Protein AF-A0A9W4RPM9-F1 (afdb_monomer_lite)

Foldseek 3Di:
DDDDDDDPPPFFWDWDDQDPFKIKTKDGLVLQCLLLVVVLLLLVLLQQLLVLLLVLCCQFPVVLSVQKDFFHSVLLSPQIWIFMFGPDWQPDPPDDDDDDDDPDDDPQGRVQHQNAEEEEQEDQADPVHHADPQFPDDVSDLDRGGPQVVVVQNNLDNGRSYTYDDCVRGFDPVDPVSVQSVLLCLLSVLLSHLEYEYEQRQFEAEVVLLVLLVVLVVVQVPLPDAQPDPVSLVSLLVNLVRVLPRLLLQALSSVLSLVSLVQVDPSCVDPRRFYWYWGHYPRRHIHIHTPSSVLSSNSNCCFVVVDDDPSVLSCCLVSVPQDPQQDCPPFDSNADQQGWAHQLLLLLLSSVSHNDPQLQSSLSSSCSSSSNSMGGHDPDGDDNLQSVVSSLSSRQSQPNPVQVPAFDPAFGQDPNDGAPGHAGPCSNHNPDGTDGTHHDPFFRYDDRHDTGGDDDDDPDDPDDQDPVNLVVVCVVVVPDDSDDDPDPDPVQQPQACLDDPPQCCLVVPVLVVCLVVALLSVLLSSLLSQLVVQLLVCVVPLLSADDRTPSSVVSNVRSVVSVVVVCVVPVLDLLSLLSSLLSQLSNCLSNLNVVSSVVSLQVNLVSLVVVAPPPDDDPDPPPRDDPVSNVCCVPRRLLLSLQVQLVVLLVLHHHDDNDDDDPPLPDAQPDLVSLVSLLSNLLSVLSVLLVVQLLCQLVVNDDPVSVVVLVVSLVSLVVSVVSVVVNVVVCVVVVNDDDLLSVLQSLLSSLQSNLSSVPSNHQFLCSSQVCPVSLVSSLVSLCVNLDDDPDDDDARAEHCGRGNLSSLLSSLQSDQDPVSNVSSLVSLVSDRQYHSSDGSSVSNQVSVVQCCQLQVQPDPVQAHDPVVVVVPDRTRDSQSHQDQRSGSNHNVVPVPSPVDQPPVHGQWGWDKTWGANPDSPHDIDIDIDTHGD

Structure (mmCIF, N/CA/C/O backbone):
data_AF-A0A9W4RPM9-F1
#
_entry.id   AF-A0A9W4RPM9-F1
#
loop_
_atom_site.group_PDB
_atom_site.id
_atom_site.type_symbol
_atom_site.label_atom_id
_atom_site.label_alt_id
_atom_site.label_comp_id
_atom_site.label_asym_id
_atom_site.label_entity_id
_atom_site.label_seq_id
_atom_site.pdbx_PDB_ins_code
_atom_site.Cartn_x
_atom_site.Cartn_y
_atom_site.Cartn_z
_atom_site.occupancy
_atom_site.B_iso_or_equiv
_atom_site.auth_seq_id
_atom_site.auth_comp_id
_atom_site.auth_asym_id
_atom_site.auth_atom_id
_atom_site.pdbx_PDB_model_num
ATOM 1 N N . MET A 1 1 ? 21.854 13.443 -60.189 1.00 35.84 1 MET A N 1
ATOM 2 C CA . MET A 1 1 ? 21.020 14.644 -60.387 1.00 35.84 1 MET A CA 1
ATOM 3 C C . MET A 1 1 ? 19.923 14.313 -61.383 1.00 35.84 1 MET A C 1
ATOM 5 O O . MET A 1 1 ? 20.198 14.227 -62.570 1.00 35.84 1 MET A O 1
ATOM 9 N N . ALA A 1 2 ? 18.723 14.054 -60.876 1.00 27.02 2 ALA A N 1
ATOM 10 C CA . ALA A 1 2 ? 17.463 14.130 -61.605 1.00 27.02 2 ALA A CA 1
ATOM 11 C C . ALA A 1 2 ? 16.407 14.422 -60.529 1.00 27.02 2 ALA A C 1
ATOM 13 O O . ALA A 1 2 ? 16.195 13.595 -59.644 1.00 27.02 2 ALA A O 1
ATOM 14 N N . GLU A 1 3 ? 15.876 15.643 -60.518 1.00 30.19 3 GLU A N 1
ATOM 15 C CA . GLU A 1 3 ? 14.809 16.065 -59.605 1.00 30.19 3 GLU A CA 1
ATOM 16 C C . GLU A 1 3 ? 13.495 15.358 -59.978 1.00 30.19 3 GLU A C 1
ATOM 18 O O . GLU A 1 3 ? 13.152 15.327 -61.164 1.00 30.19 3 GLU A O 1
ATOM 23 N N . PRO A 1 4 ? 12.732 14.806 -59.018 1.00 33.84 4 PRO A N 1
ATOM 24 C CA . PRO A 1 4 ? 11.381 14.349 -59.288 1.00 33.84 4 PRO A CA 1
ATOM 25 C C . PRO A 1 4 ? 10.387 15.514 -59.175 1.00 33.84 4 PRO A C 1
ATOM 27 O O . PRO A 1 4 ? 10.413 16.309 -58.237 1.00 33.84 4 PRO A O 1
ATOM 30 N N . SER A 1 5 ? 9.506 15.593 -60.168 1.00 27.36 5 SER A N 1
ATOM 31 C CA . SER A 1 5 ? 8.426 16.570 -60.322 1.00 27.36 5 SER A CA 1
ATOM 32 C C . SER A 1 5 ? 7.397 16.479 -59.178 1.00 27.36 5 SER A C 1
ATOM 34 O O . SER A 1 5 ? 7.118 15.371 -58.713 1.00 27.36 5 SER A O 1
ATOM 36 N N . PRO A 1 6 ? 6.776 17.593 -58.745 1.00 30.97 6 PRO A N 1
ATOM 37 C CA . PRO A 1 6 ? 5.818 17.582 -57.643 1.00 30.97 6 PRO A CA 1
ATOM 38 C C . PRO A 1 6 ? 4.467 16.989 -58.080 1.00 30.97 6 PRO A C 1
ATOM 40 O O . PRO A 1 6 ? 3.870 17.420 -59.066 1.00 30.97 6 PRO A O 1
ATOM 43 N N . SER A 1 7 ? 3.972 15.998 -57.332 1.00 30.81 7 SER A N 1
ATOM 44 C CA . SER A 1 7 ? 2.612 15.461 -57.469 1.00 30.81 7 SER A CA 1
ATOM 45 C C . SER A 1 7 ? 1.562 16.420 -56.877 1.00 30.81 7 SER A C 1
ATOM 47 O O . SER A 1 7 ? 1.870 17.107 -55.904 1.00 30.81 7 SER A O 1
ATOM 49 N N . PRO A 1 8 ? 0.305 16.439 -57.367 1.00 32.88 8 PRO A N 1
ATOM 50 C CA . PRO A 1 8 ? -0.675 17.475 -57.026 1.00 32.88 8 PRO A CA 1
ATOM 51 C C . PRO A 1 8 ? -1.392 17.299 -55.671 1.00 32.88 8 PRO A C 1
ATOM 53 O O . PRO A 1 8 ? -2.285 18.079 -55.365 1.00 32.88 8 PRO A O 1
ATOM 56 N N . ASN A 1 9 ? -0.982 16.338 -54.836 1.00 36.41 9 ASN A N 1
ATOM 57 C CA . ASN A 1 9 ? -1.399 16.226 -53.434 1.00 36.41 9 ASN A CA 1
ATOM 58 C C . ASN A 1 9 ? -0.145 16.370 -52.560 1.00 36.41 9 ASN A C 1
ATOM 60 O O . ASN A 1 9 ? 0.704 15.481 -52.539 1.00 36.41 9 ASN A O 1
ATOM 64 N N . GLY A 1 10 ? 0.007 17.527 -51.919 1.00 38.22 10 GLY A N 1
ATOM 65 C CA . GLY A 1 10 ? 1.260 18.014 -51.334 1.00 38.22 10 GLY A CA 1
ATOM 66 C C . GLY A 1 10 ? 1.708 17.378 -50.017 1.00 38.22 10 GLY A C 1
ATOM 67 O O . GLY A 1 10 ? 2.056 18.120 -49.111 1.00 38.22 10 GLY A O 1
ATOM 68 N N . ASP A 1 11 ? 1.741 16.050 -49.900 1.00 46.69 11 ASP A N 1
ATOM 69 C CA . ASP A 1 11 ? 2.322 15.393 -48.719 1.00 46.69 11 ASP A CA 1
ATOM 70 C C . ASP A 1 11 ? 2.903 14.015 -49.095 1.00 46.69 11 ASP A C 1
ATOM 72 O O . ASP A 1 11 ? 2.369 12.960 -48.760 1.00 46.69 11 ASP A O 1
ATOM 76 N N . ALA A 1 12 ? 3.970 14.002 -49.901 1.00 50.03 12 ALA A N 1
ATOM 77 C CA . ALA A 1 12 ? 4.667 12.765 -50.253 1.00 50.03 12 ALA A CA 1
ATOM 78 C C . ALA A 1 12 ? 5.641 12.367 -49.129 1.00 50.03 12 ALA A C 1
ATOM 80 O O . ALA A 1 12 ? 6.451 13.181 -48.684 1.00 50.03 12 ALA A O 1
ATOM 81 N N . THR A 1 13 ? 5.603 11.105 -48.692 1.00 60.84 13 THR A N 1
ATOM 82 C CA . THR A 1 13 ? 6.578 10.547 -47.740 1.00 60.84 13 THR A CA 1
ATOM 83 C C . THR A 1 13 ? 7.999 10.684 -48.290 1.00 60.84 13 THR A C 1
ATOM 85 O O . THR A 1 13 ? 8.338 10.063 -49.300 1.00 60.84 13 THR A O 1
ATOM 88 N N . GLY A 1 14 ? 8.850 11.469 -47.628 1.00 74.62 14 GLY A N 1
ATOM 89 C CA . GLY A 1 14 ? 10.266 11.569 -47.983 1.00 74.62 14 GLY A CA 1
ATOM 90 C C . GLY A 1 14 ? 11.009 10.292 -47.588 1.00 74.62 14 GLY A C 1
ATOM 91 O O . GLY A 1 14 ? 11.078 9.979 -46.400 1.00 74.62 14 GLY A O 1
ATOM 92 N N . VAL A 1 15 ? 11.558 9.558 -48.561 1.00 81.62 15 VAL A N 1
ATOM 93 C CA . VAL A 1 15 ? 12.330 8.326 -48.328 1.00 81.62 15 VAL A CA 1
ATOM 94 C C . VAL A 1 15 ? 13.798 8.570 -48.659 1.00 81.62 15 VAL A C 1
ATOM 96 O O . VAL A 1 15 ? 14.156 8.826 -49.807 1.00 81.62 15 VAL A O 1
ATOM 99 N N . GLU A 1 16 ? 14.655 8.445 -47.653 1.00 84.69 16 GLU A N 1
ATOM 100 C CA . GLU A 1 16 ? 16.106 8.569 -47.766 1.00 84.69 16 GLU A CA 1
ATOM 101 C C . GLU A 1 16 ? 16.751 7.199 -47.522 1.00 84.69 16 GLU A C 1
ATOM 103 O O . GLU A 1 16 ? 16.478 6.537 -46.520 1.00 84.69 16 GLU A O 1
ATOM 108 N N . ARG A 1 17 ? 17.606 6.738 -48.440 1.00 82.62 17 ARG A N 1
ATOM 109 C CA . ARG A 1 17 ? 18.398 5.519 -48.229 1.00 82.62 17 ARG A CA 1
ATOM 110 C C . ARG A 1 17 ? 19.641 5.880 -47.423 1.00 82.62 17 ARG A C 1
ATOM 112 O O . ARG A 1 17 ? 20.443 6.672 -47.906 1.00 82.62 17 ARG A O 1
ATOM 119 N N . VAL A 1 18 ? 19.807 5.274 -46.248 1.00 83.25 18 VAL A N 1
ATOM 120 C CA . VAL A 1 18 ? 20.898 5.624 -45.321 1.00 83.25 18 VAL A CA 1
ATOM 121 C C . VAL A 1 18 ? 21.981 4.544 -45.267 1.00 83.25 18 VAL A C 1
ATOM 123 O O . VAL A 1 18 ? 23.159 4.864 -45.201 1.00 83.25 18 VAL A O 1
ATOM 126 N N . GLU A 1 19 ? 21.605 3.268 -45.399 1.00 81.25 19 GLU A N 1
ATOM 127 C CA . GLU A 1 19 ? 22.539 2.150 -45.614 1.00 81.25 19 GLU A CA 1
ATOM 128 C C . GLU A 1 19 ? 21.994 1.191 -46.682 1.00 81.25 19 GLU A C 1
ATOM 130 O O . GLU A 1 19 ? 20.904 1.395 -47.227 1.00 81.25 19 GLU A O 1
ATOM 135 N N . ASN A 1 20 ? 22.748 0.133 -47.011 1.00 70.62 20 ASN A N 1
ATOM 136 C CA . ASN A 1 20 ? 22.390 -0.801 -48.080 1.00 70.62 20 ASN A CA 1
ATOM 137 C C . ASN A 1 20 ? 20.938 -1.302 -47.977 1.00 70.62 20 ASN A C 1
ATOM 139 O O . ASN A 1 20 ? 20.240 -1.280 -48.998 1.00 70.62 20 ASN A O 1
ATOM 143 N N . ASP A 1 21 ? 20.476 -1.610 -46.761 1.00 79.31 21 ASP A N 1
ATOM 144 C CA . ASP A 1 21 ? 19.140 -2.150 -46.483 1.00 79.31 21 ASP A CA 1
ATOM 145 C C . ASP A 1 21 ? 18.280 -1.294 -45.535 1.00 79.31 21 ASP A C 1
ATOM 147 O O . ASP A 1 21 ? 17.146 -1.682 -45.246 1.00 79.31 21 ASP A O 1
ATOM 151 N N . LEU A 1 22 ? 18.773 -0.126 -45.094 1.00 85.44 22 LEU A N 1
ATOM 152 C CA . LEU A 1 22 ? 18.086 0.774 -44.155 1.00 85.44 22 LEU A CA 1
ATOM 153 C C . LEU A 1 22 ? 17.631 2.076 -44.820 1.00 85.44 22 LEU A C 1
ATOM 155 O O . LEU A 1 22 ? 18.381 2.738 -45.544 1.00 85.44 22 LEU A O 1
ATOM 159 N N . PHE A 1 23 ? 16.392 2.456 -44.524 1.00 87.44 23 PHE A N 1
ATOM 160 C CA . PHE A 1 23 ? 15.702 3.604 -45.101 1.00 87.44 23 PHE A CA 1
ATOM 161 C C . PHE A 1 23 ? 15.150 4.481 -43.987 1.00 87.44 23 PHE A C 1
ATOM 163 O O . PHE A 1 23 ? 14.465 3.990 -43.092 1.00 87.44 23 PHE A O 1
ATOM 170 N N . LYS A 1 24 ? 15.416 5.781 -44.058 1.00 89.69 24 LYS A N 1
ATOM 171 C CA . LYS A 1 24 ? 14.823 6.795 -43.193 1.00 89.69 24 LYS A CA 1
ATOM 172 C C . LYS A 1 24 ? 13.602 7.368 -43.897 1.00 89.69 24 LYS A C 1
ATOM 174 O O . LYS A 1 24 ? 13.704 7.929 -44.985 1.00 89.69 24 LYS A O 1
ATOM 179 N N . ILE A 1 25 ? 12.439 7.182 -43.287 1.00 89.44 25 ILE A N 1
ATOM 180 C CA . ILE A 1 25 ? 11.143 7.563 -43.852 1.00 89.44 25 ILE A CA 1
ATOM 181 C C . ILE A 1 25 ? 10.591 8.727 -43.042 1.00 89.44 25 ILE A C 1
ATOM 183 O O . ILE A 1 25 ? 10.454 8.613 -41.826 1.00 89.44 25 ILE A O 1
ATOM 187 N N . SER A 1 26 ? 10.264 9.828 -43.714 1.00 90.75 26 SER A N 1
ATOM 188 C CA . SER A 1 26 ? 9.547 10.969 -43.139 1.00 90.75 26 SER A CA 1
ATOM 189 C C . SER A 1 26 ? 8.045 10.768 -43.312 1.00 90.75 26 SER A C 1
ATOM 191 O O . SER A 1 26 ? 7.571 10.553 -44.429 1.00 90.75 26 SER A O 1
ATOM 193 N N . LEU A 1 27 ? 7.306 10.807 -42.204 1.00 90.25 27 LEU A N 1
ATOM 194 C CA . LEU A 1 27 ? 5.876 10.506 -42.192 1.00 90.25 27 LEU A CA 1
ATOM 195 C C . LEU A 1 27 ? 5.040 11.742 -42.536 1.00 90.25 27 LEU A C 1
ATOM 197 O O . LEU A 1 27 ? 5.326 12.844 -42.066 1.00 90.25 27 LEU A O 1
ATOM 201 N N . THR A 1 28 ? 3.967 11.519 -43.299 1.00 89.94 28 THR A N 1
ATOM 202 C CA . THR A 1 28 ? 2.947 12.528 -43.622 1.00 89.94 28 THR A CA 1
ATOM 203 C C . THR A 1 28 ? 2.141 12.927 -42.391 1.00 89.94 28 THR A C 1
ATOM 205 O O . THR A 1 28 ? 2.117 12.209 -41.379 1.00 89.94 28 THR A O 1
ATOM 208 N N . GLU A 1 29 ? 1.431 14.051 -42.472 1.00 90.38 29 GLU A N 1
ATOM 209 C CA . GLU A 1 29 ? 0.542 14.499 -41.396 1.00 90.38 29 GLU A CA 1
ATOM 210 C C . GLU A 1 29 ? -0.557 13.471 -41.100 1.00 90.38 29 GLU A C 1
ATOM 212 O O . GLU A 1 29 ? -0.801 13.143 -39.937 1.00 90.38 29 GLU A O 1
ATOM 217 N N . GLN A 1 30 ? -1.140 12.865 -42.139 1.00 89.12 30 GLN A N 1
ATOM 218 C CA . GLN A 1 30 ? -2.162 11.827 -41.980 1.00 89.12 30 GLN A CA 1
ATOM 219 C C . GLN A 1 30 ? -1.616 10.568 -41.294 1.00 89.12 30 GLN A C 1
ATOM 221 O O . GLN A 1 30 ? -2.295 9.974 -40.451 1.00 89.12 30 GLN A O 1
ATOM 226 N N . ASN A 1 31 ? -0.391 10.140 -41.627 1.00 90.12 31 ASN A N 1
ATOM 227 C CA . ASN A 1 31 ? 0.206 8.984 -40.964 1.00 90.12 31 ASN A CA 1
ATOM 228 C C . ASN A 1 31 ? 0.475 9.297 -39.482 1.00 90.12 31 ASN A C 1
ATOM 230 O O . ASN A 1 31 ? 0.184 8.451 -38.631 1.00 90.12 31 ASN A O 1
ATOM 234 N N . LYS A 1 32 ? 0.984 10.496 -39.167 1.00 92.62 32 LYS A N 1
ATOM 235 C CA . LYS A 1 32 ? 1.195 10.950 -37.783 1.00 92.62 32 LYS A CA 1
ATOM 236 C C . LYS A 1 32 ? -0.114 11.008 -36.994 1.00 92.62 32 LYS A C 1
ATOM 238 O O . LYS A 1 32 ? -0.165 10.471 -35.892 1.00 92.62 32 LYS A O 1
ATOM 243 N N . ALA A 1 33 ? -1.177 11.575 -37.566 1.00 91.00 33 ALA A N 1
ATOM 244 C CA . ALA A 1 33 ? -2.494 11.642 -36.931 1.00 91.00 33 ALA A CA 1
ATOM 245 C C . ALA A 1 33 ? -3.033 10.248 -36.565 1.00 91.00 33 ALA A C 1
ATOM 247 O O . ALA A 1 33 ? -3.545 10.053 -35.466 1.00 91.00 33 ALA A O 1
ATOM 248 N N . ASN A 1 34 ? -2.848 9.263 -37.450 1.00 90.94 34 ASN A N 1
ATOM 249 C CA . ASN A 1 34 ? -3.258 7.881 -37.195 1.00 90.94 34 ASN A CA 1
ATOM 250 C C . ASN A 1 34 ? -2.394 7.195 -36.122 1.00 90.94 34 ASN A C 1
ATOM 252 O O . ASN A 1 34 ? -2.932 6.501 -35.262 1.00 90.94 34 ASN A O 1
ATOM 256 N N . LEU A 1 35 ? -1.068 7.376 -36.159 1.00 92.19 35 LEU A N 1
ATOM 257 C CA . LEU A 1 35 ? -0.150 6.777 -35.178 1.00 92.19 35 LEU A CA 1
ATOM 258 C C . LEU A 1 35 ? -0.342 7.353 -33.776 1.00 92.19 35 LEU A C 1
ATOM 260 O O . LEU A 1 35 ? -0.272 6.621 -32.791 1.00 92.19 35 LEU A O 1
ATOM 264 N N . PHE A 1 36 ? -0.579 8.661 -33.688 1.00 94.38 36 PHE A N 1
ATOM 265 C CA . PHE A 1 36 ? -0.635 9.381 -32.422 1.00 94.38 36 PHE A CA 1
ATOM 266 C C . PHE A 1 36 ? -2.052 9.591 -31.893 1.00 94.38 36 PHE A C 1
ATOM 268 O O . PHE A 1 36 ? -2.197 10.243 -30.866 1.00 94.38 36 PHE A O 1
ATOM 275 N N . ALA A 1 37 ? -3.081 9.025 -32.530 1.00 91.25 37 ALA A N 1
ATOM 276 C CA . ALA A 1 37 ? -4.489 9.293 -32.226 1.00 91.25 37 ALA A CA 1
ATOM 277 C C . ALA A 1 37 ? -4.826 9.271 -30.717 1.00 91.25 37 ALA A C 1
ATOM 279 O O . ALA A 1 37 ? -5.357 10.253 -30.209 1.00 91.25 37 ALA A O 1
ATOM 280 N N . ASP A 1 38 ? -4.452 8.209 -29.986 1.00 86.62 38 ASP A N 1
ATOM 281 C CA . ASP A 1 38 ? -4.702 8.102 -28.531 1.00 86.62 38 ASP A CA 1
ATOM 282 C C . ASP A 1 38 ? -3.971 9.186 -27.722 1.00 86.62 38 ASP A C 1
ATOM 284 O O . ASP A 1 38 ? -4.533 9.777 -26.804 1.00 86.62 38 ASP A O 1
ATOM 288 N N . ALA A 1 39 ? -2.718 9.484 -28.067 1.00 87.88 39 ALA A N 1
ATOM 289 C CA . ALA A 1 39 ? -1.942 10.500 -27.362 1.00 87.88 39 ALA A CA 1
ATOM 290 C C . ALA A 1 39 ? -2.407 11.926 -27.690 1.00 87.88 39 ALA A C 1
ATOM 292 O O . ALA A 1 39 ? -2.380 12.785 -26.813 1.00 87.88 39 ALA A O 1
ATOM 293 N N . LEU A 1 40 ? -2.866 12.175 -28.919 1.00 90.12 40 LEU A N 1
ATOM 294 C CA . LEU A 1 40 ? -3.441 13.456 -29.330 1.00 90.12 40 LEU A CA 1
ATOM 295 C C . LEU A 1 40 ? -4.788 13.714 -28.647 1.00 90.12 40 LEU A C 1
ATOM 297 O O . LEU A 1 40 ? -5.043 14.847 -28.248 1.00 90.12 40 LEU A O 1
ATOM 301 N N . ASP A 1 41 ? -5.619 12.681 -28.480 1.00 87.44 41 ASP A N 1
ATOM 302 C CA . ASP A 1 41 ? -6.877 12.774 -27.729 1.00 87.44 41 ASP A CA 1
ATOM 303 C C . ASP A 1 41 ? -6.609 13.130 -26.261 1.00 87.44 41 ASP A C 1
ATOM 305 O O . ASP A 1 41 ? -7.137 14.116 -25.745 1.00 87.44 41 ASP A O 1
ATOM 309 N N . ARG A 1 42 ? -5.678 12.418 -25.610 1.00 83.19 42 ARG A N 1
ATOM 310 C CA . ARG A 1 42 ? -5.248 12.739 -24.237 1.00 83.19 42 ARG A CA 1
ATOM 311 C C . ARG A 1 42 ? -4.694 14.156 -24.113 1.00 83.19 42 ARG A C 1
ATOM 313 O O . ARG A 1 42 ? -5.070 14.865 -23.186 1.00 83.19 42 ARG A O 1
ATOM 320 N N . LEU A 1 43 ? -3.839 14.586 -25.043 1.00 86.81 43 LEU A N 1
ATOM 321 C CA . LEU A 1 43 ? -3.293 15.944 -25.052 1.00 86.81 43 LEU A CA 1
ATOM 322 C C . LEU A 1 43 ? -4.413 16.988 -25.158 1.00 86.81 43 LEU A C 1
ATOM 324 O O . LEU A 1 43 ? -4.425 17.950 -24.391 1.00 86.81 43 LEU A O 1
ATOM 328 N N . ALA A 1 44 ? -5.385 16.775 -26.051 1.00 85.88 44 ALA A N 1
ATOM 329 C CA . ALA A 1 44 ? -6.531 17.667 -26.217 1.00 85.88 44 ALA A CA 1
ATOM 330 C C . ALA A 1 44 ? -7.369 17.792 -24.933 1.00 85.88 44 ALA A C 1
ATOM 332 O O . ALA A 1 44 ? -7.882 18.869 -24.634 1.00 85.88 44 ALA A O 1
ATOM 333 N N . CYS A 1 45 ? -7.450 16.732 -24.126 1.00 83.50 45 CYS A N 1
ATOM 334 C CA . CYS A 1 45 ? -8.156 16.757 -22.845 1.00 83.50 45 CYS A CA 1
ATOM 335 C C . CYS A 1 45 ? -7.490 17.644 -21.782 1.00 83.50 45 CYS A C 1
ATOM 337 O O . CYS A 1 45 ? -8.162 18.061 -20.845 1.00 83.50 45 CYS A O 1
ATOM 339 N N . THR A 1 46 ? -6.199 17.956 -21.930 1.00 84.06 46 THR A N 1
ATOM 340 C CA . THR A 1 46 ? -5.439 18.827 -21.006 1.00 84.06 46 THR A CA 1
ATOM 341 C C . THR A 1 46 ? -5.398 20.289 -21.452 1.00 84.06 46 THR A C 1
ATOM 343 O O . THR A 1 46 ? -4.712 21.116 -20.851 1.00 84.06 46 THR A O 1
ATOM 346 N N . HIS A 1 47 ? -6.126 20.627 -22.520 1.00 85.31 47 HIS A N 1
ATOM 347 C CA . HIS A 1 47 ? -6.107 21.959 -23.115 1.00 85.31 47 HIS A CA 1
ATOM 348 C C . HIS A 1 47 ? -6.574 23.039 -22.132 1.00 85.31 47 HIS A C 1
ATOM 350 O O . HIS A 1 47 ? -5.873 24.029 -21.953 1.00 85.31 47 HIS A O 1
ATOM 356 N N . GLU A 1 48 ? -7.701 22.810 -21.450 1.00 83.50 48 GLU A N 1
ATOM 357 C CA . GLU A 1 48 ? -8.266 23.740 -20.460 1.00 83.50 48 GLU A CA 1
ATOM 358 C C . GLU A 1 48 ? -7.301 23.971 -19.284 1.00 83.50 48 GLU A C 1
ATOM 360 O O . GLU A 1 48 ? -7.095 25.103 -18.851 1.00 83.50 48 GLU A O 1
ATOM 365 N N . GLU A 1 49 ? -6.653 22.907 -18.799 1.00 86.50 49 GLU A N 1
ATOM 366 C CA . GLU A 1 49 ? -5.628 22.989 -17.754 1.00 86.50 49 GLU A CA 1
ATOM 367 C C . GLU A 1 49 ? -4.446 23.863 -18.195 1.00 86.50 49 GLU A C 1
ATOM 369 O O . GLU A 1 49 ? -4.074 24.806 -17.495 1.00 86.50 49 GLU A O 1
ATOM 374 N N . ALA A 1 50 ? -3.901 23.597 -19.385 1.00 89.88 50 ALA A N 1
ATOM 375 C CA . ALA A 1 50 ? -2.802 24.370 -19.951 1.00 89.88 50 ALA A CA 1
ATOM 376 C C . ALA A 1 50 ? -3.165 25.852 -20.139 1.00 89.88 50 ALA A C 1
ATOM 378 O O . ALA A 1 50 ? -2.342 26.721 -19.841 1.00 89.88 50 ALA A O 1
ATOM 379 N N . GLU A 1 51 ? -4.388 26.153 -20.590 1.00 89.44 51 GLU A N 1
ATOM 380 C CA . GLU A 1 51 ? -4.879 27.529 -20.735 1.00 89.44 51 GLU A CA 1
ATOM 381 C C . GLU A 1 51 ? -4.969 28.250 -19.391 1.00 89.44 51 GLU A C 1
ATOM 383 O O . GLU A 1 51 ? -4.474 29.373 -19.274 1.00 89.44 51 GLU A O 1
ATOM 388 N N . ILE A 1 52 ? -5.553 27.618 -18.368 1.00 88.06 52 ILE A N 1
ATOM 389 C CA . ILE A 1 52 ? -5.676 28.207 -17.026 1.00 88.06 52 ILE A CA 1
ATOM 390 C C . ILE A 1 52 ? -4.288 28.496 -16.449 1.00 88.06 52 ILE A C 1
ATOM 392 O O . ILE A 1 52 ? -4.028 29.614 -15.995 1.00 88.06 52 ILE A O 1
ATOM 396 N N . THR A 1 53 ? -3.379 27.520 -16.496 1.00 90.50 53 THR A N 1
ATOM 397 C CA . THR A 1 53 ? -2.015 27.675 -15.979 1.00 90.50 53 THR A CA 1
ATOM 398 C C . THR A 1 53 ? -1.261 28.782 -16.715 1.00 90.50 53 THR A C 1
ATOM 400 O O . THR A 1 53 ? -0.641 29.636 -16.076 1.00 90.50 53 THR A O 1
ATOM 403 N N . LEU A 1 54 ? -1.337 28.823 -18.049 1.00 92.62 54 LEU A N 1
ATOM 404 C CA . LEU A 1 54 ? -0.655 29.847 -18.839 1.00 92.62 54 LEU A CA 1
ATOM 405 C C . LEU A 1 54 ? -1.261 31.238 -18.616 1.00 92.62 54 LEU A C 1
ATOM 407 O O . LEU A 1 54 ? -0.514 32.204 -18.474 1.00 92.62 54 LEU A O 1
ATOM 411 N N . HIS A 1 55 ? -2.589 31.347 -18.519 1.00 91.56 55 HIS A N 1
ATOM 412 C CA . HIS A 1 55 ? -3.277 32.601 -18.208 1.00 91.56 55 HIS A CA 1
ATOM 413 C C . HIS A 1 55 ? -2.826 33.172 -16.856 1.00 91.56 55 HIS A C 1
ATOM 415 O O . HIS A 1 55 ? -2.500 34.359 -16.761 1.00 91.56 55 HIS A O 1
ATOM 421 N N . ASN A 1 56 ? -2.729 32.325 -15.828 1.00 90.12 56 ASN A N 1
ATOM 422 C CA . ASN A 1 56 ? -2.260 32.728 -14.501 1.00 90.12 56 ASN A CA 1
ATOM 423 C C . ASN A 1 56 ? -0.788 33.175 -14.537 1.00 90.12 56 ASN A C 1
ATOM 425 O O . ASN A 1 56 ? -0.451 34.244 -14.022 1.00 90.12 56 ASN A O 1
ATOM 429 N N . LEU A 1 57 ? 0.089 32.425 -15.217 1.00 91.81 57 LEU A N 1
ATOM 430 C CA . LEU A 1 57 ? 1.488 32.831 -15.413 1.00 91.81 57 LEU A CA 1
ATOM 431 C C . LEU A 1 57 ? 1.606 34.160 -16.168 1.00 91.81 57 LEU A C 1
ATOM 433 O O . LEU A 1 57 ? 2.440 34.990 -15.808 1.00 91.81 57 LEU A O 1
ATOM 437 N N . GLN A 1 58 ? 0.779 34.386 -17.191 1.00 92.94 58 GLN A N 1
ATOM 438 C CA . GLN A 1 58 ? 0.759 35.626 -17.969 1.00 92.94 58 GLN A CA 1
ATOM 439 C C . GLN A 1 58 ? 0.385 36.828 -17.091 1.00 92.94 58 GLN A C 1
ATOM 441 O O . GLN A 1 58 ? 0.998 37.890 -17.211 1.00 92.94 58 GLN A O 1
ATOM 446 N N . ALA A 1 59 ? -0.602 36.653 -16.207 1.00 89.94 59 ALA A N 1
ATOM 447 C CA . ALA A 1 59 ? -1.054 37.689 -15.285 1.00 89.94 59 ALA A CA 1
ATOM 448 C C . ALA A 1 59 ? 0.017 38.031 -14.237 1.00 89.94 59 ALA A C 1
ATOM 450 O O . ALA A 1 59 ? 0.274 39.205 -13.971 1.00 89.94 59 ALA A O 1
ATOM 451 N N . TRP A 1 60 ? 0.670 37.018 -13.663 1.00 90.06 60 TRP A N 1
ATOM 452 C CA . TRP A 1 60 ? 1.579 37.200 -12.530 1.00 90.06 60 TRP A CA 1
ATOM 453 C C . TRP A 1 60 ? 3.028 37.491 -12.927 1.00 90.06 60 TRP A C 1
ATOM 455 O O . TRP A 1 60 ? 3.693 38.310 -12.288 1.00 90.06 60 TRP A O 1
ATOM 465 N N . ALA A 1 61 ? 3.523 36.799 -13.954 1.00 89.25 61 ALA A N 1
ATOM 466 C CA . ALA A 1 61 ? 4.924 36.759 -14.362 1.00 89.25 61 ALA A CA 1
ATOM 467 C C . ALA A 1 61 ? 5.049 36.653 -15.902 1.00 89.25 61 ALA A C 1
ATOM 469 O O . ALA A 1 61 ? 5.538 35.650 -16.429 1.00 89.25 61 ALA A O 1
ATOM 470 N N . PRO A 1 62 ? 4.687 37.704 -16.663 1.00 89.94 62 PRO A N 1
ATOM 471 C CA . PRO A 1 62 ? 4.619 37.656 -18.129 1.00 89.94 62 PRO A CA 1
ATOM 472 C C . PRO A 1 62 ? 5.958 37.333 -18.811 1.00 89.94 62 PRO A C 1
ATOM 474 O O . PRO A 1 62 ? 5.981 36.816 -19.923 1.00 89.94 62 PRO A O 1
ATOM 477 N N . ASN A 1 63 ? 7.090 37.620 -18.162 1.00 86.44 63 ASN A N 1
ATOM 478 C CA . ASN A 1 63 ? 8.407 37.240 -18.681 1.00 86.44 63 ASN A CA 1
ATOM 479 C C . ASN A 1 63 ? 8.664 35.732 -18.579 1.00 86.44 63 ASN A C 1
ATOM 481 O O . ASN A 1 63 ? 9.312 35.179 -19.459 1.00 86.44 63 ASN A O 1
ATOM 485 N N . VAL A 1 64 ? 8.138 35.079 -17.540 1.00 87.62 64 VAL A N 1
ATOM 486 C CA . VAL A 1 64 ? 8.211 33.624 -17.361 1.00 87.62 64 VAL A CA 1
ATOM 487 C C . VAL A 1 64 ? 7.237 32.929 -18.308 1.00 87.62 64 VAL A C 1
ATOM 489 O O . VAL A 1 64 ? 7.610 31.947 -18.940 1.00 87.62 64 VAL A O 1
ATOM 492 N N . ALA A 1 65 ? 6.030 33.480 -18.481 1.00 90.62 65 ALA A N 1
ATOM 493 C CA . ALA A 1 65 ? 5.022 32.948 -19.400 1.00 90.62 65 ALA A CA 1
ATOM 494 C C . ALA A 1 65 ? 5.537 32.818 -20.847 1.00 90.62 65 ALA A C 1
ATOM 496 O O . ALA A 1 65 ? 5.218 31.844 -21.515 1.00 90.62 65 ALA A O 1
ATOM 497 N N . LYS A 1 66 ? 6.405 33.733 -21.309 1.00 90.06 66 LYS A N 1
ATOM 498 C CA . LYS A 1 66 ? 7.043 33.668 -22.643 1.00 90.06 66 LYS A CA 1
ATOM 499 C C . LYS A 1 66 ? 7.909 32.427 -22.867 1.00 90.06 66 LYS A C 1
ATOM 501 O O . LYS A 1 66 ? 8.167 32.078 -24.015 1.00 90.06 66 LYS A O 1
ATOM 506 N N . SER A 1 67 ? 8.379 31.792 -21.797 1.00 89.44 67 SER A N 1
ATOM 507 C CA . SER A 1 67 ? 9.147 30.548 -21.872 1.00 89.44 67 SER A CA 1
ATOM 508 C C . SER A 1 67 ? 8.251 29.322 -22.033 1.00 89.44 67 SER A C 1
ATOM 510 O O . SER A 1 67 ? 8.769 28.216 -22.149 1.00 89.44 67 SER A O 1
ATOM 512 N N . PHE A 1 68 ? 6.927 29.488 -22.036 1.00 91.19 68 PHE A N 1
ATOM 513 C CA . PHE A 1 68 ? 5.970 28.410 -22.222 1.00 91.19 68 PHE A CA 1
ATOM 514 C C . PHE A 1 68 ? 5.076 28.691 -23.428 1.00 91.19 68 PHE A C 1
ATOM 516 O O . PHE A 1 68 ? 4.646 29.820 -23.654 1.00 91.19 68 PHE A O 1
ATOM 523 N N . SER A 1 69 ? 4.764 27.656 -24.201 1.00 89.62 69 SER A N 1
ATOM 524 C CA . SER A 1 69 ? 3.694 27.721 -25.196 1.00 89.62 69 SER A CA 1
ATOM 525 C C . SER A 1 69 ? 2.756 26.547 -25.023 1.00 89.62 69 SER A C 1
ATOM 527 O O . SER A 1 69 ? 3.140 25.495 -24.519 1.00 89.62 69 SER A O 1
ATOM 529 N N . GLN A 1 70 ? 1.528 26.712 -25.488 1.00 89.31 70 GLN A N 1
ATOM 530 C CA . GLN A 1 70 ? 0.586 25.612 -25.531 1.00 89.31 70 GLN A CA 1
ATOM 531 C C . GLN A 1 70 ? 0.996 24.588 -26.594 1.00 89.31 70 GLN A C 1
ATOM 533 O O . GLN A 1 70 ? 1.498 24.946 -27.663 1.00 89.31 70 GLN A O 1
ATOM 538 N N . ARG A 1 71 ? 0.769 23.314 -26.286 1.00 89.06 71 ARG A N 1
ATOM 539 C CA . ARG A 1 71 ? 0.893 22.180 -27.197 1.00 89.06 71 ARG A CA 1
ATOM 540 C C . ARG A 1 71 ? -0.501 21.788 -27.651 1.00 89.06 71 ARG A C 1
ATOM 542 O O . ARG A 1 71 ? -1.360 21.449 -26.842 1.00 89.06 71 ARG A O 1
ATOM 549 N N . THR A 1 72 ? -0.722 21.825 -28.953 1.00 86.38 72 THR A N 1
ATOM 550 C CA . THR A 1 72 ? -1.978 21.403 -29.576 1.00 86.38 72 THR A CA 1
ATOM 551 C C . THR A 1 72 ? -1.733 20.210 -30.483 1.00 86.38 72 THR A C 1
ATOM 553 O O . THR A 1 72 ? -0.619 20.004 -30.976 1.00 86.38 72 THR A O 1
ATOM 556 N N . SER A 1 73 ? -2.789 19.463 -30.796 1.00 88.94 73 SER A N 1
ATOM 557 C CA . SER A 1 73 ? -2.688 18.350 -31.741 1.00 88.94 73 SER A CA 1
ATOM 558 C C . SER A 1 73 ? -2.117 18.784 -33.095 1.00 88.94 73 SER A C 1
ATOM 560 O O . SER A 1 73 ? -1.336 18.046 -33.688 1.00 88.94 73 SER A O 1
ATOM 562 N N . SER A 1 74 ? -2.413 20.011 -33.546 1.00 86.81 74 SER A N 1
ATOM 563 C CA . SER A 1 74 ? -1.830 20.575 -34.769 1.00 86.81 74 SER A CA 1
ATOM 564 C C . SER A 1 74 ? -0.317 20.780 -34.664 1.00 86.81 74 SER A C 1
ATOM 566 O O . SER A 1 74 ? 0.402 20.367 -35.568 1.00 86.81 74 SER A O 1
ATOM 568 N N . THR A 1 75 ? 0.191 21.334 -33.557 1.00 87.00 75 THR A N 1
ATOM 569 C CA . THR A 1 75 ? 1.645 21.525 -33.368 1.00 87.00 75 THR A CA 1
ATOM 570 C C . THR A 1 75 ? 2.413 20.200 -33.329 1.00 87.00 75 THR A C 1
ATOM 572 O O . THR A 1 75 ? 3.496 20.093 -33.907 1.00 87.00 75 THR A O 1
ATOM 575 N N . ILE A 1 76 ? 1.833 19.159 -32.720 1.00 89.12 76 ILE A N 1
ATOM 576 C CA . ILE A 1 76 ? 2.428 17.815 -32.696 1.00 89.12 76 ILE A CA 1
ATOM 577 C C . ILE A 1 76 ? 2.427 17.203 -34.101 1.00 89.12 76 ILE A C 1
ATOM 579 O O . ILE A 1 76 ? 3.450 16.687 -34.549 1.00 89.12 76 ILE A O 1
ATOM 583 N N . ILE A 1 77 ? 1.308 17.297 -34.829 1.00 90.56 77 ILE A N 1
ATOM 584 C CA . ILE A 1 77 ? 1.202 16.773 -36.198 1.00 90.56 77 ILE A CA 1
ATOM 585 C C . ILE A 1 77 ? 2.145 17.509 -37.150 1.00 90.56 77 ILE A C 1
ATOM 587 O O . ILE A 1 77 ? 2.704 16.862 -38.024 1.00 90.56 77 ILE A O 1
ATOM 591 N N . GLN A 1 78 ? 2.389 18.807 -36.983 1.00 89.62 78 GLN A N 1
ATOM 592 C CA . GLN A 1 78 ? 3.323 19.566 -37.828 1.00 89.62 78 GLN A CA 1
ATOM 593 C C . GLN A 1 78 ? 4.795 19.252 -37.530 1.00 89.62 78 GLN A C 1
ATOM 595 O O . GLN A 1 78 ? 5.659 19.457 -38.384 1.00 89.62 78 GLN A O 1
ATOM 600 N N . THR A 1 79 ? 5.101 18.713 -36.347 1.00 90.56 79 THR A N 1
ATOM 601 C CA . THR A 1 79 ? 6.476 18.360 -35.980 1.00 90.56 79 THR A CA 1
ATOM 602 C C . THR A 1 79 ? 7.003 17.246 -36.903 1.00 90.56 79 THR A C 1
ATOM 604 O O . THR A 1 79 ? 6.311 16.242 -37.134 1.00 90.56 79 THR A O 1
ATOM 607 N N . PRO A 1 80 ? 8.211 17.388 -37.489 1.00 92.56 80 PRO A N 1
ATOM 608 C CA . PRO A 1 80 ? 8.805 16.335 -38.305 1.00 92.56 80 PRO A CA 1
ATOM 609 C C . PRO A 1 80 ? 8.969 15.040 -37.508 1.00 92.56 80 PRO A C 1
ATOM 611 O O . PRO A 1 80 ? 9.541 15.036 -36.421 1.00 92.56 80 PRO A O 1
ATOM 614 N N . PHE A 1 81 ? 8.501 13.924 -38.066 1.00 94.06 81 PHE A N 1
ATOM 615 C CA . PHE A 1 81 ? 8.671 12.605 -37.468 1.00 94.06 81 PHE A CA 1
ATOM 616 C C . PHE A 1 81 ? 9.208 11.644 -38.517 1.00 94.06 81 PHE A C 1
ATOM 618 O O . PHE A 1 81 ? 8.641 11.509 -39.607 1.00 94.06 81 PHE A O 1
ATOM 625 N N . ARG A 1 82 ? 10.330 11.004 -38.193 1.00 93.62 82 ARG A N 1
ATOM 626 C CA . ARG A 1 82 ? 11.049 10.107 -39.094 1.00 93.62 82 ARG A CA 1
ATOM 627 C C . ARG A 1 82 ? 11.309 8.787 -38.390 1.00 93.62 82 ARG A C 1
ATOM 629 O O . ARG A 1 82 ? 11.519 8.782 -37.184 1.00 93.62 82 ARG A O 1
ATOM 636 N N . VAL A 1 83 ? 11.311 7.689 -39.132 1.00 93.88 83 VAL A N 1
ATOM 637 C CA . VAL A 1 83 ? 11.629 6.353 -38.605 1.00 93.88 83 VAL A CA 1
ATOM 638 C C . VAL A 1 83 ? 12.580 5.624 -39.539 1.00 93.88 83 VAL A C 1
ATOM 640 O O . VAL A 1 83 ? 12.572 5.853 -40.750 1.00 93.88 83 VAL A O 1
ATOM 643 N N . ILE A 1 84 ? 13.376 4.718 -38.982 1.00 92.38 84 ILE A N 1
ATOM 644 C CA . ILE A 1 84 ? 14.244 3.812 -39.732 1.00 92.38 84 ILE A CA 1
ATOM 645 C C . ILE A 1 84 ? 13.485 2.521 -40.040 1.00 92.38 84 ILE A C 1
ATOM 647 O O . ILE A 1 84 ? 12.881 1.918 -39.157 1.00 92.38 84 ILE A O 1
ATOM 651 N N . CYS A 1 85 ? 13.513 2.082 -41.293 1.00 88.50 85 CYS A N 1
ATOM 652 C CA . CYS A 1 85 ? 12.933 0.824 -41.752 1.00 88.50 85 CYS A CA 1
ATOM 653 C C . CYS A 1 85 ? 13.998 -0.024 -42.445 1.00 88.50 85 CYS A C 1
ATOM 655 O O . CYS A 1 85 ? 14.828 0.505 -43.180 1.00 88.50 85 CYS A O 1
ATOM 657 N N . SER A 1 86 ? 13.943 -1.343 -42.247 1.00 82.31 86 SER A N 1
ATOM 658 C CA . SER A 1 86 ? 14.800 -2.303 -42.952 1.00 82.31 86 SER A CA 1
ATOM 659 C C . SER A 1 86 ? 14.001 -3.134 -43.950 1.00 82.31 86 SER A C 1
ATOM 661 O O . SER A 1 86 ? 12.853 -3.498 -43.668 1.00 82.31 86 SER A O 1
ATOM 663 N N . LYS A 1 87 ? 14.633 -3.447 -45.088 1.00 69.38 87 LYS A N 1
ATOM 664 C CA . LYS A 1 87 ? 14.113 -4.334 -46.143 1.00 69.38 87 LYS A CA 1
ATOM 665 C C . LYS A 1 87 ? 14.018 -5.804 -45.734 1.00 69.38 87 LYS A C 1
ATOM 667 O O . LYS A 1 87 ? 13.215 -6.525 -46.320 1.00 69.38 87 LYS A O 1
ATOM 672 N N . HIS A 1 88 ? 14.834 -6.246 -44.778 1.00 63.22 88 HIS A N 1
ATOM 673 C CA . HIS A 1 88 ? 14.897 -7.658 -44.403 1.00 63.22 88 HIS A CA 1
ATOM 674 C C . HIS A 1 88 ? 13.646 -8.076 -43.616 1.00 63.22 88 HIS A C 1
ATOM 676 O O . HIS A 1 88 ? 13.289 -7.387 -42.650 1.00 63.22 88 HIS A O 1
ATOM 682 N N . PRO A 1 89 ? 12.958 -9.168 -44.010 1.00 56.47 89 PRO A N 1
ATOM 683 C CA . PRO A 1 89 ? 11.958 -9.797 -43.161 1.00 56.47 89 PRO A CA 1
ATOM 684 C C . PRO A 1 89 ? 12.626 -10.306 -41.885 1.00 56.47 89 PRO A C 1
ATOM 686 O O . PRO A 1 89 ? 13.766 -10.761 -41.898 1.00 56.47 89 PRO A O 1
ATOM 689 N N . VAL A 1 90 ? 11.910 -10.191 -40.774 1.00 55.56 90 VAL A N 1
ATOM 690 C CA . VAL A 1 90 ? 12.359 -10.719 -39.488 1.00 55.56 90 VAL A CA 1
ATOM 691 C C . VAL A 1 90 ? 12.171 -12.231 -39.554 1.00 55.56 90 VAL A C 1
ATOM 693 O O . VAL A 1 90 ? 11.080 -12.685 -39.901 1.00 55.56 90 VAL A O 1
ATOM 696 N N . GLU A 1 91 ? 13.220 -13.011 -39.283 1.00 48.25 91 GLU A N 1
ATOM 697 C CA . GLU A 1 91 ? 13.095 -14.466 -39.173 1.00 48.25 91 GLU A CA 1
ATOM 698 C C . GLU A 1 91 ? 12.094 -14.784 -38.056 1.00 48.25 91 GLU A C 1
ATOM 700 O O . GLU A 1 91 ? 12.326 -14.519 -36.878 1.00 48.25 91 GLU A O 1
ATOM 705 N N . ASN A 1 92 ? 10.922 -15.278 -38.447 1.00 40.50 92 ASN A N 1
ATOM 706 C CA . ASN A 1 92 ? 9.833 -15.572 -37.532 1.00 40.50 92 ASN A CA 1
ATOM 707 C C . ASN A 1 92 ? 10.164 -16.890 -36.797 1.00 40.50 92 ASN A C 1
ATOM 709 O O . ASN A 1 92 ? 10.380 -17.897 -37.473 1.00 40.50 92 ASN A O 1
ATOM 713 N N . PRO A 1 93 ? 10.163 -16.958 -35.451 1.00 40.19 93 PRO A N 1
ATOM 714 C CA . PRO A 1 93 ? 10.386 -18.218 -34.727 1.00 40.19 93 PRO A CA 1
ATOM 715 C C . PRO A 1 93 ? 9.253 -19.242 -34.933 1.00 40.19 93 PRO A C 1
ATOM 717 O O . PRO A 1 93 ? 9.396 -20.413 -34.592 1.00 40.19 93 PRO A O 1
ATOM 720 N N . ILE A 1 94 ? 8.128 -18.820 -35.520 1.00 38.62 94 ILE A N 1
ATOM 721 C CA . ILE A 1 94 ? 6.999 -19.672 -35.893 1.00 38.62 94 ILE A CA 1
ATOM 722 C C . ILE A 1 94 ? 7.033 -19.818 -37.418 1.00 38.62 94 ILE A C 1
ATOM 724 O O . ILE A 1 94 ? 6.652 -18.893 -38.136 1.00 38.62 94 ILE A O 1
ATOM 728 N N . GLY A 1 95 ? 7.534 -20.962 -37.898 1.00 33.50 95 GLY A N 1
ATOM 729 C CA . GLY A 1 95 ? 7.827 -21.276 -39.304 1.00 33.50 95 GLY A CA 1
ATOM 730 C C . GLY A 1 95 ? 6.636 -21.185 -40.263 1.00 33.50 95 GLY A C 1
ATOM 731 O O . GLY A 1 95 ? 6.130 -22.193 -40.747 1.00 33.50 95 GLY A O 1
ATOM 732 N N . THR A 1 96 ? 6.212 -19.967 -40.576 1.00 36.31 96 THR A N 1
ATOM 733 C CA . THR A 1 96 ? 5.244 -19.660 -41.628 1.00 36.31 96 THR A CA 1
ATOM 734 C C . THR A 1 96 ? 5.986 -19.010 -42.788 1.00 36.31 96 THR A C 1
ATOM 736 O O . THR A 1 96 ? 6.763 -18.074 -42.604 1.00 36.31 96 THR A O 1
ATOM 739 N N . ALA A 1 97 ? 5.813 -19.596 -43.973 1.00 34.38 97 ALA A N 1
ATOM 740 C CA . ALA A 1 97 ? 6.565 -19.282 -45.179 1.00 34.38 97 ALA A CA 1
ATOM 741 C C . ALA A 1 97 ? 6.480 -17.792 -45.551 1.00 34.38 97 ALA A C 1
ATOM 743 O O . ALA A 1 97 ? 5.399 -17.205 -45.586 1.00 34.38 97 ALA A O 1
ATOM 744 N N . THR A 1 98 ? 7.631 -17.199 -45.856 1.00 39.69 98 THR A N 1
ATOM 745 C CA . THR A 1 98 ? 7.771 -15.843 -46.386 1.00 39.69 98 THR A CA 1
ATOM 746 C C . THR A 1 98 ? 7.286 -15.783 -47.836 1.00 39.69 98 THR A C 1
ATOM 748 O O . THR A 1 98 ? 7.769 -16.523 -48.693 1.00 39.69 98 THR A O 1
ATOM 751 N N . GLU A 1 99 ? 6.343 -14.885 -48.137 1.00 37.06 99 GLU A N 1
ATOM 752 C CA . GLU A 1 99 ? 6.032 -14.528 -49.525 1.00 37.06 99 GLU A CA 1
ATOM 753 C C . GLU A 1 99 ? 7.246 -13.836 -50.182 1.00 37.06 99 GLU A C 1
ATOM 755 O O . GLU A 1 99 ? 7.897 -13.000 -49.544 1.00 37.06 99 GLU A O 1
ATOM 760 N N . PRO A 1 100 ? 7.576 -14.151 -51.448 1.00 37.16 100 PRO A N 1
ATOM 761 C CA . PRO A 1 100 ? 8.712 -13.549 -52.133 1.00 37.16 100 PRO A CA 1
ATOM 762 C C . PRO A 1 100 ? 8.423 -12.092 -52.521 1.00 37.16 100 PRO A C 1
ATOM 764 O O . PRO A 1 100 ? 7.446 -11.789 -53.204 1.00 37.16 100 PRO A O 1
ATOM 767 N N . THR A 1 101 ? 9.313 -11.179 -52.132 1.00 41.09 101 THR A N 1
ATOM 768 C CA . THR A 1 101 ? 9.267 -9.767 -52.531 1.00 41.09 101 THR A CA 1
ATOM 769 C C . THR A 1 101 ? 9.568 -9.625 -54.035 1.00 41.09 101 THR A C 1
ATOM 771 O O . THR A 1 101 ? 10.604 -10.121 -54.487 1.00 41.09 101 THR A O 1
ATOM 774 N N . PRO A 1 102 ? 8.734 -8.926 -54.834 1.00 36.19 102 PRO A N 1
ATOM 775 C CA . PRO A 1 102 ? 9.005 -8.699 -56.254 1.00 36.19 102 PRO A CA 1
ATOM 776 C C . PRO A 1 102 ? 10.290 -7.886 -56.460 1.00 36.19 102 PRO A C 1
ATOM 778 O O . PRO A 1 102 ? 10.487 -6.834 -55.847 1.00 36.19 102 PRO A O 1
ATOM 781 N N . GLN A 1 103 ? 11.167 -8.356 -57.348 1.00 34.66 103 GLN A N 1
ATOM 782 C CA . GLN A 1 103 ? 12.374 -7.633 -57.750 1.00 34.66 103 GLN A CA 1
ATOM 783 C C . GLN A 1 103 ? 11.998 -6.394 -58.581 1.00 34.66 103 GLN A C 1
ATOM 785 O O . GLN A 1 103 ? 11.406 -6.523 -59.648 1.00 34.66 103 GLN A O 1
ATOM 790 N N . GLY A 1 104 ? 12.377 -5.197 -58.116 1.00 41.47 104 GLY A N 1
ATOM 791 C CA . GLY A 1 104 ? 12.401 -3.976 -58.939 1.00 41.47 104 GLY A CA 1
ATOM 792 C C . GLY A 1 104 ? 11.594 -2.773 -58.435 1.00 41.47 104 GLY A C 1
ATOM 793 O O . GLY A 1 104 ? 11.820 -1.666 -58.914 1.00 41.47 104 GLY A O 1
ATOM 794 N N . THR A 1 105 ? 10.712 -2.930 -57.448 1.00 44.12 105 THR A N 1
ATOM 795 C CA . THR A 1 105 ? 9.947 -1.817 -56.848 1.00 44.12 105 THR A CA 1
ATOM 796 C C . THR A 1 105 ? 10.614 -1.309 -55.568 1.00 44.12 105 THR A C 1
ATOM 798 O O . THR A 1 105 ? 10.995 -2.103 -54.708 1.00 44.12 105 THR A O 1
ATOM 801 N N . HIS A 1 106 ? 10.755 0.015 -55.410 1.00 52.16 106 HIS A N 1
ATOM 802 C CA . HIS A 1 106 ? 11.106 0.609 -54.114 1.00 52.16 106 HIS A CA 1
ATOM 803 C C . HIS A 1 106 ? 10.101 0.094 -53.060 1.00 52.16 106 HIS A C 1
ATOM 805 O O . HIS A 1 106 ? 8.905 0.294 -53.245 1.00 52.16 106 HIS A O 1
ATOM 811 N N . PRO A 1 107 ? 10.535 -0.563 -51.965 1.00 57.97 107 PRO A N 1
ATOM 812 C CA . PRO A 1 107 ? 9.620 -1.207 -51.008 1.00 57.97 107 PRO A CA 1
ATOM 813 C C . PRO A 1 107 ? 8.770 -0.219 -50.192 1.00 57.97 107 PRO A C 1
ATOM 815 O O . PRO A 1 107 ? 7.879 -0.627 -49.450 1.00 57.97 107 PRO A O 1
ATOM 818 N N . PHE A 1 108 ? 9.057 1.072 -50.345 1.00 67.94 108 PHE A N 1
ATOM 819 C CA . PHE A 1 108 ? 8.440 2.200 -49.668 1.00 67.94 108 PHE A CA 1
ATOM 820 C C . PHE A 1 108 ? 7.934 3.169 -50.750 1.00 67.94 108 PHE A C 1
ATOM 822 O O . PHE A 1 108 ? 8.598 4.157 -51.057 1.00 67.94 108 PHE A O 1
ATOM 829 N N . ASP A 1 109 ? 6.836 2.816 -51.425 1.00 60.53 109 ASP A N 1
ATOM 830 C CA . ASP A 1 109 ? 6.167 3.691 -52.397 1.00 60.53 109 ASP A CA 1
ATOM 831 C C . ASP A 1 109 ? 5.325 4.781 -51.697 1.00 60.53 109 ASP A C 1
ATOM 833 O O . ASP A 1 109 ? 5.217 4.812 -50.472 1.00 60.53 109 ASP A O 1
ATOM 837 N N . ALA A 1 110 ? 4.695 5.676 -52.464 1.00 53.22 110 ALA A N 1
ATOM 838 C CA . ALA A 1 110 ? 3.869 6.760 -51.919 1.00 53.22 110 ALA A CA 1
ATOM 839 C C . ALA A 1 110 ? 2.619 6.283 -51.136 1.00 53.22 110 ALA A C 1
ATOM 841 O O . ALA A 1 110 ? 1.979 7.088 -50.465 1.00 53.22 110 ALA A O 1
ATOM 842 N N . SER A 1 111 ? 2.260 4.993 -51.204 1.00 58.34 111 SER A N 1
ATOM 843 C CA . SER A 1 111 ? 1.159 4.385 -50.438 1.00 58.34 111 SER A CA 1
ATOM 844 C C . SER A 1 111 ? 1.625 3.747 -49.118 1.00 58.34 111 SER A C 1
ATOM 846 O O . SER A 1 111 ? 0.824 3.219 -48.335 1.00 58.34 111 SER A O 1
ATOM 848 N N . PHE A 1 112 ? 2.931 3.778 -48.842 1.00 70.12 112 PHE A N 1
ATOM 849 C CA . PHE A 1 112 ? 3.533 3.112 -47.701 1.00 70.12 112 PHE A CA 1
ATOM 850 C C . PHE A 1 112 ? 3.186 3.799 -46.371 1.00 70.12 112 PHE A C 1
ATOM 852 O O . PHE A 1 112 ? 3.723 4.845 -46.023 1.00 70.12 112 PHE A O 1
ATOM 859 N N . THR A 1 113 ? 2.299 3.171 -45.595 1.00 80.19 113 THR A N 1
ATOM 860 C CA . THR A 1 113 ? 1.872 3.664 -44.275 1.00 80.19 113 THR A CA 1
ATOM 861 C C . THR A 1 113 ? 2.543 2.883 -43.144 1.00 80.19 113 THR A C 1
ATOM 863 O O . THR A 1 113 ? 2.408 1.656 -43.066 1.00 80.19 113 THR A O 1
ATOM 866 N N . ILE A 1 114 ? 3.207 3.589 -42.227 1.00 87.25 114 ILE A N 1
ATOM 867 C CA . ILE A 1 114 ? 3.730 3.025 -40.974 1.00 87.25 114 ILE A CA 1
ATOM 868 C C . ILE A 1 114 ? 2.582 2.915 -39.973 1.00 87.25 114 ILE A C 1
ATOM 870 O O . ILE A 1 114 ? 1.949 3.912 -39.642 1.00 87.25 114 ILE A O 1
ATOM 874 N N . ARG A 1 115 ? 2.308 1.713 -39.461 1.00 88.19 115 ARG A N 1
ATOM 875 C CA . ARG A 1 115 ? 1.236 1.497 -38.466 1.00 88.19 115 ARG A CA 1
ATOM 876 C C . ARG A 1 115 ? 1.733 1.382 -37.032 1.00 88.19 115 ARG A C 1
ATOM 878 O O . ARG A 1 115 ? 0.945 1.504 -36.106 1.00 88.19 115 ARG A O 1
ATOM 885 N N . GLN A 1 116 ? 3.020 1.113 -36.864 1.00 91.94 116 GLN A N 1
ATOM 886 C CA . GLN A 1 116 ? 3.649 0.903 -35.570 1.00 91.94 116 GLN A CA 1
ATOM 887 C C . GLN A 1 116 ? 5.156 1.097 -35.682 1.00 91.94 116 GLN A C 1
ATOM 889 O O . GLN A 1 116 ? 5.732 0.976 -36.770 1.00 91.94 116 GLN A O 1
ATOM 894 N N . TYR A 1 117 ? 5.786 1.392 -34.554 1.00 95.31 117 TYR A N 1
ATOM 895 C CA . TYR A 1 117 ? 7.227 1.542 -34.458 1.00 95.31 117 TYR A CA 1
ATOM 896 C C . TYR A 1 117 ? 7.731 1.165 -33.063 1.00 95.31 117 TYR A C 1
ATOM 898 O O . TYR A 1 117 ? 6.980 1.193 -32.080 1.00 95.31 117 TYR A O 1
ATOM 906 N N . LEU A 1 118 ? 9.018 0.838 -33.000 1.00 96.06 118 LEU A N 1
ATOM 907 C CA . LEU A 1 118 ? 9.792 0.690 -31.773 1.00 96.06 118 LEU A CA 1
ATOM 908 C C . LEU A 1 118 ? 10.378 2.044 -31.388 1.00 96.06 118 LEU A C 1
ATOM 910 O O . LEU A 1 118 ? 10.894 2.742 -32.259 1.00 96.06 118 LEU A O 1
ATOM 914 N N . ALA A 1 119 ? 10.341 2.397 -30.108 1.00 97.19 119 ALA A N 1
ATOM 915 C CA . ALA A 1 119 ? 11.114 3.521 -29.587 1.00 97.19 119 ALA A CA 1
ATOM 916 C C . ALA A 1 119 ? 12.311 2.974 -28.808 1.00 97.19 119 ALA A C 1
ATOM 918 O O . ALA A 1 119 ? 12.144 2.068 -27.986 1.00 97.19 119 ALA A O 1
ATOM 919 N N . ILE A 1 120 ? 13.507 3.490 -29.087 1.00 97.38 120 ILE A N 1
ATOM 920 C CA . ILE A 1 120 ? 14.740 3.033 -28.442 1.00 97.38 120 ILE A CA 1
ATOM 921 C C . ILE A 1 120 ? 15.175 4.059 -27.403 1.00 97.38 120 ILE A C 1
ATOM 923 O O . ILE A 1 120 ? 15.406 5.216 -27.743 1.00 97.38 120 ILE A O 1
ATOM 927 N N . SER A 1 121 ? 15.328 3.612 -26.161 1.00 96.44 121 SER A N 1
ATOM 928 C CA . SER A 1 121 ? 15.823 4.414 -25.046 1.00 96.44 121 SER A CA 1
ATOM 929 C C . SER A 1 121 ? 17.249 3.992 -24.702 1.00 96.44 121 SER A C 1
ATOM 931 O O . SER A 1 121 ? 17.508 2.823 -24.409 1.00 96.44 121 SER A O 1
ATOM 933 N N . TYR A 1 122 ? 18.189 4.932 -24.758 1.00 94.25 122 TYR A N 1
ATOM 934 C CA . TYR A 1 122 ? 19.618 4.664 -24.58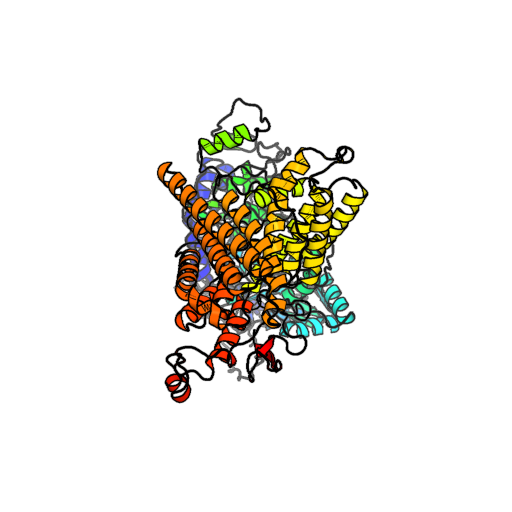8 1.00 94.25 122 TYR A CA 1
ATOM 935 C C . TYR A 1 122 ? 20.365 5.912 -24.095 1.00 94.25 122 TYR A C 1
ATOM 937 O O . TYR A 1 122 ? 19.810 7.009 -24.020 1.00 94.25 122 TYR A O 1
ATOM 945 N N . SER A 1 123 ? 21.639 5.752 -23.734 1.00 90.38 123 SER A N 1
ATOM 946 C CA . SER A 1 123 ? 22.484 6.864 -23.286 1.00 90.38 123 SER A CA 1
ATOM 947 C C . SER A 1 123 ? 23.371 7.371 -24.418 1.00 90.38 123 SER A C 1
ATOM 949 O O . SER A 1 123 ? 24.110 6.608 -25.025 1.00 90.38 123 SER A O 1
ATOM 951 N N . TRP A 1 124 ? 23.363 8.681 -24.669 1.00 88.75 124 TRP A N 1
ATOM 952 C CA . TRP A 1 124 ? 24.263 9.269 -25.661 1.00 88.75 124 TRP A CA 1
ATOM 953 C C . TRP A 1 124 ? 25.720 9.250 -25.174 1.00 88.75 124 TRP A C 1
ATOM 955 O O . TRP A 1 124 ? 26.035 9.695 -24.061 1.00 88.75 124 TRP A O 1
ATOM 965 N N . HIS A 1 125 ? 26.618 8.792 -26.046 1.00 86.75 125 HIS A N 1
ATOM 966 C CA . HIS A 1 125 ? 28.063 8.890 -25.858 1.00 86.75 125 HIS A CA 1
ATOM 967 C C . HIS A 1 125 ? 28.504 10.363 -25.799 1.00 86.75 125 HIS A C 1
ATOM 969 O O . HIS A 1 125 ? 28.071 11.190 -26.603 1.00 86.75 125 HIS A O 1
ATOM 975 N N . ASN A 1 126 ? 29.358 10.714 -24.834 1.00 83.56 126 ASN A N 1
ATOM 976 C CA . ASN A 1 126 ? 29.902 12.069 -24.683 1.00 83.56 126 ASN A CA 1
ATOM 977 C C . ASN A 1 126 ? 31.307 12.046 -24.064 1.00 83.56 126 ASN A C 1
ATOM 979 O O . ASN A 1 126 ? 31.841 10.984 -23.765 1.00 83.56 126 ASN A O 1
ATOM 983 N N . SER A 1 127 ? 31.931 13.209 -23.867 1.00 80.12 127 SER A N 1
ATOM 984 C CA . SER A 1 127 ? 33.305 13.293 -23.345 1.00 80.12 127 SER A CA 1
ATOM 985 C C . SER A 1 127 ? 33.491 12.659 -21.961 1.00 80.12 127 SER A C 1
ATOM 987 O O . SER A 1 127 ? 34.577 12.175 -21.660 1.00 80.12 127 SER A O 1
ATOM 989 N N . GLN A 1 128 ? 32.444 12.637 -21.132 1.00 75.94 128 GLN A N 1
ATOM 990 C CA . GLN A 1 128 ? 32.457 12.014 -19.803 1.00 75.94 128 GLN A CA 1
ATOM 991 C C . GLN A 1 128 ? 32.150 10.509 -19.845 1.00 75.94 128 GLN A C 1
ATOM 993 O O . GLN A 1 128 ? 32.344 9.817 -18.851 1.00 75.94 128 GLN A O 1
ATOM 998 N N . TRP A 1 129 ? 31.659 10.000 -20.975 1.00 79.25 129 TRP A N 1
ATOM 999 C CA . TRP A 1 129 ? 31.331 8.592 -21.177 1.00 79.25 129 TRP A CA 1
ATOM 1000 C C . TRP A 1 129 ? 31.553 8.233 -22.653 1.00 79.25 129 TRP A C 1
ATOM 1002 O O . TRP A 1 129 ? 30.616 8.266 -23.466 1.00 79.25 129 TRP A O 1
ATOM 1012 N N . PRO A 1 130 ? 32.820 7.996 -23.031 1.00 79.88 130 PRO A N 1
ATOM 1013 C CA . PRO A 1 130 ? 33.160 7.603 -24.385 1.00 79.88 130 PRO A CA 1
ATOM 1014 C C . PRO A 1 130 ? 32.646 6.190 -24.662 1.00 79.88 130 PRO A C 1
ATOM 1016 O O . PRO A 1 130 ? 32.519 5.369 -23.754 1.00 79.88 130 PRO A O 1
ATOM 1019 N N . ALA A 1 131 ? 32.385 5.894 -25.932 1.00 78.75 131 ALA A N 1
ATOM 1020 C CA . ALA A 1 131 ? 32.001 4.549 -26.320 1.00 78.75 131 ALA A CA 1
ATOM 1021 C C . ALA A 1 131 ? 33.133 3.553 -26.025 1.00 78.75 131 ALA A C 1
ATOM 1023 O O . ALA A 1 131 ? 34.307 3.816 -26.301 1.00 78.75 131 ALA A O 1
ATOM 1024 N N . THR A 1 132 ? 32.777 2.397 -25.476 1.00 76.62 132 THR A N 1
ATOM 1025 C CA . THR A 1 132 ? 33.708 1.283 -25.279 1.00 76.62 132 THR A CA 1
ATOM 1026 C C . THR A 1 132 ? 33.927 0.552 -26.609 1.00 76.62 132 THR A C 1
ATOM 1028 O O . THR A 1 132 ? 33.092 0.669 -27.506 1.00 76.62 132 THR A O 1
ATOM 1031 N N . PRO A 1 133 ? 34.978 -0.274 -26.775 1.00 72.06 133 PRO A N 1
ATOM 1032 C CA . PRO A 1 133 ? 35.179 -1.044 -28.009 1.00 72.06 133 PRO A CA 1
ATOM 1033 C C . PRO A 1 133 ? 33.979 -1.914 -28.430 1.00 72.06 133 PRO A C 1
ATOM 1035 O O . PRO A 1 133 ? 33.844 -2.236 -29.607 1.00 72.06 133 PRO A O 1
ATOM 1038 N N . HIS A 1 134 ? 33.108 -2.285 -27.484 1.00 73.62 134 HIS A N 1
ATOM 1039 C CA . HIS A 1 134 ? 31.928 -3.126 -27.710 1.00 73.62 134 HIS A CA 1
ATOM 1040 C C . HIS A 1 134 ? 30.607 -2.337 -27.826 1.00 73.62 134 HIS A C 1
ATOM 1042 O O . HIS A 1 134 ? 29.595 -2.913 -28.233 1.00 73.62 134 HIS A O 1
ATOM 1048 N N . SER A 1 135 ? 30.612 -1.037 -27.504 1.00 77.62 135 SER A N 1
ATOM 1049 C CA . SER A 1 135 ? 29.481 -0.107 -27.676 1.00 77.62 135 SER A CA 1
ATOM 1050 C C . SER A 1 135 ? 29.750 0.984 -28.725 1.00 77.62 135 SER A C 1
ATOM 1052 O O . SER A 1 135 ? 28.865 1.767 -29.056 1.00 77.62 135 SER A O 1
ATOM 1054 N N . ALA A 1 136 ? 30.962 1.034 -29.286 1.00 83.56 136 ALA A N 1
ATOM 1055 C CA . ALA A 1 136 ? 31.337 1.995 -30.311 1.00 83.56 136 ALA A CA 1
ATOM 1056 C C . ALA A 1 136 ? 30.581 1.751 -31.628 1.00 83.56 136 ALA A C 1
ATOM 1058 O O . ALA A 1 136 ? 30.557 0.614 -32.115 1.00 83.56 136 ALA A O 1
ATOM 1059 N N . PRO A 1 137 ? 30.024 2.813 -32.243 1.00 85.56 137 PRO A N 1
ATOM 1060 C CA . PRO A 1 137 ? 29.469 2.750 -33.588 1.00 85.56 137 PRO A CA 1
ATOM 1061 C C . PRO A 1 137 ? 30.462 2.146 -34.580 1.00 85.56 137 PRO A C 1
ATOM 1063 O O . PRO A 1 137 ? 31.648 2.488 -34.577 1.00 85.56 137 PRO A O 1
ATOM 1066 N N . ALA A 1 138 ? 29.980 1.272 -35.464 1.00 83.94 138 ALA A N 1
ATOM 1067 C CA . ALA A 1 138 ? 30.813 0.784 -36.556 1.00 83.94 138 ALA A CA 1
ATOM 1068 C C . ALA A 1 138 ? 31.164 1.945 -37.518 1.00 83.94 138 ALA A C 1
ATOM 1070 O O . ALA A 1 138 ? 30.327 2.819 -37.751 1.00 83.94 138 ALA A O 1
ATOM 1071 N N . PRO A 1 139 ? 32.374 1.984 -38.106 1.00 79.88 139 PRO A N 1
ATOM 1072 C CA . PRO A 1 139 ? 32.738 3.037 -39.051 1.00 79.88 139 PRO A CA 1
ATOM 1073 C C . PRO A 1 139 ? 31.749 3.116 -40.223 1.00 79.88 139 PRO A C 1
ATOM 1075 O O . PRO A 1 139 ? 31.530 2.124 -40.915 1.00 79.88 139 PRO A O 1
ATOM 1078 N N . GLY A 1 140 ? 31.153 4.292 -40.441 1.00 78.38 140 GLY A N 1
ATOM 1079 C CA . GLY A 1 140 ? 30.156 4.514 -41.496 1.00 78.38 140 GLY A CA 1
ATOM 1080 C C . GLY A 1 140 ? 28.751 3.974 -41.199 1.00 78.38 140 GLY A C 1
ATOM 1081 O O . GLY A 1 140 ? 27.890 4.079 -42.066 1.00 78.38 140 GLY A O 1
ATOM 1082 N N . SER A 1 141 ? 28.515 3.424 -40.002 1.00 85.44 141 SER A N 1
ATOM 1083 C CA . SER A 1 141 ? 27.186 3.011 -39.539 1.00 85.44 141 SER A CA 1
ATOM 1084 C C . SER A 1 141 ? 26.343 4.214 -39.127 1.00 85.44 141 SER A C 1
ATOM 1086 O O . SER A 1 141 ? 26.843 5.151 -38.502 1.00 85.44 141 SER A O 1
ATOM 1088 N N . ILE A 1 142 ? 25.045 4.154 -39.408 1.00 88.88 142 ILE A N 1
ATOM 1089 C CA . ILE A 1 142 ? 24.061 5.159 -38.982 1.00 88.88 142 ILE A CA 1
ATOM 1090 C C . ILE A 1 142 ? 23.720 5.023 -37.500 1.00 88.88 142 ILE A C 1
ATOM 1092 O O . ILE A 1 142 ? 23.254 5.975 -36.876 1.00 88.88 142 ILE A O 1
ATOM 1096 N N . TRP A 1 143 ? 23.916 3.826 -36.946 1.00 91.38 143 TRP A N 1
ATOM 1097 C CA . TRP A 1 143 ? 23.583 3.516 -35.565 1.00 91.38 143 TRP A CA 1
ATOM 1098 C C . TRP A 1 143 ? 24.574 4.183 -34.607 1.00 91.38 143 TRP A C 1
ATOM 1100 O O . TRP A 1 143 ? 25.778 3.967 -34.750 1.00 91.38 143 TRP A O 1
ATOM 1110 N N . PRO A 1 144 ? 24.095 4.925 -33.591 1.00 90.50 144 PRO A N 1
ATOM 1111 C CA . PRO A 1 144 ? 24.945 5.568 -32.587 1.00 90.50 144 PRO A CA 1
ATOM 1112 C C . PRO A 1 144 ? 25.446 4.604 -31.498 1.00 90.50 144 PRO A C 1
ATOM 1114 O O . PRO A 1 144 ? 26.041 5.044 -30.513 1.00 90.50 144 PRO A O 1
ATOM 1117 N N . VAL A 1 145 ? 25.220 3.304 -31.693 1.00 92.31 145 VAL A N 1
ATOM 1118 C CA . VAL A 1 145 ? 25.475 2.209 -30.754 1.00 92.31 145 VAL A CA 1
ATOM 1119 C C . VAL A 1 145 ? 26.314 1.119 -31.416 1.00 92.31 145 VAL A C 1
ATOM 1121 O O . VAL A 1 145 ? 26.442 1.067 -32.645 1.00 92.31 145 VAL A O 1
ATOM 1124 N N . GLY A 1 146 ? 26.866 0.217 -30.608 1.00 90.44 146 GLY A N 1
ATOM 1125 C CA . GLY A 1 146 ? 27.666 -0.904 -31.100 1.00 90.44 146 GLY A CA 1
ATOM 1126 C C . GLY A 1 146 ? 26.890 -1.833 -32.041 1.00 90.44 146 GLY A C 1
ATOM 1127 O O . GLY A 1 146 ? 25.687 -2.039 -31.880 1.00 90.44 146 GLY A O 1
ATOM 1128 N N . LYS A 1 147 ? 27.592 -2.465 -32.996 1.00 89.94 147 LYS A N 1
ATOM 1129 C CA . LYS A 1 147 ? 26.991 -3.352 -34.015 1.00 89.94 147 LYS A CA 1
ATOM 1130 C C . LYS A 1 147 ? 26.049 -4.414 -33.421 1.00 89.94 147 LYS A C 1
ATOM 1132 O O . LYS A 1 147 ? 24.952 -4.600 -33.932 1.00 89.94 147 LYS A O 1
ATOM 1137 N N . ARG A 1 148 ? 26.442 -5.058 -32.315 1.00 90.50 148 ARG A N 1
ATOM 1138 C CA . ARG A 1 148 ? 25.626 -6.078 -31.627 1.00 90.50 148 ARG A CA 1
ATOM 1139 C C . ARG A 1 148 ? 24.287 -5.536 -31.106 1.00 90.50 148 ARG A C 1
ATOM 1141 O O . ARG A 1 148 ? 23.281 -6.236 -31.137 1.00 90.50 148 ARG A O 1
ATOM 1148 N N . PHE A 1 149 ? 24.265 -4.283 -30.646 1.00 93.19 149 PHE A N 1
ATOM 1149 C CA . PHE A 1 149 ? 23.047 -3.624 -30.181 1.00 93.19 149 PHE A CA 1
ATOM 1150 C C . PHE A 1 149 ? 22.193 -3.181 -31.367 1.00 93.19 149 PHE A C 1
ATOM 1152 O O . PHE A 1 149 ? 20.985 -3.376 -31.336 1.00 93.19 149 PHE A O 1
ATOM 1159 N N . ALA A 1 150 ? 22.806 -2.678 -32.443 1.00 91.69 150 ALA A N 1
ATOM 1160 C CA . ALA A 1 150 ? 22.095 -2.363 -33.683 1.00 91.69 150 ALA A CA 1
ATOM 1161 C C . ALA A 1 150 ? 21.377 -3.594 -34.271 1.00 91.69 150 ALA A C 1
ATOM 1163 O O . ALA A 1 150 ? 20.203 -3.514 -34.628 1.00 91.69 150 ALA A O 1
ATOM 1164 N N . GLU A 1 151 ? 22.046 -4.749 -34.312 1.00 90.81 151 GLU A N 1
ATOM 1165 C CA . GLU A 1 151 ? 21.448 -6.016 -34.752 1.00 90.81 151 GLU A CA 1
ATOM 1166 C C . GLU A 1 151 ? 20.283 -6.445 -33.843 1.00 90.81 151 GLU A C 1
ATOM 1168 O O . GLU A 1 151 ? 19.223 -6.815 -34.347 1.00 90.81 151 GLU A O 1
ATOM 1173 N N . ALA A 1 152 ? 20.434 -6.310 -32.519 1.00 92.81 152 ALA A N 1
ATOM 1174 C CA . ALA A 1 152 ? 19.375 -6.606 -31.552 1.00 92.81 152 ALA A CA 1
ATOM 1175 C C . ALA A 1 152 ? 18.164 -5.656 -31.659 1.00 92.81 152 ALA A C 1
ATOM 1177 O O . ALA A 1 152 ? 17.022 -6.076 -31.502 1.00 92.81 152 ALA A O 1
ATOM 1178 N N . ILE A 1 153 ? 18.381 -4.375 -31.968 1.00 93.12 153 ILE A N 1
ATOM 1179 C CA . ILE A 1 153 ? 17.294 -3.417 -32.222 1.00 93.12 153 ILE A CA 1
ATOM 1180 C C . ILE A 1 153 ? 16.496 -3.833 -33.463 1.00 93.12 153 ILE A C 1
ATOM 1182 O O . ILE A 1 153 ? 15.264 -3.790 -33.464 1.00 93.12 153 ILE A O 1
ATOM 1186 N N . VAL A 1 154 ? 17.190 -4.231 -34.533 1.00 90.50 154 VAL A N 1
ATOM 1187 C CA . VAL A 1 154 ? 16.546 -4.646 -35.786 1.00 90.50 154 VAL A CA 1
ATOM 1188 C C . VAL A 1 154 ? 15.767 -5.952 -35.606 1.00 90.50 154 VAL A C 1
ATOM 1190 O O . VAL A 1 154 ? 14.693 -6.080 -36.201 1.00 90.50 154 VAL A O 1
ATOM 1193 N N . SER A 1 155 ? 16.250 -6.882 -34.775 1.00 89.88 155 SER A N 1
ATOM 1194 C CA . SER A 1 155 ? 15.577 -8.164 -34.520 1.00 89.88 155 SER A CA 1
ATOM 1195 C C . SER A 1 155 ? 14.306 -8.051 -33.668 1.00 89.88 155 SER A C 1
ATOM 1197 O O . SER A 1 155 ? 13.441 -8.914 -33.773 1.00 89.88 155 SER A O 1
ATOM 1199 N N . GLU A 1 156 ? 14.128 -6.978 -32.887 1.00 90.62 156 GLU A N 1
ATOM 1200 C CA . GLU A 1 156 ? 12.897 -6.743 -32.107 1.00 90.62 156 GLU A CA 1
ATOM 1201 C C . GLU A 1 156 ? 11.678 -6.351 -32.959 1.00 90.62 156 GLU A C 1
ATOM 1203 O O . GLU A 1 156 ? 10.537 -6.318 -32.466 1.00 90.62 156 GLU A O 1
ATOM 1208 N N . ARG A 1 157 ? 11.893 -6.032 -34.241 1.00 89.06 157 ARG A N 1
ATOM 1209 C CA . ARG A 1 157 ? 10.807 -5.725 -35.177 1.00 89.06 157 ARG A CA 1
ATOM 1210 C C . ARG A 1 157 ? 9.933 -6.964 -35.359 1.00 89.06 157 ARG A C 1
ATOM 1212 O O . ARG A 1 157 ? 10.422 -8.076 -35.446 1.00 89.06 157 ARG A O 1
ATOM 1219 N N . GLY A 1 158 ? 8.623 -6.777 -35.465 1.00 80.56 158 GLY A N 1
ATOM 1220 C CA . GLY A 1 158 ? 7.690 -7.852 -35.817 1.00 80.56 158 GLY A CA 1
ATOM 1221 C C . GLY A 1 158 ? 7.360 -7.906 -37.310 1.00 80.56 158 GLY A C 1
ATOM 1222 O O . GLY A 1 158 ? 6.736 -8.855 -37.770 1.00 80.56 158 GLY A O 1
ATOM 1223 N N . HIS A 1 159 ? 7.707 -6.863 -38.075 1.00 83.06 159 HIS A N 1
ATOM 1224 C CA . HIS A 1 159 ? 7.299 -6.730 -39.475 1.00 83.06 159 HIS A CA 1
ATOM 1225 C C . HIS A 1 159 ? 8.208 -5.775 -40.265 1.00 83.06 159 HIS A C 1
ATOM 1227 O O . HIS A 1 159 ? 8.705 -4.786 -39.728 1.00 83.06 159 HIS A O 1
ATOM 1233 N N . VAL A 1 160 ? 8.332 -5.981 -41.582 1.00 76.31 160 VAL A N 1
ATOM 1234 C CA . VAL A 1 160 ? 9.121 -5.112 -42.490 1.00 76.31 160 VAL A CA 1
ATOM 1235 C C . VAL A 1 160 ? 8.620 -3.665 -42.563 1.00 76.31 160 VAL A C 1
ATOM 1237 O O . VAL A 1 160 ? 9.370 -2.768 -42.938 1.00 76.31 160 VAL A O 1
ATOM 1240 N N . ARG A 1 161 ? 7.359 -3.428 -42.177 1.00 79.31 161 ARG A N 1
ATOM 1241 C CA . ARG A 1 161 ? 6.725 -2.096 -42.103 1.00 79.31 161 ARG A CA 1
ATOM 1242 C C . ARG A 1 161 ? 6.674 -1.496 -40.699 1.00 79.31 161 ARG A C 1
ATOM 1244 O O . ARG A 1 161 ? 5.981 -0.506 -40.482 1.00 79.31 161 ARG A O 1
ATOM 1251 N N . GLU A 1 162 ? 7.354 -2.112 -39.741 1.00 88.31 162 GLU A N 1
ATOM 1252 C CA . GLU A 1 162 ? 7.535 -1.527 -38.419 1.00 88.31 162 GLU A CA 1
ATOM 1253 C C . GLU A 1 162 ? 8.759 -0.609 -38.427 1.00 88.31 162 GLU A C 1
ATOM 1255 O O . GLU A 1 162 ? 9.852 -1.037 -38.812 1.00 88.31 162 GLU A O 1
ATOM 1260 N N . GLY A 1 163 ? 8.565 0.651 -38.038 1.00 92.38 163 GLY A N 1
ATOM 1261 C CA . GLY A 1 163 ? 9.648 1.625 -37.935 1.00 92.38 163 GLY A CA 1
ATOM 1262 C C . GLY A 1 163 ? 10.469 1.454 -36.656 1.00 92.38 163 GLY A C 1
ATOM 1263 O O . GLY A 1 163 ? 10.003 0.886 -35.673 1.00 92.38 163 GLY A O 1
ATOM 1264 N N . ILE A 1 164 ? 11.681 1.992 -36.651 1.00 95.44 164 ILE A N 1
ATOM 1265 C CA . ILE A 1 164 ? 12.513 2.173 -35.461 1.00 95.44 164 ILE A CA 1
ATOM 1266 C C . ILE A 1 164 ? 12.727 3.670 -35.280 1.00 95.44 164 ILE A C 1
ATOM 1268 O O . ILE A 1 164 ? 13.170 4.355 -36.203 1.00 95.44 164 ILE A O 1
ATOM 1272 N N . TRP A 1 165 ? 12.408 4.174 -34.098 1.00 96.75 165 TRP A N 1
ATOM 1273 C CA . TRP A 1 165 ? 12.609 5.562 -33.727 1.00 96.75 165 TRP A CA 1
ATOM 1274 C C . TRP A 1 165 ? 13.735 5.668 -32.695 1.00 96.75 165 TRP A C 1
ATOM 1276 O O . TRP A 1 165 ? 13.678 5.048 -31.633 1.00 96.75 165 TRP A O 1
ATOM 1286 N N . MET A 1 166 ? 14.755 6.456 -33.033 1.00 95.25 166 MET A N 1
ATOM 1287 C CA . MET A 1 166 ? 15.875 6.825 -32.161 1.00 95.25 166 MET A CA 1
ATOM 1288 C C . MET A 1 166 ? 16.089 8.326 -32.276 1.00 95.25 166 MET A C 1
ATOM 1290 O O . MET A 1 166 ? 16.236 8.832 -33.392 1.00 95.25 166 MET A O 1
ATOM 1294 N N . ASP A 1 167 ? 16.130 9.027 -31.151 1.00 93.25 167 ASP A N 1
ATOM 1295 C CA . ASP A 1 167 ? 16.194 10.487 -31.090 1.00 93.25 167 ASP A CA 1
ATOM 1296 C C . ASP A 1 167 ? 17.375 11.075 -31.891 1.00 93.25 167 ASP A C 1
ATOM 1298 O O . ASP A 1 167 ? 17.166 11.936 -32.750 1.00 93.25 167 ASP A O 1
ATOM 1302 N N . GLN A 1 168 ? 18.594 10.557 -31.720 1.00 92.25 168 GLN A N 1
ATOM 1303 C CA . GLN A 1 168 ? 19.803 11.066 -32.383 1.00 92.25 168 GLN A CA 1
ATOM 1304 C C . GLN A 1 168 ? 19.773 10.923 -33.911 1.00 92.25 168 GLN A C 1
ATOM 1306 O O . GLN A 1 168 ? 20.383 11.731 -34.608 1.00 92.25 168 GLN A O 1
ATOM 1311 N N . ILE A 1 169 ? 19.057 9.923 -34.437 1.00 91.88 169 ILE A N 1
ATOM 1312 C CA . ILE A 1 169 ? 18.984 9.644 -35.881 1.00 91.88 169 ILE A CA 1
ATOM 1313 C C . ILE A 1 169 ? 17.740 10.284 -36.511 1.00 91.88 169 ILE A C 1
ATOM 1315 O O . ILE A 1 169 ? 17.776 10.778 -37.644 1.00 91.88 169 ILE A O 1
ATOM 1319 N N . CYS A 1 170 ? 16.608 10.226 -35.813 1.00 94.38 170 CYS A N 1
ATOM 1320 C CA . CYS A 1 170 ? 15.300 10.579 -36.360 1.00 94.38 170 CYS A CA 1
ATOM 1321 C C . CYS A 1 170 ? 15.022 12.083 -36.278 1.00 94.38 170 CYS A C 1
ATOM 1323 O O . CYS A 1 170 ? 14.334 12.617 -37.157 1.00 94.38 170 CYS A O 1
ATOM 1325 N N . ILE A 1 171 ? 15.606 12.764 -35.289 1.00 93.75 171 ILE A N 1
ATOM 1326 C CA . ILE A 1 171 ? 15.564 14.221 -35.139 1.00 93.75 171 ILE A CA 1
ATOM 1327 C C . ILE A 1 171 ? 16.789 14.821 -35.830 1.00 93.75 171 ILE A C 1
ATOM 1329 O O . ILE A 1 171 ? 17.908 14.327 -35.686 1.00 93.75 171 ILE A O 1
ATOM 1333 N N . ASN A 1 172 ? 16.594 15.903 -36.578 1.00 92.00 172 ASN A N 1
ATOM 1334 C CA . ASN A 1 172 ? 17.689 16.656 -37.169 1.00 92.00 172 ASN A CA 1
ATOM 1335 C C . ASN A 1 172 ? 18.487 17.375 -36.070 1.00 92.00 172 ASN A C 1
ATOM 1337 O O . ASN A 1 172 ? 18.076 18.414 -35.550 1.00 92.00 172 ASN A O 1
ATOM 1341 N N . GLN A 1 173 ? 19.661 16.829 -35.752 1.00 90.75 173 GLN A N 1
ATOM 1342 C CA . GLN A 1 173 ? 20.520 17.333 -34.685 1.00 90.75 173 GLN A CA 1
ATOM 1343 C C . GLN A 1 173 ? 21.211 18.667 -35.006 1.00 90.75 173 GLN A C 1
ATOM 1345 O O . GLN A 1 173 ? 21.839 19.258 -34.128 1.00 90.75 173 GLN A O 1
ATOM 1350 N N . GLU A 1 174 ? 21.073 19.186 -36.218 1.00 92.25 174 GLU A N 1
ATOM 1351 C CA . GLU A 1 174 ? 21.615 20.491 -36.606 1.00 92.25 174 GLU A CA 1
ATOM 1352 C C . GLU A 1 174 ? 20.548 21.595 -36.533 1.00 92.25 174 GLU A C 1
ATOM 1354 O O . GLU A 1 174 ? 20.873 22.779 -36.459 1.00 92.25 174 GLU A O 1
ATOM 1359 N N . ASN A 1 175 ? 19.262 21.225 -36.479 1.00 91.25 175 ASN A N 1
ATOM 1360 C CA . ASN A 1 175 ? 18.148 22.165 -36.432 1.00 91.25 175 ASN A CA 1
ATOM 1361 C C . ASN A 1 175 ? 17.614 22.339 -35.000 1.00 91.25 175 ASN A C 1
ATOM 1363 O O . ASN A 1 175 ? 16.844 21.521 -34.496 1.00 91.25 175 ASN A O 1
ATOM 1367 N N . ASN A 1 176 ? 17.978 23.448 -34.351 1.00 86.56 176 ASN A N 1
ATOM 1368 C CA . ASN A 1 176 ? 17.542 23.751 -32.982 1.00 86.56 176 ASN A CA 1
ATOM 1369 C C . ASN A 1 176 ? 16.019 23.900 -32.838 1.00 86.56 176 ASN A C 1
ATOM 1371 O O . ASN A 1 176 ? 15.473 23.501 -31.810 1.00 86.56 176 ASN A O 1
ATOM 1375 N N . SER A 1 177 ? 15.326 24.433 -33.849 1.00 86.56 177 SER A N 1
ATOM 1376 C CA . SER A 1 177 ? 13.864 24.552 -33.829 1.00 86.56 177 SER A CA 1
ATOM 1377 C C . SER A 1 177 ? 13.200 23.177 -33.881 1.00 86.56 177 SER A C 1
ATOM 1379 O O . SER A 1 177 ? 12.276 22.912 -33.117 1.00 86.56 177 SER A O 1
ATOM 1381 N N . GLU A 1 178 ? 13.712 22.273 -34.722 1.00 89.88 178 GLU A N 1
ATOM 1382 C CA . GLU A 1 178 ? 13.220 20.893 -34.780 1.00 89.88 178 GLU A CA 1
ATOM 1383 C C . GLU A 1 178 ? 13.474 20.155 -33.461 1.00 89.88 178 GLU A C 1
ATOM 1385 O O . GLU A 1 178 ? 12.566 19.505 -32.950 1.00 89.88 178 GLU A O 1
ATOM 1390 N N . LYS A 1 179 ? 14.663 20.307 -32.860 1.00 89.19 179 LYS A N 1
ATOM 1391 C CA . LYS A 1 179 ? 14.960 19.725 -31.540 1.00 89.19 179 LYS A CA 1
ATOM 1392 C C . LYS A 1 179 ? 13.972 20.177 -30.475 1.00 89.19 179 LYS A C 1
ATOM 1394 O O . LYS A 1 179 ? 13.496 19.348 -29.710 1.00 89.19 179 LYS A O 1
ATOM 1399 N N . GLN A 1 180 ? 13.677 21.475 -30.404 1.00 85.25 180 GLN A N 1
ATOM 1400 C CA . GLN A 1 180 ? 12.747 22.009 -29.407 1.00 85.25 180 GLN A CA 1
ATOM 1401 C C . GLN A 1 180 ? 11.338 21.434 -29.581 1.00 85.25 180 GLN A C 1
ATOM 1403 O O . GLN A 1 180 ? 10.731 21.002 -28.602 1.00 85.25 180 GLN A O 1
ATOM 1408 N N . LEU A 1 181 ? 10.847 21.362 -30.821 1.00 87.56 181 LEU A N 1
ATOM 1409 C CA . LEU A 1 181 ? 9.557 20.742 -31.123 1.00 87.56 181 LEU A CA 1
ATOM 1410 C C . LEU A 1 181 ? 9.555 19.243 -30.794 1.00 87.56 181 LEU A C 1
ATOM 1412 O O . LEU A 1 181 ? 8.606 18.748 -30.190 1.00 87.56 181 LEU A O 1
ATOM 1416 N N . ALA A 1 182 ? 10.633 18.527 -31.118 1.00 88.81 182 ALA A N 1
ATOM 1417 C CA . ALA A 1 182 ? 10.760 17.104 -30.827 1.00 88.81 182 ALA A CA 1
ATOM 1418 C C . ALA A 1 182 ? 10.818 16.816 -29.317 1.00 88.81 182 ALA A C 1
ATOM 1420 O O . ALA A 1 182 ? 10.138 15.903 -28.858 1.00 88.81 182 ALA A O 1
ATOM 1421 N N . ILE A 1 183 ? 11.541 17.630 -28.536 1.00 87.94 183 ILE A N 1
ATOM 1422 C CA . ILE A 1 183 ? 11.575 17.575 -27.061 1.00 87.94 183 ILE A CA 1
ATOM 1423 C C . ILE A 1 183 ? 10.158 17.703 -26.486 1.00 87.94 183 ILE A C 1
ATOM 1425 O O . ILE A 1 183 ? 9.774 16.940 -25.596 1.00 87.94 183 ILE A O 1
ATOM 1429 N N . ALA A 1 184 ? 9.360 18.620 -27.035 1.00 86.19 184 ALA A N 1
ATOM 1430 C CA . ALA A 1 184 ? 7.960 18.794 -26.665 1.00 86.19 184 ALA A CA 1
ATOM 1431 C C . ALA A 1 184 ? 7.042 17.661 -27.164 1.00 86.19 184 ALA A C 1
ATOM 1433 O O . ALA A 1 184 ? 5.880 17.626 -26.790 1.00 86.19 184 ALA A O 1
ATOM 1434 N N . CYS A 1 185 ? 7.511 16.743 -28.010 1.00 89.69 185 CYS A N 1
ATOM 1435 C CA . CYS A 1 185 ? 6.731 15.599 -28.498 1.00 89.69 185 CYS A CA 1
ATOM 1436 C C . CYS A 1 185 ? 7.152 14.264 -27.867 1.00 89.69 185 CYS A C 1
ATOM 1438 O O . CYS A 1 185 ? 6.555 13.235 -28.184 1.00 89.69 185 CYS A O 1
ATOM 1440 N N . MET A 1 186 ? 8.180 14.243 -27.011 1.00 91.38 186 MET A N 1
ATOM 1441 C CA . MET A 1 186 ? 8.756 12.998 -26.484 1.00 91.38 186 MET A CA 1
ATOM 1442 C C . MET A 1 186 ? 7.723 12.138 -25.746 1.00 91.38 186 MET A C 1
ATOM 1444 O O . MET A 1 186 ? 7.711 10.919 -25.900 1.00 91.38 186 MET A O 1
ATOM 1448 N N . ASP A 1 187 ? 6.824 12.745 -24.976 1.00 90.06 187 ASP A N 1
ATOM 1449 C CA . ASP A 1 187 ? 5.726 12.041 -24.305 1.00 90.06 187 ASP A CA 1
ATOM 1450 C C . ASP A 1 187 ? 4.783 11.336 -25.298 1.00 90.06 187 ASP A C 1
ATOM 1452 O O . ASP A 1 187 ? 4.424 10.177 -25.103 1.00 90.06 187 ASP A O 1
ATOM 1456 N N . VAL A 1 188 ? 4.417 11.997 -26.398 1.00 91.81 188 VAL A N 1
ATOM 1457 C CA . VAL A 1 188 ? 3.574 11.428 -27.460 1.00 91.81 188 VAL A CA 1
ATOM 1458 C C . VAL A 1 188 ? 4.288 10.258 -28.134 1.00 91.81 188 VAL A C 1
ATOM 1460 O O . VAL A 1 188 ? 3.696 9.190 -28.315 1.00 91.81 188 VAL A O 1
ATOM 1463 N N . ILE A 1 189 ? 5.568 10.433 -28.465 1.00 94.12 189 ILE A N 1
ATOM 1464 C CA . ILE A 1 189 ? 6.366 9.442 -29.195 1.00 94.12 189 ILE A CA 1
ATOM 1465 C C . ILE A 1 189 ? 6.553 8.167 -28.365 1.00 94.12 189 ILE A C 1
ATOM 1467 O O . ILE A 1 189 ? 6.310 7.061 -28.853 1.00 94.12 189 ILE A O 1
ATOM 1471 N N . TYR A 1 190 ? 6.956 8.282 -27.103 1.00 93.62 190 TYR A N 1
ATOM 1472 C CA . TYR A 1 190 ? 7.214 7.098 -26.282 1.00 93.62 190 TYR A CA 1
ATOM 1473 C C . TYR A 1 190 ? 5.924 6.419 -25.804 1.00 93.62 190 TYR A C 1
ATOM 1475 O O . TYR A 1 190 ? 5.882 5.193 -25.693 1.00 93.62 190 TYR A O 1
ATOM 1483 N N . ARG A 1 191 ? 4.828 7.168 -25.623 1.00 89.50 191 ARG A N 1
ATOM 1484 C CA . ARG A 1 191 ? 3.527 6.602 -25.224 1.00 89.50 191 ARG A CA 1
ATOM 1485 C C . ARG A 1 191 ? 2.909 5.743 -26.324 1.00 89.50 191 ARG A C 1
ATOM 1487 O O . ARG A 1 191 ? 2.294 4.714 -26.042 1.00 89.50 191 ARG A O 1
ATOM 1494 N N . THR A 1 192 ? 3.067 6.162 -27.577 1.00 91.88 192 THR A N 1
ATOM 1495 C CA . THR A 1 192 ? 2.399 5.547 -28.737 1.00 91.88 192 THR A CA 1
ATOM 1496 C C . THR A 1 192 ? 3.208 4.432 -29.391 1.00 91.88 192 THR A C 1
ATOM 1498 O O . THR A 1 192 ? 2.649 3.659 -30.171 1.00 91.88 192 THR A O 1
ATOM 1501 N N . CYS A 1 193 ? 4.488 4.273 -29.036 1.00 93.75 193 CYS A N 1
ATOM 1502 C CA . CYS A 1 193 ? 5.306 3.183 -29.559 1.00 93.75 193 CYS A CA 1
ATOM 1503 C C . CYS A 1 193 ? 4.678 1.806 -29.260 1.00 93.75 193 CYS A C 1
ATOM 1505 O O . CYS A 1 193 ? 4.044 1.591 -28.214 1.00 93.75 193 CYS A O 1
ATOM 1507 N N . ARG A 1 194 ? 4.865 0.833 -30.162 1.00 92.25 194 ARG A N 1
ATOM 1508 C CA . ARG A 1 194 ? 4.408 -0.547 -29.921 1.00 92.25 194 ARG A CA 1
ATOM 1509 C C . ARG A 1 194 ? 5.159 -1.156 -28.750 1.00 92.25 194 ARG A C 1
ATOM 1511 O O . ARG A 1 194 ? 4.539 -1.849 -27.948 1.00 92.25 194 ARG A O 1
ATOM 1518 N N . LYS A 1 195 ? 6.461 -0.901 -28.681 1.00 93.31 195 LYS A N 1
ATOM 1519 C CA . LYS A 1 195 ? 7.385 -1.462 -27.705 1.00 93.31 195 LYS A CA 1
ATOM 1520 C C . LYS A 1 195 ? 8.520 -0.469 -27.458 1.00 93.31 195 LYS A C 1
ATOM 1522 O O . LYS A 1 195 ? 9.054 0.106 -28.409 1.00 93.31 195 LYS A O 1
ATOM 1527 N N . LEU A 1 196 ? 8.872 -0.313 -26.186 1.00 95.56 196 LEU A N 1
ATOM 1528 C CA . LEU A 1 196 ? 10.061 0.402 -25.741 1.00 95.56 196 LEU A CA 1
ATOM 1529 C C . LEU A 1 196 ? 11.222 -0.591 -25.620 1.00 95.56 196 LEU A C 1
ATOM 1531 O O . LEU A 1 196 ? 11.096 -1.611 -24.941 1.00 95.56 196 LEU A O 1
ATOM 1535 N N . VAL A 1 197 ? 12.337 -0.296 -26.281 1.00 96.88 197 VAL A N 1
ATOM 1536 C CA . VAL A 1 197 ? 13.571 -1.087 -26.212 1.00 96.88 197 VAL A CA 1
ATOM 1537 C C . VAL A 1 197 ? 14.614 -0.260 -25.469 1.00 96.88 197 VAL A C 1
ATOM 1539 O O . VAL A 1 197 ? 15.025 0.794 -25.947 1.00 96.88 197 VAL A O 1
ATOM 1542 N N . VAL A 1 198 ? 15.019 -0.719 -24.292 1.00 96.94 198 VAL A N 1
ATOM 1543 C CA . VAL A 1 198 ? 16.018 -0.069 -23.440 1.00 96.94 198 VAL A CA 1
ATOM 1544 C C . VAL A 1 198 ? 17.377 -0.715 -23.674 1.00 96.94 198 VAL A C 1
ATOM 1546 O O . VAL A 1 198 ? 17.497 -1.935 -23.593 1.00 96.94 198 VAL A O 1
ATOM 1549 N N . LEU A 1 199 ? 18.406 0.084 -23.943 1.00 96.12 199 LEU A N 1
ATOM 1550 C CA . LEU A 1 199 ? 19.770 -0.412 -24.133 1.00 96.12 199 LEU A CA 1
ATOM 1551 C C . LEU A 1 199 ? 20.622 -0.120 -22.896 1.00 96.12 199 LEU A C 1
ATOM 1553 O O . LEU A 1 199 ? 20.791 1.041 -22.515 1.00 96.12 199 LEU A O 1
ATOM 1557 N N . LEU A 1 200 ? 21.195 -1.169 -22.305 1.00 94.06 200 LEU A N 1
ATOM 1558 C CA . LEU A 1 200 ? 22.183 -1.070 -21.228 1.00 94.06 200 LEU A CA 1
ATOM 1559 C C . LEU A 1 200 ? 23.572 -1.408 -21.787 1.00 94.06 200 LEU A C 1
ATOM 1561 O O . LEU A 1 200 ? 24.121 -2.481 -21.543 1.00 94.06 200 LEU A O 1
ATOM 1565 N N . GLU A 1 201 ? 24.106 -0.511 -22.617 1.00 90.50 201 GLU A N 1
ATOM 1566 C CA . GLU A 1 201 ? 25.340 -0.744 -23.384 1.00 90.50 201 GLU A CA 1
ATOM 1567 C C . GLU A 1 201 ? 26.611 -0.846 -22.527 1.00 90.50 201 GLU A C 1
ATOM 1569 O O . GLU A 1 201 ? 27.603 -1.428 -22.969 1.00 90.50 201 GLU A O 1
ATOM 1574 N N . ASP A 1 202 ? 26.582 -0.275 -21.322 1.00 89.88 202 ASP A N 1
ATOM 1575 C CA . ASP A 1 202 ? 27.637 -0.324 -20.303 1.00 89.88 202 ASP A CA 1
ATOM 1576 C C . ASP A 1 202 ? 27.539 -1.532 -19.364 1.00 89.88 202 ASP A C 1
ATOM 1578 O O . ASP A 1 202 ? 28.400 -1.706 -18.501 1.00 89.88 202 ASP A O 1
ATOM 1582 N N . VAL A 1 203 ? 26.524 -2.378 -19.530 1.00 92.50 203 VAL A N 1
ATOM 1583 C CA . VAL A 1 203 ? 26.325 -3.565 -18.701 1.00 92.50 203 VAL A CA 1
ATOM 1584 C C . VAL A 1 203 ? 26.745 -4.804 -19.478 1.00 92.50 203 VAL A C 1
ATOM 1586 O O . VAL A 1 203 ? 26.235 -5.080 -20.564 1.00 92.50 203 VAL A O 1
ATOM 1589 N N . GLU A 1 204 ? 27.660 -5.572 -18.889 1.00 92.94 204 GLU A N 1
ATOM 1590 C CA . GLU A 1 204 ? 28.183 -6.807 -19.467 1.00 92.94 204 GLU A CA 1
ATOM 1591 C C . GLU A 1 204 ? 27.921 -7.988 -18.528 1.00 92.94 204 GLU A C 1
ATOM 1593 O O . GLU A 1 204 ? 28.488 -8.079 -17.430 1.00 92.94 204 GLU A O 1
ATOM 1598 N N . LEU A 1 205 ? 27.048 -8.893 -18.966 1.00 94.69 205 LEU A N 1
ATOM 1599 C CA . LEU A 1 205 ? 26.683 -10.087 -18.213 1.00 94.69 205 LEU A CA 1
ATOM 1600 C C . LEU A 1 205 ? 27.569 -11.283 -18.582 1.00 94.69 205 LEU A C 1
ATOM 1602 O O . LEU A 1 205 ? 28.082 -11.390 -19.701 1.00 94.69 205 LEU A O 1
ATOM 1606 N N . THR A 1 206 ? 27.751 -12.191 -17.626 1.00 95.19 206 THR A N 1
ATOM 1607 C CA . THR A 1 206 ? 28.319 -13.525 -17.861 1.00 95.19 206 THR A CA 1
ATOM 1608 C C . THR A 1 206 ? 27.246 -14.477 -18.402 1.00 95.19 206 THR A C 1
ATOM 1610 O O . THR A 1 206 ? 26.052 -14.197 -18.307 1.00 95.19 206 THR A O 1
ATOM 1613 N N . GLU A 1 207 ? 27.650 -15.618 -18.974 1.00 94.88 207 GLU A N 1
ATOM 1614 C CA . GLU A 1 207 ? 26.678 -16.639 -19.408 1.00 94.88 207 GLU A CA 1
ATOM 1615 C C . GLU A 1 207 ? 25.879 -17.194 -18.210 1.00 94.88 207 GLU A C 1
ATOM 1617 O O . GLU A 1 207 ? 24.673 -17.374 -18.338 1.00 94.88 207 GLU A O 1
ATOM 1622 N N . ASP A 1 208 ? 26.488 -17.321 -17.021 1.00 94.12 208 ASP A N 1
ATOM 1623 C CA . ASP A 1 208 ? 25.785 -17.742 -15.796 1.00 94.12 208 ASP A CA 1
ATOM 1624 C C . ASP A 1 208 ? 24.697 -16.736 -15.365 1.00 94.12 208 ASP A C 1
ATOM 1626 O O . ASP A 1 208 ? 23.590 -17.115 -14.982 1.00 94.12 208 ASP A O 1
ATOM 1630 N N . GLU A 1 209 ? 24.982 -15.432 -15.454 1.00 95.44 209 GLU A N 1
ATOM 1631 C CA . GLU A 1 209 ? 24.002 -14.369 -15.183 1.00 95.44 209 GLU A CA 1
ATOM 1632 C C . GLU A 1 209 ? 22.900 -14.328 -16.254 1.00 95.44 209 GLU A C 1
ATOM 1634 O O . GLU A 1 209 ? 21.737 -14.058 -15.949 1.00 95.44 209 GLU A O 1
ATOM 1639 N N . ALA A 1 210 ? 23.235 -14.629 -17.511 1.00 94.50 210 ALA A N 1
ATOM 1640 C CA . ALA A 1 210 ? 22.255 -14.728 -18.588 1.00 94.50 210 ALA A CA 1
ATOM 1641 C C . ALA A 1 210 ? 21.324 -15.937 -18.417 1.00 94.50 210 ALA A C 1
ATOM 1643 O O . ALA A 1 210 ? 20.113 -15.817 -18.628 1.00 94.50 210 ALA A O 1
ATOM 1644 N N . ASP A 1 211 ? 21.859 -17.084 -17.999 1.00 93.38 211 ASP A N 1
ATOM 1645 C CA . ASP A 1 211 ? 21.071 -18.264 -17.638 1.00 93.38 211 ASP A CA 1
ATOM 1646 C C . ASP A 1 211 ? 20.145 -17.975 -16.457 1.00 93.38 211 ASP A C 1
ATOM 1648 O O . ASP A 1 211 ? 18.989 -18.406 -16.453 1.00 93.38 211 ASP A O 1
ATOM 1652 N N . LEU A 1 212 ? 20.598 -17.159 -15.504 1.00 92.06 212 LEU A N 1
ATOM 1653 C CA . LEU A 1 212 ? 19.771 -16.687 -14.401 1.00 92.06 212 LEU A CA 1
ATOM 1654 C C . LEU A 1 212 ? 18.603 -15.817 -14.887 1.00 92.06 212 LEU A C 1
ATOM 1656 O O . LEU A 1 212 ? 17.469 -16.045 -14.469 1.00 92.06 212 LEU A O 1
ATOM 1660 N N . CYS A 1 213 ? 18.819 -14.883 -15.820 1.00 92.31 213 CYS A N 1
ATOM 1661 C CA . CYS A 1 213 ? 17.716 -14.136 -16.438 1.00 92.31 213 CYS A CA 1
ATOM 1662 C C . CYS A 1 213 ? 16.681 -15.064 -17.092 1.00 92.31 213 CYS A C 1
ATOM 1664 O O . CYS A 1 213 ? 15.483 -14.880 -16.877 1.00 92.31 213 CYS A O 1
ATOM 1666 N N . ARG A 1 214 ? 17.130 -16.079 -17.843 1.00 92.06 214 ARG A N 1
ATOM 1667 C CA . ARG A 1 214 ? 16.244 -17.071 -18.486 1.00 92.06 214 ARG A CA 1
ATOM 1668 C C . ARG A 1 214 ? 15.487 -17.904 -17.448 1.00 92.06 214 ARG A C 1
ATOM 1670 O O . ARG A 1 214 ? 14.291 -18.135 -17.599 1.00 92.06 214 ARG A O 1
ATOM 1677 N N . LYS A 1 215 ? 16.150 -18.307 -16.357 1.00 89.56 215 LYS A N 1
ATOM 1678 C CA . LYS A 1 215 ? 15.523 -19.006 -15.221 1.00 89.56 215 LYS A CA 1
ATOM 1679 C C . LYS A 1 215 ? 14.414 -18.156 -14.589 1.00 89.56 215 LYS A C 1
ATOM 1681 O O . LYS A 1 215 ? 13.338 -18.675 -14.302 1.00 89.56 215 LYS A O 1
ATOM 1686 N N . TYR A 1 216 ? 14.659 -16.858 -14.401 1.00 87.56 216 TYR A N 1
ATOM 1687 C CA . TYR A 1 216 ? 13.713 -15.932 -13.765 1.00 87.56 216 TYR A CA 1
ATOM 1688 C C . TYR A 1 216 ? 12.563 -15.489 -14.670 1.00 87.56 216 TYR A C 1
ATOM 1690 O O . TYR A 1 216 ? 11.568 -14.967 -14.168 1.00 87.56 216 TYR A O 1
ATOM 1698 N N . GLU A 1 217 ? 12.629 -15.746 -15.976 1.00 85.62 217 GLU A N 1
ATOM 1699 C CA . GLU A 1 217 ? 11.518 -15.494 -16.899 1.00 85.62 217 GLU A CA 1
ATOM 1700 C C . GLU A 1 217 ? 10.261 -16.288 -16.504 1.00 85.62 217 GLU A C 1
ATOM 1702 O O . GLU A 1 217 ? 9.163 -15.732 -16.466 1.00 85.62 217 GLU A O 1
ATOM 1707 N N . ALA A 1 218 ? 10.422 -17.541 -16.060 1.00 77.38 218 ALA A N 1
ATOM 1708 C CA . ALA A 1 218 ? 9.328 -18.378 -15.549 1.00 77.38 218 ALA A CA 1
ATOM 1709 C C . ALA A 1 218 ? 8.704 -17.863 -14.232 1.00 77.38 218 ALA A C 1
ATOM 1711 O O . ALA A 1 218 ? 7.612 -18.292 -13.837 1.00 77.38 218 ALA A O 1
ATOM 1712 N N . PHE A 1 219 ? 9.397 -16.952 -13.546 1.00 73.06 219 PHE A N 1
ATOM 1713 C CA . PHE A 1 219 ? 8.972 -16.326 -12.294 1.00 73.06 219 PHE A CA 1
ATOM 1714 C C . PHE A 1 219 ? 8.596 -14.854 -12.471 1.00 73.06 219 PHE A C 1
ATOM 1716 O O . PHE A 1 219 ? 8.359 -14.169 -11.475 1.00 73.06 219 PHE A O 1
ATOM 1723 N N . ALA A 1 220 ? 8.494 -14.362 -13.711 1.00 64.31 220 ALA A N 1
ATOM 1724 C CA . ALA A 1 220 ? 7.970 -13.032 -13.979 1.00 64.31 220 ALA A CA 1
ATOM 1725 C C . ALA A 1 220 ? 6.623 -12.853 -13.249 1.00 64.31 220 ALA A C 1
ATOM 1727 O O . ALA A 1 220 ? 5.740 -13.709 -13.340 1.00 64.31 220 ALA A O 1
ATOM 1728 N N . TYR A 1 221 ? 6.493 -11.760 -12.488 1.00 61.75 221 TYR A N 1
ATOM 1729 C CA . TYR A 1 221 ? 5.335 -11.432 -11.636 1.00 61.75 221 TYR A CA 1
ATOM 1730 C C . TYR A 1 221 ? 5.172 -12.255 -10.340 1.00 61.75 221 TYR A C 1
ATOM 1732 O O . TYR A 1 221 ? 4.185 -12.068 -9.630 1.00 61.75 221 TYR A O 1
ATOM 1740 N N . LYS A 1 222 ? 6.133 -13.116 -9.976 1.00 63.00 222 LYS A N 1
ATOM 1741 C CA . LYS A 1 222 ? 6.137 -13.871 -8.709 1.00 63.00 222 LYS A CA 1
ATOM 1742 C C . LYS A 1 222 ? 7.233 -13.361 -7.773 1.00 63.00 222 LYS A C 1
ATOM 1744 O O . LYS A 1 222 ? 8.324 -13.923 -7.710 1.00 63.00 222 LYS A O 1
ATOM 1749 N N . LEU A 1 223 ? 6.914 -12.321 -7.002 1.00 59.59 223 LEU A N 1
ATOM 1750 C CA . LEU A 1 223 ? 7.820 -11.731 -6.003 1.00 59.59 223 LEU A CA 1
ATOM 1751 C C . LEU A 1 223 ? 8.111 -12.647 -4.799 1.00 59.59 223 LEU A C 1
ATOM 1753 O O . LEU A 1 223 ? 8.939 -12.287 -3.969 1.00 59.59 223 LEU A O 1
ATOM 1757 N N . ASP A 1 224 ? 7.477 -13.820 -4.713 1.00 61.28 224 ASP A N 1
ATOM 1758 C CA . ASP A 1 224 ? 7.687 -14.805 -3.643 1.00 61.28 224 ASP A CA 1
ATOM 1759 C C . ASP A 1 224 ? 8.801 -15.819 -3.949 1.00 61.28 224 ASP A C 1
ATOM 1761 O O . ASP A 1 224 ? 9.205 -16.579 -3.064 1.00 61.28 224 ASP A O 1
ATOM 1765 N N . HIS A 1 225 ? 9.297 -15.868 -5.194 1.00 71.69 225 HIS A N 1
ATOM 1766 C CA . HIS A 1 225 ? 10.382 -16.778 -5.554 1.00 71.69 225 HIS A CA 1
ATOM 1767 C C . HIS A 1 225 ? 11.670 -16.354 -4.845 1.00 71.69 225 HIS A C 1
ATOM 1769 O O . HIS A 1 225 ? 12.091 -15.205 -4.964 1.00 71.69 225 HIS A O 1
ATOM 1775 N N . ARG A 1 226 ? 12.277 -17.280 -4.098 1.00 78.38 226 ARG A N 1
ATOM 1776 C CA . ARG A 1 226 ? 13.535 -17.060 -3.378 1.00 78.38 226 ARG A CA 1
ATOM 1777 C C . ARG A 1 226 ? 14.678 -17.789 -4.079 1.00 78.38 226 ARG A C 1
ATOM 1779 O O . ARG A 1 226 ? 14.437 -18.889 -4.585 1.00 78.38 226 ARG A O 1
ATOM 1786 N N . PRO A 1 227 ? 15.908 -17.242 -4.047 1.00 83.94 227 PRO A N 1
ATOM 1787 C CA . PRO A 1 227 ? 17.076 -17.973 -4.521 1.00 83.94 227 PRO A CA 1
ATOM 1788 C C . PRO A 1 227 ? 17.208 -19.297 -3.763 1.00 83.94 227 PRO A C 1
ATOM 1790 O O . PRO A 1 227 ? 17.004 -19.352 -2.547 1.00 83.94 227 PRO A O 1
ATOM 1793 N N . GLN A 1 228 ? 17.511 -20.365 -4.496 1.00 84.44 228 GLN A N 1
ATOM 1794 C CA . GLN A 1 228 ? 17.523 -21.734 -3.979 1.00 84.44 228 GLN A CA 1
ATOM 1795 C C . GLN A 1 228 ? 18.785 -22.022 -3.162 1.00 84.44 228 GLN A C 1
ATOM 1797 O O . GLN A 1 228 ? 18.746 -22.827 -2.232 1.00 84.44 228 GLN A O 1
ATOM 1802 N N . ASP A 1 229 ? 19.889 -21.348 -3.489 1.00 88.31 229 ASP A N 1
ATOM 1803 C CA . ASP A 1 229 ? 21.171 -21.499 -2.816 1.00 88.31 229 ASP A CA 1
ATOM 1804 C C . ASP A 1 229 ? 21.988 -20.192 -2.784 1.00 88.31 229 ASP A C 1
ATOM 1806 O O . ASP A 1 229 ? 21.615 -19.149 -3.332 1.00 88.31 229 ASP A O 1
ATOM 1810 N N . THR A 1 230 ? 23.123 -20.243 -2.082 1.00 88.94 230 THR A N 1
ATOM 1811 C CA . THR A 1 230 ? 24.042 -19.109 -1.914 1.00 88.94 230 THR A CA 1
ATOM 1812 C C . THR A 1 230 ? 24.731 -18.705 -3.218 1.00 88.94 230 THR A C 1
ATOM 1814 O O . THR A 1 230 ? 25.057 -17.529 -3.393 1.00 88.94 230 THR A O 1
ATOM 1817 N N . THR A 1 231 ? 24.942 -19.640 -4.145 1.00 91.44 231 THR A N 1
ATOM 1818 C CA . THR A 1 231 ? 25.567 -19.359 -5.443 1.00 91.44 231 THR A CA 1
ATOM 1819 C C . THR A 1 231 ? 24.624 -18.525 -6.303 1.00 91.44 231 THR A C 1
ATOM 1821 O O . THR A 1 231 ? 25.020 -17.483 -6.824 1.00 91.44 231 THR A O 1
ATOM 1824 N N . GLU A 1 232 ? 23.352 -18.916 -6.365 1.00 91.62 232 GLU A N 1
ATOM 1825 C CA . GLU A 1 232 ? 22.288 -18.178 -7.037 1.00 91.62 232 GLU A CA 1
ATOM 1826 C C . GLU A 1 232 ? 22.116 -16.778 -6.440 1.00 91.62 232 GLU A C 1
ATOM 1828 O O . GLU A 1 232 ? 22.076 -15.799 -7.183 1.00 91.62 232 GLU A O 1
ATOM 1833 N N . ALA A 1 233 ? 22.090 -16.654 -5.108 1.00 91.50 233 ALA A N 1
ATOM 1834 C CA . ALA A 1 233 ? 22.017 -15.352 -4.441 1.00 91.50 233 ALA A CA 1
ATOM 1835 C C . ALA A 1 233 ? 23.211 -14.446 -4.795 1.00 91.50 233 ALA A C 1
ATOM 1837 O O . ALA A 1 233 ? 23.034 -13.250 -5.025 1.00 91.50 233 ALA A O 1
ATOM 1838 N N . THR A 1 234 ? 24.416 -15.014 -4.891 1.00 94.56 234 THR A N 1
ATOM 1839 C CA . THR A 1 234 ? 25.628 -14.267 -5.262 1.00 94.56 234 THR A CA 1
ATOM 1840 C C . THR A 1 234 ? 25.569 -13.786 -6.713 1.00 94.56 234 THR A C 1
ATOM 1842 O O . THR A 1 234 ? 25.897 -12.632 -6.990 1.00 94.56 234 THR A O 1
ATOM 1845 N N . LEU A 1 235 ? 25.101 -14.634 -7.634 1.00 94.75 235 LEU A N 1
ATOM 1846 C CA . LEU A 1 235 ? 24.913 -14.267 -9.041 1.00 94.75 235 LEU A CA 1
ATOM 1847 C C . LEU A 1 235 ? 23.822 -13.200 -9.214 1.00 94.75 235 LEU A C 1
ATOM 1849 O O . LEU A 1 235 ? 24.026 -12.250 -9.966 1.00 94.75 235 LEU A O 1
ATOM 1853 N N . LEU A 1 236 ? 22.705 -13.298 -8.480 1.00 93.81 236 LEU A N 1
ATOM 1854 C CA . LEU A 1 236 ? 21.656 -12.271 -8.468 1.00 93.81 236 LEU A CA 1
ATOM 1855 C C . LEU A 1 236 ? 22.197 -10.920 -7.989 1.00 93.81 236 LEU A C 1
ATOM 1857 O O . LEU A 1 236 ? 21.919 -9.899 -8.614 1.00 93.81 236 LEU A O 1
ATOM 1861 N N . ILE A 1 237 ? 22.976 -10.911 -6.901 1.00 94.38 237 ILE A N 1
ATOM 1862 C CA . ILE A 1 237 ? 23.617 -9.698 -6.374 1.00 94.38 237 ILE A CA 1
ATOM 1863 C C . ILE A 1 237 ? 24.577 -9.102 -7.410 1.00 94.38 237 ILE A C 1
ATOM 1865 O O . ILE A 1 237 ? 24.516 -7.902 -7.670 1.00 94.38 237 ILE A O 1
ATOM 1869 N N . SER A 1 238 ? 25.413 -9.930 -8.047 1.00 95.69 238 SER A N 1
ATOM 1870 C CA . SER A 1 238 ? 26.356 -9.464 -9.071 1.00 95.69 238 SER A CA 1
ATOM 1871 C C . SER A 1 238 ? 25.642 -8.859 -10.283 1.00 95.69 238 SER A C 1
ATOM 1873 O O . SER A 1 238 ? 25.982 -7.754 -10.712 1.00 95.69 238 SER A O 1
ATOM 1875 N N . LEU A 1 239 ? 24.598 -9.530 -10.777 1.00 95.00 239 LEU A N 1
ATOM 1876 C CA . LEU A 1 239 ? 23.748 -9.037 -11.858 1.00 95.00 239 LEU A CA 1
ATOM 1877 C C . LEU A 1 239 ? 23.086 -7.710 -11.474 1.00 95.00 239 LEU A C 1
ATOM 1879 O O . LEU A 1 239 ? 23.152 -6.746 -12.238 1.00 95.00 239 LEU A O 1
ATOM 1883 N N . HIS A 1 240 ? 22.483 -7.638 -10.286 1.00 94.19 240 HIS A N 1
ATOM 1884 C CA . HIS A 1 240 ? 21.870 -6.416 -9.773 1.00 94.19 240 HIS A CA 1
ATOM 1885 C C . HIS A 1 240 ? 22.875 -5.268 -9.703 1.00 94.19 240 HIS A C 1
ATOM 1887 O O . HIS A 1 240 ? 22.550 -4.171 -10.143 1.00 94.19 240 HIS A O 1
ATOM 1893 N N . ASP A 1 241 ? 24.087 -5.497 -9.196 1.00 94.19 241 ASP A N 1
ATOM 1894 C CA . ASP A 1 241 ? 25.095 -4.443 -9.068 1.00 94.19 241 ASP A CA 1
ATOM 1895 C C . ASP A 1 241 ? 25.513 -3.883 -10.425 1.00 94.19 241 ASP A C 1
ATOM 1897 O O . ASP A 1 241 ? 25.580 -2.663 -10.593 1.00 94.19 241 ASP A O 1
ATOM 1901 N N . LYS A 1 242 ? 25.706 -4.760 -11.416 1.00 94.12 242 LYS A N 1
ATOM 1902 C CA . LYS A 1 242 ? 26.000 -4.356 -12.794 1.00 94.12 242 LYS A CA 1
ATOM 1903 C C . LYS A 1 242 ? 24.849 -3.564 -13.409 1.00 94.12 242 LYS A C 1
ATOM 1905 O O . LYS A 1 242 ? 25.083 -2.514 -13.998 1.00 94.12 242 LYS A O 1
ATOM 1910 N N . VAL A 1 243 ? 23.609 -4.034 -13.253 1.00 93.88 243 VAL A N 1
ATOM 1911 C CA . VAL A 1 243 ? 22.429 -3.343 -13.793 1.00 93.88 243 VAL A CA 1
ATOM 1912 C C . VAL A 1 243 ? 22.209 -2.006 -13.091 1.00 93.88 243 VAL A C 1
ATOM 1914 O O . VAL A 1 243 ? 21.984 -1.016 -13.776 1.00 93.88 243 VAL A O 1
ATOM 1917 N N . ALA A 1 244 ? 22.308 -1.940 -11.762 1.00 90.69 244 ALA A N 1
ATOM 1918 C CA . ALA A 1 244 ? 22.141 -0.715 -10.979 1.00 90.69 244 ALA A CA 1
ATOM 1919 C C . ALA A 1 244 ? 23.169 0.359 -11.359 1.00 90.69 244 ALA A C 1
ATOM 1921 O O . ALA A 1 244 ? 22.844 1.546 -11.371 1.00 90.69 244 ALA A O 1
ATOM 1922 N N . ALA A 1 245 ? 24.393 -0.055 -11.698 1.00 90.62 245 ALA A N 1
ATOM 1923 C CA . ALA A 1 245 ? 25.460 0.840 -12.130 1.00 90.62 245 ALA A CA 1
ATOM 1924 C C . ALA A 1 245 ? 25.243 1.438 -13.532 1.00 90.62 245 ALA A C 1
ATOM 1926 O O . ALA A 1 245 ? 25.932 2.400 -13.880 1.00 90.62 245 ALA A O 1
ATOM 1927 N N . ALA A 1 246 ? 24.296 0.918 -14.325 1.00 91.12 246 ALA A N 1
ATOM 1928 C CA . ALA A 1 246 ? 24.063 1.401 -15.682 1.00 91.12 246 ALA A CA 1
ATOM 1929 C C . ALA A 1 246 ? 23.712 2.894 -15.693 1.00 91.12 246 ALA A C 1
ATOM 1931 O O . ALA A 1 246 ? 22.825 3.368 -14.971 1.00 91.12 246 ALA A O 1
ATOM 1932 N N . ARG A 1 247 ? 24.364 3.653 -16.574 1.00 88.56 247 ARG A N 1
ATOM 1933 C CA . ARG A 1 247 ? 24.163 5.104 -16.696 1.00 88.56 247 ARG A CA 1
ATOM 1934 C C . ARG A 1 247 ? 22.731 5.470 -17.070 1.00 88.56 247 ARG A C 1
ATOM 1936 O O . ARG A 1 247 ? 22.267 6.561 -16.738 1.00 88.56 247 ARG A O 1
ATOM 1943 N N . TRP A 1 248 ? 22.029 4.565 -17.745 1.00 91.50 248 TRP A N 1
ATOM 1944 C CA . TRP A 1 248 ? 20.646 4.754 -18.169 1.00 91.50 248 TRP A CA 1
ATOM 1945 C C . TRP A 1 248 ? 19.733 5.177 -17.000 1.00 91.50 248 TRP A C 1
ATOM 1947 O O . TRP A 1 248 ? 18.972 6.133 -17.140 1.00 91.50 248 TRP A O 1
ATOM 1957 N N . TRP A 1 249 ? 19.896 4.585 -15.807 1.00 87.25 249 TRP A N 1
ATOM 1958 C CA . TRP A 1 249 ? 19.099 4.915 -14.609 1.00 87.25 249 TRP A CA 1
ATOM 1959 C C . TRP A 1 249 ? 19.318 6.342 -14.092 1.00 87.25 249 TRP A C 1
ATOM 1961 O O . TRP A 1 249 ? 18.483 6.900 -13.385 1.00 87.25 249 TRP A O 1
ATOM 1971 N N . GLN A 1 250 ? 20.441 6.959 -14.450 1.00 86.31 250 GLN A N 1
ATOM 1972 C CA . GLN A 1 250 ? 20.838 8.278 -13.964 1.00 86.31 250 GLN A CA 1
ATOM 1973 C C . GLN A 1 250 ? 20.321 9.421 -14.854 1.00 86.31 250 GLN A C 1
ATOM 1975 O O . GLN A 1 250 ? 20.457 10.596 -14.507 1.00 86.31 250 GLN A O 1
ATOM 1980 N N . ARG A 1 251 ? 19.740 9.109 -16.017 1.00 86.50 251 ARG A N 1
ATOM 1981 C CA . ARG A 1 251 ? 19.336 10.083 -17.039 1.00 86.50 251 ARG A CA 1
ATOM 1982 C C . ARG A 1 251 ? 17.851 10.435 -16.898 1.00 86.50 251 ARG A C 1
ATOM 1984 O O . ARG A 1 251 ? 16.998 9.569 -17.061 1.00 86.50 251 ARG A O 1
ATOM 1991 N N . SER A 1 252 ? 17.519 11.721 -16.707 1.00 87.88 252 SER A N 1
ATOM 1992 C CA . SER A 1 252 ? 16.108 12.162 -16.627 1.00 87.88 252 SER A CA 1
ATOM 1993 C C . SER A 1 252 ? 15.289 11.801 -17.864 1.00 87.88 252 SER A C 1
ATOM 1995 O O . SER A 1 252 ? 14.124 11.452 -17.729 1.00 87.88 252 SER A O 1
ATOM 1997 N N . TRP A 1 253 ? 15.876 11.888 -19.064 1.00 90.75 253 TRP A N 1
ATOM 1998 C CA . TRP A 1 253 ? 15.182 11.521 -20.300 1.00 90.75 253 TRP A CA 1
ATOM 1999 C C . TRP A 1 253 ? 14.891 10.021 -20.366 1.00 90.75 253 TRP A C 1
ATOM 2001 O O . TRP A 1 253 ? 13.770 9.646 -20.666 1.00 90.75 253 TRP A O 1
ATOM 2011 N N . CYS A 1 254 ? 15.833 9.166 -19.971 1.00 91.50 254 CYS A N 1
ATOM 2012 C CA . CYS A 1 254 ? 15.604 7.723 -19.893 1.00 91.50 254 CYS A CA 1
ATOM 2013 C C . CYS A 1 254 ? 14.504 7.377 -18.875 1.00 91.50 254 CYS A C 1
ATOM 2015 O O . CYS A 1 254 ? 13.589 6.611 -19.175 1.00 91.50 254 CYS A O 1
ATOM 2017 N N . PHE A 1 255 ? 14.532 8.025 -17.704 1.00 87.25 255 PHE A N 1
ATOM 2018 C CA . PHE A 1 255 ? 13.450 7.942 -16.724 1.00 87.25 255 PHE A CA 1
ATOM 2019 C C . PHE A 1 255 ? 12.106 8.369 -17.328 1.00 87.25 255 PHE A C 1
ATOM 2021 O O . PHE A 1 255 ? 11.128 7.634 -17.237 1.00 87.25 255 PHE A O 1
ATOM 2028 N N . HIS A 1 256 ? 12.058 9.516 -18.007 1.00 89.94 256 HIS A N 1
ATOM 2029 C CA . HIS A 1 256 ? 10.864 9.999 -18.699 1.00 89.94 256 HIS A CA 1
ATOM 2030 C C . HIS A 1 256 ? 10.312 8.974 -19.692 1.00 89.94 256 HIS A C 1
ATOM 2032 O O . HIS A 1 256 ? 9.134 8.637 -19.644 1.00 89.94 256 HIS A O 1
ATOM 2038 N N . GLU A 1 257 ? 11.157 8.482 -20.592 1.00 92.12 257 GLU A N 1
ATOM 2039 C CA . GLU A 1 257 ? 10.792 7.556 -21.667 1.00 92.12 257 GLU A CA 1
ATOM 2040 C C . GLU A 1 257 ? 10.192 6.267 -21.117 1.00 92.12 257 GLU A C 1
ATOM 2042 O O . GLU A 1 257 ? 9.166 5.789 -21.603 1.00 92.12 257 GLU A O 1
ATOM 2047 N N . PHE A 1 258 ? 10.799 5.749 -20.054 1.00 88.94 258 PHE A N 1
ATOM 2048 C CA . PHE A 1 258 ? 10.318 4.576 -19.351 1.00 88.94 258 PHE A CA 1
ATOM 2049 C C . PHE A 1 258 ? 8.961 4.807 -18.699 1.00 88.94 258 PHE A C 1
ATOM 2051 O O . PHE A 1 258 ? 8.054 3.994 -18.853 1.00 88.94 258 PHE A O 1
ATOM 2058 N N . VAL A 1 259 ? 8.794 5.936 -18.015 1.00 84.00 259 VAL A N 1
ATOM 2059 C CA . VAL A 1 259 ? 7.554 6.260 -17.306 1.00 84.00 259 VAL A CA 1
ATOM 2060 C C . VAL A 1 259 ? 6.403 6.506 -18.269 1.00 84.00 259 VAL A C 1
ATOM 2062 O O . VAL A 1 259 ? 5.312 5.974 -18.079 1.00 84.00 259 VAL A O 1
ATOM 2065 N N . VAL A 1 260 ? 6.659 7.253 -19.340 1.00 86.12 260 VAL A N 1
ATOM 2066 C CA . VAL A 1 260 ? 5.704 7.502 -20.426 1.00 86.12 260 VAL A CA 1
ATOM 2067 C C . VAL A 1 260 ? 5.349 6.215 -21.173 1.00 86.12 260 VAL A C 1
ATOM 2069 O O . VAL A 1 260 ? 4.216 6.065 -21.636 1.00 86.12 260 VAL A O 1
ATOM 2072 N N . GLY A 1 261 ? 6.296 5.281 -21.290 1.00 86.50 261 GLY A N 1
ATOM 2073 C CA . GLY A 1 261 ? 6.059 3.957 -21.860 1.00 86.50 261 GLY A CA 1
ATOM 2074 C C . GLY A 1 261 ? 5.055 3.113 -21.062 1.00 86.50 261 GLY A C 1
ATOM 2075 O O . GLY A 1 261 ? 4.478 2.182 -21.630 1.00 86.50 261 GLY A O 1
ATOM 2076 N N . GLU A 1 262 ? 4.820 3.461 -19.789 1.00 81.69 262 GLU A N 1
ATOM 2077 C CA . GLU A 1 262 ? 3.907 2.805 -18.840 1.00 81.69 262 GLU A CA 1
ATOM 2078 C C . GLU A 1 262 ? 4.078 1.271 -18.788 1.00 81.69 262 GLU A C 1
ATOM 2080 O O . GLU A 1 262 ? 3.101 0.537 -18.971 1.00 81.69 262 GLU A O 1
ATOM 2085 N N . PRO A 1 263 ? 5.297 0.744 -18.549 1.00 79.19 263 PRO A N 1
ATOM 2086 C CA . PRO A 1 263 ? 5.598 -0.690 -18.620 1.00 79.19 263 PRO A CA 1
ATOM 2087 C C . PRO A 1 263 ? 4.807 -1.555 -17.629 1.00 79.19 263 PRO A C 1
ATOM 2089 O O . PRO A 1 263 ? 4.726 -2.764 -17.808 1.00 79.19 263 PRO A O 1
ATOM 2092 N N . TRP A 1 264 ? 4.216 -0.936 -16.606 1.00 73.88 264 TRP A N 1
ATOM 2093 C CA . TRP A 1 264 ? 3.329 -1.557 -15.616 1.00 73.88 264 TRP A CA 1
ATOM 2094 C C . TRP A 1 264 ? 1.848 -1.597 -16.031 1.00 73.88 264 TRP A C 1
ATOM 2096 O O . TRP A 1 264 ? 1.014 -2.087 -15.274 1.00 73.88 264 TRP A O 1
ATOM 2106 N N . SER A 1 265 ? 1.474 -1.008 -17.171 1.00 73.38 265 SER A N 1
ATOM 2107 C CA . SER A 1 265 ? 0.085 -1.033 -17.642 1.00 73.38 265 SER A CA 1
ATOM 2108 C C . SER A 1 265 ? -0.292 -2.414 -18.181 1.00 73.38 265 SER A C 1
ATOM 2110 O O . SER A 1 265 ? 0.524 -3.088 -18.810 1.00 73.38 265 SER A O 1
ATOM 2112 N N . ASP A 1 266 ? -1.563 -2.803 -18.040 1.00 68.94 266 ASP A N 1
ATOM 2113 C CA . ASP A 1 266 ? -2.063 -4.103 -18.521 1.00 68.94 266 ASP A CA 1
ATOM 2114 C C . ASP A 1 266 ? -1.767 -4.341 -20.010 1.00 68.94 266 ASP A C 1
ATOM 2116 O O . ASP A 1 266 ? -1.420 -5.449 -20.422 1.00 68.94 266 ASP A O 1
ATOM 2120 N N . LYS A 1 267 ? -1.828 -3.280 -20.830 1.00 72.00 267 LYS A N 1
ATOM 2121 C CA . LYS A 1 267 ? -1.453 -3.325 -22.253 1.00 72.00 267 LYS A CA 1
ATOM 2122 C C . LYS A 1 267 ? 0.001 -3.771 -22.443 1.00 72.00 267 LYS A C 1
ATOM 2124 O O . LYS A 1 267 ? 0.295 -4.522 -23.371 1.00 72.00 267 LYS A O 1
ATOM 2129 N N . ARG A 1 268 ? 0.911 -3.287 -21.596 1.00 79.50 268 ARG A N 1
ATOM 2130 C CA . ARG A 1 268 ? 2.357 -3.540 -21.668 1.00 79.50 268 ARG A CA 1
ATOM 2131 C C . ARG A 1 268 ? 2.767 -4.853 -20.997 1.00 79.50 268 ARG A C 1
ATOM 2133 O O . ARG A 1 268 ? 3.903 -5.265 -21.167 1.00 79.50 268 ARG A O 1
ATOM 2140 N N . HIS A 1 269 ? 1.857 -5.568 -20.340 1.00 70.25 269 HIS A N 1
ATOM 2141 C CA . HIS A 1 269 ? 2.116 -6.928 -19.847 1.00 70.25 269 HIS A CA 1
ATOM 2142 C C . HIS A 1 269 ? 1.993 -8.011 -20.935 1.00 70.25 269 HIS A C 1
ATOM 2144 O O . HIS A 1 269 ? 2.309 -9.173 -20.700 1.00 70.25 269 HIS A O 1
ATOM 2150 N N . GLN A 1 270 ? 1.566 -7.651 -22.150 1.00 77.75 270 GLN A N 1
ATOM 2151 C CA . GLN A 1 270 ? 1.595 -8.555 -23.302 1.00 77.75 270 GLN A CA 1
ATOM 2152 C C . GLN A 1 270 ? 3.002 -8.600 -23.913 1.00 77.75 270 GLN A C 1
ATOM 2154 O O . GLN A 1 270 ? 3.580 -7.552 -24.192 1.00 77.75 270 GLN A O 1
ATOM 2159 N N . THR A 1 271 ? 3.518 -9.788 -24.242 1.00 76.25 271 THR A N 1
ATOM 2160 C CA . THR A 1 271 ? 4.864 -10.011 -24.826 1.00 76.25 271 THR A CA 1
ATOM 2161 C C . THR A 1 271 ? 5.166 -9.129 -26.050 1.00 76.25 271 THR A C 1
ATOM 2163 O O . THR A 1 271 ? 6.298 -8.703 -26.285 1.00 76.25 271 THR A O 1
ATOM 2166 N N . VAL A 1 272 ? 4.139 -8.806 -26.843 1.00 81.50 272 VAL A N 1
ATOM 2167 C CA . VAL A 1 272 ? 4.259 -7.962 -28.045 1.00 81.50 272 VAL A CA 1
ATOM 2168 C C . VAL A 1 272 ? 4.494 -6.484 -27.696 1.00 81.50 272 VAL A C 1
ATOM 2170 O O . VAL A 1 272 ? 5.082 -5.758 -28.498 1.00 81.50 272 VAL A O 1
ATOM 2173 N N . HIS A 1 273 ? 4.075 -6.034 -26.515 1.00 85.19 273 HIS A N 1
ATOM 2174 C CA . HIS A 1 273 ? 4.120 -4.635 -26.082 1.00 85.19 273 HIS A CA 1
ATOM 2175 C C . HIS A 1 273 ? 5.045 -4.374 -24.890 1.00 85.19 273 HIS A C 1
ATOM 2177 O O . HIS A 1 273 ? 5.305 -3.205 -24.598 1.00 85.19 273 HIS A O 1
ATOM 2183 N N . ASN A 1 274 ? 5.525 -5.433 -24.231 1.00 86.94 274 ASN A N 1
ATOM 2184 C CA . ASN A 1 274 ? 6.369 -5.367 -23.044 1.00 86.94 274 ASN A CA 1
ATOM 2185 C C . ASN A 1 274 ? 7.676 -4.630 -23.322 1.00 86.94 274 ASN A C 1
ATOM 2187 O O . ASN A 1 274 ? 8.296 -4.829 -24.370 1.00 86.94 274 ASN A O 1
ATOM 2191 N N . THR A 1 275 ? 8.082 -3.784 -22.378 1.00 92.31 275 THR A N 1
ATOM 2192 C CA . THR A 1 275 ? 9.380 -3.115 -22.428 1.00 92.31 275 THR A CA 1
ATOM 2193 C C . THR A 1 275 ? 10.472 -4.165 -22.302 1.00 92.31 275 THR A C 1
ATOM 2195 O O . THR A 1 275 ? 10.441 -5.009 -21.405 1.00 92.31 275 THR A O 1
ATOM 2198 N N . VAL A 1 276 ? 11.442 -4.110 -23.208 1.00 94.56 276 VAL A N 1
ATOM 2199 C CA . VAL A 1 276 ? 12.562 -5.053 -23.243 1.00 94.56 276 VAL A CA 1
ATOM 2200 C C . VAL A 1 276 ? 13.866 -4.318 -22.987 1.00 94.56 276 VAL A C 1
ATOM 2202 O O . VAL A 1 276 ? 14.070 -3.211 -23.477 1.00 94.56 276 VAL A O 1
ATOM 2205 N N . PHE A 1 277 ? 14.748 -4.953 -22.233 1.00 96.19 277 PHE A N 1
ATOM 2206 C CA . PHE A 1 277 ? 16.103 -4.510 -21.964 1.00 96.19 277 PHE A CA 1
ATOM 2207 C C . PHE A 1 277 ? 17.057 -5.355 -22.800 1.00 96.19 277 PHE A C 1
ATOM 2209 O O . PHE A 1 277 ? 17.010 -6.585 -22.758 1.00 96.19 277 PHE A O 1
ATOM 2216 N N . VAL A 1 278 ? 17.915 -4.693 -23.567 1.00 96.94 278 VAL A N 1
ATOM 2217 C CA . VAL A 1 278 ? 18.995 -5.314 -24.330 1.00 96.94 278 VAL A CA 1
ATOM 2218 C C . VAL A 1 278 ? 20.298 -5.015 -23.604 1.00 96.94 278 VAL A C 1
ATOM 2220 O O . VAL A 1 278 ? 20.701 -3.858 -23.473 1.00 96.94 278 VAL A O 1
ATOM 2223 N N . ILE A 1 279 ? 20.938 -6.073 -23.121 1.00 95.88 279 ILE A N 1
ATOM 2224 C CA . ILE A 1 279 ? 22.114 -6.021 -22.248 1.00 95.88 279 ILE A CA 1
ATOM 2225 C C . ILE A 1 279 ? 23.287 -6.712 -22.954 1.00 95.88 279 ILE A C 1
ATOM 2227 O O . ILE A 1 279 ? 23.069 -7.633 -23.743 1.00 95.88 279 ILE A O 1
ATOM 2231 N N . GLY A 1 280 ? 24.529 -6.283 -22.720 1.00 93.88 280 GLY A N 1
ATOM 2232 C CA . GLY A 1 280 ? 25.709 -6.976 -23.245 1.00 93.88 280 GLY A CA 1
ATOM 2233 C C . GLY A 1 280 ? 25.848 -8.393 -22.675 1.00 93.88 280 GLY A C 1
ATOM 2234 O O . GLY A 1 280 ? 25.639 -8.607 -21.480 1.00 93.88 280 GLY A O 1
ATOM 2235 N N . LEU A 1 281 ? 26.193 -9.359 -23.535 1.00 92.81 281 LEU A N 1
ATOM 2236 C CA . LEU A 1 281 ? 26.574 -10.718 -23.143 1.00 92.81 281 LEU A CA 1
ATOM 2237 C C . LEU A 1 281 ? 27.903 -11.118 -23.808 1.00 92.81 281 LEU A C 1
ATOM 2239 O O . LEU A 1 281 ? 27.964 -11.472 -24.993 1.00 92.81 281 LEU A O 1
ATOM 2243 N N . GLY A 1 282 ? 28.990 -11.072 -23.040 1.00 84.81 282 GLY A N 1
ATOM 2244 C CA . GLY A 1 282 ? 30.347 -11.256 -23.554 1.00 84.81 282 GLY A CA 1
ATOM 2245 C C . GLY A 1 282 ? 30.732 -10.255 -24.659 1.00 84.81 282 GLY A C 1
ATOM 2246 O O . GLY A 1 282 ? 30.145 -9.204 -24.839 1.00 84.81 282 GLY A O 1
ATOM 2247 N N . LYS A 1 283 ? 31.751 -10.555 -25.472 1.00 77.50 283 LYS A N 1
ATOM 2248 C CA . LYS A 1 283 ? 32.300 -9.552 -26.417 1.00 77.50 283 LYS A CA 1
ATOM 2249 C C . LYS A 1 283 ? 31.469 -9.308 -27.684 1.00 77.50 283 LYS A C 1
ATOM 2251 O O . LYS A 1 283 ? 31.748 -8.350 -28.405 1.00 77.50 283 LYS A O 1
ATOM 2256 N N . THR A 1 284 ? 30.518 -10.187 -28.004 1.00 81.81 284 THR A N 1
ATOM 2257 C CA . THR A 1 284 ? 29.862 -10.215 -29.326 1.00 81.81 284 THR A CA 1
ATOM 2258 C C . THR A 1 284 ? 28.349 -10.384 -29.292 1.00 81.81 284 THR A C 1
ATOM 2260 O O . THR A 1 284 ? 27.715 -10.089 -30.300 1.00 81.81 284 THR A O 1
ATOM 2263 N N . LYS A 1 285 ? 27.758 -10.835 -28.179 1.00 91.44 285 LYS A N 1
ATOM 2264 C CA . LYS A 1 285 ? 26.317 -11.095 -28.086 1.00 91.44 285 LYS A CA 1
ATOM 2265 C C . LYS A 1 285 ? 25.622 -10.047 -27.222 1.00 91.44 285 LYS A C 1
ATOM 2267 O O . LYS A 1 285 ? 26.262 -9.259 -26.518 1.00 91.44 285 LYS A O 1
ATOM 2272 N N . THR A 1 286 ? 24.300 -10.068 -27.288 1.00 95.12 286 THR A N 1
ATOM 2273 C CA . THR A 1 286 ? 23.399 -9.349 -26.392 1.00 95.12 286 THR A CA 1
ATOM 2274 C C . THR A 1 286 ? 22.389 -10.324 -25.794 1.00 95.12 286 THR A C 1
ATOM 2276 O O . THR A 1 286 ? 22.132 -11.398 -26.344 1.00 95.12 286 THR A O 1
ATOM 2279 N N . LEU A 1 287 ? 21.826 -9.949 -24.650 1.00 95.56 287 LEU A N 1
ATOM 2280 C CA . LEU A 1 287 ? 20.741 -10.645 -23.980 1.00 95.56 287 LEU A CA 1
ATOM 2281 C C . LEU A 1 287 ? 19.500 -9.752 -23.979 1.00 95.56 287 LEU A C 1
ATOM 2283 O O . LEU A 1 287 ? 19.564 -8.594 -23.569 1.00 95.56 287 LEU A O 1
ATOM 2287 N N . ARG A 1 288 ? 18.372 -10.311 -24.416 1.00 94.25 288 ARG A N 1
ATOM 2288 C CA . ARG A 1 288 ? 17.047 -9.697 -24.315 1.00 94.25 288 ARG A CA 1
ATOM 2289 C C . ARG A 1 288 ? 16.401 -10.124 -22.997 1.00 94.25 288 ARG A C 1
ATOM 2291 O O . ARG A 1 288 ? 16.235 -11.320 -22.773 1.00 94.25 288 ARG A O 1
ATOM 2298 N N . VAL A 1 289 ? 15.993 -9.166 -22.170 1.00 94.06 289 VAL A N 1
ATOM 2299 C CA . VAL A 1 289 ? 15.311 -9.405 -20.886 1.00 94.06 289 VAL A CA 1
ATOM 2300 C C . VAL A 1 289 ? 14.042 -8.563 -20.821 1.00 94.06 289 VAL A C 1
ATOM 2302 O O . VAL A 1 289 ? 14.077 -7.364 -21.081 1.00 94.06 289 VAL A O 1
ATOM 2305 N N . GLU A 1 290 ? 12.903 -9.159 -20.482 1.00 91.69 290 GLU A N 1
ATOM 2306 C CA . GLU A 1 290 ? 11.660 -8.399 -20.312 1.00 91.69 290 GLU A CA 1
ATOM 2307 C C . GLU A 1 290 ? 11.660 -7.607 -19.001 1.00 91.69 290 GLU A C 1
ATOM 2309 O O . GLU A 1 290 ? 12.244 -8.038 -18.002 1.00 91.69 290 GLU A O 1
ATOM 2314 N N . TRP A 1 291 ? 10.975 -6.459 -18.977 1.00 89.75 291 TRP A N 1
ATOM 2315 C CA . TRP A 1 291 ? 10.884 -5.626 -17.777 1.00 89.75 291 TRP A CA 1
ATOM 2316 C C . TRP A 1 291 ? 10.357 -6.403 -16.570 1.00 89.75 291 TRP A C 1
ATOM 2318 O O . TRP A 1 291 ? 10.899 -6.266 -15.484 1.00 89.75 291 TRP A O 1
ATOM 2328 N N . SER A 1 292 ? 9.342 -7.247 -16.744 1.00 85.19 292 SER A N 1
ATOM 2329 C CA . SER A 1 292 ? 8.765 -8.056 -15.663 1.00 85.19 292 SER A CA 1
ATOM 2330 C C . SER A 1 292 ? 9.790 -8.990 -15.012 1.00 85.19 292 SER A C 1
ATOM 2332 O O . SER A 1 292 ? 9.831 -9.109 -13.784 1.00 85.19 292 SER A O 1
ATOM 2334 N N . THR A 1 293 ? 10.653 -9.609 -15.816 1.00 89.44 293 THR A N 1
ATOM 2335 C CA . THR A 1 293 ? 11.760 -10.452 -15.354 1.00 89.44 293 THR A CA 1
ATOM 2336 C C . THR A 1 293 ? 12.825 -9.621 -14.654 1.00 89.44 293 THR A C 1
ATOM 2338 O O . THR A 1 293 ? 13.189 -9.928 -13.518 1.00 89.44 293 THR A O 1
ATOM 2341 N N . LEU A 1 294 ? 13.286 -8.537 -15.287 1.00 90.81 294 LEU A N 1
ATOM 2342 C CA . LEU A 1 294 ? 14.316 -7.671 -14.714 1.00 90.81 294 LEU A CA 1
ATOM 2343 C C . LEU A 1 294 ? 13.845 -7.039 -13.398 1.00 90.81 294 LEU A C 1
ATOM 2345 O O . LEU A 1 294 ? 14.568 -7.063 -12.410 1.00 90.81 294 LEU A O 1
ATOM 2349 N N . HIS A 1 295 ? 12.606 -6.554 -13.356 1.00 86.94 295 HIS A N 1
ATOM 2350 C CA . HIS A 1 295 ? 11.959 -6.034 -12.158 1.00 86.94 295 HIS A CA 1
ATOM 2351 C C . HIS A 1 295 ? 11.907 -7.086 -11.048 1.00 86.94 295 HIS A C 1
ATOM 2353 O O . HIS A 1 295 ? 12.262 -6.783 -9.915 1.00 86.94 295 HIS A O 1
ATOM 2359 N N . SER A 1 296 ? 11.525 -8.329 -11.365 1.00 85.19 296 SER A N 1
ATOM 2360 C CA . SER A 1 296 ? 11.488 -9.418 -10.378 1.00 85.19 296 SER A CA 1
ATOM 2361 C C . SER A 1 296 ? 12.879 -9.706 -9.808 1.00 85.19 296 SER A C 1
ATOM 2363 O O . SER A 1 296 ? 13.010 -9.868 -8.598 1.00 85.19 296 SER A O 1
ATOM 2365 N N . ILE A 1 297 ? 13.927 -9.699 -10.640 1.00 88.94 297 ILE A N 1
ATOM 2366 C CA . ILE A 1 297 ? 15.321 -9.874 -10.199 1.00 88.94 297 ILE A CA 1
ATOM 2367 C C . ILE A 1 297 ? 15.758 -8.711 -9.298 1.00 88.94 297 ILE A C 1
ATOM 2369 O O . ILE A 1 297 ? 16.210 -8.935 -8.174 1.00 88.94 297 ILE A O 1
ATOM 2373 N N . LEU A 1 298 ? 15.579 -7.467 -9.753 1.00 88.12 298 LEU A N 1
ATOM 2374 C CA . LEU A 1 298 ? 15.975 -6.272 -9.002 1.00 88.12 298 LEU A CA 1
ATOM 2375 C C . LEU A 1 298 ? 15.231 -6.171 -7.662 1.00 88.12 298 LEU A C 1
ATOM 2377 O O . LEU A 1 298 ? 15.845 -5.879 -6.632 1.00 88.12 298 LEU A O 1
ATOM 2381 N N . ALA A 1 299 ? 13.930 -6.470 -7.652 1.00 81.31 299 ALA A N 1
ATOM 2382 C CA . ALA A 1 299 ? 13.110 -6.504 -6.446 1.00 81.31 299 ALA A CA 1
ATOM 2383 C C . ALA A 1 299 ? 13.509 -7.656 -5.513 1.00 81.31 299 ALA A C 1
ATOM 2385 O O . ALA A 1 299 ? 13.587 -7.450 -4.306 1.00 81.31 299 ALA A O 1
ATOM 2386 N N . THR A 1 300 ? 13.830 -8.841 -6.042 1.00 83.69 300 THR A N 1
ATOM 2387 C CA . THR A 1 300 ? 14.327 -9.978 -5.244 1.00 83.69 300 THR A CA 1
ATOM 2388 C C . THR A 1 300 ? 15.606 -9.597 -4.500 1.00 83.69 300 THR A C 1
ATOM 2390 O O . THR A 1 300 ? 15.699 -9.783 -3.287 1.00 83.69 300 THR A O 1
ATOM 2393 N N . VAL A 1 301 ? 16.572 -8.985 -5.187 1.00 84.19 301 VAL A N 1
ATOM 2394 C CA . VAL A 1 301 ? 17.838 -8.567 -4.565 1.00 84.19 301 VAL A CA 1
ATOM 2395 C C . VAL A 1 301 ? 17.624 -7.443 -3.547 1.00 84.19 301 VAL A C 1
ATOM 2397 O O . VAL A 1 301 ? 18.111 -7.525 -2.418 1.00 84.19 301 VAL A O 1
ATOM 2400 N N . THR A 1 302 ? 16.843 -6.425 -3.909 1.00 78.75 302 THR A N 1
ATOM 2401 C CA . THR A 1 302 ? 16.641 -5.241 -3.058 1.00 78.75 302 THR A CA 1
ATOM 2402 C C . THR A 1 302 ? 15.783 -5.546 -1.830 1.00 78.75 302 THR A C 1
ATOM 2404 O O . THR A 1 302 ? 16.087 -5.078 -0.732 1.00 78.75 302 THR A O 1
ATOM 2407 N N . LEU A 1 303 ? 14.696 -6.303 -2.008 1.00 75.50 303 LEU A N 1
ATOM 2408 C CA . LEU A 1 303 ? 13.698 -6.551 -0.969 1.00 75.50 303 LEU A CA 1
ATOM 2409 C C . LEU A 1 303 ? 13.998 -7.831 -0.196 1.00 75.50 303 LEU A C 1
ATOM 2411 O O . LEU A 1 303 ? 14.009 -7.786 1.029 1.00 75.50 303 LEU A O 1
ATOM 2415 N N . GLN A 1 304 ? 14.254 -8.959 -0.869 1.00 79.81 304 GLN A N 1
ATOM 2416 C CA . GLN A 1 304 ? 14.433 -10.247 -0.186 1.00 79.81 304 GLN A CA 1
ATOM 2417 C C . GLN A 1 304 ? 15.858 -10.450 0.336 1.00 79.81 304 GLN A C 1
ATOM 2419 O O . GLN A 1 304 ? 16.023 -10.902 1.469 1.00 79.81 304 GLN A O 1
ATOM 2424 N N . LEU A 1 305 ? 16.878 -10.131 -0.472 1.00 80.06 305 LEU A N 1
ATOM 2425 C CA . LEU A 1 305 ? 18.285 -10.242 -0.057 1.00 80.06 305 LEU A CA 1
ATOM 2426 C C . LEU A 1 305 ? 18.765 -9.015 0.729 1.00 80.06 305 LEU A C 1
ATOM 2428 O O . LEU A 1 305 ? 19.797 -9.082 1.393 1.00 80.06 305 LEU A O 1
ATOM 2432 N N . GLY A 1 306 ? 18.018 -7.906 0.683 1.00 77.69 306 GLY A N 1
ATOM 2433 C CA . GLY A 1 306 ? 18.351 -6.670 1.395 1.00 77.69 306 GLY A CA 1
ATOM 2434 C C . GLY A 1 306 ? 19.639 -6.005 0.903 1.00 77.69 306 GLY A C 1
ATOM 2435 O O . GLY A 1 306 ? 20.209 -5.181 1.621 1.00 77.69 306 GLY A O 1
ATOM 2436 N N . HIS A 1 307 ? 20.115 -6.366 -0.291 1.00 82.81 307 HIS A N 1
ATOM 2437 C CA . HIS A 1 307 ? 21.351 -5.840 -0.858 1.00 82.81 307 HIS A CA 1
ATOM 2438 C C . HIS A 1 307 ? 21.090 -4.506 -1.555 1.00 82.81 307 HIS A C 1
ATOM 2440 O O . HIS A 1 307 ? 20.174 -4.386 -2.369 1.00 82.81 307 HIS A O 1
ATOM 2446 N N . ARG A 1 308 ? 21.894 -3.492 -1.228 1.00 81.44 308 ARG A N 1
ATOM 2447 C CA . ARG A 1 308 ? 21.869 -2.167 -1.858 1.00 81.44 308 ARG A CA 1
ATOM 2448 C C . ARG A 1 308 ? 23.294 -1.645 -1.987 1.00 81.44 308 ARG A C 1
ATOM 2450 O O . ARG A 1 308 ? 24.102 -1.830 -1.080 1.00 81.44 308 ARG A O 1
ATOM 2457 N N . ASN A 1 309 ? 23.569 -0.947 -3.080 1.00 83.12 309 ASN A N 1
ATOM 2458 C CA . ASN A 1 309 ? 24.836 -0.272 -3.340 1.00 83.12 309 ASN A CA 1
ATOM 2459 C C . ASN A 1 309 ? 24.612 1.239 -3.567 1.00 83.12 309 ASN A C 1
ATOM 2461 O O . ASN A 1 309 ? 23.479 1.725 -3.534 1.00 83.12 309 ASN A O 1
ATOM 2465 N N . GLU A 1 310 ? 25.688 1.994 -3.805 1.00 81.31 310 GLU A N 1
ATOM 2466 C CA . GLU A 1 310 ? 25.634 3.451 -4.027 1.00 81.31 310 GLU A CA 1
ATOM 2467 C C . GLU A 1 310 ? 24.788 3.859 -5.249 1.00 81.31 310 GLU A C 1
ATOM 2469 O O . GLU A 1 310 ? 24.235 4.960 -5.293 1.00 81.31 310 GLU A O 1
ATOM 2474 N N . HIS A 1 311 ? 24.640 2.967 -6.230 1.00 82.38 311 HIS A N 1
ATOM 2475 C CA . HIS A 1 311 ? 23.855 3.183 -7.445 1.00 82.38 311 HIS A CA 1
ATOM 2476 C C . HIS A 1 311 ? 22.392 2.732 -7.310 1.00 82.38 311 HIS A C 1
ATOM 2478 O O . HIS A 1 311 ? 21.536 3.214 -8.053 1.00 82.38 311 HIS A O 1
ATOM 2484 N N . SER A 1 312 ? 22.056 1.891 -6.323 1.00 78.56 312 SER A N 1
ATOM 2485 C CA . SER A 1 312 ? 20.685 1.418 -6.070 1.00 78.56 312 SER A CA 1
ATOM 2486 C C . SER A 1 312 ? 19.693 2.556 -5.825 1.00 78.56 312 SER A C 1
ATOM 2488 O O . SER A 1 312 ? 18.501 2.395 -6.076 1.00 78.56 312 SER A O 1
ATOM 2490 N N . GLN A 1 313 ? 20.160 3.728 -5.381 1.00 73.69 313 GLN A N 1
ATOM 2491 C CA . GLN A 1 313 ? 19.305 4.906 -5.208 1.00 73.69 313 GLN A CA 1
ATOM 2492 C C . GLN A 1 313 ? 18.623 5.358 -6.509 1.00 73.69 313 GLN A C 1
ATOM 2494 O O . GLN A 1 313 ? 17.489 5.831 -6.459 1.00 73.69 313 GLN A O 1
ATOM 2499 N N . TYR A 1 314 ? 19.269 5.159 -7.664 1.00 78.44 314 TYR A N 1
ATOM 2500 C CA . TYR A 1 314 ? 18.732 5.538 -8.975 1.00 78.44 314 TYR A CA 1
ATOM 2501 C C . TYR A 1 314 ? 17.694 4.542 -9.505 1.00 78.44 314 TYR A C 1
ATOM 2503 O O . TYR A 1 314 ? 16.926 4.876 -10.404 1.00 78.44 314 TYR A O 1
ATOM 2511 N N . LEU A 1 315 ? 17.627 3.339 -8.924 1.00 76.06 315 LEU A N 1
ATOM 2512 C CA . LEU A 1 315 ? 16.583 2.365 -9.233 1.00 76.06 315 LEU A CA 1
ATOM 2513 C C . LEU A 1 315 ? 15.267 2.691 -8.516 1.00 76.06 315 LEU A C 1
ATOM 2515 O O . LEU A 1 315 ? 14.200 2.367 -9.033 1.00 76.06 315 LEU A O 1
ATOM 2519 N N . ASN A 1 316 ? 15.320 3.354 -7.354 1.00 66.94 316 ASN A N 1
ATOM 2520 C CA . ASN A 1 316 ? 14.148 3.600 -6.507 1.00 66.94 316 ASN A CA 1
ATOM 2521 C C . ASN A 1 316 ? 12.982 4.301 -7.231 1.00 66.94 316 ASN A C 1
ATOM 2523 O O . ASN A 1 316 ? 11.861 3.815 -7.093 1.00 66.94 316 ASN A O 1
ATOM 2527 N N . PRO A 1 317 ? 13.178 5.376 -8.028 1.00 62.88 317 PRO A N 1
ATOM 2528 C CA . PRO A 1 317 ? 12.065 6.048 -8.708 1.00 62.88 317 PRO A CA 1
ATOM 2529 C C . PRO A 1 317 ? 11.316 5.150 -9.702 1.00 62.88 317 PRO A C 1
ATOM 2531 O O . PRO A 1 317 ? 10.155 5.404 -10.010 1.00 62.88 317 PRO A O 1
ATOM 2534 N N . ILE A 1 318 ? 11.983 4.112 -10.212 1.00 66.62 318 ILE A N 1
ATOM 2535 C CA . ILE A 1 318 ? 11.448 3.185 -11.212 1.00 66.62 318 ILE A CA 1
ATOM 2536 C C . ILE A 1 318 ? 10.908 1.906 -10.551 1.00 66.62 318 ILE A C 1
ATOM 2538 O O . ILE A 1 318 ? 9.826 1.447 -10.914 1.00 66.62 318 ILE A O 1
ATOM 2542 N N . LEU A 1 319 ? 11.608 1.363 -9.548 1.00 62.44 319 LEU A N 1
ATOM 2543 C CA . LEU A 1 319 ? 11.204 0.160 -8.807 1.00 62.44 319 LEU A CA 1
ATOM 2544 C C . LEU A 1 319 ? 10.076 0.405 -7.803 1.00 62.44 319 LEU A C 1
ATOM 2546 O O . LEU A 1 319 ? 9.288 -0.501 -7.553 1.00 62.44 319 LEU A O 1
ATOM 2550 N N . ALA A 1 320 ? 9.965 1.607 -7.231 1.00 52.34 320 ALA A N 1
ATOM 2551 C CA . ALA A 1 320 ? 8.881 1.919 -6.299 1.00 52.34 320 ALA A CA 1
ATOM 2552 C C . ALA A 1 320 ? 7.497 1.897 -6.972 1.00 52.34 320 ALA A C 1
ATOM 2554 O O . ALA A 1 320 ? 6.480 1.919 -6.276 1.00 52.34 320 ALA A O 1
ATOM 2555 N N . GLY A 1 321 ? 7.456 1.869 -8.314 1.00 51.19 321 GLY A N 1
ATOM 2556 C CA . GLY A 1 321 ? 6.262 2.159 -9.088 1.00 51.19 321 GLY A CA 1
ATOM 2557 C C . GLY A 1 321 ? 5.803 3.590 -8.815 1.00 51.19 321 GLY A C 1
ATOM 2558 O O . GLY A 1 321 ? 5.997 4.161 -7.740 1.00 51.19 321 GLY A O 1
ATOM 2559 N N . PHE A 1 322 ? 5.166 4.237 -9.780 1.00 46.06 322 PHE A N 1
ATOM 2560 C CA . PHE A 1 322 ? 4.481 5.472 -9.432 1.00 46.06 322 PHE A CA 1
ATOM 2561 C C . PHE A 1 322 ? 3.324 5.092 -8.508 1.00 46.06 322 PHE A C 1
ATOM 2563 O O . PHE A 1 322 ? 2.336 4.509 -8.954 1.00 46.06 322 PHE A O 1
ATOM 2570 N N . SER A 1 323 ? 3.447 5.405 -7.214 1.00 48.53 323 SER A N 1
ATOM 2571 C CA . SER A 1 323 ? 2.303 5.381 -6.303 1.00 48.53 323 SER A CA 1
ATOM 2572 C C . SER A 1 323 ? 1.151 6.180 -6.933 1.00 48.53 323 SER A C 1
ATOM 2574 O O . SER A 1 323 ? 1.380 7.088 -7.740 1.00 48.53 323 SER A O 1
ATOM 2576 N N . ASN A 1 324 ? -0.098 5.913 -6.540 1.00 47.72 324 ASN A N 1
ATOM 2577 C CA . ASN A 1 324 ? -1.271 6.639 -7.058 1.00 47.72 324 ASN A CA 1
ATOM 2578 C C . ASN A 1 324 ? -1.173 8.180 -6.955 1.00 47.72 324 ASN A C 1
ATOM 2580 O O . ASN A 1 324 ? -2.013 8.868 -7.527 1.00 47.72 324 ASN A O 1
ATOM 2584 N N . ARG A 1 325 ? -0.190 8.727 -6.225 1.00 56.66 325 ARG A N 1
ATOM 2585 C CA . ARG A 1 325 ? 0.039 10.162 -6.005 1.00 56.66 325 ARG A CA 1
ATOM 2586 C C . ARG A 1 325 ? 0.829 10.845 -7.119 1.00 56.66 325 ARG A C 1
ATOM 2588 O O . ARG A 1 325 ? 0.532 11.990 -7.440 1.00 56.66 325 ARG A O 1
ATOM 2595 N N . THR A 1 326 ? 1.795 10.151 -7.719 1.00 58.78 326 THR A N 1
ATOM 2596 C CA . THR A 1 326 ? 2.629 10.682 -8.809 1.00 58.78 326 THR A CA 1
ATOM 2597 C C . THR A 1 326 ? 2.177 10.193 -10.183 1.00 58.78 326 THR A C 1
ATOM 2599 O O . THR A 1 326 ? 2.553 10.803 -11.178 1.00 58.78 326 THR A O 1
ATOM 2602 N N . SER A 1 327 ? 1.375 9.124 -10.254 1.00 63.44 327 SER A N 1
ATOM 2603 C CA . SER A 1 327 ? 0.881 8.546 -11.510 1.00 63.44 327 SER A CA 1
ATOM 2604 C C . SER A 1 327 ? -0.383 9.246 -12.042 1.00 63.44 327 SER A C 1
ATOM 2606 O O . SER A 1 327 ? -1.359 9.364 -11.289 1.00 63.44 327 SER A O 1
ATOM 2608 N N . PRO A 1 328 ? -0.446 9.587 -13.347 1.00 59.69 328 PRO A N 1
ATOM 2609 C CA . PRO A 1 328 ? -1.677 10.052 -13.985 1.00 59.69 328 PRO A CA 1
ATOM 2610 C C . PRO A 1 328 ? -2.681 8.918 -14.247 1.00 59.69 328 PRO A C 1
ATOM 2612 O O . PRO A 1 328 ? -3.823 9.176 -14.608 1.00 59.69 328 PRO A O 1
ATOM 2615 N N . LEU A 1 329 ? -2.289 7.650 -14.053 1.00 54.69 329 LEU A N 1
ATOM 2616 C CA . LEU A 1 329 ? -3.092 6.465 -14.394 1.00 54.69 329 LEU A CA 1
ATOM 2617 C C . LEU A 1 329 ? -4.469 6.437 -13.700 1.00 54.69 329 LEU A C 1
ATOM 2619 O O . LEU A 1 329 ? -5.425 5.897 -14.248 1.00 54.69 329 LEU A O 1
ATOM 2623 N N . MET A 1 330 ? -4.565 7.027 -12.505 1.00 55.19 330 MET A N 1
ATOM 2624 C CA . MET A 1 330 ? -5.790 7.099 -11.693 1.00 55.19 330 MET A CA 1
ATOM 2625 C C . MET A 1 330 ? -6.466 8.481 -11.748 1.00 55.19 330 MET A C 1
ATOM 2627 O O . MET A 1 330 ? -7.242 8.824 -10.856 1.00 55.19 330 MET A O 1
ATOM 2631 N N . GLU A 1 331 ? -6.105 9.333 -12.708 1.00 68.69 331 GLU A N 1
ATOM 2632 C CA . GLU A 1 331 ? -6.716 10.654 -12.902 1.00 68.69 331 GLU A CA 1
ATOM 2633 C C . GLU A 1 331 ? -7.886 10.583 -13.887 1.00 68.69 331 GLU A C 1
ATOM 2635 O O . GLU A 1 331 ? -7.999 9.663 -14.700 1.00 68.69 331 GLU A O 1
ATOM 2640 N N . SER A 1 332 ? -8.791 11.561 -13.803 1.00 63.88 332 SER A N 1
ATOM 2641 C CA . SER A 1 332 ? -9.856 11.707 -14.797 1.00 63.88 332 SER A CA 1
ATOM 2642 C C . SER A 1 332 ? -9.237 11.914 -16.179 1.00 63.88 332 SER A C 1
ATOM 2644 O O . SER A 1 332 ? -8.375 12.772 -16.337 1.00 63.88 332 SER A O 1
ATOM 2646 N N . ARG A 1 333 ? -9.725 11.193 -17.199 1.00 63.72 333 ARG A N 1
ATOM 2647 C CA . ARG A 1 333 ? -9.298 11.396 -18.599 1.00 63.72 333 ARG A CA 1
ATOM 2648 C C . ARG A 1 333 ? -9.601 12.799 -19.129 1.00 63.72 333 ARG A C 1
ATOM 2650 O O . ARG A 1 333 ? -8.977 13.220 -20.092 1.00 63.72 333 ARG A O 1
ATOM 2657 N N . HIS A 1 334 ? -10.542 13.505 -18.506 1.00 68.12 334 HIS A N 1
ATOM 2658 C CA . HIS A 1 334 ? -10.922 14.871 -18.852 1.00 68.12 334 HIS A CA 1
ATOM 2659 C C . HIS A 1 334 ? -10.842 15.745 -17.591 1.00 68.12 334 HIS A C 1
ATOM 2661 O O . HIS A 1 334 ? -11.861 15.931 -16.911 1.00 68.12 334 HIS A O 1
ATOM 2667 N N . PRO A 1 335 ? -9.641 16.203 -17.198 1.00 69.75 335 PRO A N 1
ATOM 2668 C CA . PRO A 1 335 ? -9.495 17.121 -16.078 1.00 69.75 335 PRO A CA 1
ATOM 2669 C C . PRO A 1 335 ? -10.120 18.479 -16.437 1.00 69.75 335 PRO A C 1
ATOM 2671 O O . PRO A 1 335 ? -9.923 19.002 -17.527 1.00 69.75 335 PRO A O 1
ATOM 2674 N N . ARG A 1 336 ? -10.911 19.035 -15.517 1.00 78.25 336 ARG A N 1
ATOM 2675 C CA . ARG A 1 336 ? -11.488 20.391 -15.586 1.00 78.25 336 ARG A CA 1
ATOM 2676 C C . ARG A 1 336 ? -11.100 21.151 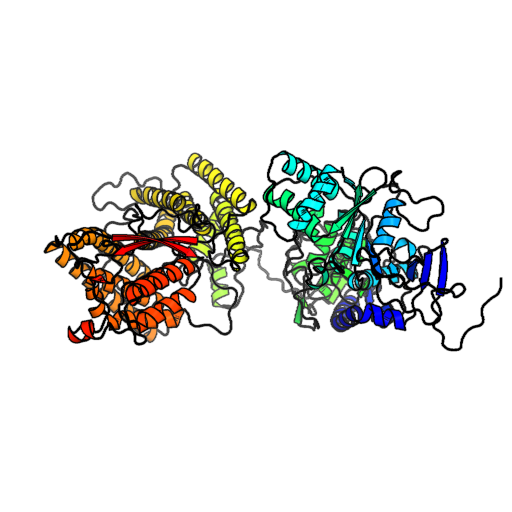-14.327 1.00 78.25 336 ARG A C 1
ATOM 2678 O O . ARG A 1 336 ? -10.650 20.526 -13.364 1.00 78.25 336 ARG A O 1
ATOM 2685 N N . ALA A 1 337 ? -11.321 22.463 -14.278 1.00 77.69 337 ALA A N 1
ATOM 2686 C CA . ALA A 1 337 ? -11.159 23.211 -13.029 1.00 77.69 337 ALA A CA 1
ATOM 2687 C C . ALA A 1 337 ? -11.891 22.509 -11.856 1.00 77.69 337 ALA A C 1
ATOM 2689 O O . ALA A 1 337 ? -13.071 22.171 -11.948 1.00 77.69 337 ALA A O 1
ATOM 2690 N N . GLY A 1 338 ? -11.171 22.258 -10.762 1.00 77.12 338 GLY A N 1
ATOM 2691 C CA . GLY A 1 338 ? -11.616 21.499 -9.591 1.00 77.12 338 GLY A CA 1
ATOM 2692 C C . GLY A 1 338 ? -11.298 19.997 -9.621 1.00 77.12 338 GLY A C 1
ATOM 2693 O O . GLY A 1 338 ? -11.459 19.336 -8.595 1.00 77.12 338 GLY A O 1
ATOM 2694 N N . ALA A 1 339 ? -10.835 19.446 -10.748 1.00 82.12 339 ALA A N 1
ATOM 2695 C CA . ALA A 1 339 ? -10.421 18.048 -10.843 1.00 82.12 339 ALA A CA 1
ATOM 2696 C C . ALA A 1 339 ? -9.162 17.778 -10.011 1.00 82.12 339 ALA A C 1
ATOM 2698 O O . ALA A 1 339 ? -8.285 18.630 -9.881 1.00 82.12 339 ALA A O 1
ATOM 2699 N N . LEU A 1 340 ? -9.078 16.570 -9.458 1.00 82.56 340 LEU A N 1
ATOM 2700 C CA . LEU A 1 340 ? -7.945 16.142 -8.650 1.00 82.56 340 LEU A CA 1
ATOM 2701 C C . LEU A 1 340 ? -6.825 15.605 -9.555 1.00 82.56 340 LEU A C 1
ATOM 2703 O O . LEU A 1 340 ? -7.006 14.574 -10.207 1.00 82.56 340 LEU A O 1
ATOM 2707 N N . ILE A 1 341 ? -5.675 16.278 -9.555 1.00 82.06 341 ILE A N 1
ATOM 2708 C CA . ILE A 1 341 ? -4.498 15.953 -10.376 1.00 82.06 341 ILE A CA 1
ATOM 2709 C C . ILE A 1 341 ? -3.255 15.770 -9.501 1.00 82.06 341 ILE A C 1
ATOM 2711 O O . ILE A 1 341 ? -3.171 16.310 -8.397 1.00 82.06 341 ILE A O 1
ATOM 2715 N N . SER A 1 342 ? -2.293 14.968 -9.945 1.00 80.88 342 SER A N 1
ATOM 2716 C CA . SER A 1 342 ? -1.045 14.731 -9.214 1.00 80.88 342 SER A CA 1
ATOM 2717 C C . SER A 1 342 ? -0.260 16.012 -8.980 1.00 80.88 342 SER A C 1
ATOM 2719 O O . SER A 1 342 ? -0.234 16.884 -9.845 1.00 80.88 342 SER A O 1
ATOM 2721 N N . SER A 1 343 ? 0.473 16.056 -7.870 1.00 85.38 343 SER A N 1
ATOM 2722 C CA . SER A 1 343 ? 1.388 17.153 -7.560 1.00 85.38 343 SER A CA 1
ATOM 2723 C C . SER A 1 343 ? 2.448 17.346 -8.652 1.00 85.38 343 SER A C 1
ATOM 2725 O O . SER A 1 343 ? 3.185 16.417 -9.009 1.00 85.38 343 SER A O 1
ATOM 2727 N N . PHE A 1 344 ? 2.552 18.583 -9.145 1.00 87.94 344 PHE A N 1
ATOM 2728 C CA . PHE A 1 344 ? 3.587 18.987 -10.096 1.00 87.94 344 PHE A CA 1
ATOM 2729 C C . PHE A 1 344 ? 4.941 18.919 -9.405 1.00 87.94 344 PHE A C 1
ATOM 2731 O O . PHE A 1 344 ? 5.914 18.425 -9.977 1.00 87.94 344 PHE A O 1
ATOM 2738 N N . MET A 1 345 ? 4.987 19.352 -8.144 1.00 87.25 345 MET A N 1
ATOM 2739 C CA . MET A 1 345 ? 6.210 19.299 -7.359 1.00 87.25 345 MET A CA 1
ATOM 2740 C C . MET A 1 345 ? 6.657 17.879 -7.038 1.00 87.25 345 MET A C 1
ATOM 2742 O O . MET A 1 345 ? 7.854 17.622 -7.083 1.00 87.25 345 MET A O 1
ATOM 2746 N N . ALA A 1 346 ? 5.754 16.926 -6.798 1.00 82.38 346 ALA A N 1
ATOM 2747 C CA . ALA A 1 346 ? 6.154 15.536 -6.585 1.00 82.38 346 ALA A CA 1
ATOM 2748 C C . ALA A 1 346 ? 6.821 14.944 -7.834 1.00 82.38 346 ALA A C 1
ATOM 2750 O O . ALA A 1 346 ? 7.852 14.277 -7.725 1.00 82.38 346 ALA A O 1
ATOM 2751 N N . ARG A 1 347 ? 6.268 15.221 -9.027 1.00 83.25 347 ARG A N 1
ATOM 2752 C CA . ARG A 1 347 ? 6.871 14.803 -10.304 1.00 83.25 347 ARG A CA 1
ATOM 2753 C C . ARG A 1 347 ? 8.202 15.519 -10.544 1.00 83.25 347 ARG A C 1
ATOM 2755 O O . ARG A 1 347 ? 9.182 14.862 -10.884 1.00 83.25 347 ARG A O 1
ATOM 2762 N N . PHE A 1 348 ? 8.281 16.824 -10.283 1.00 87.62 348 PHE A N 1
ATOM 2763 C CA . PHE A 1 348 ? 9.528 17.586 -10.385 1.00 87.62 348 PHE A CA 1
ATOM 2764 C C . PHE A 1 348 ? 10.622 17.047 -9.452 1.00 87.62 348 PHE A C 1
ATOM 2766 O O . PHE A 1 348 ? 11.766 16.861 -9.871 1.00 87.62 348 PHE A O 1
ATOM 2773 N N . ASN A 1 349 ? 10.266 16.730 -8.208 1.00 83.25 349 ASN A N 1
ATOM 2774 C CA . ASN A 1 349 ? 11.182 16.180 -7.214 1.00 83.25 349 ASN A CA 1
ATOM 2775 C C . ASN A 1 349 ? 11.685 14.793 -7.636 1.00 83.25 349 ASN A C 1
ATOM 2777 O O . ASN A 1 349 ? 12.876 14.522 -7.506 1.00 83.25 349 ASN A O 1
ATOM 2781 N N . ALA A 1 350 ? 10.823 13.946 -8.213 1.00 80.44 350 ALA A N 1
ATOM 2782 C CA . ALA A 1 350 ? 11.232 12.651 -8.763 1.00 80.44 350 ALA A CA 1
ATOM 2783 C C . ALA A 1 350 ? 12.257 12.813 -9.899 1.00 80.44 350 ALA A C 1
ATOM 2785 O O . ALA A 1 350 ? 13.259 12.104 -9.943 1.00 80.44 350 ALA A O 1
ATOM 2786 N N . VAL A 1 351 ? 12.060 13.798 -10.781 1.00 85.38 351 VAL A N 1
ATOM 2787 C CA . VAL A 1 351 ? 13.026 14.122 -11.843 1.00 85.38 351 VAL A CA 1
ATOM 2788 C C . VAL A 1 351 ? 14.347 14.626 -11.256 1.00 85.38 351 VAL A C 1
ATOM 2790 O O . VAL A 1 351 ? 15.416 14.239 -11.730 1.00 85.38 351 VAL A O 1
ATOM 2793 N N . CYS A 1 352 ? 14.302 15.431 -10.193 1.00 83.31 352 CYS A N 1
ATOM 2794 C CA . CYS A 1 352 ? 15.497 15.929 -9.506 1.00 83.31 352 CYS A CA 1
ATOM 2795 C C . CYS A 1 352 ? 16.315 14.840 -8.796 1.00 83.31 352 CYS A C 1
ATOM 2797 O O . CYS A 1 352 ? 17.489 15.071 -8.525 1.00 83.31 352 CYS A O 1
ATOM 2799 N N . GLN A 1 353 ? 15.740 13.665 -8.523 1.00 78.88 353 GLN A N 1
ATOM 2800 C CA . GLN A 1 353 ? 16.482 12.524 -7.965 1.00 78.88 353 GLN A CA 1
ATOM 2801 C C . GLN A 1 353 ? 17.378 11.825 -9.003 1.00 78.88 353 GLN A C 1
ATOM 2803 O O . GLN A 1 353 ? 18.252 11.040 -8.641 1.00 78.88 353 GLN A O 1
ATOM 2808 N N . THR A 1 354 ? 17.195 12.108 -10.296 1.00 81.62 354 THR A N 1
ATOM 2809 C CA . THR A 1 354 ? 18.104 11.624 -11.345 1.00 81.62 354 THR A CA 1
ATOM 2810 C C . THR A 1 354 ? 19.399 12.443 -11.358 1.00 81.62 354 THR A C 1
ATOM 2812 O O . THR A 1 354 ? 19.396 13.628 -11.029 1.00 81.62 354 THR A O 1
ATOM 2815 N N . ALA A 1 355 ? 20.515 11.866 -11.811 1.00 80.00 355 ALA A N 1
ATOM 2816 C CA . ALA A 1 355 ? 21.797 12.577 -11.892 1.00 80.00 355 ALA A CA 1
ATOM 2817 C C . ALA A 1 355 ? 21.903 13.508 -13.124 1.00 80.00 355 ALA A C 1
ATOM 2819 O O . ALA A 1 355 ? 22.985 13.721 -13.673 1.00 80.00 355 ALA A O 1
ATOM 2820 N N . CYS A 1 356 ? 20.783 14.054 -13.608 1.00 80.25 356 CYS A N 1
ATOM 2821 C CA . CYS A 1 356 ? 20.784 14.935 -14.770 1.00 80.25 356 CYS A CA 1
ATOM 2822 C C . CYS A 1 356 ? 21.533 16.231 -14.475 1.00 80.25 356 CYS A C 1
ATOM 2824 O O . CYS A 1 356 ? 21.168 16.975 -13.569 1.00 80.25 356 CYS A O 1
ATOM 2826 N N . THR A 1 357 ? 22.559 16.511 -15.271 1.00 75.75 357 THR A N 1
ATOM 2827 C CA . THR A 1 357 ? 23.443 17.669 -15.103 1.00 75.75 357 THR A CA 1
ATOM 2828 C C . THR A 1 357 ? 22.920 18.938 -15.773 1.00 75.75 357 THR A C 1
ATOM 2830 O O . THR A 1 357 ? 23.485 20.000 -15.544 1.00 75.75 357 THR A O 1
ATOM 2833 N N . MET A 1 358 ? 21.882 18.835 -16.612 1.00 84.94 358 MET A N 1
ATOM 2834 C CA . MET A 1 358 ? 21.293 19.951 -17.360 1.00 84.94 358 MET A CA 1
ATOM 2835 C C . MET A 1 358 ? 19.964 20.357 -16.711 1.00 84.94 358 MET A C 1
ATOM 2837 O O . MET A 1 358 ? 18.965 19.649 -16.886 1.00 84.94 358 MET A O 1
ATOM 2841 N N . PRO A 1 359 ? 19.907 21.458 -15.941 1.00 85.38 359 PRO A N 1
ATOM 2842 C CA . PRO A 1 359 ? 18.687 21.845 -15.240 1.00 85.38 359 PRO A CA 1
ATOM 2843 C C . PRO A 1 359 ? 17.500 22.070 -16.188 1.00 85.38 359 PRO A C 1
ATOM 2845 O O . PRO A 1 359 ? 16.379 21.676 -15.867 1.00 85.38 359 PRO A O 1
ATOM 2848 N N . GLY A 1 360 ? 17.723 22.649 -17.371 1.00 86.56 360 GLY A N 1
ATOM 2849 C CA . GLY A 1 360 ? 16.665 22.910 -18.348 1.00 86.56 360 GLY A CA 1
ATOM 2850 C C . GLY A 1 360 ? 15.965 21.637 -18.828 1.00 86.56 360 GLY A C 1
ATOM 2851 O O . GLY A 1 360 ? 14.749 21.643 -19.024 1.00 86.56 360 GLY A O 1
ATOM 2852 N N . ASP A 1 361 ? 16.702 20.529 -18.933 1.00 88.19 361 ASP A N 1
ATOM 2853 C CA . ASP A 1 361 ? 16.130 19.229 -19.291 1.00 88.19 361 ASP A CA 1
ATOM 2854 C C . ASP A 1 361 ? 15.207 18.701 -18.186 1.00 88.19 361 ASP A C 1
ATOM 2856 O O . ASP A 1 361 ? 14.164 18.128 -18.498 1.00 88.19 361 ASP A O 1
ATOM 2860 N N . ARG A 1 362 ? 15.529 18.942 -16.903 1.00 89.12 362 ARG A N 1
ATOM 2861 C CA . ARG A 1 362 ? 14.652 18.557 -15.782 1.00 89.12 362 ARG A CA 1
ATOM 2862 C C . ARG A 1 362 ? 13.280 19.229 -15.902 1.00 89.12 362 ARG A C 1
ATOM 2864 O O . ARG A 1 362 ? 12.268 18.579 -15.656 1.00 89.12 362 ARG A O 1
ATOM 2871 N N . GLN A 1 363 ? 13.233 20.492 -16.342 1.00 89.62 363 GLN A N 1
ATOM 2872 C CA . GLN A 1 363 ? 11.976 21.218 -16.558 1.00 89.62 363 GLN A CA 1
ATOM 2873 C C . GLN A 1 363 ? 11.159 20.622 -17.712 1.00 89.62 363 GLN A C 1
ATOM 2875 O O . GLN A 1 363 ? 9.969 20.358 -17.545 1.00 89.62 363 GLN A O 1
ATOM 2880 N N . SER A 1 364 ? 11.783 20.382 -18.869 1.00 90.44 364 SER A N 1
ATOM 2881 C CA . SER A 1 364 ? 11.106 19.779 -20.028 1.00 90.44 364 SER A CA 1
ATOM 2882 C C . SER A 1 364 ? 10.594 18.370 -19.723 1.00 90.44 364 SER A C 1
ATOM 2884 O O . SER A 1 364 ? 9.443 18.058 -20.022 1.00 90.44 364 SER A O 1
ATOM 2886 N N . VAL A 1 365 ? 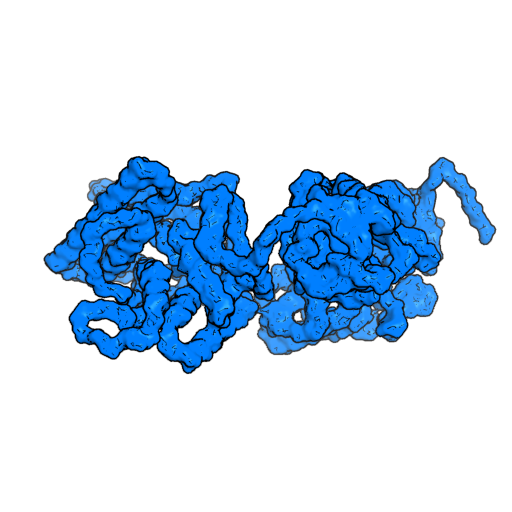11.419 17.543 -19.073 1.00 90.12 365 VAL A N 1
ATOM 2887 C CA . VAL A 1 365 ? 11.037 16.202 -18.618 1.00 90.12 365 VAL A CA 1
ATOM 2888 C C . VAL A 1 365 ? 9.865 16.274 -17.646 1.00 90.12 365 VAL A C 1
ATOM 2890 O O . VAL A 1 365 ? 8.902 15.531 -17.807 1.00 90.12 365 VAL A O 1
ATOM 2893 N N . CYS A 1 366 ? 9.920 17.174 -16.662 1.00 88.56 366 CYS A N 1
ATOM 2894 C CA . CYS A 1 366 ? 8.853 17.333 -15.683 1.00 88.56 366 CYS A CA 1
ATOM 2895 C C . CYS A 1 366 ? 7.519 17.686 -16.352 1.00 88.56 366 CYS A C 1
ATOM 2897 O O . CYS A 1 366 ? 6.519 17.035 -16.075 1.00 88.56 366 CYS A O 1
ATOM 2899 N N . ILE A 1 367 ? 7.499 18.649 -17.277 1.00 88.81 367 ILE A N 1
ATOM 2900 C CA . ILE A 1 367 ? 6.274 19.072 -17.979 1.00 88.81 367 ILE A CA 1
ATOM 2901 C C . ILE A 1 367 ? 5.678 17.933 -18.801 1.00 88.81 367 ILE A C 1
ATOM 2903 O O . ILE A 1 367 ? 4.480 17.668 -18.706 1.00 88.81 367 ILE A O 1
ATOM 2907 N N . ASN A 1 368 ? 6.517 17.224 -19.556 1.00 88.19 368 ASN A N 1
ATOM 2908 C CA . ASN A 1 368 ? 6.073 16.066 -20.321 1.00 88.19 368 ASN A CA 1
ATOM 2909 C C . ASN A 1 368 ? 5.537 14.954 -19.405 1.00 88.19 368 ASN A C 1
ATOM 2911 O O . ASN A 1 368 ? 4.520 14.337 -19.714 1.00 88.19 368 ASN A O 1
ATOM 2915 N N . LEU A 1 369 ? 6.193 14.718 -18.262 1.00 84.00 369 LEU A N 1
ATOM 2916 C CA . LEU A 1 369 ? 5.733 13.747 -17.274 1.00 84.00 369 LEU A CA 1
ATOM 2917 C C . LEU A 1 369 ? 4.430 14.169 -16.619 1.00 84.00 369 LEU A C 1
ATOM 2919 O O . LEU A 1 369 ? 3.593 13.301 -16.421 1.00 84.00 369 LEU A O 1
ATOM 2923 N N . ILE A 1 370 ? 4.249 15.451 -16.279 1.00 80.62 370 ILE A N 1
ATOM 2924 C CA . ILE A 1 370 ? 2.994 16.033 -15.772 1.00 80.62 370 ILE A CA 1
ATOM 2925 C C . ILE A 1 370 ? 1.866 15.797 -16.782 1.00 80.62 370 ILE A C 1
ATOM 2927 O O . ILE A 1 370 ? 0.755 15.449 -16.387 1.00 80.62 370 ILE A O 1
ATOM 2931 N N . GLY A 1 371 ? 2.175 15.890 -18.075 1.00 78.19 371 GLY A N 1
ATOM 2932 C CA . GLY A 1 371 ? 1.208 15.681 -19.147 1.00 78.19 371 GLY A CA 1
ATOM 2933 C C . GLY A 1 371 ? 0.319 16.897 -19.393 1.00 78.19 371 GLY A C 1
ATOM 2934 O O . GLY A 1 371 ? -0.653 16.782 -20.127 1.00 78.19 371 GLY A O 1
ATOM 2935 N N . ILE A 1 372 ? 0.654 18.056 -18.818 1.00 80.69 372 ILE A N 1
ATOM 2936 C CA . ILE A 1 372 ? 0.004 19.323 -19.154 1.00 80.69 372 ILE A CA 1
ATOM 2937 C C . ILE A 1 372 ? 0.369 19.699 -20.594 1.00 80.69 372 ILE A C 1
ATOM 2939 O O . ILE A 1 372 ? 1.524 19.560 -21.009 1.00 80.69 372 ILE A O 1
ATOM 2943 N N . GLY A 1 373 ? -0.601 20.197 -21.362 1.00 86.81 373 GLY A N 1
ATOM 2944 C CA . GLY A 1 373 ? -0.427 20.636 -22.750 1.00 86.81 373 GLY A CA 1
ATOM 2945 C C . GLY A 1 373 ? 0.416 21.906 -22.917 1.00 86.81 373 GLY A C 1
ATOM 2946 O O . GLY A 1 373 ? 0.024 22.808 -23.654 1.00 86.81 373 GLY A O 1
ATOM 2947 N N . LEU A 1 374 ? 1.564 22.001 -22.243 1.00 90.19 374 LEU A N 1
ATOM 2948 C CA . LEU A 1 374 ? 2.541 23.083 -22.345 1.00 90.19 374 LEU A CA 1
ATOM 2949 C C . LEU A 1 374 ? 3.892 22.543 -22.824 1.00 90.19 374 LEU A C 1
ATOM 2951 O O . LEU A 1 374 ? 4.271 21.411 -22.543 1.00 90.19 374 LEU A O 1
ATOM 2955 N N . ALA A 1 375 ? 4.640 23.374 -23.537 1.00 89.00 375 ALA A N 1
ATOM 2956 C CA . ALA A 1 375 ? 6.023 23.145 -23.924 1.00 89.00 375 ALA A CA 1
ATOM 2957 C C . ALA A 1 375 ? 6.900 24.226 -23.295 1.00 89.00 375 ALA A C 1
ATOM 2959 O O . ALA A 1 375 ? 6.517 25.394 -23.274 1.00 89.00 375 ALA A O 1
ATOM 2960 N N . TYR A 1 376 ? 8.078 23.841 -22.801 1.00 90.75 376 TYR A N 1
ATOM 2961 C CA . TYR A 1 376 ? 9.069 24.771 -22.265 1.00 90.75 376 TYR A CA 1
ATOM 2962 C C . TYR A 1 376 ? 10.135 25.107 -23.311 1.00 90.75 376 TYR A C 1
ATOM 2964 O O . TYR A 1 376 ? 10.825 24.223 -23.822 1.00 90.75 376 TYR A O 1
ATOM 2972 N N . PHE A 1 377 ? 10.293 26.399 -23.585 1.00 85.38 377 PHE A N 1
ATOM 2973 C CA . PHE A 1 377 ? 11.273 26.960 -24.505 1.00 85.38 377 PHE A CA 1
ATOM 2974 C C . PHE A 1 377 ? 12.383 27.639 -23.714 1.00 85.38 377 PHE A C 1
ATOM 2976 O O . PHE A 1 377 ? 12.231 28.747 -23.195 1.00 85.38 377 PHE A O 1
ATOM 2983 N N . ARG A 1 378 ? 13.539 26.979 -23.659 1.00 81.44 378 ARG A N 1
ATOM 2984 C CA . ARG A 1 378 ? 14.756 27.563 -23.092 1.00 81.44 378 ARG A CA 1
ATOM 2985 C C . ARG A 1 378 ? 15.424 28.505 -24.096 1.00 81.44 378 ARG A C 1
ATOM 2987 O O . ARG A 1 378 ? 15.770 28.093 -25.200 1.00 81.44 378 ARG A O 1
ATOM 2994 N N . GLN A 1 379 ? 15.632 29.760 -23.697 1.00 77.12 379 GLN A N 1
ATOM 2995 C CA . GLN A 1 379 ? 16.461 30.721 -24.446 1.00 77.12 379 GLN A CA 1
ATOM 2996 C C . GLN A 1 379 ? 17.957 30.537 -24.138 1.00 77.12 379 GLN A C 1
ATOM 2998 O O . GLN A 1 379 ? 18.796 30.597 -25.029 1.00 77.12 379 GLN A O 1
ATOM 3003 N N . HIS A 1 380 ? 18.266 30.273 -22.871 1.00 84.06 380 HIS A N 1
ATOM 3004 C CA . HIS A 1 380 ? 19.584 29.941 -22.326 1.00 84.06 380 HIS A CA 1
ATOM 3005 C C . HIS A 1 380 ? 19.434 28.799 -21.315 1.00 84.06 380 HIS A C 1
ATOM 3007 O O . HIS A 1 380 ? 18.322 28.570 -20.826 1.00 84.06 380 HIS A O 1
ATOM 3013 N N . GLU A 1 381 ? 20.523 28.101 -20.990 1.00 88.94 381 GLU A N 1
ATOM 3014 C CA . GLU A 1 381 ? 20.485 27.048 -19.973 1.00 88.94 381 GLU A CA 1
ATOM 3015 C C . GLU A 1 381 ? 20.319 27.674 -18.575 1.00 88.94 381 GLU A C 1
ATOM 3017 O O . GLU A 1 381 ? 21.176 28.460 -18.164 1.00 88.94 381 GLU A O 1
ATOM 3022 N N . PRO A 1 382 ? 19.218 27.376 -17.863 1.00 89.94 382 PRO A N 1
ATOM 3023 C CA . PRO A 1 382 ? 18.955 27.947 -16.548 1.00 89.94 382 PRO A CA 1
ATOM 3024 C C . PRO A 1 382 ? 19.817 27.296 -15.460 1.00 89.94 382 PRO A C 1
ATOM 3026 O O . PRO A 1 382 ? 20.255 26.150 -15.576 1.00 89.94 382 PRO A O 1
ATOM 3029 N N . THR A 1 383 ? 20.009 28.012 -14.357 1.00 91.31 383 THR A N 1
ATOM 3030 C CA . THR A 1 383 ? 20.581 27.456 -13.121 1.00 91.31 383 THR A CA 1
ATOM 3031 C C . THR A 1 383 ? 19.583 26.537 -12.401 1.00 91.31 383 THR A C 1
ATOM 3033 O O . THR A 1 383 ? 18.381 26.569 -12.666 1.00 91.31 383 THR A O 1
ATOM 3036 N N . GLU A 1 384 ? 20.051 25.727 -11.443 1.00 88.56 384 GLU A N 1
ATOM 3037 C CA . GLU A 1 384 ? 19.153 24.873 -10.646 1.00 88.56 384 GLU A CA 1
ATOM 3038 C C . GLU A 1 384 ? 18.101 25.675 -9.864 1.00 88.56 384 GLU A C 1
ATOM 3040 O O . GLU A 1 384 ? 16.945 25.261 -9.790 1.00 88.56 384 GLU A O 1
ATOM 3045 N N . ASP A 1 385 ? 18.485 26.835 -9.320 1.00 89.44 385 ASP A N 1
ATOM 3046 C CA . ASP A 1 385 ? 17.571 27.728 -8.597 1.00 89.44 385 ASP A CA 1
ATOM 3047 C C . ASP A 1 385 ? 16.507 28.324 -9.528 1.00 89.44 385 ASP A C 1
ATOM 3049 O O . ASP A 1 385 ? 15.341 28.433 -9.147 1.00 89.44 385 ASP A O 1
ATOM 3053 N N . GLU A 1 386 ? 16.882 28.680 -10.759 1.00 89.94 386 GLU A N 1
ATOM 3054 C CA . GLU A 1 386 ? 15.947 29.191 -11.767 1.00 89.94 386 GLU A CA 1
ATOM 3055 C C . GLU A 1 386 ? 14.956 28.118 -12.215 1.00 89.94 386 GLU A C 1
ATOM 3057 O O . GLU A 1 386 ? 13.768 28.403 -12.341 1.00 89.94 386 GLU A O 1
ATOM 3062 N N . VAL A 1 387 ? 15.400 26.875 -12.401 1.00 90.19 387 VAL A N 1
ATOM 3063 C CA . VAL A 1 387 ? 14.501 25.764 -12.748 1.00 90.19 387 VAL A CA 1
ATOM 3064 C C . VAL A 1 387 ? 13.547 25.440 -11.610 1.00 90.19 387 VAL A C 1
ATOM 3066 O O . VAL A 1 387 ? 12.350 25.283 -11.841 1.00 90.19 387 VAL A O 1
ATOM 3069 N N . TYR A 1 388 ? 14.043 25.408 -10.373 1.00 89.31 388 TYR A N 1
ATOM 3070 C CA . TYR A 1 388 ? 13.187 25.226 -9.206 1.00 89.31 388 TYR A CA 1
ATOM 3071 C C . TYR A 1 388 ? 12.148 26.355 -9.100 1.00 89.31 388 TYR A C 1
ATOM 3073 O O . TYR A 1 388 ? 10.966 26.100 -8.877 1.00 89.31 388 TYR A O 1
ATOM 3081 N N . HIS A 1 389 ? 12.561 27.605 -9.329 1.00 89.19 389 HIS A N 1
ATOM 3082 C CA . HIS A 1 389 ? 11.660 28.756 -9.373 1.00 89.19 389 HIS A CA 1
ATOM 3083 C C . HIS A 1 389 ? 10.577 28.609 -10.455 1.00 89.19 389 HIS A C 1
ATOM 3085 O O . HIS A 1 389 ? 9.405 28.870 -10.184 1.00 89.19 389 HIS A O 1
ATOM 3091 N N . LEU A 1 390 ? 10.934 28.142 -11.656 1.00 90.06 390 LEU A N 1
ATOM 3092 C CA . LEU A 1 390 ? 9.971 27.864 -12.728 1.00 90.06 390 LEU A CA 1
ATOM 3093 C C . LEU A 1 390 ? 8.965 26.775 -12.329 1.00 90.06 390 LEU A C 1
ATOM 3095 O O . LEU A 1 390 ? 7.771 26.941 -12.574 1.00 90.06 390 LEU A O 1
ATOM 3099 N N . ALA A 1 391 ? 9.415 25.695 -11.687 1.00 90.25 391 ALA A N 1
ATOM 3100 C CA . ALA A 1 391 ? 8.542 24.624 -11.205 1.00 90.25 391 ALA A CA 1
ATOM 3101 C C . ALA A 1 391 ? 7.568 25.105 -10.110 1.00 90.25 391 ALA A C 1
ATOM 3103 O O . ALA A 1 391 ? 6.377 24.784 -10.151 1.00 90.25 391 ALA A O 1
ATOM 3104 N N . VAL A 1 392 ? 8.035 25.942 -9.177 1.00 89.19 392 VAL A N 1
ATOM 3105 C CA . VAL A 1 392 ? 7.184 26.567 -8.147 1.00 89.19 392 VAL A CA 1
ATOM 3106 C C . VAL A 1 392 ? 6.141 27.490 -8.776 1.00 89.19 392 VAL A C 1
ATOM 3108 O O . VAL A 1 392 ? 4.968 27.429 -8.422 1.00 89.19 392 VAL A O 1
ATOM 3111 N N . LEU A 1 393 ? 6.527 28.324 -9.742 1.00 90.19 393 LEU A N 1
ATOM 3112 C CA . LEU A 1 393 ? 5.572 29.195 -10.429 1.00 90.19 393 LEU A CA 1
ATOM 3113 C C . LEU A 1 393 ? 4.531 28.402 -11.220 1.00 90.19 393 LEU A C 1
ATOM 3115 O O . LEU A 1 393 ? 3.350 28.742 -11.180 1.00 90.19 393 LEU A O 1
ATOM 3119 N N . LEU A 1 394 ? 4.958 27.347 -11.916 1.00 90.56 394 LEU A N 1
ATOM 3120 C CA . LEU A 1 394 ? 4.069 26.494 -12.697 1.00 90.56 394 LEU A CA 1
ATOM 3121 C C . LEU A 1 394 ? 3.060 25.764 -11.796 1.00 90.56 394 LEU A C 1
ATOM 3123 O O . LEU A 1 394 ? 1.869 25.758 -12.096 1.00 90.56 394 LEU A O 1
ATOM 3127 N N . SER A 1 395 ? 3.520 25.212 -10.671 1.00 90.62 395 SER A N 1
ATOM 3128 C CA . SER A 1 395 ? 2.657 24.542 -9.686 1.00 90.62 395 SER A CA 1
ATOM 3129 C C . SER A 1 395 ? 1.659 25.513 -9.038 1.00 90.62 395 SER A C 1
ATOM 3131 O O . SER A 1 395 ? 0.462 25.221 -9.002 1.00 90.62 395 SER A O 1
ATOM 3133 N N . LEU A 1 396 ? 2.091 26.718 -8.637 1.00 90.06 396 LEU A N 1
ATOM 3134 C CA . LEU A 1 396 ? 1.188 27.772 -8.149 1.00 90.06 396 LEU A CA 1
ATOM 3135 C C . LEU A 1 396 ? 0.139 28.161 -9.191 1.00 90.06 396 LEU A C 1
ATOM 3137 O O . LEU A 1 396 ? -1.039 28.302 -8.861 1.00 90.06 396 LEU A O 1
ATOM 3141 N N . ALA A 1 397 ? 0.558 28.330 -10.445 1.00 90.69 397 ALA A N 1
ATOM 3142 C CA . ALA A 1 397 ? -0.326 28.715 -11.538 1.00 90.69 397 ALA A CA 1
ATOM 3143 C C . ALA A 1 397 ? -1.350 27.628 -11.886 1.00 90.69 397 ALA A C 1
ATOM 3145 O O . ALA A 1 397 ? -2.435 27.959 -12.362 1.00 90.69 397 ALA A O 1
ATOM 3146 N N . ALA A 1 398 ? -1.040 26.358 -11.619 1.00 89.19 398 ALA A N 1
ATOM 3147 C CA . ALA A 1 398 ? -1.984 25.248 -11.710 1.00 89.19 398 ALA A CA 1
ATOM 3148 C C . ALA A 1 398 ? -2.904 25.122 -10.476 1.00 89.19 398 ALA A C 1
ATOM 3150 O O . ALA A 1 398 ? -3.912 24.423 -10.540 1.00 89.19 398 ALA A O 1
ATOM 3151 N N . GLY A 1 399 ? -2.608 25.796 -9.359 1.00 88.94 399 GLY A N 1
ATOM 3152 C CA . GLY A 1 399 ? -3.436 25.761 -8.145 1.00 88.94 399 GLY A CA 1
ATOM 3153 C C . GLY A 1 399 ? -2.825 25.006 -6.963 1.00 88.94 399 GLY A C 1
ATOM 3154 O O . GLY A 1 399 ? -3.473 24.867 -5.921 1.00 88.94 399 GLY A O 1
ATOM 3155 N N . GLU A 1 400 ? -1.587 24.529 -7.083 1.00 89.44 400 GLU A N 1
ATOM 3156 C CA . GLU A 1 400 ? -0.907 23.755 -6.050 1.00 89.44 400 GLU A CA 1
ATOM 3157 C C . GLU A 1 400 ? -0.350 24.670 -4.944 1.00 89.44 400 GLU A C 1
ATOM 3159 O O . GLU A 1 400 ? 0.677 25.328 -5.084 1.00 89.44 400 GLU A O 1
ATOM 3164 N N . LYS A 1 401 ? -1.039 24.712 -3.799 1.00 85.56 401 LYS A N 1
ATOM 3165 C CA . LYS A 1 401 ? -0.729 25.645 -2.694 1.00 85.56 401 LYS A CA 1
ATOM 3166 C C . LYS A 1 401 ? 0.406 25.180 -1.778 1.00 85.56 401 LYS A C 1
ATOM 3168 O O . LYS A 1 401 ? 0.956 25.989 -1.031 1.00 85.56 401 LYS A O 1
ATOM 3173 N N . VAL A 1 402 ? 0.748 23.889 -1.802 1.00 79.62 402 VAL A N 1
ATOM 3174 C CA . VAL A 1 402 ? 1.677 23.275 -0.831 1.00 79.62 402 VAL A CA 1
ATOM 3175 C C . VAL A 1 402 ? 3.079 23.889 -0.893 1.00 79.62 402 VAL A C 1
ATOM 3177 O O . VAL A 1 402 ? 3.773 23.964 0.121 1.00 79.62 402 VAL A O 1
ATOM 3180 N N . VAL A 1 403 ? 3.465 24.434 -2.047 1.00 79.19 403 VAL A N 1
ATOM 3181 C CA . VAL A 1 403 ? 4.776 25.059 -2.267 1.00 79.19 403 VAL A CA 1
ATOM 3182 C C . VAL A 1 403 ? 5.021 26.318 -1.431 1.00 79.19 403 VAL A C 1
ATOM 3184 O O . VAL A 1 403 ? 6.170 26.712 -1.259 1.00 79.19 403 VAL A O 1
ATOM 3187 N N . LEU A 1 404 ? 3.971 26.915 -0.852 1.00 77.12 404 LEU A N 1
ATOM 3188 C CA . LEU A 1 404 ? 4.077 28.063 0.061 1.00 77.12 404 LEU A CA 1
ATOM 3189 C C . LEU A 1 404 ? 4.155 27.667 1.546 1.00 77.12 404 LEU A C 1
ATOM 3191 O O . LEU A 1 404 ? 4.310 28.542 2.392 1.00 77.12 404 LEU A O 1
ATOM 3195 N N . SER A 1 405 ? 4.024 26.378 1.884 1.00 65.25 405 SER A N 1
ATOM 3196 C CA . SER A 1 405 ? 3.840 25.921 3.275 1.00 65.25 405 SER A CA 1
ATOM 3197 C C . SER A 1 405 ? 5.099 25.372 3.964 1.00 65.25 405 SER A C 1
ATOM 3199 O O . SER A 1 405 ? 5.150 25.340 5.190 1.00 65.25 405 SER A O 1
ATOM 3201 N N . PHE A 1 406 ? 6.142 25.004 3.206 1.00 63.53 406 PHE A N 1
ATOM 3202 C CA . PHE A 1 406 ? 7.363 24.363 3.725 1.00 63.53 406 PHE A CA 1
ATOM 3203 C C . PHE A 1 406 ? 8.626 25.096 3.286 1.00 63.53 406 PHE A C 1
ATOM 3205 O O . PHE A 1 406 ? 9.415 24.568 2.510 1.00 63.53 406 PHE A O 1
ATOM 3212 N N . VAL A 1 407 ? 8.802 26.330 3.741 1.00 61.59 407 VAL A N 1
ATOM 3213 C CA . VAL A 1 407 ? 9.811 27.254 3.212 1.00 61.59 407 VAL A CA 1
ATOM 3214 C C . VAL A 1 407 ? 11.075 27.206 4.087 1.00 61.59 407 VAL A C 1
ATOM 3216 O O . VAL A 1 407 ? 11.009 27.517 5.274 1.00 61.59 407 VAL A O 1
ATOM 3219 N N . ASN A 1 408 ? 12.220 26.789 3.531 1.00 67.81 408 ASN A N 1
ATOM 3220 C CA . ASN A 1 408 ? 13.522 26.834 4.218 1.00 67.81 408 ASN A CA 1
ATOM 3221 C C . ASN A 1 408 ? 14.003 28.296 4.351 1.00 67.81 408 ASN A C 1
ATOM 3223 O O . ASN A 1 408 ? 13.471 29.185 3.693 1.00 67.81 408 ASN A O 1
ATOM 3227 N N . SER A 1 409 ? 15.025 28.578 5.157 1.00 70.19 409 SER A N 1
ATOM 3228 C CA . SER A 1 409 ? 15.644 29.908 5.271 1.00 70.19 409 SER A CA 1
ATOM 3229 C C . SER A 1 409 ? 16.552 30.279 4.089 1.00 70.19 409 SER A C 1
ATOM 3231 O O . SER A 1 409 ? 17.051 31.400 4.043 1.00 70.19 409 SER A O 1
ATOM 3233 N N . GLU A 1 410 ? 16.755 29.373 3.128 1.00 79.12 410 GLU A N 1
ATOM 3234 C CA . GLU A 1 410 ? 17.629 29.569 1.968 1.00 79.12 410 GLU A CA 1
ATOM 3235 C C . GLU A 1 410 ? 16.878 30.166 0.758 1.00 79.12 410 GLU A C 1
ATOM 3237 O O . GLU A 1 410 ? 16.144 29.442 0.072 1.00 79.12 410 GLU A O 1
ATOM 3242 N N . PRO A 1 411 ? 17.049 31.470 0.458 1.00 82.50 411 PRO A N 1
ATOM 3243 C CA . PRO A 1 411 ? 16.448 32.096 -0.717 1.00 82.50 411 PRO A CA 1
ATOM 3244 C C . PRO A 1 411 ? 17.068 31.573 -2.019 1.00 82.50 411 PRO A C 1
ATOM 3246 O O . PRO A 1 411 ? 18.285 31.407 -2.120 1.00 82.50 411 PRO A O 1
ATOM 3249 N N . LEU A 1 412 ? 16.234 31.385 -3.044 1.00 85.88 412 LEU A N 1
ATOM 3250 C CA . LEU A 1 412 ? 16.686 31.014 -4.391 1.00 85.88 412 LEU A CA 1
ATOM 3251 C C . LEU A 1 412 ? 17.491 32.158 -5.024 1.00 85.88 412 LEU A C 1
ATOM 3253 O O . LEU A 1 412 ? 17.149 33.327 -4.845 1.00 85.88 412 LEU A O 1
ATOM 3257 N N . LYS A 1 413 ? 18.514 31.856 -5.825 1.00 87.12 413 LYS A N 1
ATOM 3258 C CA . LYS A 1 413 ? 19.191 32.840 -6.682 1.00 87.12 413 LYS A CA 1
ATOM 3259 C C . LYS A 1 413 ? 18.613 32.799 -8.091 1.00 87.12 413 LYS A C 1
ATOM 3261 O O . LYS A 1 413 ? 18.933 31.917 -8.877 1.00 87.12 413 LYS A O 1
ATOM 3266 N N . VAL A 1 414 ? 17.807 33.798 -8.435 1.00 84.56 414 VAL A N 1
ATOM 3267 C CA . VAL A 1 414 ? 17.208 33.941 -9.771 1.00 84.56 414 VAL A CA 1
ATOM 3268 C C . VAL A 1 414 ? 17.900 35.094 -10.491 1.00 84.56 414 VAL A C 1
ATOM 3270 O O . VAL A 1 414 ? 17.909 36.224 -9.993 1.00 84.56 414 VAL A O 1
ATOM 3273 N N . SER A 1 415 ? 18.531 34.813 -11.635 1.00 82.12 415 SER A N 1
ATOM 3274 C CA . SER A 1 415 ? 19.308 35.792 -12.412 1.00 82.12 415 SER A CA 1
ATOM 3275 C C . SER A 1 415 ? 20.343 36.556 -11.567 1.00 82.12 415 SER A C 1
ATOM 3277 O O . SER A 1 415 ? 20.498 37.775 -11.675 1.00 82.12 415 SER A O 1
ATOM 3279 N N . GLY A 1 416 ? 21.018 35.841 -10.660 1.00 79.19 416 GLY A N 1
ATOM 3280 C CA . GLY A 1 416 ? 22.051 36.384 -9.769 1.00 79.19 416 GLY A CA 1
ATOM 3281 C C . GLY A 1 416 ? 21.540 37.214 -8.583 1.00 79.19 416 GLY A C 1
ATOM 3282 O O . GLY A 1 416 ? 22.352 37.671 -7.779 1.00 79.19 416 GLY A O 1
ATOM 3283 N N . LYS A 1 417 ? 20.222 37.398 -8.431 1.00 83.38 417 LYS A N 1
ATOM 3284 C CA . LYS A 1 417 ? 19.608 38.107 -7.297 1.00 83.38 417 LYS A CA 1
ATOM 3285 C C . LYS A 1 417 ? 18.928 37.126 -6.347 1.00 83.38 417 LYS A C 1
ATOM 3287 O O . LYS A 1 417 ? 18.349 36.135 -6.782 1.00 83.38 417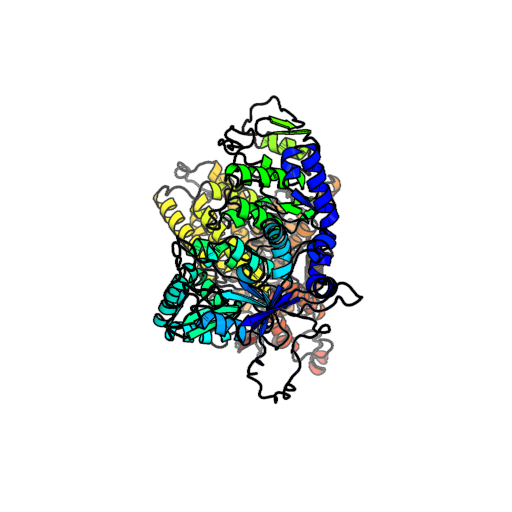 LYS A O 1
ATOM 3292 N N . LEU A 1 418 ? 18.980 37.422 -5.048 1.00 83.88 418 LEU A N 1
ATOM 3293 C CA . LEU A 1 418 ? 18.242 36.655 -4.046 1.00 83.88 418 LEU A CA 1
ATOM 3294 C C . LEU A 1 418 ? 16.741 36.858 -4.237 1.00 83.88 418 LEU A C 1
ATOM 3296 O O . LEU A 1 418 ? 16.264 37.993 -4.320 1.00 83.88 418 LEU A O 1
ATOM 3300 N N . SER A 1 419 ? 16.017 35.750 -4.301 1.00 82.75 419 SER A N 1
ATOM 3301 C CA . SER A 1 419 ? 14.579 35.738 -4.459 1.00 82.75 419 SER A CA 1
ATOM 3302 C C . SER A 1 419 ? 13.851 35.878 -3.125 1.00 82.75 419 SER A C 1
ATOM 3304 O O . SER A 1 419 ? 14.409 35.608 -2.063 1.00 82.75 419 SER A O 1
ATOM 3306 N N . ARG A 1 420 ? 12.580 36.295 -3.179 1.00 77.88 420 ARG A N 1
ATOM 3307 C CA . ARG A 1 420 ? 11.640 36.183 -2.047 1.00 77.88 420 ARG A CA 1
ATOM 3308 C C . ARG A 1 420 ? 11.034 34.786 -1.907 1.00 77.88 420 ARG A C 1
ATOM 3310 O O . ARG A 1 420 ? 10.332 34.540 -0.933 1.00 77.88 420 ARG A O 1
ATOM 3317 N N . MET A 1 421 ? 11.285 33.904 -2.873 1.00 79.62 421 MET A N 1
ATOM 3318 C CA . MET A 1 421 ? 10.995 32.479 -2.767 1.00 79.62 421 MET A CA 1
ATOM 3319 C C . MET A 1 421 ? 12.205 31.731 -2.220 1.00 79.62 421 MET A C 1
ATOM 3321 O O . MET A 1 421 ? 13.343 32.004 -2.613 1.00 79.62 421 MET A O 1
ATOM 3325 N N . ASN A 1 422 ? 11.942 30.733 -1.380 1.00 79.56 422 ASN A N 1
ATOM 3326 C CA . ASN A 1 422 ? 12.980 29.894 -0.797 1.00 79.56 422 ASN A CA 1
ATOM 3327 C C . ASN A 1 422 ? 12.767 28.435 -1.207 1.00 79.56 422 ASN A C 1
ATOM 3329 O O . ASN A 1 422 ? 11.669 28.040 -1.616 1.00 79.56 422 ASN A O 1
ATOM 3333 N N . ARG A 1 423 ? 13.823 27.625 -1.089 1.00 77.56 423 ARG A N 1
ATOM 3334 C CA . ARG A 1 423 ? 13.720 26.178 -1.329 1.00 77.56 423 ARG A CA 1
ATOM 3335 C C . ARG A 1 423 ? 12.760 25.534 -0.337 1.00 77.56 423 ARG A C 1
ATOM 3337 O O . ARG A 1 423 ? 12.636 25.978 0.806 1.00 77.56 423 ARG A O 1
ATOM 3344 N N . SER A 1 424 ? 12.103 24.461 -0.772 1.00 73.38 424 SER A N 1
ATOM 3345 C CA . SER A 1 424 ? 11.312 23.661 0.154 1.00 73.38 424 SER A CA 1
ATOM 3346 C C . SER A 1 424 ? 12.226 22.952 1.153 1.00 73.38 424 SER A C 1
ATOM 3348 O O . SER A 1 424 ? 13.275 22.436 0.769 1.00 73.38 424 SER A O 1
ATOM 3350 N N . ILE A 1 425 ? 11.802 22.861 2.416 1.00 64.62 425 ILE A N 1
ATOM 3351 C CA . ILE A 1 425 ? 12.446 22.001 3.428 1.00 64.62 425 ILE A CA 1
ATOM 3352 C C . ILE A 1 425 ? 12.438 20.527 2.969 1.00 64.62 425 ILE A C 1
ATOM 3354 O O . ILE A 1 425 ? 13.324 19.757 3.326 1.00 64.62 425 ILE A O 1
ATOM 3358 N N . ALA A 1 426 ? 11.470 20.145 2.131 1.00 62.47 426 ALA A N 1
ATOM 3359 C CA . ALA A 1 426 ? 11.262 18.789 1.639 1.00 62.47 426 ALA A CA 1
ATOM 3360 C C . ALA A 1 426 ? 11.455 18.690 0.110 1.00 62.47 426 ALA A C 1
ATOM 3362 O O . ALA A 1 426 ? 10.686 18.034 -0.583 1.00 62.47 426 ALA A O 1
ATOM 3363 N N . ALA A 1 427 ? 12.485 19.338 -0.444 1.00 58.72 427 ALA A N 1
ATOM 3364 C CA . ALA A 1 427 ? 12.707 19.452 -1.895 1.00 58.72 427 ALA A CA 1
ATOM 3365 C C . ALA A 1 427 ? 12.878 18.123 -2.673 1.00 58.72 427 ALA A C 1
ATOM 3367 O O . ALA A 1 427 ? 12.895 18.141 -3.897 1.00 58.72 427 ALA A O 1
ATOM 3368 N N . ALA A 1 428 ? 13.004 16.974 -2.001 1.00 62.97 428 ALA A N 1
ATOM 3369 C CA . ALA A 1 428 ? 13.035 15.647 -2.629 1.00 62.97 428 ALA A CA 1
ATOM 3370 C C . ALA A 1 428 ? 11.750 14.828 -2.378 1.00 62.97 428 ALA A C 1
ATOM 3372 O O . ALA A 1 428 ? 11.722 13.624 -2.634 1.00 62.97 428 ALA A O 1
ATOM 3373 N N . ASP A 1 429 ? 10.693 15.453 -1.852 1.00 69.50 429 ASP A N 1
ATOM 3374 C CA . ASP A 1 429 ? 9.447 14.785 -1.488 1.00 69.50 429 ASP A CA 1
ATOM 3375 C C . ASP A 1 429 ? 8.602 14.439 -2.721 1.00 69.50 429 ASP A C 1
ATOM 3377 O O . ASP A 1 429 ? 8.004 15.307 -3.354 1.00 69.50 429 ASP A O 1
ATOM 3381 N N . THR A 1 430 ? 8.525 13.151 -3.040 1.00 71.00 430 THR A N 1
ATOM 3382 C CA . THR A 1 430 ? 7.691 12.597 -4.118 1.00 71.00 430 THR A CA 1
ATOM 3383 C C . THR A 1 430 ? 6.317 12.111 -3.637 1.00 71.00 430 THR A C 1
ATOM 3385 O O . THR A 1 430 ? 5.551 11.555 -4.416 1.00 71.00 430 THR A O 1
ATOM 3388 N N . THR A 1 431 ? 5.977 12.303 -2.360 1.00 67.69 431 THR A N 1
ATOM 3389 C CA . THR A 1 431 ? 4.732 11.812 -1.738 1.00 67.69 431 THR A CA 1
ATOM 3390 C C . THR A 1 431 ? 3.651 12.873 -1.593 1.00 67.69 431 THR A C 1
ATOM 3392 O O . THR A 1 431 ? 2.600 12.564 -1.022 1.00 67.69 431 THR A O 1
ATOM 3395 N N . LEU A 1 432 ? 3.906 14.095 -2.075 1.00 76.38 432 LEU A N 1
ATOM 3396 C CA . LEU A 1 432 ? 2.933 15.184 -2.040 1.00 76.38 432 LEU A CA 1
ATOM 3397 C C . LEU A 1 432 ? 1.604 14.704 -2.637 1.00 76.38 432 LEU A C 1
ATOM 3399 O O . LEU A 1 432 ? 1.575 14.019 -3.665 1.00 76.38 432 LEU A O 1
ATOM 3403 N N . ASP A 1 433 ? 0.509 15.017 -1.947 1.00 75.00 433 ASP A N 1
ATOM 3404 C CA . ASP A 1 433 ? -0.819 14.574 -2.354 1.00 75.00 433 ASP A CA 1
ATOM 3405 C C . ASP A 1 433 ? -1.270 15.266 -3.645 1.00 75.00 433 ASP A C 1
ATOM 3407 O O . ASP A 1 433 ? -0.771 16.321 -4.043 1.00 75.00 433 ASP A O 1
ATOM 3411 N N . LYS A 1 434 ? -2.255 14.653 -4.304 1.00 83.00 434 LYS A N 1
ATOM 3412 C CA . LYS A 1 434 ? -2.945 15.283 -5.427 1.00 83.00 434 LYS A CA 1
ATOM 3413 C C . LYS A 1 434 ? -3.609 16.588 -4.976 1.00 83.00 434 LYS A C 1
ATOM 3415 O O . LYS A 1 434 ? -4.072 16.692 -3.839 1.00 83.00 434 LYS A O 1
ATOM 3420 N N . PHE A 1 435 ? -3.724 17.554 -5.877 1.00 85.75 435 PHE A N 1
ATOM 3421 C CA . PHE A 1 435 ? -4.364 18.840 -5.609 1.00 85.75 435 PHE A CA 1
ATOM 3422 C C . PHE A 1 435 ? -5.513 19.099 -6.585 1.00 85.75 435 PHE A C 1
ATOM 3424 O O . PHE A 1 435 ? -5.605 18.485 -7.647 1.00 85.75 435 PHE A O 1
ATOM 3431 N N . ALA A 1 436 ? -6.429 19.983 -6.193 1.00 86.44 436 ALA A N 1
ATOM 3432 C CA . ALA A 1 436 ? -7.518 20.408 -7.059 1.00 86.44 436 ALA A CA 1
ATOM 3433 C C . ALA A 1 436 ? -7.006 21.465 -8.044 1.00 86.44 436 ALA A C 1
ATOM 3435 O O . ALA A 1 436 ? -6.580 22.542 -7.617 1.00 86.44 436 ALA A O 1
ATOM 3436 N N . LEU A 1 437 ? -7.076 21.160 -9.339 1.00 85.88 437 LEU A N 1
ATOM 3437 C CA . LEU A 1 437 ? -6.712 22.067 -10.421 1.00 85.88 437 LEU A CA 1
ATOM 3438 C C . LEU A 1 437 ? -7.509 23.373 -10.319 1.00 85.88 437 LEU A C 1
ATOM 3440 O O . LEU A 1 437 ? -8.732 23.352 -10.160 1.00 85.88 437 LEU A O 1
ATOM 3444 N N . GLY A 1 438 ? -6.855 24.521 -10.450 1.00 83.56 438 GLY A N 1
ATOM 3445 C CA . GLY A 1 438 ? -7.554 25.800 -10.468 1.00 83.56 438 GLY A CA 1
ATOM 3446 C C . GLY A 1 438 ? -6.635 27.002 -10.319 1.00 83.56 438 GLY A C 1
ATOM 3447 O O . GLY A 1 438 ? -5.426 26.918 -10.478 1.00 83.56 438 GLY A O 1
ATOM 3448 N N . ASN A 1 439 ? -7.225 28.152 -9.999 1.00 79.50 439 ASN A N 1
ATOM 3449 C CA . ASN A 1 439 ? -6.483 29.393 -9.793 1.00 79.50 439 ASN A CA 1
ATOM 3450 C C . ASN A 1 439 ? -6.338 29.712 -8.294 1.00 79.50 439 ASN A C 1
ATOM 3452 O O . ASN A 1 439 ? -7.304 29.607 -7.527 1.00 79.50 439 ASN A O 1
ATOM 3456 N N . ILE A 1 440 ? -5.152 30.160 -7.879 1.00 82.25 440 ILE A N 1
ATOM 3457 C CA . ILE A 1 440 ? -4.919 30.728 -6.549 1.00 82.25 440 ILE A CA 1
ATOM 3458 C C . ILE A 1 440 ? -5.340 32.201 -6.568 1.00 82.25 440 ILE A C 1
ATOM 3460 O O . ILE A 1 440 ? -4.625 33.076 -7.052 1.00 82.25 440 ILE A O 1
ATOM 3464 N N . LYS A 1 441 ? -6.517 32.487 -6.003 1.00 78.75 441 LYS A N 1
ATOM 3465 C CA . LYS A 1 441 ? -6.987 33.864 -5.805 1.00 78.75 441 LYS A CA 1
ATOM 3466 C C . LYS A 1 441 ? -6.087 34.580 -4.791 1.00 78.75 441 LYS A C 1
ATOM 3468 O O . LYS A 1 441 ? -5.817 34.026 -3.728 1.00 78.75 441 LYS A O 1
ATOM 3473 N N . GLY A 1 442 ? -5.666 35.799 -5.121 1.00 79.75 442 GLY A N 1
ATOM 3474 C CA . GLY A 1 442 ? -4.890 36.670 -4.237 1.00 79.75 442 GLY A CA 1
ATOM 3475 C C . GLY A 1 442 ? -3.403 36.776 -4.561 1.00 79.75 442 GLY A C 1
ATOM 3476 O O . GLY A 1 442 ? -2.721 37.516 -3.877 1.00 79.75 442 GLY A O 1
ATOM 3477 N N . ILE A 1 443 ? -2.877 36.099 -5.588 1.00 86.81 443 ILE A N 1
ATOM 3478 C CA . ILE A 1 443 ? -1.555 36.437 -6.145 1.00 86.81 443 ILE A CA 1
ATOM 3479 C C . ILE A 1 443 ? -1.762 37.499 -7.229 1.00 86.81 443 ILE A C 1
ATOM 3481 O O . ILE A 1 443 ? -2.512 37.275 -8.179 1.00 86.81 443 ILE A O 1
ATOM 3485 N N . HIS A 1 444 ? -1.095 38.645 -7.092 1.00 84.50 444 HIS A N 1
ATOM 3486 C CA . HIS A 1 444 ? -1.231 39.772 -8.025 1.00 84.50 444 HIS A CA 1
ATOM 3487 C C . HIS A 1 444 ? -0.022 39.911 -8.943 1.00 84.50 444 HIS A C 1
ATOM 3489 O O . HIS A 1 444 ? -0.169 40.225 -10.123 1.00 84.50 444 HIS A O 1
ATOM 3495 N N . LYS A 1 445 ? 1.187 39.676 -8.420 1.00 86.38 445 LYS A N 1
ATOM 3496 C CA . LYS A 1 445 ? 2.432 39.835 -9.182 1.00 86.38 445 LYS A CA 1
ATOM 3497 C C . LYS A 1 445 ? 3.568 39.006 -8.599 1.00 86.38 445 LYS A C 1
ATOM 3499 O O . LYS A 1 445 ? 3.762 38.991 -7.385 1.00 86.38 445 LYS A O 1
ATOM 3504 N N . VAL A 1 446 ? 4.376 38.400 -9.468 1.00 86.31 446 VAL A N 1
ATOM 3505 C CA . VAL A 1 446 ? 5.600 37.693 -9.074 1.00 86.31 446 VAL A CA 1
ATOM 3506 C C . VAL A 1 446 ? 6.792 38.152 -9.916 1.00 86.31 446 VAL A C 1
ATOM 3508 O O . VAL A 1 446 ? 6.763 38.125 -11.145 1.00 86.31 446 VAL A O 1
ATOM 3511 N N . SER A 1 447 ? 7.862 38.578 -9.250 1.00 82.50 447 SER A N 1
ATOM 3512 C CA . SER A 1 447 ? 9.196 38.796 -9.816 1.00 82.50 447 SER A CA 1
ATOM 3513 C C . SER A 1 447 ? 10.241 38.070 -8.971 1.00 82.50 447 SER A C 1
ATOM 3515 O O . SER A 1 447 ? 9.930 37.517 -7.917 1.00 82.50 447 SER A O 1
ATOM 3517 N N . ALA A 1 448 ? 11.501 38.081 -9.419 1.00 73.62 448 ALA A N 1
ATOM 3518 C CA . ALA A 1 448 ? 12.598 37.491 -8.656 1.00 73.62 448 ALA A CA 1
ATOM 3519 C C . ALA A 1 448 ? 12.620 38.023 -7.210 1.00 73.62 448 ALA A C 1
ATOM 3521 O O . ALA A 1 448 ? 12.652 37.242 -6.269 1.00 73.62 448 ALA A O 1
ATOM 3522 N N . ASP A 1 449 ? 12.510 39.337 -7.029 1.00 78.50 449 ASP A N 1
ATOM 3523 C CA . ASP A 1 449 ? 12.692 40.072 -5.772 1.00 78.50 449 ASP A CA 1
ATOM 3524 C C . ASP A 1 449 ? 11.396 40.497 -5.055 1.00 78.50 449 ASP A C 1
ATOM 3526 O O . ASP A 1 449 ? 11.459 41.048 -3.949 1.00 78.50 449 ASP A O 1
ATOM 3530 N N . ARG A 1 450 ? 10.223 40.252 -5.652 1.00 83.19 450 ARG A N 1
ATOM 3531 C CA . ARG A 1 450 ? 8.920 40.663 -5.111 1.00 83.19 450 ARG A CA 1
ATOM 3532 C C . ARG A 1 450 ? 7.856 39.609 -5.392 1.00 83.19 450 ARG A C 1
ATOM 3534 O O . ARG A 1 450 ? 7.640 39.213 -6.531 1.00 83.19 450 ARG A O 1
ATOM 3541 N N . LEU A 1 451 ? 7.139 39.227 -4.344 1.00 84.06 451 LEU A N 1
ATOM 3542 C CA . LEU A 1 451 ? 5.940 38.405 -4.414 1.00 84.06 451 LEU A CA 1
ATOM 3543 C C . LEU A 1 451 ? 4.799 39.228 -3.806 1.00 84.06 451 LEU A C 1
ATOM 3545 O O . LEU A 1 451 ? 4.857 39.581 -2.631 1.00 84.06 451 LEU A O 1
ATOM 3549 N N . GLU A 1 452 ? 3.820 39.611 -4.621 1.00 86.12 452 GLU A N 1
ATOM 3550 C CA . GLU A 1 452 ? 2.662 40.403 -4.204 1.00 86.12 452 GLU A CA 1
ATOM 3551 C C . GLU A 1 452 ? 1.454 39.489 -4.071 1.00 86.12 452 GLU A C 1
ATOM 3553 O O . GLU A 1 452 ? 0.947 38.965 -5.068 1.00 86.12 452 GLU A O 1
ATOM 3558 N N . LEU A 1 453 ? 1.027 39.294 -2.827 1.00 85.94 453 LEU A N 1
ATOM 3559 C CA . LEU A 1 453 ? -0.113 38.465 -2.493 1.00 85.94 453 LEU A CA 1
ATOM 3560 C C . LEU A 1 453 ? -1.005 39.132 -1.442 1.00 85.94 453 LEU A C 1
ATOM 3562 O O . LEU A 1 453 ? -0.525 39.888 -0.597 1.00 85.94 453 LEU A O 1
ATOM 3566 N N . ASP A 1 454 ? -2.292 38.806 -1.475 1.00 81.56 454 ASP A N 1
ATOM 3567 C CA . ASP A 1 454 ? -3.233 39.102 -0.406 1.00 81.56 454 ASP A CA 1
ATOM 3568 C C . ASP A 1 454 ? -2.836 38.283 0.822 1.00 81.56 454 ASP A C 1
ATOM 3570 O O . ASP A 1 454 ? -2.945 37.055 0.851 1.00 81.56 454 ASP A O 1
ATOM 3574 N N . MET A 1 455 ? -2.334 38.977 1.840 1.00 68.69 455 MET A N 1
ATOM 3575 C CA . MET A 1 455 ? -1.902 38.369 3.092 1.00 68.69 455 MET A CA 1
ATOM 3576 C C . MET A 1 455 ? -2.852 38.752 4.213 1.00 68.69 455 MET A C 1
ATOM 3578 O O . MET A 1 455 ? -3.107 39.930 4.459 1.00 68.69 455 MET A O 1
ATOM 3582 N N . MET A 1 456 ? -3.317 37.748 4.951 1.00 62.75 456 MET A N 1
ATOM 3583 C CA . MET A 1 456 ? -3.876 37.969 6.277 1.00 62.75 456 MET A CA 1
ATOM 3584 C C . MET A 1 456 ? -2.738 37.869 7.286 1.00 62.75 456 MET A C 1
ATOM 3586 O O . MET A 1 456 ? -2.189 36.791 7.512 1.00 62.75 456 MET A O 1
ATOM 3590 N N . PHE A 1 457 ? -2.367 39.006 7.867 1.00 61.38 457 PHE A N 1
ATOM 3591 C CA . PHE A 1 457 ? -1.411 39.047 8.964 1.00 61.38 457 PHE A CA 1
ATOM 3592 C C . PHE A 1 457 ? -2.161 38.889 10.278 1.00 61.38 457 PHE A C 1
ATOM 3594 O O . PHE A 1 457 ? -3.009 39.709 10.627 1.00 61.38 457 PHE A O 1
ATOM 3601 N N . PHE A 1 458 ? -1.828 37.841 11.019 1.00 64.00 458 PHE A N 1
ATOM 3602 C CA . PHE A 1 458 ? -2.279 37.687 12.392 1.00 64.00 458 PHE A CA 1
ATOM 3603 C C . PHE A 1 458 ? -1.279 38.416 13.292 1.00 64.00 458 PHE A C 1
ATOM 3605 O O . PHE A 1 458 ? -0.083 38.145 13.235 1.00 64.00 458 PHE A O 1
ATOM 3612 N N . THR A 1 459 ? -1.742 39.365 14.106 1.00 54.78 459 THR A N 1
ATOM 3613 C CA . THR A 1 459 ? -0.887 40.217 14.959 1.00 54.78 459 THR A CA 1
ATOM 3614 C C . THR A 1 459 ? -0.350 39.505 16.211 1.00 54.78 459 THR A C 1
ATOM 3616 O O . THR A 1 459 ? 0.018 40.160 17.182 1.00 54.78 459 THR A O 1
ATOM 3619 N N . GLY A 1 460 ? -0.310 38.172 16.212 1.00 54.53 460 GLY A N 1
ATOM 3620 C CA . GLY A 1 460 ? 0.220 37.355 17.301 1.00 54.53 460 GLY A CA 1
ATOM 3621 C C . GLY A 1 460 ? 1.570 36.748 16.928 1.00 54.53 460 GLY A C 1
ATOM 3622 O O . GLY A 1 460 ? 1.784 36.350 15.785 1.00 54.53 460 GLY A O 1
ATOM 3623 N N . SER A 1 461 ? 2.486 36.646 17.890 1.00 47.53 461 SER A N 1
ATOM 3624 C CA . SER A 1 461 ? 3.618 35.723 17.768 1.00 47.53 461 SER A CA 1
ATOM 3625 C C . SER A 1 461 ? 3.090 34.297 17.589 1.00 47.53 461 SER A C 1
ATOM 3627 O O . SER A 1 461 ? 2.088 33.949 18.212 1.00 47.53 461 SER A O 1
ATOM 3629 N N . PHE A 1 462 ? 3.765 33.464 16.787 1.00 47.50 462 PHE A N 1
ATOM 3630 C CA . PHE A 1 462 ? 3.545 32.016 16.830 1.00 47.50 462 PHE A CA 1
ATOM 3631 C C . PHE A 1 462 ? 3.897 31.532 18.239 1.00 47.50 462 PHE A C 1
ATOM 3633 O O . PHE A 1 462 ? 5.061 31.312 18.565 1.00 47.50 462 PHE A O 1
ATOM 3640 N N . THR A 1 463 ? 2.895 31.437 19.101 1.00 53.09 463 THR A N 1
ATOM 3641 C CA . THR A 1 463 ? 2.984 30.754 20.384 1.00 53.09 463 THR A CA 1
ATOM 3642 C C . THR A 1 463 ? 2.597 29.302 20.156 1.00 53.09 463 THR A C 1
ATOM 3644 O O . THR A 1 463 ? 1.772 28.998 19.292 1.00 53.09 463 THR A O 1
ATOM 3647 N N . GLY A 1 464 ? 3.201 28.384 20.911 1.00 45.66 464 GLY A N 1
ATOM 3648 C CA . GLY A 1 464 ? 2.633 27.044 21.016 1.00 45.66 464 GLY A CA 1
ATOM 3649 C C . GLY A 1 464 ? 1.181 27.196 21.461 1.00 45.66 464 GLY A C 1
ATOM 3650 O O . GLY A 1 464 ? 0.922 27.856 22.464 1.00 45.66 464 GLY A O 1
ATOM 3651 N N . CYS A 1 465 ? 0.249 26.683 20.667 1.00 49.62 465 CYS A N 1
ATOM 3652 C CA . CYS A 1 465 ? -1.166 26.746 20.996 1.00 49.62 465 CYS A CA 1
ATOM 3653 C C . CYS A 1 465 ? -1.431 25.691 22.076 1.00 49.62 465 CYS A C 1
ATOM 3655 O O . CYS A 1 465 ? -1.017 24.539 21.904 1.00 49.62 465 CYS A O 1
ATOM 3657 N N . SER A 1 466 ? -2.045 26.071 23.199 1.00 60.12 466 SER A N 1
ATOM 3658 C CA . SER A 1 466 ? -2.373 25.084 24.234 1.00 60.12 466 SER A CA 1
ATOM 3659 C C . SER A 1 466 ? -3.432 24.110 23.707 1.00 60.12 466 SER A C 1
ATOM 3661 O O . SER A 1 466 ? -4.217 24.446 22.814 1.00 60.12 466 SER A O 1
ATOM 3663 N N . GLU A 1 467 ? -3.496 22.890 24.254 1.00 56.53 467 GLU A N 1
ATOM 3664 C CA . GLU A 1 467 ? -4.569 21.953 23.893 1.00 56.53 467 GLU A CA 1
ATOM 3665 C C . GLU A 1 467 ? -5.962 22.571 24.122 1.00 56.53 467 GLU A C 1
ATOM 3667 O O . GLU A 1 467 ? -6.893 22.254 23.380 1.00 56.53 467 GLU A O 1
ATOM 3672 N N . GLU A 1 468 ? -6.128 23.483 25.090 1.00 65.31 468 GLU A N 1
ATOM 3673 C CA . GLU A 1 468 ? -7.405 24.171 25.316 1.00 65.31 468 GLU A CA 1
ATOM 3674 C C . GLU A 1 468 ? -7.768 25.155 24.201 1.00 65.31 468 GLU A C 1
ATOM 3676 O O . GLU A 1 468 ? -8.927 25.193 23.786 1.00 65.31 468 GLU A O 1
ATOM 3681 N N . GLU A 1 469 ? -6.807 25.921 23.685 1.00 58.81 469 GLU A N 1
ATOM 3682 C CA . GLU A 1 469 ? -7.017 26.874 22.585 1.00 58.81 469 GLU A CA 1
ATOM 3683 C C . GLU A 1 469 ? -7.302 26.150 21.257 1.00 58.81 469 GLU A C 1
ATOM 3685 O O . GLU A 1 469 ? -8.208 26.524 20.497 1.00 58.81 469 GLU A O 1
ATOM 3690 N N . ILE A 1 470 ? -6.590 25.046 21.014 1.00 60.62 470 ILE A N 1
ATOM 3691 C CA . ILE A 1 470 ? -6.823 24.143 19.882 1.00 60.62 470 ILE A CA 1
ATOM 3692 C C . ILE A 1 470 ? -8.230 23.528 19.978 1.00 60.62 470 ILE A C 1
ATOM 3694 O O . ILE A 1 470 ? -9.010 23.573 19.021 1.00 60.62 470 ILE A O 1
ATOM 3698 N N . ASN A 1 471 ? -8.603 23.013 21.153 1.00 64.44 471 ASN A N 1
ATOM 3699 C CA . ASN A 1 471 ? -9.928 22.439 21.387 1.00 64.44 471 ASN A CA 1
ATOM 3700 C C . ASN A 1 471 ? -11.049 23.486 21.302 1.00 64.44 471 ASN A C 1
ATOM 3702 O O . ASN A 1 471 ? -12.131 23.175 20.798 1.00 64.44 471 ASN A O 1
ATOM 3706 N N . ALA A 1 472 ? -10.816 24.725 21.742 1.00 67.88 472 ALA A N 1
ATOM 3707 C CA . ALA A 1 472 ? -11.763 25.828 21.581 1.00 67.88 472 ALA A CA 1
ATOM 3708 C C . ALA A 1 472 ? -12.011 26.141 20.098 1.00 67.88 472 ALA A C 1
ATOM 3710 O O . ALA A 1 472 ? -13.158 26.337 19.691 1.00 67.88 472 ALA A O 1
ATOM 3711 N N . THR A 1 473 ? -10.967 26.083 19.271 1.00 52.97 473 THR A N 1
ATOM 3712 C CA . THR A 1 473 ? -11.080 26.259 17.817 1.00 52.97 473 THR A CA 1
ATOM 3713 C C . THR A 1 473 ? -11.927 25.154 17.179 1.00 52.97 473 THR A C 1
ATOM 3715 O O . THR A 1 473 ? -12.794 25.457 16.361 1.00 52.97 473 THR A O 1
ATOM 3718 N N . TYR A 1 474 ? -11.774 23.891 17.597 1.00 67.81 474 TYR A N 1
ATOM 3719 C CA . TYR A 1 474 ? -12.617 22.783 17.111 1.00 67.81 474 TYR A CA 1
ATOM 3720 C C . TYR A 1 474 ? -14.069 22.856 17.587 1.00 67.81 474 TYR A C 1
ATOM 3722 O O . TYR A 1 474 ? -14.958 22.348 16.908 1.00 67.81 474 TYR A O 1
ATOM 3730 N N . ARG A 1 475 ? -14.342 23.506 18.724 1.00 67.62 475 ARG A N 1
ATOM 3731 C CA . ARG A 1 475 ? -15.722 23.780 19.159 1.00 67.62 475 ARG A CA 1
ATOM 3732 C C . ARG A 1 475 ? -16.403 24.825 18.275 1.00 67.62 475 ARG A C 1
ATOM 3734 O O . ARG A 1 475 ? -17.602 24.719 18.042 1.00 67.62 475 ARG A O 1
ATOM 3741 N N . ILE A 1 476 ? -15.651 25.811 17.784 1.00 57.50 476 ILE A N 1
ATOM 3742 C CA . ILE A 1 476 ? -16.161 26.877 16.906 1.00 57.50 476 ILE A CA 1
ATOM 3743 C C . ILE A 1 476 ? -16.242 26.393 15.447 1.00 57.50 476 ILE A C 1
ATOM 3745 O O . ILE A 1 476 ? -17.212 26.684 14.750 1.00 57.50 476 ILE A O 1
ATOM 3749 N N . PHE A 1 477 ? -15.257 25.612 14.997 1.00 48.31 477 PHE A N 1
ATOM 3750 C CA . PHE A 1 477 ? -15.146 25.086 13.635 1.00 48.31 477 PHE A CA 1
ATOM 3751 C C . PHE A 1 477 ? -15.022 23.551 13.642 1.00 48.31 477 PHE A C 1
ATOM 3753 O O . PHE A 1 477 ? -13.945 23.012 13.375 1.00 48.31 477 PHE A O 1
ATOM 3760 N N . PRO A 1 478 ? -16.116 22.813 13.905 1.00 56.69 478 PRO A N 1
ATOM 3761 C CA . PRO A 1 478 ? -16.086 21.354 14.071 1.00 56.69 478 PRO A CA 1
ATOM 3762 C C . PRO A 1 478 ? -15.692 20.570 12.808 1.00 56.69 478 PRO A C 1
ATOM 3764 O O . PRO A 1 478 ? -15.395 19.382 12.899 1.00 56.69 478 PRO A O 1
ATOM 3767 N N . GLY A 1 479 ? -15.670 21.219 11.638 1.00 38.84 479 GLY A N 1
ATOM 3768 C CA . GLY A 1 479 ? -15.207 20.639 10.373 1.00 38.84 479 GLY A CA 1
ATOM 3769 C C . GLY A 1 479 ? -13.739 20.920 10.023 1.00 38.84 479 GLY A C 1
ATOM 3770 O O . GLY A 1 479 ? -13.284 20.474 8.971 1.00 38.84 479 GLY A O 1
ATOM 3771 N N . ALA A 1 480 ? -12.997 21.677 10.841 1.00 42.84 480 ALA A N 1
ATOM 3772 C CA . ALA A 1 480 ? -11.586 21.958 10.581 1.00 42.84 480 ALA A CA 1
ATOM 3773 C C . ALA A 1 480 ? -10.730 20.696 10.789 1.00 42.84 480 ALA A C 1
ATOM 3775 O O . ALA A 1 480 ? -10.869 20.001 11.797 1.00 42.84 480 ALA A O 1
ATOM 3776 N N . ILE A 1 481 ? -9.824 20.405 9.844 1.00 48.78 481 ILE A N 1
ATOM 3777 C CA . ILE A 1 481 ? -8.842 19.320 9.985 1.00 48.78 481 ILE A CA 1
ATOM 3778 C C . ILE A 1 481 ? -8.013 19.620 11.231 1.00 48.78 481 ILE A C 1
ATOM 3780 O O . ILE A 1 481 ? -7.406 20.689 11.327 1.00 48.78 481 ILE A O 1
ATOM 3784 N N . LYS A 1 482 ? -7.998 18.692 12.194 1.00 52.56 482 LYS A N 1
ATOM 3785 C CA . LYS A 1 482 ? -7.178 18.856 13.391 1.00 52.56 482 LYS A CA 1
ATOM 3786 C C . LYS A 1 482 ? -5.720 18.956 12.954 1.00 52.56 482 LYS A C 1
ATOM 3788 O O . LYS A 1 482 ? -5.228 18.040 12.305 1.00 52.56 482 LYS A O 1
ATOM 3793 N N . SER A 1 483 ? -5.073 20.090 13.218 1.00 41.62 483 SER A N 1
ATOM 3794 C CA . SER A 1 483 ? -3.724 20.399 12.747 1.00 41.62 483 SER A CA 1
ATOM 3795 C C . SER A 1 483 ? -2.738 19.349 13.252 1.00 41.62 483 SER A C 1
ATOM 3797 O O . SER A 1 483 ? -2.259 19.422 14.380 1.00 41.62 483 SER A O 1
ATOM 3799 N N . THR A 1 484 ? -2.432 18.361 12.422 1.00 36.38 484 THR A N 1
ATOM 3800 C CA . THR A 1 484 ? -1.256 17.515 12.585 1.00 36.38 484 THR A CA 1
ATOM 3801 C C . THR A 1 484 ? -0.031 18.336 12.208 1.00 36.38 484 THR A C 1
ATOM 3803 O O . THR A 1 484 ? 0.009 18.928 11.128 1.00 36.38 484 THR A O 1
ATOM 3806 N N . LEU A 1 485 ? 0.972 18.361 13.090 1.00 32.00 485 LEU A N 1
ATOM 3807 C CA . LEU A 1 485 ? 2.337 18.739 12.721 1.00 32.00 485 LEU A CA 1
ATOM 3808 C C . LEU A 1 485 ? 2.737 18.012 11.423 1.00 32.00 485 LEU A C 1
ATOM 3810 O O . LEU A 1 485 ? 2.315 16.867 11.226 1.00 32.00 485 LEU A O 1
ATOM 3814 N N . PRO A 1 486 ? 3.546 18.634 10.544 1.00 27.53 486 PRO A N 1
ATOM 3815 C CA . PRO A 1 486 ? 4.036 17.954 9.357 1.00 27.53 486 PRO A CA 1
ATOM 3816 C C . PRO A 1 486 ? 4.743 16.670 9.792 1.00 27.53 486 PRO A C 1
ATOM 3818 O O . PRO A 1 486 ? 5.624 16.736 10.656 1.00 27.53 486 PRO A O 1
ATOM 3821 N N . PRO A 1 487 ? 4.377 15.504 9.244 1.00 28.06 487 PRO A N 1
ATOM 3822 C CA . PRO A 1 487 ? 5.081 14.282 9.563 1.00 28.06 487 PRO A CA 1
ATOM 3823 C C . PRO A 1 487 ? 6.516 14.429 9.054 1.00 28.06 487 PRO A C 1
ATOM 3825 O O . PRO A 1 487 ? 6.760 14.493 7.850 1.00 28.06 487 PRO A O 1
ATOM 3828 N N . LEU A 1 488 ? 7.481 14.473 9.975 1.00 26.70 488 LEU A N 1
ATOM 3829 C CA . LEU A 1 488 ? 8.849 14.080 9.664 1.00 26.70 488 LEU A CA 1
ATOM 3830 C C . LEU A 1 488 ? 8.761 12.657 9.108 1.00 26.70 488 LEU A C 1
ATOM 3832 O O . LEU A 1 488 ? 8.443 11.712 9.831 1.00 26.70 488 LEU A O 1
ATOM 3836 N N . LYS A 1 489 ? 8.956 12.530 7.794 1.00 33.59 489 LYS A N 1
ATOM 3837 C CA . LYS A 1 489 ? 8.848 11.271 7.067 1.00 33.59 489 LYS A CA 1
ATOM 3838 C C . LYS A 1 489 ? 9.772 10.210 7.652 1.00 33.59 489 LYS A C 1
ATOM 3840 O O . LYS A 1 489 ? 10.971 10.188 7.404 1.00 33.59 489 LYS A O 1
ATOM 3845 N N . THR A 1 490 ? 9.158 9.249 8.318 1.00 27.92 490 THR A N 1
ATOM 3846 C CA . THR A 1 490 ? 9.416 7.836 8.048 1.00 27.92 490 THR A CA 1
ATOM 3847 C C . THR A 1 490 ? 8.111 7.300 7.465 1.00 27.92 490 THR A C 1
ATOM 3849 O O . THR A 1 490 ? 7.064 7.399 8.101 1.00 27.92 490 THR A O 1
ATOM 3852 N N . GLU A 1 491 ? 8.130 6.792 6.231 1.00 33.34 491 GLU A N 1
ATOM 3853 C CA . GLU A 1 491 ? 6.960 6.303 5.463 1.00 33.34 491 GLU A CA 1
ATOM 3854 C C . GLU A 1 491 ? 6.237 5.084 6.087 1.00 33.34 491 GLU A C 1
ATOM 3856 O O . GLU A 1 491 ? 5.409 4.428 5.450 1.00 33.34 491 GLU A O 1
ATOM 3861 N N . ALA A 1 492 ? 6.510 4.799 7.359 1.00 32.19 492 ALA A N 1
ATOM 3862 C CA . ALA A 1 492 ? 5.967 3.695 8.124 1.00 32.19 492 ALA A CA 1
ATOM 3863 C C . ALA A 1 492 ? 4.932 4.118 9.181 1.00 32.19 492 ALA A C 1
ATOM 3865 O O . ALA A 1 492 ? 4.388 3.261 9.859 1.00 32.19 492 ALA A O 1
ATOM 3866 N N . MET A 1 493 ? 4.601 5.405 9.325 1.00 35.69 493 MET A N 1
ATOM 3867 C CA . MET A 1 493 ? 3.642 5.854 10.345 1.00 35.69 493 MET A CA 1
ATOM 3868 C C . MET A 1 493 ? 2.324 6.334 9.734 1.00 35.69 493 MET A C 1
ATOM 3870 O O . MET A 1 493 ? 1.869 7.451 9.960 1.00 35.69 493 MET A O 1
ATOM 3874 N N . ARG A 1 494 ? 1.686 5.474 8.936 1.00 36.56 494 ARG A N 1
ATOM 3875 C CA . ARG A 1 494 ? 0.242 5.575 8.711 1.00 36.56 494 ARG A CA 1
ATOM 3876 C C . ARG A 1 494 ? -0.383 4.519 9.601 1.00 36.56 494 ARG A C 1
ATOM 3878 O O . ARG A 1 494 ? -0.424 3.364 9.197 1.00 36.56 494 ARG A O 1
ATOM 3885 N N . MET A 1 495 ? -0.819 4.913 10.799 1.00 37.28 495 MET A N 1
ATOM 3886 C CA . MET A 1 495 ? -1.582 4.016 11.663 1.00 37.28 495 MET A CA 1
ATOM 3887 C C . MET A 1 495 ? -2.771 3.499 10.848 1.00 37.28 495 MET A C 1
ATOM 3889 O O . MET A 1 495 ? -3.576 4.312 10.374 1.00 37.28 495 MET A O 1
ATOM 3893 N N . PRO A 1 496 ? -2.880 2.179 10.633 1.00 44.38 496 PRO A N 1
ATOM 3894 C CA . PRO A 1 496 ? -4.109 1.575 10.160 1.00 44.38 496 PRO A CA 1
ATOM 3895 C C . PRO A 1 496 ? -5.280 2.090 10.989 1.00 44.38 496 PRO A C 1
ATOM 3897 O O . PRO A 1 496 ? -5.109 2.456 12.154 1.00 44.38 496 PRO A O 1
ATOM 3900 N N . ALA A 1 497 ? -6.481 2.120 10.417 1.00 43.94 497 ALA A N 1
ATOM 3901 C CA . ALA A 1 497 ? -7.679 2.386 11.198 1.00 43.94 497 ALA A CA 1
ATOM 3902 C C . ALA A 1 497 ? -7.943 1.204 12.159 1.00 43.94 497 ALA A C 1
ATOM 3904 O O . ALA A 1 497 ? -8.858 0.418 11.952 1.00 43.94 497 ALA A O 1
ATOM 3905 N N . PHE A 1 498 ? -7.123 1.065 13.205 1.00 46.56 498 PHE A N 1
ATOM 3906 C CA . PHE A 1 498 ? -7.313 0.144 14.327 1.00 46.56 498 PHE A CA 1
ATOM 3907 C C . PHE A 1 498 ? -8.426 0.606 15.258 1.00 46.56 498 PHE A C 1
ATOM 3909 O O . PHE A 1 498 ? -8.831 -0.134 16.151 1.00 46.56 498 PHE A O 1
ATOM 3916 N N . HIS A 1 499 ? -8.908 1.834 15.059 1.00 46.41 499 HIS A N 1
ATOM 3917 C CA . HIS A 1 499 ? -10.009 2.406 15.805 1.00 46.41 499 HIS A CA 1
ATOM 3918 C C . HIS A 1 499 ? -11.262 1.560 15.542 1.00 46.41 499 HIS A C 1
ATOM 3920 O O . HIS A 1 499 ? -11.938 1.693 14.520 1.00 46.41 499 HIS A O 1
ATOM 3926 N N . GLY A 1 500 ? -11.556 0.660 16.478 1.00 48.97 500 GLY A N 1
ATOM 3927 C CA . GLY A 1 500 ? -12.920 0.221 16.716 1.00 48.97 500 GLY A CA 1
ATOM 3928 C C . GLY A 1 500 ? -13.764 1.402 17.193 1.00 48.97 500 GLY A C 1
ATOM 3929 O O . GLY A 1 500 ? -13.293 2.533 17.329 1.00 48.97 500 GLY A O 1
ATOM 3930 N N . GLN A 1 501 ? -15.030 1.143 17.486 1.00 50.59 501 GLN A N 1
ATOM 3931 C CA . GLN A 1 501 ? -15.986 2.201 17.793 1.00 50.59 501 GLN A CA 1
ATOM 3932 C C . GLN A 1 501 ? -15.695 2.963 19.107 1.00 50.59 501 GLN A C 1
ATOM 3934 O O . GLN A 1 501 ? -16.327 3.995 19.325 1.00 50.59 501 GLN A O 1
ATOM 3939 N N . PHE A 1 502 ? -14.753 2.495 19.946 1.00 49.66 502 PHE A N 1
ATOM 3940 C CA . PHE A 1 502 ? -14.508 3.086 21.264 1.00 49.66 502 PHE A CA 1
ATOM 3941 C C . PHE A 1 502 ? -13.041 3.297 21.710 1.00 49.66 502 PHE A C 1
ATOM 3943 O O . PHE A 1 502 ? -12.814 3.925 22.735 1.00 49.66 502 PHE A O 1
ATOM 3950 N N . ASP A 1 503 ? -12.022 2.868 20.953 1.00 58.69 503 ASP A N 1
ATOM 3951 C CA . ASP A 1 503 ? -10.621 2.884 21.445 1.00 58.69 503 ASP A CA 1
ATOM 3952 C C . ASP A 1 503 ? -9.763 3.989 20.803 1.00 58.69 503 ASP A C 1
ATOM 3954 O O . ASP A 1 503 ? -8.555 3.834 20.610 1.00 58.69 503 ASP A O 1
ATOM 3958 N N . SER A 1 504 ? -10.389 5.108 20.423 1.00 62.00 504 SER A N 1
ATOM 3959 C CA . SER A 1 504 ? -9.697 6.183 19.707 1.00 62.00 504 SER A CA 1
ATOM 3960 C C . SER A 1 504 ? -8.514 6.723 20.506 1.00 62.00 504 SER A C 1
ATOM 3962 O O . SER A 1 504 ? -7.460 6.904 19.920 1.00 62.00 504 SER A O 1
ATOM 3964 N N . GLU A 1 505 ? -8.641 6.954 21.816 1.00 71.19 505 GLU A N 1
ATOM 3965 C CA . GLU A 1 505 ? -7.642 7.729 22.569 1.00 71.19 505 GLU A CA 1
ATOM 3966 C C . GLU A 1 505 ? -6.338 6.973 22.863 1.00 71.19 505 GLU A C 1
ATOM 3968 O O . GLU A 1 505 ? -5.266 7.564 22.743 1.00 71.19 505 GLU A O 1
ATOM 3973 N N . PHE A 1 506 ? -6.381 5.664 23.142 1.00 80.00 506 PHE A N 1
ATOM 3974 C CA . PHE A 1 506 ? -5.156 4.859 23.267 1.00 80.00 506 PHE A CA 1
ATOM 3975 C C . PHE A 1 506 ? -4.308 4.960 21.988 1.00 80.00 506 PHE A C 1
ATOM 3977 O O . PHE A 1 506 ? -3.116 5.272 22.039 1.00 80.00 506 PHE A O 1
ATOM 3984 N N . TRP A 1 507 ? -4.942 4.768 20.827 1.00 76.94 507 TRP A N 1
ATOM 3985 C CA . TRP A 1 507 ? -4.264 4.784 19.533 1.00 76.94 507 TRP A CA 1
ATOM 3986 C C . TRP A 1 507 ? -3.919 6.193 19.047 1.00 76.94 507 TRP A C 1
ATOM 3988 O O . TRP A 1 507 ? -2.813 6.404 18.561 1.00 76.94 507 TRP A O 1
ATOM 3998 N N . SER A 1 508 ? -4.841 7.151 19.164 1.00 72.31 508 SER A N 1
ATOM 3999 C CA . SER A 1 508 ? -4.719 8.501 18.598 1.00 72.31 508 SER A CA 1
ATOM 4000 C C . SER A 1 508 ? -4.050 9.507 19.529 1.00 72.31 508 SER A C 1
ATOM 4002 O O . SER A 1 508 ? -3.738 10.609 19.084 1.00 72.31 508 SER A O 1
ATOM 4004 N N . LYS A 1 509 ? -3.872 9.182 20.813 1.00 80.81 509 LYS A N 1
ATOM 4005 C CA . LYS A 1 509 ? -3.216 10.055 21.793 1.00 80.81 509 LYS A CA 1
ATOM 4006 C C . LYS A 1 509 ? -1.993 9.366 22.386 1.00 80.81 509 LYS A C 1
ATOM 4008 O O . LYS A 1 509 ? -0.882 9.733 22.014 1.00 80.81 509 LYS A O 1
ATOM 4013 N N . LEU A 1 510 ? -2.179 8.342 23.221 1.00 82.12 510 LEU A N 1
ATOM 4014 C CA . LEU A 1 510 ? -1.086 7.755 24.006 1.00 82.12 510 LEU A CA 1
ATOM 4015 C C . LEU A 1 510 ? 0.016 7.147 23.123 1.00 82.12 510 LEU A C 1
ATOM 4017 O O . LEU A 1 510 ? 1.183 7.519 23.243 1.00 82.12 510 LEU A O 1
ATOM 4021 N N . VAL A 1 511 ? -0.342 6.248 22.198 1.00 83.56 511 VAL A N 1
ATOM 4022 C CA . VAL A 1 511 ? 0.635 5.587 21.313 1.00 83.56 511 VAL A CA 1
ATOM 4023 C C . VAL A 1 511 ? 1.347 6.599 20.413 1.00 83.56 511 VAL A C 1
ATOM 4025 O O . VAL A 1 511 ? 2.563 6.512 20.249 1.00 83.56 511 VAL A O 1
ATOM 4028 N N . LEU A 1 512 ? 0.627 7.582 19.858 1.00 79.88 512 LEU A N 1
ATOM 4029 C CA . LEU A 1 512 ? 1.241 8.613 19.015 1.00 79.88 512 LEU A CA 1
ATOM 4030 C C . LEU A 1 512 ? 2.204 9.496 19.813 1.00 79.88 512 LEU A C 1
ATOM 4032 O O . LEU A 1 512 ? 3.338 9.691 19.374 1.00 79.88 512 LEU A O 1
ATOM 4036 N N . GLN A 1 513 ? 1.803 9.977 20.992 1.00 81.00 513 GLN A N 1
ATOM 4037 C CA . GLN A 1 513 ? 2.663 10.783 21.862 1.00 81.00 513 GLN A CA 1
ATOM 4038 C C . GLN A 1 513 ? 3.935 10.019 22.242 1.00 81.00 513 GLN A C 1
ATOM 4040 O O . GLN A 1 513 ? 5.039 10.534 22.057 1.00 81.00 513 GLN A O 1
ATOM 4045 N N . LEU A 1 514 ? 3.798 8.763 22.673 1.00 82.12 514 LEU A N 1
ATOM 4046 C CA . LEU A 1 514 ? 4.947 7.937 23.028 1.00 82.12 514 LEU A CA 1
ATOM 4047 C C . LEU A 1 514 ? 5.805 7.552 21.815 1.00 82.12 514 LEU A C 1
ATOM 4049 O O . LEU A 1 514 ? 7.014 7.437 21.951 1.00 82.12 514 LEU A O 1
ATOM 4053 N N . SER A 1 515 ? 5.247 7.415 20.608 1.00 82.00 515 SER A N 1
ATOM 4054 C CA . SER A 1 515 ? 6.050 7.150 19.399 1.00 82.00 515 SER A CA 1
ATOM 4055 C C . SER A 1 515 ? 7.013 8.298 19.053 1.00 82.00 515 SER A C 1
ATOM 4057 O O . SER A 1 515 ? 8.071 8.080 18.451 1.00 82.00 515 SER A O 1
ATOM 4059 N N . HIS A 1 516 ? 6.689 9.529 19.462 1.00 76.00 516 HIS A N 1
ATOM 4060 C CA . HIS A 1 516 ? 7.573 10.676 19.283 1.00 76.00 516 HIS A CA 1
ATOM 4061 C C . HIS A 1 516 ? 8.751 10.667 20.259 1.00 76.00 516 HIS A C 1
ATOM 4063 O O . HIS A 1 516 ? 9.856 11.026 19.851 1.00 76.00 516 HIS A O 1
ATOM 4069 N N . SER A 1 517 ? 8.560 10.240 21.506 1.00 81.00 517 SER A N 1
ATOM 4070 C CA . SER A 1 517 ? 9.611 10.253 22.534 1.00 81.00 517 SER A CA 1
ATOM 4071 C C . SER A 1 517 ? 10.378 8.933 22.658 1.00 81.00 517 SER A C 1
ATOM 4073 O O . SER A 1 517 ? 11.577 8.958 22.921 1.00 81.00 517 SER A O 1
ATOM 4075 N N . GLU A 1 518 ? 9.730 7.792 22.427 1.00 86.06 518 GLU A N 1
ATOM 4076 C CA . GLU A 1 518 ? 10.257 6.457 22.722 1.00 86.06 518 GLU A CA 1
ATOM 4077 C C . GLU A 1 518 ? 10.539 5.663 21.427 1.00 86.06 518 GLU A C 1
ATOM 4079 O O . GLU A 1 518 ? 9.609 5.272 20.707 1.00 86.06 518 GLU A O 1
ATOM 4084 N N . PRO A 1 519 ? 11.819 5.373 21.105 1.00 83.62 519 PRO A N 1
ATOM 4085 C CA . PRO A 1 519 ? 12.190 4.670 19.874 1.00 83.62 519 PRO A CA 1
ATOM 4086 C C . PRO A 1 519 ? 11.579 3.270 19.745 1.00 83.62 519 PRO A C 1
ATOM 4088 O O . PRO A 1 519 ? 11.226 2.859 18.641 1.00 83.62 519 PRO A O 1
ATOM 4091 N N . SER A 1 520 ? 11.416 2.545 20.858 1.00 91.44 520 SER A N 1
ATOM 4092 C CA . SER A 1 520 ? 10.802 1.209 20.869 1.00 91.44 520 SER A CA 1
ATOM 4093 C C . SER A 1 520 ? 9.376 1.237 20.320 1.00 91.44 520 SER A C 1
ATOM 4095 O O . SER A 1 520 ? 9.028 0.439 19.452 1.00 91.44 520 SER A O 1
ATOM 4097 N N . ILE A 1 521 ? 8.577 2.205 20.768 1.00 90.12 521 ILE A N 1
ATOM 4098 C CA . ILE A 1 521 ? 7.184 2.388 20.354 1.00 90.12 521 ILE A CA 1
ATOM 4099 C C . ILE A 1 521 ? 7.118 2.867 18.904 1.00 90.12 521 ILE A C 1
ATOM 4101 O O . ILE A 1 521 ? 6.313 2.354 18.128 1.00 90.12 521 ILE A O 1
ATOM 4105 N N . ARG A 1 522 ? 8.008 3.782 18.498 1.00 90.38 522 ARG A N 1
ATOM 4106 C CA . ARG A 1 522 ? 8.099 4.253 17.106 1.00 90.38 522 ARG A CA 1
ATOM 4107 C C . ARG A 1 522 ? 8.337 3.113 16.120 1.00 90.38 522 ARG A C 1
ATOM 4109 O O . ARG A 1 522 ? 7.606 2.975 15.141 1.00 90.38 522 ARG A O 1
ATOM 4116 N N . HIS A 1 523 ? 9.342 2.288 16.398 1.00 85.31 523 HIS A N 1
ATOM 4117 C CA . HIS A 1 523 ? 9.687 1.143 15.564 1.00 85.31 523 HIS A CA 1
ATOM 4118 C C . HIS A 1 523 ? 8.596 0.060 15.592 1.00 85.31 523 HIS A C 1
ATOM 4120 O O . HIS A 1 523 ? 8.319 -0.559 14.565 1.00 85.31 523 HIS A O 1
ATOM 4126 N N . ALA A 1 524 ? 7.913 -0.133 16.726 1.00 89.00 524 ALA A N 1
ATOM 4127 C CA . ALA A 1 524 ? 6.780 -1.052 16.818 1.00 89.00 524 ALA A CA 1
ATOM 4128 C C . ALA A 1 524 ? 5.606 -0.602 15.931 1.00 89.00 524 ALA A C 1
ATOM 4130 O O . ALA A 1 524 ? 5.091 -1.388 15.143 1.00 89.00 524 ALA A O 1
ATOM 4131 N N . VAL A 1 525 ? 5.218 0.675 16.003 1.00 87.50 525 VAL A N 1
ATOM 4132 C CA . VAL A 1 525 ? 4.158 1.264 15.163 1.00 87.50 525 VAL A CA 1
ATOM 4133 C C . VAL A 1 525 ? 4.509 1.185 13.674 1.00 87.50 525 VAL A C 1
ATOM 4135 O O . VAL A 1 525 ? 3.661 0.850 12.843 1.00 87.50 525 VAL A O 1
ATOM 4138 N N . SER A 1 526 ? 5.772 1.454 13.348 1.00 82.81 526 SER A N 1
ATOM 4139 C CA . SER A 1 526 ? 6.342 1.329 12.006 1.00 82.81 526 SER A CA 1
ATOM 4140 C C . SER A 1 526 ? 6.185 -0.098 11.462 1.00 82.81 526 SER A C 1
ATOM 4142 O O . SER A 1 526 ? 5.583 -0.312 10.405 1.00 82.81 526 SER A O 1
ATOM 4144 N N . ALA A 1 527 ? 6.606 -1.095 12.243 1.00 83.94 527 ALA A N 1
ATOM 4145 C CA . ALA A 1 527 ? 6.450 -2.501 11.897 1.00 83.94 527 ALA A CA 1
ATOM 4146 C C . ALA A 1 527 ? 4.974 -2.911 11.757 1.00 83.94 527 ALA A C 1
ATOM 4148 O O . ALA A 1 527 ? 4.624 -3.557 10.772 1.00 83.94 527 ALA A O 1
ATOM 4149 N N . ILE A 1 528 ? 4.089 -2.489 12.669 1.00 83.31 528 ILE A N 1
ATOM 4150 C CA . ILE A 1 528 ? 2.644 -2.758 12.574 1.00 83.31 528 ILE A CA 1
ATOM 4151 C C . ILE A 1 528 ? 2.083 -2.237 11.248 1.00 83.31 528 ILE A C 1
ATOM 4153 O O . ILE A 1 528 ? 1.356 -2.954 10.565 1.00 83.31 528 ILE A O 1
ATOM 4157 N N . SER A 1 529 ? 2.415 -1.002 10.874 1.00 79.31 529 SER A N 1
ATOM 4158 C CA . SER A 1 529 ? 1.876 -0.357 9.672 1.00 79.31 529 SER A CA 1
ATOM 4159 C C . SER A 1 529 ? 2.353 -1.040 8.387 1.00 79.31 529 SER A C 1
ATOM 4161 O O . SER A 1 529 ? 1.580 -1.185 7.438 1.00 79.31 529 SER A O 1
ATOM 4163 N N . LEU A 1 530 ? 3.611 -1.488 8.360 1.00 77.81 530 LEU A N 1
ATOM 4164 C CA . LEU A 1 530 ? 4.172 -2.253 7.246 1.00 77.81 530 LEU A CA 1
ATOM 4165 C C . LEU A 1 530 ? 3.509 -3.633 7.129 1.00 77.81 530 LEU A C 1
ATOM 4167 O O . LEU A 1 530 ? 3.040 -3.985 6.051 1.00 77.81 530 LEU A O 1
ATOM 4171 N N . ILE A 1 531 ? 3.368 -4.367 8.237 1.00 75.94 531 ILE A N 1
ATOM 4172 C CA . ILE A 1 531 ? 2.701 -5.680 8.236 1.00 75.94 531 ILE A CA 1
ATOM 4173 C C . ILE A 1 531 ? 1.222 -5.533 7.875 1.00 75.94 531 ILE A C 1
ATOM 4175 O O . ILE A 1 531 ? 0.674 -6.358 7.154 1.00 75.94 531 ILE A O 1
ATOM 4179 N N . TYR A 1 532 ? 0.557 -4.473 8.334 1.00 75.12 532 TYR A N 1
ATOM 4180 C CA . TYR A 1 532 ? -0.834 -4.218 7.973 1.00 75.12 532 TYR A CA 1
ATOM 4181 C C . TYR A 1 532 ? -0.994 -3.981 6.467 1.00 75.12 532 TYR A C 1
ATOM 4183 O O . TYR A 1 532 ? -1.933 -4.501 5.868 1.00 75.12 532 TYR A O 1
ATOM 4191 N N . ARG A 1 533 ? -0.067 -3.247 5.836 1.00 72.75 533 ARG A N 1
ATOM 4192 C CA . ARG A 1 533 ? -0.034 -3.071 4.374 1.00 72.75 533 ARG A CA 1
ATOM 4193 C C . ARG A 1 533 ? 0.174 -4.405 3.655 1.00 72.75 533 ARG A C 1
ATOM 4195 O O . ARG A 1 533 ? -0.501 -4.673 2.663 1.00 72.75 533 ARG A O 1
ATOM 4202 N N . ASP A 1 534 ? 1.062 -5.250 4.173 1.00 70.00 534 ASP A N 1
ATOM 4203 C CA . ASP A 1 534 ? 1.285 -6.594 3.636 1.00 70.00 534 ASP A CA 1
ATOM 4204 C C . ASP A 1 534 ? -0.008 -7.423 3.704 1.00 70.00 534 ASP A C 1
ATOM 4206 O O . ASP A 1 534 ? -0.422 -8.016 2.703 1.00 70.00 534 ASP A O 1
ATOM 4210 N N . VAL A 1 535 ? -0.698 -7.398 4.851 1.00 63.59 535 VAL A N 1
ATOM 4211 C CA . VAL A 1 535 ? -2.003 -8.049 5.053 1.00 63.59 535 VAL A CA 1
ATOM 4212 C C . VAL A 1 535 ? -3.049 -7.498 4.086 1.00 63.59 535 VAL A C 1
ATOM 4214 O O . VAL A 1 535 ? -3.740 -8.303 3.471 1.00 63.59 535 VAL A O 1
ATOM 4217 N N . GLU A 1 536 ? -3.122 -6.176 3.887 1.00 67.31 536 GLU A N 1
ATOM 4218 C CA . GLU A 1 536 ? -4.022 -5.511 2.926 1.00 67.31 536 GLU A CA 1
ATOM 4219 C C . GLU A 1 536 ? -3.776 -5.947 1.476 1.00 67.31 536 GLU A C 1
ATOM 4221 O O . GLU A 1 536 ? -4.722 -6.201 0.728 1.00 67.31 536 GLU A O 1
ATOM 4226 N N . SER A 1 537 ? -2.514 -6.100 1.081 1.00 63.94 537 SER A N 1
ATOM 4227 C CA . SER A 1 537 ? -2.164 -6.592 -0.256 1.00 63.94 537 SER A CA 1
ATOM 4228 C C . SER A 1 537 ? -2.486 -8.081 -0.441 1.00 63.94 537 SER A C 1
ATOM 4230 O O . SER A 1 537 ? -2.958 -8.498 -1.500 1.00 63.94 537 SER A O 1
ATOM 4232 N N . SER A 1 538 ? -2.323 -8.877 0.619 1.00 55.97 538 SER A N 1
ATOM 4233 C CA . SER A 1 538 ? -2.544 -10.328 0.609 1.00 55.97 538 SER A CA 1
ATOM 4234 C C . SER A 1 538 ? -4.011 -10.727 0.714 1.00 55.97 538 SER A C 1
ATOM 4236 O O . SER A 1 538 ? -4.340 -11.908 0.654 1.00 55.97 538 SER A O 1
ATOM 4238 N N . LEU A 1 539 ? -4.924 -9.763 0.828 1.00 50.53 539 LEU A N 1
ATOM 4239 C CA . LEU A 1 539 ? -6.364 -9.992 0.892 1.00 50.53 539 LEU A CA 1
ATOM 4240 C C . LEU A 1 539 ? -6.972 -10.637 -0.356 1.00 50.53 539 LEU A C 1
ATOM 4242 O O . LEU A 1 539 ? -8.151 -11.005 -0.318 1.00 50.53 539 LEU A O 1
ATOM 4246 N N . GLN A 1 540 ? -6.188 -10.769 -1.427 1.00 46.59 540 GLN A N 1
ATOM 4247 C CA . GLN A 1 540 ? -6.486 -11.620 -2.579 1.00 46.59 540 GLN A CA 1
ATOM 4248 C C . GLN A 1 540 ? -6.453 -13.122 -2.220 1.00 46.59 540 GLN A C 1
ATOM 4250 O O . GLN A 1 540 ? -6.989 -13.931 -2.972 1.00 46.59 540 GLN A O 1
ATOM 4255 N N . HIS A 1 541 ? -5.875 -13.498 -1.070 1.00 41.91 541 HIS A N 1
ATOM 4256 C CA . HIS A 1 541 ? -5.784 -14.868 -0.567 1.00 41.91 541 HIS A CA 1
ATOM 4257 C C . HIS A 1 541 ? -6.749 -15.118 0.623 1.00 41.91 541 HIS A C 1
ATOM 4259 O O . HIS A 1 541 ? -6.862 -14.256 1.503 1.00 41.91 541 HIS A O 1
ATOM 4265 N N . PRO A 1 542 ? -7.416 -16.289 0.713 1.00 37.91 542 PRO A N 1
ATOM 4266 C CA . PRO A 1 542 ? -8.442 -16.562 1.735 1.00 37.91 542 PRO A CA 1
ATOM 4267 C C . PRO A 1 542 ? -7.927 -16.613 3.187 1.00 37.91 542 PRO A C 1
ATOM 4269 O O . PRO A 1 542 ? -8.608 -16.162 4.102 1.00 37.91 542 PRO A O 1
ATOM 4272 N N . ALA A 1 543 ? -6.706 -17.113 3.409 1.00 48.56 543 ALA A N 1
ATOM 4273 C CA . ALA A 1 543 ? -6.163 -17.366 4.754 1.00 48.56 543 ALA A CA 1
ATOM 4274 C C . ALA A 1 543 ? -5.680 -16.112 5.525 1.00 48.56 543 ALA A C 1
ATOM 4276 O O . ALA A 1 543 ? -5.569 -16.145 6.749 1.00 48.56 543 ALA A O 1
ATOM 4277 N N . GLY A 1 544 ? -5.397 -14.997 4.838 1.00 49.53 544 GLY A N 1
ATOM 4278 C CA . GLY A 1 544 ? -5.099 -13.700 5.471 1.00 49.53 544 GLY A CA 1
ATOM 4279 C C . GLY A 1 544 ? -3.819 -13.593 6.322 1.00 49.53 544 GLY A C 1
ATOM 4280 O O . GLY A 1 544 ? -3.671 -12.597 7.029 1.00 49.53 544 GLY A O 1
ATOM 4281 N N . PHE A 1 545 ? -2.899 -14.562 6.277 1.00 54.88 545 PHE A N 1
ATOM 4282 C CA . PHE A 1 545 ? -1.587 -14.456 6.930 1.00 54.88 545 PHE A CA 1
ATOM 4283 C C . PHE A 1 545 ? -0.512 -14.033 5.938 1.00 54.88 545 PHE A C 1
ATOM 4285 O O . PHE A 1 545 ? -0.479 -14.528 4.812 1.00 54.88 545 PHE A O 1
ATOM 4292 N N . VAL A 1 546 ? 0.395 -13.160 6.376 1.00 53.84 546 VAL A N 1
ATOM 4293 C CA . VAL A 1 546 ? 1.519 -12.715 5.550 1.00 53.84 546 VAL A CA 1
ATOM 4294 C C . VAL A 1 546 ? 2.805 -12.832 6.334 1.00 53.84 546 VAL A C 1
ATOM 4296 O O . VAL A 1 546 ? 2.897 -12.441 7.500 1.00 53.84 546 VAL A O 1
ATOM 4299 N N . ASN A 1 547 ? 3.830 -13.359 5.673 1.00 56.25 547 ASN A N 1
ATOM 4300 C CA . ASN A 1 547 ? 5.180 -13.220 6.172 1.00 56.25 547 ASN A CA 1
ATOM 4301 C C . ASN A 1 547 ? 5.538 -11.736 6.133 1.00 56.25 547 ASN A C 1
ATOM 4303 O O . ASN A 1 547 ? 5.718 -11.199 5.047 1.00 56.25 547 ASN A O 1
ATOM 4307 N N . ALA A 1 548 ? 5.669 -11.116 7.312 1.00 59.25 548 ALA A N 1
ATOM 4308 C CA . ALA A 1 548 ? 6.111 -9.730 7.446 1.00 59.25 548 ALA A CA 1
ATOM 4309 C C . ALA A 1 548 ? 7.277 -9.458 6.492 1.00 59.25 548 ALA A C 1
ATOM 4311 O O . ALA A 1 548 ? 8.274 -10.204 6.529 1.00 59.25 548 ALA A O 1
ATOM 4312 N N . ASN A 1 549 ? 7.139 -8.434 5.649 1.00 69.25 549 ASN A N 1
ATOM 4313 C CA . ASN A 1 549 ? 8.180 -8.062 4.709 1.00 69.25 549 ASN A CA 1
ATOM 4314 C C . ASN A 1 549 ? 9.499 -7.744 5.462 1.00 69.25 549 ASN A C 1
ATOM 4316 O O . ASN A 1 549 ? 9.502 -7.502 6.678 1.00 69.25 549 ASN A O 1
ATOM 4320 N N . PRO A 1 550 ? 10.662 -7.795 4.795 1.00 78.19 550 PRO A N 1
ATOM 4321 C CA . PRO A 1 550 ? 11.946 -7.621 5.477 1.00 78.19 550 PRO A CA 1
ATOM 4322 C C . PRO A 1 550 ? 12.097 -6.269 6.190 1.00 78.19 550 PRO A C 1
ATOM 4324 O O . PRO A 1 550 ? 12.758 -6.197 7.228 1.00 78.19 550 PRO A O 1
ATOM 4327 N N . GLU A 1 551 ? 11.429 -5.222 5.703 1.00 74.12 551 GLU A N 1
ATOM 4328 C CA . GLU A 1 551 ? 11.407 -3.894 6.324 1.00 74.12 551 GLU A CA 1
ATOM 4329 C C . GLU A 1 551 ? 10.634 -3.919 7.651 1.00 74.12 551 GLU A C 1
ATOM 4331 O O . GLU A 1 551 ? 11.161 -3.489 8.676 1.00 74.12 551 GLU A O 1
ATOM 4336 N N . ALA A 1 552 ? 9.454 -4.542 7.685 1.00 77.31 552 ALA A N 1
ATOM 4337 C CA . ALA A 1 552 ? 8.680 -4.779 8.900 1.00 77.31 552 ALA A CA 1
ATOM 4338 C C . ALA A 1 552 ? 9.469 -5.580 9.944 1.00 77.31 552 ALA A C 1
ATOM 4340 O O . ALA A 1 552 ? 9.459 -5.242 11.128 1.00 77.31 552 ALA A O 1
ATOM 4341 N N . ARG A 1 553 ? 10.190 -6.629 9.520 1.00 80.31 553 ARG A N 1
ATOM 4342 C CA . ARG A 1 553 ? 11.037 -7.435 10.424 1.00 80.31 553 ARG A CA 1
ATOM 4343 C C . ARG A 1 553 ? 12.194 -6.628 11.001 1.00 80.31 553 ARG A C 1
ATOM 4345 O O . ARG A 1 553 ? 12.561 -6.822 12.164 1.00 80.31 553 ARG A O 1
ATOM 4352 N N . LYS A 1 554 ? 12.785 -5.748 10.194 1.00 83.38 554 LYS A N 1
ATOM 4353 C CA . LYS A 1 554 ? 13.869 -4.860 10.617 1.00 83.38 554 LYS A CA 1
ATOM 4354 C C . LYS A 1 554 ? 13.372 -3.872 11.670 1.00 83.38 554 LYS A C 1
ATOM 4356 O O . LYS A 1 554 ? 13.972 -3.788 12.739 1.00 83.38 554 LYS A O 1
ATOM 4361 N N . GLU A 1 555 ? 12.256 -3.204 11.399 1.00 85.62 555 GLU A N 1
ATOM 4362 C CA . GLU A 1 555 ? 11.614 -2.274 12.332 1.00 85.62 555 GLU A CA 1
ATOM 4363 C C . GLU A 1 555 ? 11.218 -2.982 13.633 1.00 85.62 555 GLU A C 1
ATOM 4365 O O . GLU A 1 555 ? 11.559 -2.524 14.718 1.00 85.62 555 GLU A O 1
ATOM 4370 N N . TRP A 1 556 ? 10.639 -4.179 13.549 1.00 89.25 556 TRP A N 1
ATOM 4371 C CA . TRP A 1 556 ? 10.347 -5.005 14.720 1.00 89.25 556 TRP A CA 1
ATOM 4372 C C . TRP A 1 556 ? 11.592 -5.328 15.556 1.00 89.25 556 TRP A C 1
ATOM 4374 O O . TRP A 1 556 ? 11.599 -5.182 16.779 1.00 89.25 556 TRP A O 1
ATOM 4384 N N . SER A 1 557 ? 12.682 -5.718 14.892 1.00 88.94 557 SER A N 1
ATOM 4385 C CA . SER A 1 557 ? 13.952 -6.017 15.561 1.00 88.94 557 SER A CA 1
ATOM 4386 C C . SER A 1 557 ? 14.535 -4.783 16.250 1.00 88.94 557 SER A C 1
ATOM 4388 O O . SER A 1 557 ? 15.114 -4.899 17.332 1.00 88.94 557 SER A O 1
ATOM 4390 N N . PHE A 1 558 ? 14.386 -3.597 15.653 1.00 87.62 558 PHE A N 1
ATOM 4391 C CA . PHE A 1 558 ? 14.770 -2.345 16.300 1.00 87.62 558 PHE A CA 1
ATOM 4392 C C . PHE A 1 558 ? 13.883 -2.025 17.495 1.00 87.62 558 PHE A C 1
ATOM 4394 O O . PHE A 1 558 ? 14.417 -1.657 18.536 1.00 87.62 558 PHE A O 1
ATOM 4401 N N . ALA A 1 559 ? 12.573 -2.253 17.402 1.00 92.25 559 ALA A N 1
ATOM 4402 C CA . ALA A 1 559 ? 11.653 -2.043 18.515 1.00 92.25 559 ALA A CA 1
ATOM 4403 C C . ALA A 1 559 ? 12.063 -2.850 19.758 1.00 92.25 559 ALA A C 1
ATOM 4405 O O . ALA A 1 559 ? 12.160 -2.292 20.853 1.00 92.25 559 ALA A O 1
ATOM 4406 N N . ILE A 1 560 ? 12.382 -4.138 19.580 1.00 91.19 560 ILE A N 1
ATOM 4407 C CA . ILE A 1 560 ? 12.839 -5.026 20.661 1.00 91.19 560 ILE A CA 1
ATOM 4408 C C . ILE A 1 560 ? 14.174 -4.544 21.246 1.00 91.19 560 ILE A C 1
ATOM 4410 O O . ILE A 1 560 ? 14.307 -4.434 22.465 1.00 91.19 560 ILE A O 1
ATOM 4414 N N . LYS A 1 561 ? 15.158 -4.219 20.395 1.00 91.44 561 LYS A N 1
ATOM 4415 C CA . LYS A 1 561 ? 16.473 -3.725 20.844 1.00 91.44 561 LYS A CA 1
ATOM 4416 C C . LYS A 1 561 ? 16.353 -2.416 21.624 1.00 91.44 561 LYS A C 1
ATOM 4418 O O . LYS A 1 561 ? 16.953 -2.278 22.687 1.00 91.44 561 LYS A O 1
ATOM 4423 N N . SER A 1 562 ? 15.558 -1.476 21.117 1.00 91.44 562 SER A N 1
ATOM 4424 C CA . SER A 1 562 ? 15.297 -0.200 21.779 1.00 91.44 562 SER A CA 1
ATOM 4425 C C . SER A 1 562 ? 14.569 -0.386 23.106 1.00 91.44 562 SER A C 1
ATOM 4427 O O . SER A 1 562 ? 14.904 0.306 24.060 1.00 91.44 562 SER A O 1
ATOM 4429 N N . LEU A 1 563 ? 13.624 -1.331 23.204 1.00 94.12 563 LEU A N 1
ATOM 4430 C CA . LEU A 1 563 ? 12.953 -1.634 24.469 1.00 94.12 563 LEU A CA 1
ATOM 4431 C C . LEU A 1 563 ? 13.935 -2.206 25.498 1.00 94.12 563 LEU A C 1
ATOM 4433 O O . LEU A 1 563 ? 13.929 -1.756 26.640 1.00 94.12 563 LEU A O 1
ATOM 4437 N N . SER A 1 564 ? 14.805 -3.138 25.095 1.00 91.44 564 SER A N 1
ATOM 4438 C CA . SER A 1 564 ? 15.838 -3.701 25.979 1.00 91.44 564 SER A CA 1
ATOM 4439 C C . SER A 1 564 ? 16.727 -2.601 26.562 1.00 91.44 564 SER A C 1
ATOM 4441 O O . SER A 1 564 ? 16.840 -2.473 27.778 1.00 91.44 564 SER A O 1
ATOM 4443 N N . ALA A 1 565 ? 17.264 -1.727 25.704 1.00 89.62 565 ALA A N 1
ATOM 4444 C CA . ALA A 1 565 ? 18.078 -0.591 26.140 1.00 89.62 565 ALA A CA 1
ATOM 4445 C C . ALA A 1 565 ? 17.287 0.397 27.023 1.00 89.62 565 ALA A C 1
ATOM 4447 O O . ALA A 1 565 ? 17.819 0.982 27.969 1.00 89.62 565 ALA A O 1
ATOM 4448 N N . ARG A 1 566 ? 15.993 0.592 26.743 1.00 87.94 566 ARG A N 1
ATOM 4449 C CA . ARG A 1 566 ? 15.124 1.485 27.520 1.00 87.94 566 ARG A CA 1
ATOM 4450 C C . ARG A 1 566 ? 14.851 0.965 28.936 1.00 87.94 566 ARG A C 1
ATOM 4452 O O . ARG A 1 566 ? 14.787 1.776 29.862 1.00 87.94 566 ARG A O 1
ATOM 4459 N N . ILE A 1 567 ? 14.711 -0.351 29.095 1.00 89.31 567 ILE A N 1
ATOM 4460 C CA . ILE A 1 567 ? 14.538 -1.020 30.393 1.00 89.31 567 ILE A CA 1
ATOM 4461 C C . ILE A 1 567 ? 15.838 -0.956 31.204 1.00 89.31 567 ILE A C 1
ATOM 4463 O O . ILE A 1 567 ? 15.795 -0.655 32.393 1.00 89.31 567 ILE A O 1
ATOM 4467 N N . GLU A 1 568 ? 16.994 -1.161 30.566 1.00 88.38 568 GLU A N 1
ATOM 4468 C CA . GLU A 1 568 ? 18.303 -1.039 31.227 1.00 88.38 568 GLU A CA 1
ATOM 4469 C C . GLU A 1 568 ? 18.570 0.387 31.731 1.00 88.38 568 GLU A C 1
ATOM 4471 O O . GLU A 1 568 ? 19.096 0.578 32.826 1.00 88.38 568 GLU A O 1
ATOM 4476 N N . THR A 1 569 ? 18.191 1.398 30.943 1.00 85.62 569 THR A N 1
ATOM 4477 C CA . THR A 1 569 ? 18.439 2.812 31.275 1.00 85.62 569 THR A CA 1
ATOM 4478 C C . THR A 1 569 ? 17.474 3.379 32.311 1.00 85.62 569 THR A C 1
ATOM 4480 O O . THR A 1 569 ? 17.896 4.191 33.131 1.00 85.62 569 THR A O 1
ATOM 4483 N N . HIS A 1 570 ? 16.198 2.977 32.304 1.00 82.06 570 HIS A N 1
ATOM 4484 C CA . HIS A 1 570 ? 15.250 3.386 33.346 1.00 82.06 570 HIS A CA 1
ATOM 4485 C C . HIS A 1 570 ? 14.404 2.192 33.819 1.00 82.06 570 HIS A C 1
ATOM 4487 O O . HIS A 1 570 ? 13.259 2.028 33.382 1.00 82.06 570 HIS A O 1
ATOM 4493 N N . PRO A 1 571 ? 14.931 1.385 34.756 1.00 79.25 571 PRO A N 1
ATOM 4494 C CA . PRO A 1 571 ? 14.287 0.147 35.204 1.00 79.25 571 PRO A CA 1
ATOM 4495 C C . PRO A 1 571 ? 12.957 0.368 35.940 1.00 79.25 571 PRO A C 1
ATOM 4497 O O . PRO A 1 571 ? 12.154 -0.551 36.045 1.00 79.25 571 PRO A O 1
ATOM 4500 N N . ASN A 1 572 ? 12.696 1.590 36.414 1.00 76.06 572 ASN A N 1
ATOM 4501 C CA . ASN A 1 572 ? 11.477 1.933 37.150 1.00 76.06 572 ASN A CA 1
ATOM 4502 C C . ASN A 1 572 ? 10.304 2.359 36.240 1.00 76.06 572 ASN A C 1
ATOM 4504 O O . ASN A 1 572 ? 9.217 2.635 36.739 1.00 76.06 572 ASN A O 1
ATOM 4508 N N . SER A 1 573 ? 10.501 2.450 34.918 1.00 80.12 573 SER A N 1
ATOM 4509 C CA . SER A 1 573 ? 9.459 2.881 33.972 1.00 80.12 573 SER A CA 1
ATOM 4510 C C . SER A 1 573 ? 8.617 1.691 33.500 1.00 80.12 573 SER A C 1
ATOM 4512 O O . SER A 1 573 ? 9.135 0.788 32.847 1.00 80.12 573 SER A O 1
ATOM 4514 N N . THR A 1 574 ? 7.316 1.697 33.801 1.00 85.62 574 THR A N 1
ATOM 4515 C CA . THR A 1 574 ? 6.389 0.585 33.498 1.00 85.62 574 THR A CA 1
ATOM 4516 C C . THR A 1 574 ? 5.472 0.856 32.304 1.00 85.62 574 THR A C 1
ATOM 4518 O O . THR A 1 574 ? 5.166 -0.071 31.554 1.00 85.62 574 THR A O 1
ATOM 4521 N N . LEU A 1 575 ? 5.088 2.116 32.067 1.00 89.50 575 LEU A N 1
ATOM 4522 C CA . LEU A 1 575 ? 4.171 2.505 30.988 1.00 89.50 575 LEU A CA 1
ATOM 4523 C C . LEU A 1 575 ? 4.696 2.114 29.593 1.00 89.50 575 LEU A C 1
ATOM 4525 O O . LEU A 1 575 ? 3.985 1.481 28.814 1.00 89.50 575 LEU A O 1
ATOM 4529 N N . VAL A 1 576 ? 5.956 2.436 29.278 1.00 91.19 576 VAL A N 1
ATOM 4530 C CA . VAL A 1 576 ? 6.555 2.160 27.957 1.00 91.19 576 VAL A CA 1
ATOM 4531 C C . VAL A 1 576 ? 6.658 0.654 27.670 1.00 91.19 576 VAL A C 1
ATOM 4533 O O . VAL A 1 576 ? 6.219 0.234 26.593 1.00 91.19 576 VAL A O 1
ATOM 4536 N N . PRO A 1 577 ? 7.163 -0.192 28.595 1.00 92.75 577 PRO A N 1
ATOM 4537 C CA . PRO A 1 577 ? 7.094 -1.645 28.440 1.00 92.75 577 PRO A CA 1
ATOM 4538 C C . PRO A 1 577 ? 5.675 -2.190 28.254 1.00 92.75 577 PRO A C 1
ATOM 4540 O O . PRO A 1 577 ? 5.483 -3.070 27.416 1.00 92.75 577 PRO A O 1
ATOM 4543 N N . LEU A 1 578 ? 4.678 -1.668 28.978 1.00 92.75 578 LEU A N 1
ATOM 4544 C CA . LEU A 1 578 ? 3.282 -2.101 28.844 1.00 92.75 578 LEU A CA 1
ATOM 4545 C C . LEU A 1 578 ? 2.702 -1.772 27.464 1.00 92.75 578 LEU A C 1
ATOM 4547 O O . LEU A 1 578 ? 2.093 -2.637 26.830 1.00 92.75 578 LEU A O 1
ATOM 4551 N N . VAL A 1 579 ? 2.948 -0.560 26.961 1.00 92.56 579 VAL A N 1
ATOM 4552 C CA . VAL A 1 579 ? 2.565 -0.170 25.595 1.00 92.56 579 VAL A CA 1
ATOM 4553 C C . VAL A 1 579 ? 3.270 -1.059 24.574 1.00 92.56 579 VAL A C 1
ATOM 4555 O O . VAL A 1 579 ? 2.626 -1.555 23.650 1.00 92.56 579 VAL A O 1
ATOM 4558 N N . CYS A 1 580 ? 4.564 -1.340 24.759 1.00 93.81 580 CYS A N 1
ATOM 4559 C CA . CYS A 1 580 ? 5.281 -2.269 23.889 1.00 93.81 580 CYS A CA 1
ATOM 4560 C C . CYS A 1 580 ? 4.682 -3.678 23.938 1.00 93.81 580 CYS A C 1
ATOM 4562 O O . CYS A 1 580 ? 4.516 -4.264 22.880 1.00 93.81 580 CYS A O 1
ATOM 4564 N N . CYS A 1 581 ? 4.283 -4.210 25.100 1.00 93.31 581 CYS A N 1
ATOM 4565 C CA . CYS A 1 581 ? 3.622 -5.520 25.187 1.00 93.31 581 CYS A CA 1
ATOM 4566 C C . CYS A 1 581 ? 2.341 -5.571 24.341 1.00 93.31 581 CYS A C 1
ATOM 4568 O O . CYS A 1 581 ? 2.127 -6.543 23.611 1.00 93.31 581 CYS A O 1
ATOM 4570 N N . LEU A 1 582 ? 1.519 -4.516 24.379 1.00 91.00 582 LEU A N 1
ATOM 4571 C CA . LEU A 1 582 ? 0.320 -4.413 23.542 1.00 91.00 582 LEU A CA 1
ATOM 4572 C C . LEU A 1 582 ? 0.682 -4.354 22.052 1.00 91.00 582 LEU A C 1
ATOM 4574 O O . LEU A 1 582 ? 0.200 -5.182 21.281 1.00 91.00 582 LEU A O 1
ATOM 4578 N N . LEU A 1 583 ? 1.571 -3.444 21.641 1.00 91.56 583 LEU A N 1
ATOM 4579 C CA . LEU A 1 583 ? 2.005 -3.311 20.240 1.00 91.56 583 LEU A CA 1
ATOM 4580 C C . LEU A 1 583 ? 2.695 -4.579 19.723 1.00 91.56 583 LEU A C 1
ATOM 4582 O O . LEU A 1 583 ? 2.567 -4.944 18.556 1.00 91.56 583 LEU A O 1
ATOM 4586 N N . PHE A 1 584 ? 3.405 -5.282 20.596 1.00 92.25 584 PHE A N 1
ATOM 4587 C CA . PHE A 1 584 ? 4.103 -6.504 20.247 1.00 92.25 584 PHE A CA 1
ATOM 4588 C C . PHE A 1 584 ? 3.140 -7.667 20.053 1.00 92.25 584 PHE A C 1
ATOM 4590 O O . PHE A 1 584 ? 3.220 -8.388 19.058 1.00 92.25 584 PHE A O 1
ATOM 4597 N N . THR A 1 585 ? 2.141 -7.762 20.924 1.00 88.00 585 THR A N 1
ATOM 4598 C CA . THR A 1 585 ? 0.996 -8.648 20.713 1.00 88.00 585 THR A CA 1
ATOM 4599 C C . THR A 1 585 ? 0.311 -8.344 19.377 1.00 88.00 585 THR A C 1
ATOM 4601 O O . THR A 1 585 ? -0.052 -9.270 18.654 1.00 88.00 585 THR A O 1
ATOM 4604 N N . CYS A 1 586 ? 0.198 -7.067 18.990 1.00 83.75 586 CYS A N 1
ATOM 4605 C CA . CYS A 1 586 ? -0.391 -6.674 17.707 1.00 83.75 586 CYS A CA 1
ATOM 4606 C C . CYS A 1 586 ? 0.367 -7.226 16.501 1.00 83.75 586 CYS A C 1
ATOM 4608 O O . CYS A 1 586 ? -0.246 -7.720 15.553 1.00 83.75 586 CYS A O 1
ATOM 4610 N N . ILE A 1 587 ? 1.694 -7.152 16.542 1.00 83.75 587 ILE A N 1
ATOM 4611 C CA . ILE A 1 587 ? 2.559 -7.661 15.478 1.00 83.75 587 ILE A CA 1
ATOM 4612 C C . ILE A 1 587 ? 2.465 -9.178 15.380 1.00 83.75 587 ILE A C 1
ATOM 4614 O O . ILE A 1 587 ? 2.285 -9.710 14.284 1.00 83.75 587 ILE A O 1
ATOM 4618 N N . GLU A 1 588 ? 2.529 -9.876 16.510 1.00 82.88 588 GLU A N 1
ATOM 4619 C CA . GLU A 1 588 ? 2.439 -11.336 16.524 1.00 82.88 588 GLU A CA 1
ATOM 4620 C C . GLU A 1 588 ? 1.048 -11.826 16.106 1.00 82.88 588 GLU A C 1
ATOM 4622 O O . GLU A 1 588 ? 0.947 -12.787 15.338 1.00 82.88 588 GLU A O 1
ATOM 4627 N N . PHE A 1 589 ? -0.020 -11.109 16.483 1.00 77.81 589 PHE A N 1
ATOM 4628 C CA . PHE A 1 589 ? -1.342 -11.331 15.908 1.00 77.81 589 PHE A CA 1
ATOM 4629 C C . PHE A 1 589 ? -1.276 -11.168 14.396 1.00 77.81 589 PHE A C 1
ATOM 4631 O O . PHE A 1 589 ? -1.469 -12.162 13.709 1.00 77.81 589 PHE A O 1
ATOM 4638 N N . LEU A 1 590 ? -0.933 -10.002 13.847 1.00 74.81 590 LEU A N 1
ATOM 4639 C CA . LEU A 1 590 ? -0.885 -9.786 12.391 1.00 74.81 590 LEU A CA 1
ATOM 4640 C C . LEU A 1 590 ? -0.110 -10.877 11.625 1.00 74.81 590 LEU A C 1
ATOM 4642 O O . LEU A 1 590 ? -0.536 -11.288 10.548 1.00 74.81 590 LEU A O 1
ATOM 4646 N N . ARG A 1 591 ? 0.966 -11.405 12.214 1.00 73.00 591 ARG A N 1
ATOM 4647 C CA . ARG A 1 591 ? 1.791 -12.489 11.652 1.00 73.00 591 ARG A CA 1
ATOM 4648 C C . ARG A 1 591 ? 1.207 -13.900 11.803 1.00 73.00 591 ARG A C 1
ATOM 4650 O O . ARG A 1 591 ? 1.719 -14.822 11.180 1.00 73.00 591 ARG A O 1
ATOM 4657 N N . GLY A 1 592 ? 0.170 -14.075 12.617 1.00 69.12 592 GLY A N 1
ATOM 4658 C CA . GLY A 1 592 ? -0.466 -15.367 12.897 1.00 69.12 592 GLY A CA 1
ATOM 4659 C C . GLY A 1 592 ? 0.264 -16.218 13.937 1.00 69.12 592 GLY A C 1
ATOM 4660 O O . GLY A 1 592 ? 0.005 -17.409 14.028 1.00 69.12 592 GLY A O 1
ATOM 4661 N N . ASN A 1 593 ? 1.170 -15.634 14.722 1.00 72.88 593 ASN A N 1
ATOM 4662 C CA . ASN A 1 593 ? 1.992 -16.354 15.691 1.00 72.88 593 ASN A CA 1
ATOM 4663 C C . ASN A 1 593 ? 1.433 -16.172 17.104 1.00 72.88 593 ASN A C 1
ATOM 4665 O O . ASN A 1 593 ? 1.823 -15.274 17.856 1.00 72.88 593 ASN A O 1
ATOM 4669 N N . ALA A 1 594 ? 0.474 -17.015 17.465 1.00 71.81 594 ALA A N 1
ATOM 4670 C CA . ALA A 1 594 ? -0.223 -16.852 18.725 1.00 71.81 594 ALA A CA 1
ATOM 4671 C C . ALA A 1 594 ? 0.664 -17.193 19.954 1.00 71.81 594 ALA A C 1
ATOM 4673 O O . ALA A 1 594 ? 0.452 -16.626 21.020 1.00 71.81 594 ALA A O 1
ATOM 4674 N N . GLU A 1 595 ? 1.704 -18.026 19.844 1.00 75.44 595 GLU A N 1
ATOM 4675 C CA . GLU A 1 595 ? 2.525 -18.506 20.964 1.00 75.44 595 GLU A CA 1
ATOM 4676 C C . GLU A 1 595 ? 3.417 -17.355 21.406 1.00 75.44 595 GLU A C 1
ATOM 4678 O O . GLU A 1 595 ? 3.447 -16.988 22.579 1.00 75.44 595 GLU A O 1
ATOM 4683 N N . SER A 1 596 ? 4.052 -16.686 20.438 1.00 80.75 596 SER A N 1
ATOM 4684 C CA . SER A 1 596 ? 4.820 -15.472 20.720 1.00 80.75 596 SER A CA 1
ATOM 4685 C C . SER A 1 596 ? 3.926 -14.330 21.199 1.00 80.75 596 SER A C 1
ATOM 4687 O O . SER A 1 596 ? 4.320 -13.591 22.100 1.00 80.75 596 SER A O 1
ATOM 4689 N N . SER A 1 597 ? 2.696 -14.221 20.682 1.00 83.25 597 SER A N 1
ATOM 4690 C CA . SER A 1 597 ? 1.736 -13.241 21.203 1.00 83.25 597 SER A CA 1
ATOM 4691 C C . SER A 1 597 ? 1.432 -13.483 22.687 1.00 83.25 597 SER A C 1
ATOM 4693 O O . SER A 1 597 ? 1.458 -12.541 23.477 1.00 83.25 597 SER A O 1
ATOM 4695 N N . MET A 1 598 ? 1.263 -14.745 23.104 1.00 83.62 598 MET A N 1
ATOM 4696 C CA . MET A 1 598 ? 1.004 -15.083 24.502 1.00 83.62 598 MET A CA 1
ATOM 4697 C C . MET A 1 598 ? 2.176 -14.719 25.409 1.00 83.62 598 MET A C 1
ATOM 4699 O O . MET A 1 598 ? 1.933 -14.314 26.543 1.00 83.62 598 MET A O 1
ATOM 4703 N N . ILE A 1 599 ? 3.424 -14.804 24.941 1.00 86.81 599 ILE A N 1
ATOM 4704 C CA . ILE A 1 599 ? 4.590 -14.364 25.723 1.00 86.81 599 ILE A CA 1
ATOM 4705 C C . ILE A 1 599 ? 4.448 -12.879 26.086 1.00 86.81 599 ILE A C 1
ATOM 4707 O O . ILE A 1 599 ? 4.519 -12.530 27.263 1.00 86.81 599 ILE A O 1
ATOM 4711 N N . HIS A 1 600 ? 4.170 -12.016 25.104 1.00 89.69 600 HIS A N 1
ATOM 4712 C CA . HIS A 1 600 ? 4.009 -10.574 25.332 1.00 89.69 600 HIS A CA 1
ATOM 4713 C C . HIS A 1 600 ? 2.820 -10.245 26.238 1.00 89.69 600 HIS A C 1
ATOM 4715 O O . HIS A 1 600 ? 2.924 -9.369 27.099 1.00 89.69 600 HIS A O 1
ATOM 4721 N N . ILE A 1 601 ? 1.717 -10.980 26.091 1.00 87.94 601 ILE A N 1
ATOM 4722 C CA . ILE A 1 601 ? 0.545 -10.846 26.956 1.00 87.94 601 ILE A CA 1
ATOM 4723 C C . ILE A 1 601 ? 0.925 -11.171 28.403 1.00 87.94 601 ILE A C 1
ATOM 4725 O O . ILE A 1 601 ? 0.766 -10.322 29.277 1.00 87.94 601 ILE A O 1
ATOM 4729 N N . HIS A 1 602 ? 1.491 -12.352 28.667 1.00 87.25 602 HIS A N 1
ATOM 4730 C CA . HIS A 1 602 ? 1.891 -12.761 30.019 1.00 87.25 602 HIS A CA 1
ATOM 4731 C C . HIS A 1 602 ? 2.919 -11.815 30.643 1.00 87.25 602 HIS A C 1
ATOM 4733 O O . HIS A 1 602 ? 2.823 -11.522 31.838 1.00 87.25 602 HIS A O 1
ATOM 4739 N N . SER A 1 603 ? 3.870 -11.304 29.855 1.00 88.69 603 SER A N 1
ATOM 4740 C CA . SER A 1 603 ? 4.795 -10.266 30.316 1.00 88.69 603 SER A CA 1
ATOM 4741 C C . SER A 1 603 ? 4.045 -9.006 30.754 1.00 88.69 603 SER A C 1
ATOM 4743 O O . SER A 1 603 ? 4.287 -8.519 31.855 1.00 88.69 603 SER A O 1
ATOM 4745 N N . GLY A 1 604 ? 3.080 -8.527 29.963 1.00 90.19 604 GLY A N 1
ATOM 4746 C CA . GLY A 1 604 ? 2.253 -7.372 30.321 1.00 90.19 604 GLY A CA 1
ATOM 4747 C C . GLY A 1 604 ? 1.466 -7.572 31.619 1.00 90.19 604 GLY A C 1
ATOM 4748 O O . GLY A 1 604 ? 1.527 -6.732 32.515 1.00 90.19 604 GLY A O 1
ATOM 4749 N N . PHE A 1 605 ? 0.812 -8.725 31.783 1.00 86.62 605 PHE A N 1
ATOM 4750 C CA . PHE A 1 605 ? 0.114 -9.073 33.029 1.00 86.62 605 PHE A CA 1
ATOM 4751 C C . PHE A 1 605 ? 1.060 -9.162 34.233 1.00 86.62 605 PHE A C 1
ATOM 4753 O O . PHE A 1 605 ? 0.698 -8.749 35.334 1.00 86.62 605 PHE A O 1
ATOM 4760 N N . SER A 1 606 ? 2.275 -9.678 34.032 1.00 87.19 606 SER A N 1
ATOM 4761 C CA . SER A 1 606 ? 3.294 -9.755 35.085 1.00 87.19 606 SER A CA 1
ATOM 4762 C C . SER A 1 606 ? 3.778 -8.370 35.519 1.00 87.19 606 SER A C 1
ATOM 4764 O O . SER A 1 606 ? 4.067 -8.181 36.695 1.00 87.19 606 SER A O 1
ATOM 4766 N N . ILE A 1 607 ? 3.828 -7.397 34.600 1.00 87.88 607 ILE A N 1
ATOM 4767 C CA . ILE A 1 607 ? 4.168 -5.995 34.902 1.00 87.88 607 ILE A CA 1
ATOM 4768 C C . ILE A 1 607 ? 3.008 -5.281 35.613 1.00 87.88 607 ILE A C 1
ATOM 4770 O O . ILE A 1 607 ? 3.253 -4.453 36.486 1.00 87.88 607 ILE A O 1
ATOM 4774 N N . LEU A 1 608 ? 1.752 -5.606 35.284 1.00 86.19 608 LEU A N 1
ATOM 4775 C CA . LEU A 1 608 ? 0.573 -5.042 35.958 1.00 86.19 608 LEU A CA 1
ATOM 4776 C C . LEU A 1 608 ? 0.364 -5.606 37.373 1.00 86.19 608 LEU A C 1
ATOM 4778 O O . LEU A 1 608 ? -0.177 -4.916 38.232 1.00 86.19 608 LEU A O 1
ATOM 4782 N N . ALA A 1 609 ? 0.789 -6.844 37.643 1.00 81.75 609 ALA A N 1
ATOM 4783 C CA . ALA A 1 609 ? 0.498 -7.520 38.908 1.00 81.75 609 ALA A CA 1
ATOM 4784 C C . ALA A 1 609 ? 0.999 -6.789 40.178 1.00 81.75 609 ALA A C 1
ATOM 4786 O O . ALA A 1 609 ? 0.245 -6.760 41.151 1.00 81.75 609 ALA A O 1
ATOM 4787 N N . PRO A 1 610 ? 2.202 -6.177 40.212 1.00 77.06 610 PRO A N 1
ATOM 4788 C CA . PRO A 1 610 ? 2.672 -5.399 41.362 1.00 77.06 610 PRO A CA 1
ATOM 4789 C C . PRO A 1 610 ? 2.004 -4.027 41.521 1.00 77.06 610 PRO A C 1
ATOM 4791 O O . PRO A 1 610 ? 2.075 -3.451 42.600 1.00 77.06 610 PRO A O 1
ATOM 4794 N N . LEU A 1 611 ? 1.374 -3.489 40.469 1.00 72.44 611 LEU A N 1
ATOM 4795 C CA . LEU A 1 611 ? 0.719 -2.170 40.482 1.00 72.44 611 LEU A CA 1
ATOM 4796 C C . LEU A 1 611 ? -0.687 -2.215 41.105 1.00 72.44 611 LEU A C 1
ATOM 4798 O O . LEU A 1 611 ? -1.376 -1.200 41.175 1.00 72.44 611 LEU A O 1
ATOM 4802 N N . ARG A 1 612 ? -1.116 -3.394 41.564 1.00 68.50 612 ARG A N 1
ATOM 4803 C CA . ARG A 1 612 ? -2.436 -3.617 42.145 1.00 68.50 612 ARG A CA 1
ATOM 4804 C C . ARG A 1 612 ? -2.568 -2.913 43.500 1.00 68.50 612 ARG A C 1
ATOM 4806 O O . ARG A 1 612 ? -1.693 -3.073 44.354 1.00 68.50 612 ARG A O 1
ATOM 4813 N N . PRO A 1 613 ? -3.684 -2.216 43.762 1.00 55.75 613 PRO A N 1
ATOM 4814 C CA . PRO A 1 613 ? -4.011 -1.790 45.111 1.00 55.75 613 PRO A CA 1
ATOM 4815 C C . PRO A 1 613 ? -4.351 -3.031 45.947 1.00 55.75 613 PRO A C 1
ATOM 4817 O O . PRO A 1 613 ? -5.448 -3.577 45.853 1.00 55.75 613 PRO A O 1
ATOM 4820 N N . ASN A 1 614 ? -3.405 -3.499 46.763 1.00 43.72 614 ASN A N 1
ATOM 4821 C CA . ASN A 1 614 ? -3.719 -4.455 47.819 1.00 43.72 614 ASN A CA 1
ATOM 4822 C C . ASN A 1 614 ? -4.618 -3.741 48.836 1.00 43.72 614 ASN A C 1
ATOM 4824 O O . ASN A 1 614 ? -4.164 -2.880 49.594 1.00 43.72 614 ASN A O 1
ATOM 4828 N N . GLY A 1 615 ? -5.903 -4.097 48.848 1.00 44.44 615 GLY A N 1
ATOM 4829 C CA . GLY A 1 615 ? -6.702 -3.956 50.056 1.00 44.44 615 GLY A CA 1
ATOM 4830 C C . GLY A 1 615 ? -5.975 -4.719 51.161 1.00 44.44 615 GLY A C 1
ATOM 4831 O O . GLY A 1 615 ? -5.700 -5.899 50.991 1.00 44.44 615 GLY A O 1
ATOM 4832 N N . GLU A 1 616 ? -5.634 -4.014 52.238 1.00 37.72 616 GLU A N 1
ATOM 4833 C CA . GLU A 1 616 ? -4.810 -4.458 53.375 1.00 37.72 616 GLU A CA 1
ATOM 4834 C C . GLU A 1 616 ? -3.288 -4.222 53.237 1.00 37.72 616 GLU A C 1
ATOM 4836 O O . GLU A 1 616 ? -2.486 -5.103 52.957 1.00 37.72 616 GLU A O 1
ATOM 4841 N N . GLY A 1 617 ? -2.892 -2.981 53.552 1.00 43.84 617 GLY A N 1
ATOM 4842 C CA . GLY A 1 617 ? -1.750 -2.716 54.434 1.00 43.84 617 GLY A CA 1
ATOM 4843 C C . GLY A 1 617 ? -0.331 -2.901 53.887 1.00 43.84 617 GLY A C 1
ATOM 4844 O O . GLY A 1 617 ? 0.389 -3.769 54.360 1.00 43.84 617 GLY A O 1
ATOM 4845 N N . SER A 1 618 ? 0.138 -1.981 53.039 1.00 37.38 618 SER A N 1
ATOM 4846 C CA . SER A 1 618 ? 1.563 -1.596 52.986 1.00 37.38 618 SER A CA 1
ATOM 4847 C C . SER A 1 618 ? 1.741 -0.288 52.204 1.00 37.38 618 SER A C 1
ATOM 4849 O O . SER A 1 618 ? 1.807 -0.295 50.978 1.00 37.38 618 SER A O 1
ATOM 4851 N N . GLN A 1 619 ? 1.809 0.846 52.909 1.00 42.38 619 GLN A N 1
ATOM 4852 C CA . GLN A 1 619 ? 1.989 2.188 52.326 1.00 42.38 619 GLN A CA 1
ATOM 4853 C C . GLN A 1 619 ? 3.443 2.532 51.929 1.00 42.38 619 GLN A C 1
ATOM 4855 O O . GLN A 1 619 ? 3.710 3.675 51.579 1.00 42.38 619 GLN A O 1
ATOM 4860 N N . ASP A 1 620 ? 4.378 1.577 51.912 1.00 42.28 620 ASP A N 1
ATOM 4861 C CA . ASP A 1 620 ? 5.816 1.895 51.813 1.00 42.28 620 ASP A CA 1
ATOM 4862 C C . ASP A 1 620 ? 6.496 1.580 50.462 1.00 42.28 620 ASP A C 1
ATOM 4864 O O . ASP A 1 620 ? 7.716 1.683 50.359 1.00 42.28 620 ASP A O 1
ATOM 4868 N N . SER A 1 621 ? 5.767 1.227 49.391 1.00 45.53 621 SER A N 1
ATOM 4869 C CA . SER A 1 621 ? 6.397 0.795 48.115 1.00 45.53 621 SER A CA 1
ATOM 4870 C C . SER A 1 621 ? 6.125 1.665 46.877 1.00 45.53 621 SER A C 1
ATOM 4872 O O . SER A 1 621 ? 6.740 1.439 45.839 1.00 45.53 621 SER A O 1
ATOM 4874 N N . THR A 1 622 ? 5.255 2.675 46.941 1.00 48.09 622 THR A N 1
ATOM 4875 C CA . THR A 1 622 ? 4.854 3.495 45.773 1.00 48.09 622 THR A CA 1
ATOM 4876 C C . THR A 1 622 ? 5.656 4.793 45.597 1.00 48.09 622 THR A C 1
ATOM 4878 O O . THR A 1 622 ? 5.231 5.698 44.885 1.00 48.09 622 THR A O 1
ATOM 4881 N N . SER A 1 623 ? 6.845 4.903 46.197 1.00 45.47 623 SER A N 1
ATOM 4882 C CA . SER A 1 623 ? 7.643 6.142 46.236 1.00 45.47 623 SER A CA 1
ATOM 4883 C C . SER A 1 623 ? 8.426 6.479 44.951 1.00 45.47 623 SER A C 1
ATOM 4885 O O . SER A 1 623 ? 9.172 7.456 44.941 1.00 45.47 623 SER A O 1
ATOM 4887 N N . GLY A 1 624 ? 8.259 5.715 43.861 1.00 50.00 624 GLY A N 1
ATOM 4888 C CA . GLY A 1 624 ? 9.017 5.894 42.611 1.00 50.00 624 GLY A CA 1
ATOM 4889 C C . GLY A 1 624 ? 8.210 6.178 41.337 1.00 50.00 624 GLY A C 1
ATOM 4890 O O . GLY A 1 624 ? 8.825 6.437 40.304 1.00 50.00 624 GLY A O 1
ATOM 4891 N N . PHE A 1 625 ? 6.874 6.127 41.369 1.00 54.81 625 PHE A N 1
ATOM 4892 C CA . PHE A 1 625 ? 6.044 6.263 40.163 1.00 54.81 625 PHE A CA 1
ATOM 4893 C C . PHE A 1 625 ? 5.560 7.701 39.958 1.00 54.81 625 PHE A C 1
ATOM 4895 O O . PHE A 1 625 ? 5.087 8.351 40.891 1.00 54.81 625 PHE A O 1
ATOM 4902 N N . LEU A 1 626 ? 5.638 8.200 38.722 1.00 62.56 626 LEU A N 1
ATOM 4903 C CA . LEU A 1 626 ? 4.988 9.455 38.356 1.00 62.56 626 LEU A CA 1
ATOM 4904 C C . LEU A 1 626 ? 3.470 9.236 38.404 1.00 62.56 626 LEU A C 1
ATOM 4906 O O . LEU A 1 626 ? 2.956 8.332 37.752 1.00 62.56 626 LEU A O 1
ATOM 4910 N N . ALA A 1 627 ? 2.744 10.070 39.153 1.00 66.38 627 ALA A N 1
ATOM 4911 C CA . ALA A 1 627 ? 1.286 9.966 39.291 1.00 66.38 627 ALA A CA 1
ATOM 4912 C C . ALA A 1 627 ? 0.547 9.964 37.935 1.00 66.38 627 ALA A C 1
ATOM 4914 O O . ALA A 1 627 ? -0.510 9.357 37.806 1.00 66.38 627 ALA A O 1
ATOM 4915 N N . GLN A 1 628 ? 1.132 10.606 36.919 1.00 69.75 628 GLN A N 1
ATOM 4916 C CA . GLN A 1 628 ? 0.605 10.629 35.557 1.00 69.75 628 GLN A CA 1
ATOM 4917 C C . GLN A 1 628 ? 0.686 9.261 34.859 1.00 69.75 628 GLN A C 1
ATOM 4919 O O . GLN A 1 628 ? -0.292 8.851 34.246 1.00 69.75 628 GLN A O 1
ATOM 4924 N N . ASP A 1 629 ? 1.798 8.531 35.006 1.00 75.75 629 ASP A N 1
ATOM 4925 C CA . ASP A 1 629 ? 1.969 7.208 34.389 1.00 75.75 629 ASP A CA 1
ATOM 4926 C C . ASP A 1 629 ? 0.963 6.202 34.961 1.00 75.75 629 ASP A C 1
ATOM 4928 O O . ASP A 1 629 ? 0.437 5.369 34.230 1.00 75.75 629 ASP A O 1
ATOM 4932 N N . LEU A 1 630 ? 0.664 6.289 36.263 1.00 78.94 630 LEU A N 1
ATOM 4933 C CA . LEU A 1 630 ? -0.350 5.447 36.903 1.00 78.94 630 LEU A CA 1
ATOM 4934 C C . LEU A 1 630 ? -1.754 5.731 36.354 1.00 78.94 630 LEU A C 1
ATOM 4936 O O . LEU A 1 630 ? -2.483 4.788 36.056 1.00 78.94 630 LEU A O 1
ATOM 4940 N N . ASN A 1 631 ? -2.107 7.006 36.163 1.00 79.94 631 ASN A N 1
ATOM 4941 C CA . ASN A 1 631 ? -3.385 7.377 35.554 1.00 79.94 631 ASN A CA 1
ATOM 4942 C C . ASN A 1 631 ? -3.477 6.875 34.106 1.00 79.94 631 ASN A C 1
ATOM 4944 O O . ASN A 1 631 ? -4.477 6.271 33.734 1.00 79.94 631 ASN A O 1
ATOM 4948 N N . ASP A 1 632 ? -2.421 7.048 33.305 1.00 81.75 632 ASP A N 1
ATOM 4949 C CA . ASP A 1 632 ? -2.409 6.590 31.911 1.00 81.75 632 ASP A CA 1
ATOM 4950 C C . ASP A 1 632 ? -2.478 5.050 31.807 1.00 81.75 632 ASP A C 1
ATOM 4952 O O . ASP A 1 632 ? -3.093 4.506 30.881 1.00 81.75 632 ASP A O 1
ATOM 4956 N N . ILE A 1 633 ? -1.886 4.322 32.763 1.00 85.69 633 ILE A N 1
ATOM 4957 C CA . ILE A 1 633 ? -2.014 2.861 32.855 1.00 85.69 633 ILE A CA 1
ATOM 4958 C C . ILE A 1 633 ? -3.470 2.462 33.131 1.00 85.69 633 ILE A C 1
ATOM 4960 O O . ILE A 1 633 ? -4.011 1.615 32.416 1.00 85.69 633 ILE A O 1
ATOM 4964 N N . GLU A 1 634 ? -4.110 3.074 34.122 1.00 82.00 634 GLU A N 1
ATOM 4965 C CA . GLU A 1 634 ? -5.496 2.773 34.504 1.00 82.00 634 GLU A CA 1
ATOM 4966 C C . GLU A 1 634 ? -6.509 3.172 33.415 1.00 82.00 634 GLU A C 1
ATOM 4968 O O . GLU A 1 634 ? -7.420 2.406 33.093 1.00 82.00 634 GLU A O 1
ATOM 4973 N N . ASP A 1 635 ? -6.326 4.332 32.782 1.00 79.50 635 ASP A N 1
ATOM 4974 C CA . ASP A 1 635 ? -7.272 4.863 31.799 1.00 79.50 635 ASP A CA 1
ATOM 4975 C C . ASP A 1 635 ? -7.137 4.199 30.419 1.00 79.50 635 ASP A C 1
ATOM 4977 O O . ASP A 1 635 ? -8.150 3.949 29.755 1.00 79.50 635 ASP A O 1
ATOM 4981 N N . TYR A 1 636 ? -5.913 3.878 29.973 1.00 82.75 636 TYR A N 1
ATOM 4982 C CA . TYR A 1 636 ? -5.676 3.400 28.602 1.00 82.75 636 TYR A CA 1
ATOM 4983 C C . TYR A 1 636 ? -5.180 1.954 28.510 1.00 82.75 636 TYR A C 1
ATOM 4985 O O . TYR A 1 636 ? -5.584 1.229 27.597 1.00 82.75 636 TYR A O 1
ATOM 4993 N N . ILE A 1 637 ? -4.294 1.515 29.406 1.00 86.88 637 ILE A N 1
ATOM 4994 C CA . ILE A 1 637 ? -3.613 0.214 29.285 1.00 86.88 637 ILE A CA 1
ATOM 4995 C C . ILE A 1 637 ? -4.479 -0.913 29.833 1.00 86.88 637 ILE A C 1
ATOM 4997 O O . ILE A 1 637 ? -4.703 -1.925 29.166 1.00 86.88 637 ILE A O 1
ATOM 5001 N N . VAL A 1 638 ? -4.991 -0.730 31.039 1.00 83.44 638 VAL A N 1
ATOM 5002 C CA . VAL A 1 638 ? -5.805 -1.711 31.747 1.00 83.44 638 VAL A CA 1
ATOM 5003 C C . VAL A 1 638 ? -7.029 -2.148 30.929 1.00 83.44 638 VAL A C 1
ATOM 5005 O O . VAL A 1 638 ? -7.189 -3.356 30.719 1.00 83.44 638 VAL A O 1
ATOM 5008 N N . PRO A 1 639 ? -7.840 -1.236 30.351 1.00 80.12 639 PRO A N 1
ATOM 5009 C CA . PRO A 1 639 ? -8.978 -1.637 29.529 1.00 80.12 639 PRO A CA 1
ATOM 5010 C C . PRO A 1 639 ? -8.576 -2.431 28.281 1.00 80.12 639 PRO A C 1
ATOM 5012 O O . PRO A 1 639 ? -9.349 -3.278 27.827 1.00 80.12 639 PRO A O 1
ATOM 5015 N N . MET A 1 640 ? -7.393 -2.178 27.701 1.00 82.56 640 MET A N 1
ATOM 5016 C CA . MET A 1 640 ? -6.861 -2.979 26.587 1.00 82.56 640 MET A CA 1
ATOM 5017 C C . MET A 1 640 ? -6.550 -4.406 27.050 1.00 82.56 640 MET A C 1
ATOM 5019 O O . MET A 1 640 ? -6.968 -5.360 26.392 1.00 82.56 640 MET A O 1
ATOM 5023 N N . PHE A 1 641 ? -5.883 -4.571 28.197 1.00 84.25 641 PHE A N 1
ATOM 5024 C CA . PHE A 1 641 ? -5.574 -5.894 28.743 1.00 84.25 641 PHE A CA 1
ATOM 5025 C C . PHE A 1 641 ? -6.827 -6.665 29.181 1.00 84.25 641 PHE A C 1
ATOM 5027 O O . PHE A 1 641 ? -6.878 -7.868 28.930 1.00 84.25 641 PHE A O 1
ATOM 5034 N N . SER A 1 642 ? -7.858 -6.022 29.749 1.00 79.25 642 SER A N 1
ATOM 5035 C CA . SER A 1 642 ? -9.121 -6.705 30.109 1.00 79.25 642 SER A CA 1
ATOM 5036 C C . SER A 1 642 ? -9.784 -7.334 28.886 1.00 79.25 642 SER A C 1
ATOM 5038 O O . SER A 1 642 ? -10.215 -8.485 28.911 1.00 79.25 642 SER A O 1
ATOM 5040 N N . ARG A 1 643 ? -9.803 -6.619 27.762 1.00 80.12 643 ARG A N 1
ATOM 5041 C CA . ARG A 1 643 ? -10.375 -7.139 26.512 1.00 80.12 643 ARG A CA 1
ATOM 5042 C C . ARG A 1 643 ? -9.496 -8.183 25.861 1.00 80.12 643 ARG A C 1
ATOM 5044 O O . ARG A 1 643 ? -10.006 -9.170 25.343 1.00 80.12 643 ARG A O 1
ATOM 5051 N N . LEU A 1 644 ? -8.183 -7.987 25.914 1.00 81.50 644 LEU A N 1
ATOM 5052 C CA . LEU A 1 644 ? -7.223 -8.979 25.455 1.00 81.50 644 LEU A CA 1
ATOM 5053 C C . LEU A 1 644 ? -7.353 -10.279 26.258 1.00 81.50 644 LEU A C 1
ATOM 5055 O O . LEU A 1 644 ? -7.287 -11.353 25.669 1.00 81.50 644 LEU A O 1
ATOM 5059 N N . SER A 1 645 ? -7.625 -10.179 27.566 1.00 80.50 645 SER A N 1
ATOM 5060 C CA . SER A 1 645 ? -7.972 -11.303 28.441 1.00 80.50 645 SER A CA 1
ATOM 5061 C C . SER A 1 645 ? -9.184 -12.051 27.906 1.00 80.50 645 SER A C 1
ATOM 5063 O O . SER A 1 645 ? -9.101 -13.255 27.682 1.00 80.50 645 SER A O 1
ATOM 5065 N N . VAL A 1 646 ? -10.276 -11.337 27.612 1.00 78.50 646 VAL A N 1
ATOM 5066 C CA . VAL A 1 646 ? -11.492 -11.927 27.039 1.00 78.50 646 VAL A CA 1
ATOM 5067 C C . VAL A 1 646 ? -11.202 -12.562 25.678 1.00 78.50 646 VAL A C 1
ATOM 5069 O O . VAL A 1 646 ? -11.510 -13.733 25.506 1.00 78.50 646 VAL A O 1
ATOM 5072 N N . LEU A 1 647 ? -10.541 -11.874 24.738 1.00 76.19 647 LEU A N 1
ATOM 5073 C CA . LEU A 1 647 ? -10.175 -12.433 23.424 1.00 76.19 647 LEU A CA 1
ATOM 5074 C C . LEU A 1 647 ? -9.335 -13.706 23.544 1.00 76.19 647 LEU A C 1
ATOM 5076 O O . LEU A 1 647 ? -9.577 -14.664 22.813 1.00 76.19 647 LEU A O 1
ATOM 5080 N N . CYS A 1 648 ? -8.367 -13.728 24.460 1.00 74.44 648 CYS A N 1
ATOM 5081 C CA . CYS A 1 648 ? -7.525 -14.893 24.717 1.00 74.44 648 CYS A CA 1
ATOM 5082 C C . CYS A 1 648 ? -8.302 -16.011 25.405 1.00 74.44 648 CYS A C 1
ATOM 5084 O O . CYS A 1 648 ? -8.093 -17.175 25.084 1.00 74.44 648 CYS A O 1
ATOM 5086 N N . CYS A 1 649 ? -9.222 -15.684 26.311 1.00 70.38 649 CYS A N 1
ATOM 5087 C CA . CYS A 1 649 ? -10.037 -16.672 27.001 1.00 70.38 649 CYS A CA 1
ATOM 5088 C C . CYS A 1 649 ? -11.110 -17.284 26.087 1.00 70.38 649 CYS A C 1
ATOM 5090 O O . CYS A 1 649 ? -11.266 -18.500 26.065 1.00 70.38 649 CYS A O 1
ATOM 5092 N N . LEU A 1 650 ? -11.780 -16.475 25.265 1.00 67.31 650 LEU A N 1
ATOM 5093 C CA . LEU A 1 650 ? -12.598 -16.948 24.141 1.00 67.31 650 LEU A CA 1
ATOM 5094 C C . LEU A 1 650 ? -11.742 -17.768 23.177 1.00 67.31 650 LEU A C 1
ATOM 5096 O O . LEU A 1 650 ? -12.182 -18.795 22.683 1.00 67.31 650 LEU A O 1
ATOM 5100 N N . ALA A 1 651 ? -10.510 -17.294 22.986 1.00 61.69 651 ALA A N 1
ATOM 5101 C CA . ALA A 1 651 ? -9.374 -17.980 22.416 1.00 61.69 651 ALA A CA 1
ATOM 5102 C C . ALA A 1 651 ? -9.263 -19.422 22.900 1.00 61.69 651 ALA A C 1
ATOM 5104 O O . ALA A 1 651 ? -9.099 -20.275 22.076 1.00 61.69 651 ALA A O 1
ATOM 5105 N N . GLY A 1 652 ? -9.283 -19.690 24.208 1.00 63.38 652 GLY A N 1
ATOM 5106 C CA . GLY A 1 652 ? -8.771 -20.942 24.792 1.00 63.38 652 GLY A CA 1
ATOM 5107 C C . GLY A 1 652 ? -7.469 -20.791 25.580 1.00 63.38 652 GLY A C 1
ATOM 5108 O O . GLY A 1 652 ? -6.986 -21.707 26.236 1.00 63.38 652 GLY A O 1
ATOM 5109 N N . ARG A 1 653 ? -6.858 -19.601 25.535 1.00 70.62 653 ARG A N 1
ATOM 5110 C CA . ARG A 1 653 ? -5.609 -19.299 26.235 1.00 70.62 653 ARG A CA 1
ATOM 5111 C C . ARG A 1 653 ? -5.976 -18.750 27.603 1.00 70.62 653 ARG A C 1
ATOM 5113 O O . ARG A 1 653 ? -6.950 -18.010 27.750 1.00 70.62 653 ARG A O 1
ATOM 5120 N N . VAL A 1 654 ? -5.242 -19.148 28.629 1.00 69.88 654 VAL A N 1
ATOM 5121 C CA . VAL A 1 654 ? -5.447 -18.619 29.978 1.00 69.88 654 VAL A CA 1
ATOM 5122 C C . VAL A 1 654 ? -4.558 -17.400 30.148 1.00 69.88 654 VAL A C 1
ATOM 5124 O O . VAL A 1 654 ? -3.370 -17.446 29.849 1.00 69.88 654 VAL A O 1
ATOM 5127 N N . THR A 1 655 ? -5.144 -16.317 30.635 1.00 75.00 655 THR A N 1
ATOM 5128 C CA . THR A 1 655 ? -4.439 -15.122 31.096 1.00 75.00 655 THR A CA 1
ATOM 5129 C C . THR A 1 655 ? -4.565 -15.025 32.619 1.00 75.00 655 THR A C 1
ATOM 5131 O O . THR A 1 655 ? -5.568 -15.478 33.192 1.00 75.00 655 THR A O 1
ATOM 5134 N N . PRO A 1 656 ? -3.585 -14.427 33.317 1.00 74.62 656 PRO A N 1
ATOM 5135 C CA . PRO A 1 656 ? -3.753 -14.056 34.720 1.00 74.62 656 PRO A CA 1
ATOM 5136 C C . PRO A 1 656 ? -4.979 -13.143 34.911 1.00 74.62 656 PRO A C 1
ATOM 5138 O O . PRO A 1 656 ? -5.415 -12.490 33.969 1.00 74.62 656 PRO A O 1
ATOM 5141 N N . ALA A 1 657 ? -5.563 -13.087 36.108 1.00 67.62 657 ALA A N 1
ATOM 5142 C CA . ALA A 1 657 ? -6.594 -12.086 36.407 1.00 67.62 657 ALA A CA 1
ATOM 5143 C C . ALA A 1 657 ? -5.953 -10.691 36.548 1.00 67.62 657 ALA A C 1
ATOM 5145 O O . ALA A 1 657 ? -4.860 -10.581 37.108 1.00 67.62 657 ALA A O 1
ATOM 5146 N N . ILE A 1 658 ? -6.595 -9.630 36.042 1.00 64.12 658 ILE A N 1
ATOM 5147 C CA . ILE A 1 658 ? -6.060 -8.253 36.135 1.00 64.12 658 ILE A CA 1
ATOM 5148 C C . ILE A 1 658 ? -6.319 -7.679 37.529 1.00 64.12 658 ILE A C 1
ATOM 5150 O O . ILE A 1 658 ? -5.358 -7.361 38.233 1.00 64.12 658 ILE A O 1
ATOM 5154 N N . TYR A 1 659 ? -7.586 -7.657 37.957 1.00 60.31 659 TYR A N 1
ATOM 5155 C CA . TYR A 1 659 ? -8.022 -7.190 39.277 1.00 60.31 659 TYR A CA 1
ATOM 5156 C C . TYR A 1 659 ? -8.726 -8.286 40.075 1.00 60.31 659 TYR A C 1
ATOM 5158 O O . TYR A 1 659 ? -9.421 -9.133 39.512 1.00 60.31 659 TYR A O 1
ATOM 5166 N N . ALA A 1 660 ? -8.585 -8.220 41.401 1.00 50.28 660 ALA A N 1
ATOM 5167 C CA . ALA A 1 660 ? -9.587 -8.759 42.311 1.00 50.28 660 ALA A CA 1
ATOM 5168 C C . ALA A 1 660 ? -10.785 -7.797 42.316 1.00 50.28 660 ALA A C 1
ATOM 5170 O O . ALA A 1 660 ? -10.594 -6.587 42.221 1.00 50.28 660 ALA A O 1
ATOM 5171 N N . HIS A 1 661 ? -11.998 -8.344 42.360 1.00 51.12 661 HIS A N 1
ATOM 5172 C CA . HIS A 1 661 ? -13.265 -7.614 42.275 1.00 51.12 661 HIS A CA 1
ATOM 5173 C C . HIS A 1 661 ? -13.235 -6.269 43.020 1.00 51.12 661 HIS A C 1
ATOM 5175 O O . HIS A 1 661 ? -13.015 -6.250 44.228 1.00 51.12 661 HIS A O 1
ATOM 5181 N N . SER A 1 662 ? -13.468 -5.154 42.318 1.00 45.16 662 SER A N 1
ATOM 5182 C CA . SER A 1 662 ? -13.814 -3.908 43.001 1.00 45.16 662 SER A CA 1
ATOM 5183 C C . SER A 1 662 ? -15.319 -3.901 43.274 1.00 45.16 662 SER A C 1
ATOM 5185 O O . SER A 1 662 ? -16.132 -4.209 42.396 1.00 45.16 662 SER A O 1
ATOM 5187 N N . ASP A 1 663 ? -15.696 -3.525 44.493 1.00 46.75 663 ASP A N 1
ATOM 5188 C CA . ASP A 1 663 ? -17.086 -3.349 44.931 1.00 46.75 663 ASP A CA 1
ATOM 5189 C C . ASP A 1 663 ? -17.785 -2.141 44.264 1.00 46.75 663 ASP A C 1
ATOM 5191 O O . ASP A 1 663 ? -18.907 -1.784 44.619 1.00 46.75 663 ASP A O 1
ATOM 5195 N N . GLU A 1 664 ? -17.201 -1.520 43.226 1.00 50.31 664 GLU A N 1
ATOM 5196 C CA . GLU A 1 664 ? -17.849 -0.449 42.441 1.00 50.31 664 GLU A CA 1
ATOM 5197 C C . GLU A 1 664 ? -19.065 -0.927 41.608 1.00 50.31 664 GLU A C 1
ATOM 5199 O O . GLU A 1 664 ? -19.649 -0.156 40.825 1.00 50.31 664 GLU A O 1
ATOM 5204 N N . ALA A 1 665 ? -19.467 -2.190 41.784 1.00 54.81 665 ALA A N 1
ATOM 5205 C CA . ALA A 1 665 ? -20.544 -2.907 41.105 1.00 54.81 665 ALA A CA 1
ATOM 5206 C C . ALA A 1 665 ? -21.928 -2.221 41.165 1.00 54.81 665 ALA A C 1
ATOM 5208 O O . ALA A 1 665 ? -22.818 -2.588 40.395 1.00 54.81 665 ALA A O 1
ATOM 5209 N N . GLU A 1 666 ? -22.119 -1.206 42.012 1.00 60.47 666 GLU A N 1
ATOM 5210 C CA . GLU A 1 666 ? -23.422 -0.558 42.218 1.00 60.47 666 GLU A CA 1
ATOM 5211 C C . GLU A 1 666 ? -23.640 0.768 41.467 1.00 60.47 666 GLU A C 1
ATOM 5213 O O . GLU A 1 666 ? -24.779 1.220 41.350 1.00 60.47 666 GLU A O 1
ATOM 5218 N N . SER A 1 667 ? -22.601 1.396 40.908 1.00 74.50 667 SER A N 1
ATOM 5219 C CA . SER A 1 667 ? -22.750 2.726 40.289 1.00 74.50 667 SER A CA 1
ATOM 5220 C C . SER A 1 667 ? -23.372 2.703 38.871 1.00 74.50 667 SER A C 1
ATOM 5222 O O . SER A 1 667 ? -23.095 1.791 38.085 1.00 74.50 667 SER A O 1
ATOM 5224 N N . PRO A 1 668 ? -24.192 3.713 38.494 1.00 82.38 668 PRO A N 1
ATOM 5225 C CA . PRO A 1 668 ? -24.741 3.835 37.140 1.00 82.38 668 PRO A CA 1
ATOM 5226 C C . PRO A 1 668 ? -23.656 4.024 36.070 1.00 82.38 668 PRO A C 1
ATOM 5228 O O . PRO A 1 668 ? -22.652 4.700 36.305 1.00 82.38 668 PRO A O 1
ATOM 5231 N N . HIS A 1 669 ? -23.892 3.522 34.853 1.00 85.38 669 HIS A N 1
ATOM 5232 C CA . HIS A 1 669 ? -23.008 3.796 33.714 1.00 85.38 669 HIS A CA 1
ATOM 5233 C C . HIS A 1 669 ? -22.974 5.300 33.394 1.00 85.38 669 HIS A C 1
ATOM 5235 O O . HIS A 1 669 ? -24.018 5.958 33.323 1.00 85.38 669 HIS A O 1
ATOM 5241 N N . LYS A 1 670 ? -21.777 5.858 33.198 1.00 85.31 670 LYS A N 1
ATOM 5242 C CA . LYS A 1 670 ? -21.575 7.274 32.842 1.00 85.31 670 LYS A CA 1
ATOM 5243 C C . LYS A 1 670 ? -21.854 7.511 31.354 1.00 85.31 670 LYS A C 1
ATOM 5245 O O . LYS A 1 670 ? -22.536 8.465 30.986 1.00 85.31 670 LYS A O 1
ATOM 5250 N N . ASP A 1 671 ? -21.356 6.599 30.533 1.00 87.00 671 ASP A N 1
ATOM 5251 C CA . ASP A 1 671 ? -21.359 6.593 29.069 1.00 87.00 671 ASP A CA 1
ATOM 5252 C C . ASP A 1 671 ? -21.242 5.146 28.545 1.00 87.00 671 ASP A C 1
ATOM 5254 O O . ASP A 1 671 ? -21.129 4.191 29.324 1.00 87.00 671 ASP A O 1
ATOM 5258 N N . LEU A 1 672 ? -21.288 4.974 27.220 1.00 87.75 672 LEU A N 1
ATOM 5259 C CA . LEU A 1 672 ? -21.183 3.654 26.593 1.00 87.75 672 LEU A CA 1
ATOM 5260 C C . LEU A 1 672 ? -19.812 2.994 26.841 1.00 87.75 672 LEU A C 1
ATOM 5262 O O . LEU A 1 672 ? -19.755 1.772 26.941 1.00 87.75 672 LEU A O 1
ATOM 5266 N N . ASP A 1 673 ? -18.741 3.771 27.025 1.00 83.12 673 ASP A N 1
ATOM 5267 C CA . ASP A 1 673 ? -17.395 3.267 27.345 1.00 83.12 673 ASP A CA 1
ATOM 5268 C C . ASP A 1 673 ? -17.331 2.635 28.736 1.00 83.12 673 ASP A C 1
ATOM 5270 O O . ASP A 1 673 ? -16.755 1.564 28.940 1.00 83.12 673 ASP A O 1
ATOM 5274 N N . SER A 1 674 ? -17.970 3.268 29.717 1.00 84.94 674 SER A N 1
ATOM 5275 C CA . SER A 1 674 ? -18.104 2.734 31.070 1.00 84.94 674 SER A CA 1
ATOM 5276 C C . SER A 1 674 ? -18.992 1.484 31.115 1.00 84.94 674 SER A C 1
ATOM 5278 O O . SER A 1 674 ? -18.713 0.570 31.894 1.00 84.94 674 SER A O 1
ATOM 5280 N N . ALA A 1 675 ? -20.033 1.413 30.274 1.00 89.38 675 ALA A N 1
ATOM 5281 C CA . ALA A 1 675 ? -20.861 0.217 30.125 1.00 89.38 675 ALA A CA 1
ATOM 5282 C C . ALA A 1 675 ? -20.062 -0.928 29.485 1.00 89.38 675 ALA A C 1
ATOM 5284 O O . ALA A 1 675 ? -20.117 -2.061 29.967 1.00 89.38 675 ALA A O 1
ATOM 5285 N N . ARG A 1 676 ? -19.263 -0.613 28.458 1.00 86.81 676 ARG A N 1
ATOM 5286 C CA . ARG A 1 676 ? -18.365 -1.544 27.769 1.00 86.81 676 ARG A CA 1
ATOM 5287 C C . ARG A 1 676 ? -17.323 -2.144 28.709 1.00 86.81 676 ARG A C 1
ATOM 5289 O O . ARG A 1 676 ? -17.222 -3.365 28.778 1.00 86.81 676 ARG A O 1
ATOM 5296 N N . ARG A 1 677 ? -16.583 -1.311 29.451 1.00 82.19 677 ARG A N 1
ATOM 5297 C CA . ARG A 1 677 ? -15.573 -1.775 30.425 1.00 82.19 677 ARG A CA 1
ATOM 5298 C C . ARG A 1 677 ? -16.170 -2.782 31.408 1.00 82.19 677 ARG A C 1
ATOM 5300 O O . ARG A 1 677 ? -15.706 -3.914 31.484 1.00 82.19 677 ARG A O 1
ATOM 5307 N N . ARG A 1 678 ? -17.295 -2.420 32.034 1.00 85.38 678 ARG A N 1
ATOM 5308 C CA . ARG A 1 678 ? -17.985 -3.284 33.003 1.00 85.38 678 ARG A CA 1
ATOM 5309 C C . ARG A 1 678 ? -18.491 -4.591 32.397 1.00 85.38 678 ARG A C 1
ATOM 5311 O O . ARG A 1 678 ? -18.414 -5.616 33.066 1.00 85.38 678 ARG A O 1
ATOM 5318 N N . LEU A 1 679 ? -18.990 -4.580 31.156 1.00 88.69 679 LEU A N 1
ATOM 5319 C CA . LEU A 1 679 ? -19.408 -5.814 30.483 1.00 88.69 679 LEU A CA 1
ATOM 5320 C C . LEU A 1 679 ? -18.235 -6.785 30.355 1.00 88.69 679 LEU A C 1
ATOM 5322 O O . LEU A 1 679 ? -18.391 -7.969 30.646 1.00 88.69 679 LEU A O 1
ATOM 5326 N N . PHE A 1 680 ? -17.069 -6.298 29.928 1.00 84.88 680 PHE A N 1
ATOM 5327 C CA . PHE A 1 680 ? -15.899 -7.148 29.727 1.00 84.88 680 PHE A CA 1
ATOM 5328 C C . PHE A 1 680 ? -15.269 -7.615 31.041 1.00 84.88 680 PHE A C 1
ATOM 5330 O O . PHE A 1 680 ? -14.817 -8.755 31.097 1.00 84.88 680 PHE A O 1
ATOM 5337 N N . ASP A 1 681 ? -15.339 -6.824 32.112 1.00 81.69 681 ASP A N 1
ATOM 5338 C CA . ASP A 1 681 ? -14.919 -7.265 33.450 1.00 81.69 681 ASP A CA 1
ATOM 5339 C C . ASP A 1 681 ? -15.830 -8.384 33.995 1.00 81.69 681 ASP A C 1
ATOM 5341 O O . ASP A 1 681 ? -15.362 -9.391 34.541 1.00 81.69 681 ASP A O 1
ATOM 5345 N N . ILE A 1 682 ? -17.151 -8.250 33.807 1.00 86.38 682 ILE A N 1
ATOM 5346 C CA . ILE A 1 682 ? -18.111 -9.316 34.137 1.00 86.38 682 ILE A CA 1
ATOM 5347 C C . ILE A 1 682 ? -17.857 -10.537 33.244 1.00 86.38 682 ILE A C 1
ATOM 5349 O O . ILE A 1 682 ? -17.847 -11.662 33.745 1.00 86.38 682 ILE A O 1
ATOM 5353 N N . SER A 1 683 ? -17.601 -10.328 31.950 1.00 86.19 683 SER A N 1
ATOM 5354 C CA . SER A 1 683 ? -17.352 -11.405 30.987 1.00 86.19 683 SER A CA 1
ATOM 5355 C C . SER A 1 683 ? -16.088 -12.195 31.314 1.00 86.19 683 SER A C 1
ATOM 5357 O O . SER A 1 683 ? -16.130 -13.419 31.267 1.00 86.19 683 SER A O 1
ATOM 5359 N N . ASP A 1 684 ? -14.989 -11.541 31.706 1.00 81.62 684 ASP A N 1
ATOM 5360 C CA . ASP A 1 684 ? -13.765 -12.224 32.156 1.00 81.62 684 ASP A CA 1
ATOM 5361 C C . ASP A 1 684 ? -14.058 -13.137 33.358 1.00 81.62 684 ASP A C 1
ATOM 5363 O O . ASP A 1 684 ? -13.671 -14.307 33.357 1.00 81.62 684 ASP A O 1
ATOM 5367 N N . THR A 1 685 ? -14.843 -12.651 34.330 1.00 84.75 685 THR A N 1
ATOM 5368 C CA . THR A 1 685 ? -15.273 -13.461 35.485 1.00 84.75 685 THR A CA 1
ATOM 5369 C C . THR A 1 685 ? -16.123 -14.657 35.044 1.00 84.75 685 THR A C 1
ATOM 5371 O O . THR A 1 685 ? -15.878 -15.784 35.477 1.00 84.75 685 THR A O 1
ATOM 5374 N N . CYS A 1 686 ? -17.092 -14.432 34.152 1.00 87.31 686 CYS A N 1
ATOM 5375 C CA . CYS A 1 686 ? -17.959 -15.487 33.630 1.00 87.31 686 CYS A CA 1
ATOM 5376 C C . CYS A 1 686 ? -17.153 -16.559 32.891 1.00 87.31 686 CYS A C 1
ATOM 5378 O O . CYS A 1 686 ? -17.331 -17.740 33.159 1.00 87.31 686 CYS A O 1
ATOM 5380 N N . ILE A 1 687 ? -16.220 -16.174 32.015 1.00 83.12 687 ILE A N 1
ATOM 5381 C CA . ILE A 1 687 ? -15.411 -17.132 31.247 1.00 83.12 687 ILE A CA 1
ATOM 5382 C C . ILE A 1 687 ? -14.501 -17.956 32.168 1.00 83.12 687 ILE A C 1
ATOM 5384 O O . ILE A 1 687 ? -14.339 -19.159 31.954 1.00 83.12 687 ILE A O 1
ATOM 5388 N N . ARG A 1 688 ? -13.930 -17.351 33.219 1.00 83.19 688 ARG A N 1
ATOM 5389 C CA . ARG A 1 688 ? -13.147 -18.089 34.229 1.00 83.19 688 ARG A CA 1
ATOM 5390 C C . ARG A 1 688 ? -14.001 -19.104 34.978 1.00 83.19 688 ARG A C 1
ATOM 5392 O O . ARG A 1 688 ? -13.557 -20.238 35.147 1.00 83.19 688 ARG A O 1
ATOM 5399 N N . PHE A 1 689 ? -15.209 -18.714 35.385 1.00 86.56 689 PHE A N 1
ATOM 5400 C CA . PHE A 1 689 ? -16.167 -19.628 36.000 1.00 86.56 689 PHE A CA 1
ATOM 5401 C C . PHE A 1 689 ? -16.524 -20.768 35.043 1.00 86.56 689 PHE A C 1
ATOM 5403 O O . PHE A 1 689 ? -16.331 -21.924 35.388 1.00 86.56 689 PHE A O 1
ATOM 5410 N N . ILE A 1 690 ? -16.928 -20.457 33.810 1.00 84.75 690 ILE A N 1
ATOM 5411 C CA . ILE A 1 690 ? -17.279 -21.450 32.788 1.00 84.75 690 ILE A CA 1
ATOM 5412 C C . ILE A 1 690 ? -16.163 -22.486 32.602 1.00 84.75 690 ILE A C 1
ATOM 5414 O O . ILE A 1 690 ? -16.437 -23.682 32.609 1.00 84.75 690 ILE A O 1
ATOM 5418 N N . ARG A 1 691 ? -14.901 -22.051 32.507 1.00 78.75 691 ARG A N 1
ATOM 5419 C CA . ARG A 1 691 ? -13.748 -22.960 32.387 1.00 78.75 691 ARG A CA 1
ATOM 5420 C C . ARG A 1 691 ? -13.519 -23.832 33.617 1.00 78.75 691 ARG A C 1
ATOM 5422 O O . ARG A 1 691 ? -13.126 -24.983 33.479 1.00 78.75 691 ARG A O 1
ATOM 5429 N N . ALA A 1 692 ? -13.712 -23.291 34.817 1.00 83.81 692 ALA A N 1
ATOM 5430 C CA . ALA A 1 692 ? -13.551 -24.055 36.052 1.00 83.81 692 ALA A CA 1
ATOM 5431 C C . ALA A 1 692 ? -14.682 -25.081 36.244 1.00 83.81 692 ALA A C 1
ATOM 5433 O O . ALA A 1 692 ? -14.460 -26.165 36.787 1.00 83.81 692 ALA A O 1
ATOM 5434 N N . THR A 1 693 ? -15.886 -24.729 35.801 1.00 85.81 693 THR A N 1
ATOM 5435 C CA . THR A 1 693 ? -17.114 -25.507 35.991 1.00 85.81 693 THR A CA 1
ATOM 5436 C C . THR A 1 693 ? -17.310 -26.547 34.898 1.00 85.81 693 THR A C 1
ATOM 5438 O O . THR A 1 693 ? -17.844 -27.618 35.162 1.00 85.81 693 THR A O 1
ATOM 5441 N N . GLY A 1 694 ? -16.814 -26.280 33.695 1.00 81.19 694 GLY A N 1
ATOM 5442 C CA . GLY A 1 694 ? -16.966 -27.152 32.546 1.00 81.19 694 GLY A CA 1
ATOM 5443 C C . GLY A 1 694 ? -16.507 -28.604 32.793 1.00 81.19 694 GLY A C 1
ATOM 5444 O O . GLY A 1 694 ? -17.334 -29.513 32.767 1.00 81.19 694 GLY A O 1
ATOM 5445 N N . PRO A 1 695 ? -15.238 -28.870 33.158 1.00 81.44 695 PRO A N 1
ATOM 5446 C CA . PRO A 1 695 ? -14.788 -30.232 33.460 1.00 81.44 695 PRO A CA 1
ATOM 5447 C C . PRO A 1 695 ? -15.611 -30.929 34.555 1.00 81.44 695 PRO A C 1
ATOM 5449 O O . PRO A 1 695 ? -15.762 -32.151 34.535 1.00 81.44 695 PRO A O 1
ATOM 5452 N N . LYS A 1 696 ? -16.179 -30.166 35.502 1.00 85.56 696 LYS A N 1
ATOM 5453 C CA . LYS A 1 696 ? -17.099 -30.709 36.510 1.00 85.56 696 LYS A CA 1
ATOM 5454 C C . LYS A 1 696 ? -18.442 -31.093 35.893 1.00 85.56 696 LYS A C 1
ATOM 5456 O O . LYS A 1 696 ? -18.976 -32.133 36.261 1.00 85.56 696 LYS A O 1
ATOM 5461 N N . ALA A 1 697 ? -18.988 -30.293 34.976 1.00 84.19 697 ALA A N 1
ATOM 5462 C CA . ALA A 1 697 ? -20.221 -30.607 34.255 1.00 84.19 697 ALA A CA 1
ATOM 5463 C C . ALA A 1 697 ? -20.068 -31.895 33.437 1.00 84.19 697 ALA A C 1
ATOM 5465 O O . ALA A 1 697 ? -20.890 -32.802 33.574 1.00 84.19 697 ALA A O 1
ATOM 5466 N N . ASP A 1 698 ? -18.967 -32.027 32.691 1.00 78.31 698 ASP A N 1
ATOM 5467 C CA . ASP A 1 698 ? -18.643 -33.234 31.917 1.00 78.31 698 ASP A CA 1
ATOM 5468 C C . ASP A 1 698 ? -18.481 -34.479 32.799 1.00 78.31 698 ASP A C 1
ATOM 5470 O O . ASP A 1 698 ? -18.867 -35.581 32.406 1.00 78.31 698 ASP A O 1
ATOM 5474 N N . ALA A 1 699 ? -17.932 -34.305 34.004 1.00 83.31 699 ALA A N 1
ATOM 5475 C CA . ALA A 1 699 ? -17.789 -35.366 34.997 1.00 83.31 699 ALA A CA 1
ATOM 5476 C C . ALA A 1 699 ? -19.053 -35.595 35.849 1.00 83.31 699 ALA A C 1
ATOM 5478 O O . ALA A 1 699 ? -19.034 -36.462 36.724 1.00 83.31 699 ALA A O 1
ATOM 5479 N N . PHE A 1 700 ? -20.135 -34.839 35.623 1.00 84.19 700 PHE A N 1
ATOM 5480 C CA . PHE A 1 700 ? -21.360 -34.851 36.434 1.00 84.19 700 PHE A CA 1
ATOM 5481 C C . PHE A 1 700 ? -21.119 -34.558 37.932 1.00 84.19 700 PHE A C 1
ATOM 5483 O O . PHE A 1 700 ? -21.765 -35.124 38.811 1.00 84.19 700 PHE A O 1
ATOM 5490 N N . GLN A 1 701 ? -20.180 -33.657 38.228 1.00 89.00 701 GLN A N 1
ATOM 5491 C CA . GLN A 1 701 ? -19.709 -33.272 39.569 1.00 89.00 701 GLN A CA 1
ATOM 5492 C C . GLN A 1 701 ? -20.092 -31.832 39.955 1.00 89.00 701 GLN A C 1
ATOM 5494 O O . GLN A 1 701 ? -19.399 -31.189 40.743 1.00 89.00 701 GLN A O 1
ATOM 5499 N N . ILE A 1 702 ? -21.178 -31.300 39.395 1.00 90.75 702 ILE A N 1
ATOM 5500 C CA . ILE A 1 702 ? -21.649 -29.945 39.706 1.00 90.75 702 ILE A CA 1
ATOM 5501 C C . ILE A 1 702 ? -22.224 -29.893 41.121 1.00 90.75 702 ILE A C 1
ATOM 5503 O O . ILE A 1 702 ? -23.149 -30.634 41.460 1.00 90.75 702 ILE A O 1
ATOM 5507 N N . GLY A 1 703 ? -21.666 -29.008 41.947 1.00 90.25 703 GLY A N 1
ATOM 5508 C CA . GLY A 1 703 ? -22.107 -28.784 43.317 1.00 90.25 703 GLY A CA 1
ATOM 5509 C C . GLY A 1 703 ? -23.109 -27.636 43.450 1.00 90.25 703 GLY A C 1
ATOM 5510 O O . GLY A 1 703 ? -23.312 -26.831 42.544 1.00 90.25 703 GLY A O 1
ATOM 5511 N N . VAL A 1 704 ? -23.699 -27.515 44.642 1.00 90.75 704 VAL A N 1
ATOM 5512 C CA . VAL A 1 704 ? -24.598 -26.396 44.986 1.00 90.75 704 VAL A CA 1
ATOM 5513 C C . VAL A 1 704 ? -23.869 -25.049 44.910 1.00 90.75 704 VAL A C 1
ATOM 5515 O O . VAL A 1 704 ? -24.454 -24.063 44.477 1.00 90.75 704 VAL A O 1
ATOM 5518 N N . GLU A 1 705 ? -22.589 -25.004 45.287 1.00 90.31 705 GLU A N 1
ATOM 5519 C CA . GLU A 1 705 ? -21.765 -23.790 45.211 1.00 90.31 705 GLU A CA 1
ATOM 5520 C C . GLU A 1 705 ? -21.596 -23.292 43.770 1.00 90.31 705 GLU A C 1
ATOM 5522 O O . GLU A 1 705 ? -21.708 -22.092 43.528 1.00 90.31 705 GLU A O 1
ATOM 5527 N N . ASP A 1 706 ? -21.413 -24.206 42.810 1.00 90.75 706 ASP A N 1
ATOM 5528 C CA . ASP A 1 706 ? -21.301 -23.863 41.390 1.00 90.75 706 ASP A CA 1
ATOM 5529 C C . ASP A 1 706 ? -22.624 -23.263 40.870 1.00 90.75 706 ASP A C 1
ATOM 5531 O O . ASP A 1 706 ? -22.617 -22.252 40.172 1.00 90.75 706 ASP A O 1
ATOM 5535 N N . LEU A 1 707 ? -23.774 -23.821 41.272 1.00 91.38 707 LEU A N 1
ATOM 5536 C CA . LEU A 1 707 ? -25.098 -23.292 40.912 1.00 91.38 707 LEU A CA 1
ATOM 5537 C C . LEU A 1 707 ? -25.372 -21.912 41.534 1.00 91.38 707 LEU A C 1
ATOM 5539 O O . LEU A 1 707 ? -25.949 -21.038 40.886 1.00 91.38 707 LEU A O 1
ATOM 5543 N N . ILE A 1 708 ? -24.946 -21.697 42.783 1.00 88.81 708 ILE A N 1
ATOM 5544 C CA . ILE A 1 708 ? -25.045 -20.389 43.447 1.00 88.81 708 ILE A CA 1
ATOM 5545 C C . ILE A 1 708 ? -24.209 -19.354 42.688 1.00 88.81 708 ILE A C 1
ATOM 5547 O O . ILE A 1 708 ? -24.672 -18.234 42.466 1.00 88.81 708 ILE A O 1
ATOM 5551 N N . GLU A 1 709 ? -22.989 -19.710 42.289 1.00 90.88 709 GLU A N 1
ATOM 5552 C CA . GLU A 1 709 ? -22.107 -18.798 41.563 1.00 90.88 709 GLU A CA 1
ATOM 5553 C C . GLU A 1 709 ? -22.630 -18.494 40.152 1.00 90.88 709 GLU A C 1
ATOM 5555 O O . GLU A 1 709 ? -22.660 -17.329 39.751 1.00 90.88 709 GLU A O 1
ATOM 5560 N N . GLN A 1 710 ? -23.164 -19.498 39.448 1.00 93.12 710 GLN A N 1
ATOM 5561 C CA . GLN A 1 710 ? -23.868 -19.312 38.176 1.00 93.12 710 GLN A CA 1
ATOM 5562 C C . GLN A 1 710 ? -25.003 -18.281 38.306 1.00 93.12 710 GLN A C 1
ATOM 5564 O O . GLN A 1 710 ? -25.058 -17.317 37.536 1.00 93.12 710 GLN A O 1
ATOM 5569 N N . ALA A 1 711 ? -25.868 -18.434 39.315 1.00 91.25 711 ALA A N 1
ATOM 5570 C CA . ALA A 1 711 ? -26.991 -17.529 39.552 1.00 91.25 711 ALA A CA 1
ATOM 5571 C C . ALA A 1 711 ? -26.535 -16.096 39.882 1.00 91.25 711 ALA A C 1
ATOM 5573 O O . ALA A 1 711 ? -27.126 -15.125 39.397 1.00 91.25 711 ALA A O 1
ATOM 5574 N N . LYS A 1 712 ? -25.457 -15.935 40.664 1.00 92.00 712 LYS A N 1
ATOM 5575 C CA . LYS A 1 712 ? -24.867 -14.614 40.946 1.00 92.00 712 LYS A CA 1
ATOM 5576 C C . LYS A 1 712 ? -24.355 -13.942 39.675 1.00 92.00 712 LYS A C 1
ATOM 5578 O O . LYS A 1 712 ? -24.597 -12.750 39.481 1.00 92.00 712 LYS A O 1
ATOM 5583 N N . LEU A 1 713 ? -23.653 -14.676 38.811 1.00 91.75 713 LEU A N 1
ATOM 5584 C CA . LEU A 1 713 ? -23.110 -14.134 37.564 1.00 91.75 713 LEU A CA 1
ATOM 5585 C C . LEU A 1 713 ? -24.221 -13.735 36.586 1.00 91.75 713 LEU A C 1
ATOM 5587 O O . LEU A 1 713 ? -24.164 -12.637 36.032 1.00 91.75 713 LEU A O 1
ATOM 5591 N N . GLN A 1 714 ? -25.268 -14.554 36.448 1.00 93.00 714 GLN A N 1
ATOM 5592 C CA . GLN A 1 714 ? -26.455 -14.194 35.663 1.00 93.00 714 GLN A CA 1
ATOM 5593 C C . GLN A 1 714 ? -27.139 -12.938 36.218 1.00 93.00 714 GLN A C 1
ATOM 5595 O O . GLN A 1 714 ? -27.389 -12.000 35.467 1.00 93.00 714 GLN A O 1
ATOM 5600 N N . THR A 1 715 ? -27.313 -12.849 37.541 1.00 92.88 715 THR A N 1
ATOM 5601 C CA . THR A 1 715 ? -27.887 -11.657 38.194 1.00 92.88 715 THR A CA 1
ATOM 5602 C C . THR A 1 715 ? -27.054 -10.399 37.921 1.00 92.88 715 THR A C 1
ATOM 5604 O O . THR A 1 715 ? -27.597 -9.318 37.690 1.00 92.88 715 THR A O 1
ATOM 5607 N N . ARG A 1 716 ? -25.718 -10.511 37.912 1.00 92.00 716 ARG A N 1
ATOM 5608 C CA . ARG A 1 716 ? -24.819 -9.393 37.571 1.00 92.00 716 ARG A CA 1
ATOM 5609 C C . ARG A 1 716 ? -24.964 -8.963 36.112 1.00 92.00 716 ARG A C 1
ATOM 5611 O O . ARG A 1 716 ? -24.929 -7.763 35.843 1.00 92.00 716 ARG A O 1
ATOM 5618 N N . LEU A 1 717 ? -25.121 -9.914 35.193 1.00 94.19 717 LEU A N 1
ATOM 5619 C CA . LEU A 1 717 ? -25.369 -9.643 33.776 1.00 94.19 717 LEU A CA 1
ATOM 5620 C C . LEU A 1 717 ? -26.733 -8.962 33.570 1.00 94.19 717 LEU A C 1
ATOM 5622 O O . LEU A 1 717 ? -26.800 -7.955 32.865 1.00 94.19 717 LEU A O 1
ATOM 5626 N N . ASP A 1 718 ? -27.788 -9.426 34.240 1.00 94.38 718 ASP A N 1
ATOM 5627 C CA . ASP A 1 718 ? -29.116 -8.795 34.198 1.00 94.38 718 ASP A CA 1
ATOM 5628 C C . ASP A 1 718 ? -29.071 -7.357 34.727 1.00 94.38 718 ASP A C 1
ATOM 5630 O O . ASP A 1 718 ? -29.562 -6.423 34.089 1.00 94.38 718 ASP A O 1
ATOM 5634 N N . ALA A 1 719 ? -28.394 -7.150 35.858 1.00 92.94 719 ALA A N 1
ATOM 5635 C CA . ALA A 1 719 ? -28.213 -5.825 36.437 1.00 92.94 719 ALA A CA 1
ATOM 5636 C C . ALA A 1 719 ? -27.343 -4.908 35.557 1.00 92.94 719 ALA A C 1
ATOM 5638 O O . ALA A 1 719 ? -27.471 -3.685 35.621 1.00 92.94 719 ALA A O 1
ATOM 5639 N N . TRP A 1 720 ? -26.426 -5.454 34.756 1.00 94.56 720 TRP A N 1
ATOM 5640 C CA . TRP A 1 720 ? -25.701 -4.680 33.746 1.00 94.56 720 TRP A CA 1
ATOM 5641 C C . TRP A 1 720 ? -26.634 -4.268 32.599 1.00 94.56 720 TRP A C 1
ATOM 5643 O O . TRP A 1 720 ? -26.631 -3.102 32.202 1.00 94.56 720 TRP A O 1
ATOM 5653 N N . HIS A 1 721 ? -27.478 -5.182 32.115 1.00 95.62 721 HIS A N 1
ATOM 5654 C CA . HIS A 1 721 ? -28.394 -4.912 31.007 1.00 95.62 721 HIS A CA 1
ATOM 5655 C C . HIS A 1 721 ? -29.412 -3.821 31.360 1.00 95.62 721 HIS A C 1
ATOM 5657 O O . HIS A 1 721 ? -29.535 -2.844 30.623 1.00 95.62 721 HIS A O 1
ATOM 5663 N N . GLN A 1 722 ? -30.032 -3.907 32.541 1.00 94.69 722 GLN A N 1
ATOM 5664 C CA . GLN A 1 722 ? -30.948 -2.875 33.050 1.00 94.69 722 GLN A CA 1
ATOM 5665 C C . GLN A 1 722 ? -30.284 -1.490 33.106 1.00 94.69 722 GLN A C 1
ATOM 5667 O O . GLN A 1 722 ? -30.847 -0.487 32.671 1.00 94.69 722 GLN A O 1
ATOM 5672 N N . ARG A 1 723 ? -29.031 -1.415 33.571 1.00 93.62 723 ARG A N 1
ATOM 5673 C CA . ARG A 1 723 ? -28.292 -0.144 33.639 1.00 93.62 723 ARG A CA 1
ATOM 5674 C C . ARG A 1 723 ? -27.921 0.402 32.262 1.00 93.62 723 ARG A C 1
ATOM 5676 O O . ARG A 1 723 ? -27.800 1.623 32.106 1.00 93.62 723 ARG A O 1
ATOM 5683 N N . LEU A 1 724 ? -27.696 -0.464 31.272 1.00 95.06 724 LEU A N 1
ATOM 5684 C CA . LEU A 1 724 ? -27.515 -0.041 29.884 1.00 95.06 724 LEU A CA 1
ATOM 5685 C C . LEU A 1 724 ? -28.812 0.577 29.351 1.00 95.06 724 LEU A C 1
ATOM 5687 O O . LEU A 1 724 ? -28.757 1.654 28.759 1.00 95.06 724 LEU A O 1
ATOM 5691 N N . GLU A 1 725 ? -29.967 -0.037 29.608 1.00 94.69 725 GLU A N 1
ATOM 5692 C CA . GLU A 1 725 ? -31.271 0.526 29.235 1.00 94.69 725 GLU A CA 1
ATOM 5693 C C . GLU A 1 725 ? -31.505 1.897 29.887 1.00 94.69 725 GLU A C 1
ATOM 5695 O O . GLU A 1 725 ? -31.842 2.862 29.192 1.00 94.69 725 GLU A O 1
ATOM 5700 N N . ASP A 1 726 ? -31.208 2.033 31.182 1.00 94.25 726 ASP A N 1
ATOM 5701 C CA . ASP A 1 726 ? -31.276 3.311 31.901 1.00 94.25 726 ASP A CA 1
ATOM 5702 C C . ASP A 1 726 ? -30.351 4.374 31.293 1.00 94.25 726 ASP A C 1
ATOM 5704 O O . ASP A 1 726 ? -30.704 5.555 31.195 1.00 94.25 726 ASP A O 1
ATOM 5708 N N . LEU A 1 727 ? -29.135 3.991 30.886 1.00 93.75 727 LEU A N 1
ATOM 5709 C CA . LEU A 1 727 ? -28.210 4.886 30.190 1.00 93.75 727 LEU A CA 1
ATOM 5710 C C . LEU A 1 727 ? -28.784 5.333 28.841 1.00 93.75 727 LEU A C 1
ATOM 5712 O O . LEU A 1 727 ? -28.780 6.531 28.555 1.00 93.75 727 LEU A O 1
ATOM 5716 N N . LEU A 1 728 ? -29.297 4.408 28.031 1.00 93.50 728 LEU A N 1
ATOM 5717 C CA . LEU A 1 728 ? -29.873 4.718 26.721 1.00 93.50 728 LEU A CA 1
ATOM 5718 C C . LEU A 1 728 ? -31.096 5.629 26.849 1.00 93.50 728 LEU A C 1
ATOM 5720 O O . LEU A 1 728 ? -31.227 6.600 26.097 1.00 93.50 728 LEU A O 1
ATOM 5724 N N . GLN A 1 729 ? -31.943 5.387 27.849 1.00 92.56 729 GLN A N 1
ATOM 5725 C CA . GLN A 1 729 ? -33.087 6.240 28.147 1.00 92.56 729 GLN A CA 1
ATOM 5726 C C . GLN A 1 729 ? -32.641 7.643 28.583 1.00 92.56 729 GLN A C 1
ATOM 5728 O O . GLN A 1 729 ? -33.182 8.634 28.086 1.00 92.56 729 GLN A O 1
ATOM 5733 N N . ARG A 1 730 ? -31.609 7.760 29.433 1.00 92.00 730 ARG A N 1
ATOM 5734 C CA . ARG A 1 730 ? -31.011 9.057 29.808 1.00 92.00 730 ARG A CA 1
ATOM 5735 C C . ARG A 1 730 ? -30.381 9.787 28.619 1.00 92.00 730 ARG A C 1
ATOM 5737 O O . ARG A 1 730 ? -30.500 11.007 28.512 1.00 92.00 730 ARG A O 1
ATOM 5744 N N . MET A 1 731 ? -29.710 9.082 27.711 1.00 89.88 731 MET A N 1
ATOM 5745 C CA . MET A 1 731 ? -29.141 9.690 26.501 1.00 89.88 731 MET A CA 1
ATOM 5746 C C . MET A 1 731 ? -30.240 10.212 25.570 1.00 89.88 731 MET A C 1
ATOM 5748 O O . MET A 1 731 ? -30.124 11.316 25.036 1.00 89.88 731 MET A O 1
ATOM 5752 N N . LYS A 1 732 ? -31.342 9.464 25.447 1.00 88.50 732 LYS A N 1
ATOM 5753 C CA . LYS A 1 732 ? -32.514 9.858 24.663 1.00 88.50 732 LYS A CA 1
ATOM 5754 C C . LYS A 1 732 ? -33.204 11.098 25.233 1.00 88.50 732 LYS A C 1
ATOM 5756 O O . LYS A 1 732 ? -33.513 12.010 24.471 1.00 88.50 732 LYS A O 1
ATOM 5761 N N . THR A 1 733 ? -33.413 11.172 26.550 1.00 89.62 733 THR A N 1
ATOM 5762 C CA . THR A 1 733 ? -34.037 12.347 27.191 1.00 89.62 733 THR A CA 1
ATOM 5763 C C . THR A 1 733 ? -33.153 13.591 27.137 1.00 89.62 733 THR A C 1
ATOM 5765 O O . THR A 1 733 ? -33.669 14.699 27.031 1.00 89.62 733 THR A O 1
ATOM 5768 N N . THR A 1 734 ? -31.829 13.424 27.162 1.00 86.56 734 THR A N 1
ATOM 5769 C CA . THR A 1 734 ? -30.860 14.531 27.060 1.00 86.56 734 THR A CA 1
ATOM 5770 C C . THR A 1 734 ? -30.530 14.941 25.622 1.00 86.56 734 THR A C 1
ATOM 5772 O O . THR A 1 734 ? -29.768 15.885 25.423 1.00 86.56 734 THR A O 1
ATOM 5775 N N . GLY A 1 735 ? -31.083 14.256 24.614 1.00 81.19 735 GLY A N 1
ATOM 5776 C CA . GLY A 1 735 ? -30.820 14.535 23.200 1.00 81.19 735 GLY A CA 1
ATOM 5777 C C . GLY A 1 735 ? -29.385 14.231 22.754 1.00 81.19 735 GLY A C 1
ATOM 5778 O O . GLY A 1 735 ? -28.964 14.703 21.697 1.00 81.19 735 GLY A O 1
ATOM 5779 N N . LYS A 1 736 ? -28.611 13.463 23.536 1.00 78.81 736 LYS A N 1
ATOM 5780 C CA . LYS A 1 736 ? -27.251 13.067 23.150 1.00 78.81 736 LYS A CA 1
ATOM 5781 C C . LYS A 1 736 ? -27.314 12.030 22.021 1.00 78.81 736 LYS A C 1
ATOM 5783 O O . LYS A 1 736 ? -28.073 11.066 22.138 1.00 78.81 736 LYS A O 1
ATOM 5788 N N . PRO A 1 737 ? -26.510 12.173 20.951 1.00 80.69 737 PRO A N 1
ATOM 5789 C CA . PRO A 1 737 ? -26.474 11.183 19.883 1.00 80.69 737 PRO A CA 1
ATOM 5790 C C . PRO A 1 737 ? -25.997 9.833 20.434 1.00 80.69 737 PRO A C 1
ATOM 5792 O O . PRO A 1 737 ? -24.935 9.742 21.050 1.00 80.69 737 PRO A O 1
ATOM 5795 N N . VAL A 1 738 ? -26.793 8.784 20.216 1.00 83.75 738 VAL A N 1
ATOM 5796 C CA . VAL A 1 738 ? -26.451 7.407 20.590 1.00 83.75 738 VAL A CA 1
ATOM 5797 C C . VAL A 1 738 ? -25.804 6.727 19.395 1.00 83.75 738 VAL A C 1
ATOM 5799 O O . VAL A 1 738 ? -26.353 6.696 18.294 1.00 83.75 738 VAL A O 1
ATOM 5802 N N . ASN A 1 739 ? -24.632 6.148 19.619 1.00 85.31 739 ASN A N 1
ATOM 5803 C CA . ASN A 1 739 ? -23.970 5.337 18.618 1.00 85.31 739 ASN A CA 1
ATOM 5804 C C . ASN A 1 739 ? -24.606 3.937 18.582 1.00 85.31 739 ASN A C 1
ATOM 5806 O O . ASN A 1 739 ? -24.298 3.083 19.408 1.00 85.31 739 ASN A O 1
ATOM 5810 N N . GLN A 1 740 ? -25.508 3.705 17.628 1.00 88.06 740 GLN A N 1
ATOM 5811 C CA . GLN A 1 740 ? -26.284 2.462 17.585 1.00 88.06 740 GLN A CA 1
ATOM 5812 C C . GLN A 1 740 ? -25.422 1.214 17.342 1.00 88.06 740 GLN A C 1
ATOM 5814 O O . GLN A 1 740 ? -25.701 0.164 17.912 1.00 88.06 740 GLN A O 1
ATOM 5819 N N . ASN A 1 741 ? -24.358 1.313 16.541 1.00 86.69 741 ASN A N 1
ATOM 5820 C CA . ASN A 1 741 ? -23.469 0.175 16.288 1.00 86.69 741 ASN A CA 1
ATOM 5821 C C . ASN A 1 741 ? -22.729 -0.250 17.559 1.00 86.69 741 ASN A C 1
ATOM 5823 O O . ASN A 1 741 ? -22.652 -1.440 17.846 1.00 86.69 741 ASN A O 1
ATOM 5827 N N . ALA A 1 742 ? -22.258 0.722 18.344 1.00 86.50 742 ALA A N 1
ATOM 5828 C CA . ALA A 1 742 ? -21.678 0.483 19.662 1.00 86.50 742 ALA A CA 1
ATOM 5829 C C . ALA A 1 742 ? -22.637 -0.299 20.574 1.00 86.50 742 ALA A C 1
ATOM 5831 O O . ALA A 1 742 ? -22.252 -1.302 21.167 1.00 86.50 742 ALA A O 1
ATOM 5832 N N . VAL A 1 743 ? -23.899 0.131 20.642 1.00 92.00 743 VAL A N 1
ATOM 5833 C CA . VAL A 1 743 ? -24.933 -0.542 21.443 1.00 92.00 743 VAL A CA 1
ATOM 5834 C C . VAL A 1 743 ? -25.169 -1.970 20.956 1.00 92.00 743 VAL A C 1
ATOM 5836 O O . VAL A 1 743 ? -25.177 -2.894 21.763 1.00 92.00 743 VAL A O 1
ATOM 5839 N N . ASN A 1 744 ? -25.297 -2.172 19.644 1.00 92.81 744 ASN A N 1
ATOM 5840 C CA . ASN A 1 744 ? -25.515 -3.499 19.072 1.00 92.81 744 ASN A CA 1
ATOM 5841 C C . ASN A 1 744 ? -24.349 -4.453 19.385 1.00 92.81 744 ASN A C 1
ATOM 5843 O O . ASN A 1 744 ? -24.596 -5.597 19.749 1.00 92.81 744 ASN A O 1
ATOM 5847 N N . ILE A 1 745 ? -23.094 -3.992 19.315 1.00 89.88 745 ILE A N 1
ATOM 5848 C CA . ILE A 1 745 ? -21.916 -4.803 19.679 1.00 89.88 745 ILE A CA 1
ATOM 5849 C C . ILE A 1 745 ? -21.968 -5.216 21.158 1.00 89.88 745 ILE A C 1
ATOM 5851 O O . ILE A 1 745 ? -21.712 -6.378 21.479 1.00 89.88 745 ILE A O 1
ATOM 5855 N N . LEU A 1 746 ? -22.335 -4.298 22.060 1.00 92.56 746 LEU A N 1
ATOM 5856 C CA . LEU A 1 746 ? -22.489 -4.615 23.484 1.00 92.56 746 LEU A CA 1
ATOM 5857 C C . LEU A 1 746 ? -23.579 -5.665 23.718 1.00 92.56 746 LEU A C 1
ATOM 5859 O O . LEU A 1 746 ? -23.366 -6.601 24.483 1.00 92.56 746 LEU A O 1
ATOM 5863 N N . LEU A 1 747 ? -24.717 -5.542 23.031 1.00 95.44 747 LEU A N 1
ATOM 5864 C CA . LEU A 1 747 ? -25.827 -6.489 23.147 1.00 95.44 747 LEU A CA 1
ATOM 5865 C C . LEU A 1 747 ? -25.478 -7.872 22.582 1.00 95.44 747 LEU A C 1
ATOM 5867 O O . LEU A 1 747 ? -25.819 -8.873 23.205 1.00 95.44 747 LEU A O 1
ATOM 5871 N N . VAL A 1 748 ? -24.746 -7.945 21.464 1.00 93.25 748 VAL A N 1
ATOM 5872 C CA . VAL A 1 748 ? -24.236 -9.215 20.911 1.00 93.25 748 VAL A CA 1
ATOM 5873 C C . VAL A 1 748 ? -23.351 -9.938 21.931 1.00 93.25 748 VAL A C 1
ATOM 5875 O O . VAL A 1 748 ? -23.558 -11.123 22.198 1.00 93.25 748 VAL A O 1
ATOM 5878 N N . ASN A 1 749 ? -22.394 -9.226 22.533 1.00 90.81 749 ASN A N 1
ATOM 5879 C CA . ASN A 1 749 ? -21.477 -9.803 23.520 1.00 90.81 749 ASN A CA 1
ATOM 5880 C C . ASN A 1 749 ? -22.195 -10.207 24.812 1.00 90.81 749 ASN A C 1
ATOM 5882 O O . ASN A 1 749 ? -21.959 -11.300 25.322 1.00 90.81 749 ASN A O 1
ATOM 5886 N N . TYR A 1 750 ? -23.110 -9.365 25.302 1.00 94.81 750 TYR A N 1
ATOM 5887 C CA . TYR A 1 750 ? -23.953 -9.665 26.458 1.00 94.81 750 TYR A CA 1
ATOM 5888 C C . TYR A 1 750 ? -24.778 -10.938 26.253 1.00 94.81 750 TYR A C 1
ATOM 5890 O O . TYR A 1 750 ? -24.720 -11.835 27.091 1.00 94.81 750 TYR A O 1
ATOM 5898 N N . LYS A 1 751 ? -25.494 -11.060 25.128 1.00 94.75 751 LYS A N 1
ATOM 5899 C CA . LYS A 1 751 ? -26.310 -12.249 24.843 1.00 94.75 751 LYS A CA 1
ATOM 5900 C C . LYS A 1 751 ? -25.449 -13.510 24.792 1.00 94.75 751 LYS A C 1
ATOM 5902 O O . LYS A 1 751 ? -25.803 -14.504 25.415 1.00 94.75 751 LYS A O 1
ATOM 5907 N N . ALA A 1 752 ? -24.295 -13.460 24.124 1.00 91.81 752 ALA A N 1
ATOM 5908 C CA . ALA A 1 752 ? -23.394 -14.609 24.044 1.00 91.81 752 ALA A CA 1
ATOM 5909 C C . ALA A 1 752 ? -22.929 -15.082 25.431 1.00 91.81 752 ALA A C 1
ATOM 5911 O O . ALA A 1 752 ? -23.059 -16.265 25.750 1.00 91.81 752 ALA A O 1
ATOM 5912 N N . ILE A 1 753 ? -22.425 -14.169 26.273 1.00 91.06 753 ILE A N 1
ATOM 5913 C CA . ILE A 1 753 ? -21.911 -14.546 27.596 1.00 91.06 753 ILE A CA 1
ATOM 5914 C C . ILE A 1 753 ? -23.025 -14.938 28.574 1.00 91.06 753 ILE A C 1
ATOM 5916 O O . ILE A 1 753 ? -22.813 -15.809 29.418 1.00 91.06 753 ILE A O 1
ATOM 5920 N N . TYR A 1 754 ? -24.217 -14.355 28.434 1.00 94.62 754 TYR A N 1
ATOM 5921 C CA . TYR A 1 754 ? -25.390 -14.708 29.228 1.00 94.62 754 TYR A CA 1
ATOM 5922 C C . TYR A 1 754 ? -25.838 -16.146 28.968 1.00 94.62 754 TYR A C 1
ATOM 5924 O O . TYR A 1 754 ? -25.963 -16.930 29.910 1.00 94.62 754 TYR A O 1
ATOM 5932 N N . ILE A 1 755 ? -25.997 -16.513 27.690 1.00 92.12 755 ILE A N 1
ATOM 5933 C CA . ILE A 1 755 ? -26.376 -17.873 27.286 1.00 92.12 755 ILE A CA 1
ATOM 5934 C C . ILE A 1 755 ? -25.319 -18.864 27.769 1.00 92.12 755 ILE A C 1
ATOM 5936 O O . ILE A 1 755 ? -25.648 -19.856 28.416 1.00 92.12 755 ILE A O 1
ATOM 5940 N N . TRP A 1 756 ? -24.041 -18.574 27.516 1.00 89.00 756 TRP A N 1
ATOM 5941 C CA . TRP A 1 756 ? -22.963 -19.499 27.846 1.00 89.00 756 TRP A CA 1
ATOM 5942 C C . TRP A 1 756 ? -22.823 -19.727 29.355 1.00 89.00 756 TRP A C 1
ATOM 5944 O O . TRP A 1 756 ? -22.673 -20.868 29.789 1.00 89.00 756 TRP A O 1
ATOM 5954 N N . THR A 1 757 ? -22.968 -18.674 30.162 1.00 91.19 757 THR A N 1
ATOM 5955 C CA . THR A 1 757 ? -23.021 -18.796 31.628 1.00 91.19 757 THR A CA 1
ATOM 5956 C C . THR A 1 757 ? -24.254 -19.580 32.080 1.00 91.19 757 THR A C 1
ATOM 5958 O O . THR A 1 757 ? -24.173 -20.342 33.036 1.00 91.19 757 THR A O 1
ATOM 5961 N N . GLY A 1 758 ? -25.392 -19.443 31.396 1.00 91.00 758 GLY A N 1
ATOM 5962 C CA . GLY A 1 758 ? -26.627 -20.158 31.730 1.00 91.00 758 GLY A CA 1
ATOM 5963 C C . GLY A 1 758 ? -26.587 -21.664 31.471 1.00 91.00 758 GLY A C 1
ATOM 5964 O O . GLY A 1 758 ? -27.277 -22.415 32.156 1.00 91.00 758 GLY A O 1
ATOM 5965 N N . VAL A 1 759 ? -25.747 -22.122 30.541 1.00 89.50 759 VAL A N 1
ATOM 5966 C CA . VAL A 1 759 ? -25.654 -23.548 30.180 1.00 89.50 759 VAL A CA 1
ATOM 5967 C C . VAL A 1 759 ? -24.377 -24.237 30.669 1.00 89.50 759 VAL A C 1
ATOM 5969 O O . VAL A 1 759 ? -24.263 -25.447 30.534 1.00 89.50 759 VAL A O 1
ATOM 5972 N N . CYS A 1 760 ? -23.410 -23.531 31.265 1.00 86.75 760 CYS A N 1
ATOM 5973 C CA . CYS A 1 760 ? -22.100 -24.118 31.603 1.00 86.75 760 CYS A CA 1
ATOM 5974 C C . CYS A 1 760 ? -22.099 -25.160 32.738 1.00 86.75 760 CYS A C 1
ATOM 5976 O O . CYS A 1 760 ? -21.072 -25.785 32.990 1.00 86.75 760 CYS A O 1
ATOM 5978 N N . THR A 1 761 ? -23.223 -25.346 33.431 1.00 87.62 761 THR A N 1
ATOM 5979 C CA . THR A 1 761 ? -23.403 -26.340 34.502 1.00 87.62 761 THR A CA 1
ATOM 5980 C C . THR A 1 761 ? -24.056 -27.637 34.013 1.00 87.62 761 THR A C 1
ATOM 5982 O O . THR A 1 761 ? -24.370 -28.508 34.821 1.00 87.62 761 THR A O 1
ATOM 5985 N N . THR A 1 762 ? -24.255 -27.797 32.701 1.00 85.44 762 THR A N 1
ATOM 5986 C CA . THR A 1 762 ? -24.758 -29.033 32.086 1.00 85.44 762 THR A CA 1
ATOM 5987 C C . THR A 1 762 ? -23.762 -29.599 31.076 1.00 85.44 762 THR A C 1
ATOM 5989 O O . THR A 1 762 ? -23.023 -28.854 30.439 1.00 85.44 762 THR A O 1
ATOM 5992 N N . SER A 1 763 ? -23.756 -30.922 30.917 1.00 78.69 763 SER A N 1
ATOM 5993 C CA . SER A 1 763 ? -22.990 -31.627 29.880 1.00 78.69 763 SER A CA 1
ATOM 5994 C C . SER A 1 763 ? -23.782 -31.850 28.585 1.00 78.69 763 SER A C 1
ATOM 5996 O O . SER A 1 763 ? -23.219 -32.309 27.596 1.00 78.69 763 SER A O 1
ATOM 5998 N N . GLN A 1 764 ? -25.084 -31.543 28.582 1.00 80.12 764 GLN A N 1
ATOM 5999 C CA . GLN A 1 764 ? -25.954 -31.694 27.411 1.00 80.12 764 GLN A CA 1
ATOM 6000 C C . GLN A 1 764 ? -25.851 -30.475 26.492 1.00 80.12 764 GLN A C 1
ATOM 6002 O O . GLN A 1 764 ? -26.131 -29.348 26.915 1.00 80.12 764 GLN A O 1
ATOM 6007 N N . GLU A 1 765 ? -25.565 -30.695 25.209 1.00 78.38 765 GLU A N 1
ATOM 6008 C CA . GLU A 1 765 ? -25.536 -29.622 24.206 1.00 78.38 765 GLU A CA 1
ATOM 6009 C C . GLU A 1 765 ? -26.946 -29.063 23.938 1.00 78.38 765 GLU A C 1
ATOM 6011 O O . GLU A 1 765 ? -27.100 -27.902 23.544 1.00 78.38 765 GLU A O 1
ATOM 6016 N N . THR A 1 766 ? -27.982 -29.856 24.232 1.00 81.94 766 THR A N 1
ATOM 6017 C CA . THR A 1 766 ? -29.401 -29.487 24.102 1.00 81.94 766 THR A CA 1
ATOM 6018 C C . THR A 1 766 ? -29.842 -28.303 24.962 1.00 81.94 766 THR A C 1
ATOM 6020 O O . THR A 1 766 ? -30.825 -27.644 24.623 1.00 81.94 766 THR A O 1
ATOM 6023 N N . ALA A 1 767 ? -29.133 -27.986 26.051 1.00 85.31 767 ALA A N 1
ATOM 6024 C CA . ALA A 1 767 ? -29.550 -26.934 26.980 1.00 85.31 767 ALA A CA 1
ATOM 6025 C C . ALA A 1 767 ? -29.622 -25.541 26.332 1.00 85.31 767 ALA A C 1
ATOM 6027 O O . ALA A 1 767 ? -30.422 -24.701 26.754 1.00 85.31 767 ALA A O 1
ATOM 6028 N N . THR A 1 768 ? -28.844 -25.318 25.269 1.00 86.88 768 THR A N 1
ATOM 6029 C CA . THR A 1 768 ? -28.830 -24.060 24.508 1.00 86.88 768 THR A CA 1
ATOM 6030 C C . THR A 1 768 ? -30.171 -23.774 23.820 1.00 86.88 768 THR A C 1
ATOM 6032 O O . THR A 1 768 ? -30.510 -22.616 23.583 1.00 86.88 768 THR A O 1
ATOM 6035 N N . ASP A 1 769 ? -30.980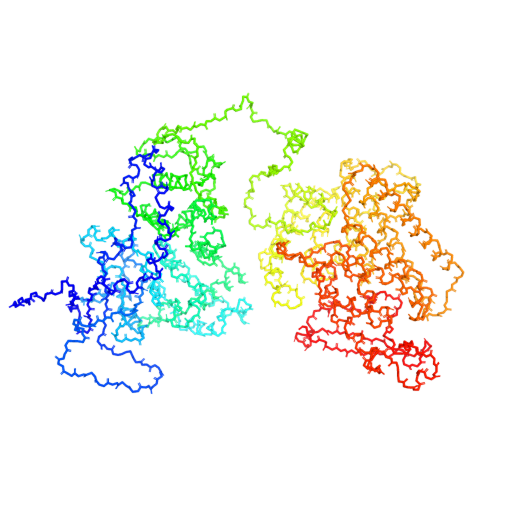 -24.797 23.538 1.00 87.25 769 ASP A N 1
ATOM 6036 C CA . ASP A 1 769 ? -32.269 -24.643 22.853 1.00 87.25 769 ASP A CA 1
ATOM 6037 C C . ASP A 1 769 ? -33.259 -23.762 23.621 1.00 87.25 769 ASP A C 1
ATOM 6039 O O . ASP A 1 769 ? -34.060 -23.048 23.011 1.00 87.25 769 ASP A O 1
ATOM 6043 N N . SER A 1 770 ? -33.164 -23.754 24.955 1.00 89.88 770 SER A N 1
ATOM 6044 C CA . SER A 1 770 ? -33.975 -22.891 25.826 1.00 89.88 770 SER A CA 1
ATOM 6045 C C . SER A 1 770 ? -33.738 -21.399 25.557 1.00 89.88 770 SER A C 1
ATOM 6047 O O . SER A 1 770 ? -34.584 -20.574 25.889 1.00 89.88 770 SER A O 1
ATOM 6049 N N . TYR A 1 771 ? -32.622 -21.058 24.906 1.00 92.00 771 TYR A N 1
ATOM 6050 C CA . TYR A 1 771 ? -32.180 -19.700 24.590 1.00 92.00 771 TYR A CA 1
ATOM 6051 C C . TYR A 1 771 ? -32.333 -19.340 23.106 1.00 92.00 771 TYR A C 1
ATOM 6053 O O . TYR A 1 771 ? -31.665 -18.438 22.597 1.00 92.00 771 TYR A O 1
ATOM 6061 N N . ARG A 1 772 ? -33.217 -20.026 22.369 1.00 90.94 772 ARG A N 1
ATOM 6062 C CA . ARG A 1 772 ? -33.452 -19.736 20.945 1.00 90.94 772 ARG A CA 1
ATOM 6063 C C . ARG A 1 772 ? -33.763 -18.255 20.682 1.00 90.94 772 ARG A C 1
ATOM 6065 O O . ARG A 1 772 ? -33.212 -17.690 19.741 1.00 90.94 772 ARG A O 1
ATOM 6072 N N . ALA A 1 773 ? -34.641 -17.644 21.480 1.00 93.81 773 ALA A N 1
ATOM 6073 C CA . ALA A 1 773 ? -35.030 -16.244 21.300 1.00 93.81 773 ALA A CA 1
ATOM 6074 C C . ALA A 1 773 ? -33.831 -15.296 21.481 1.00 93.81 773 ALA A C 1
ATOM 6076 O O . ALA A 1 773 ? -33.610 -14.413 20.655 1.00 93.81 773 ALA A O 1
ATOM 6077 N N . ASP A 1 774 ? -33.000 -15.540 22.496 1.00 94.00 774 ASP A N 1
ATOM 6078 C CA . ASP A 1 774 ? -31.776 -14.774 22.744 1.00 94.00 774 ASP A CA 1
ATOM 6079 C C . ASP A 1 774 ? -30.753 -14.911 21.612 1.00 94.00 774 ASP A C 1
ATOM 6081 O O . ASP A 1 774 ? -30.111 -13.929 21.235 1.00 94.00 774 ASP A O 1
ATOM 6085 N N . LEU A 1 775 ? -30.622 -16.106 21.027 1.00 93.00 775 LEU A N 1
ATOM 6086 C CA . LEU A 1 775 ? -29.786 -16.330 19.846 1.00 93.00 775 LEU A CA 1
ATOM 6087 C C . LEU A 1 775 ? -30.331 -15.595 18.616 1.00 93.00 775 LEU A C 1
ATOM 6089 O O . LEU A 1 775 ? -29.556 -15.009 17.862 1.00 93.00 775 LEU A O 1
ATOM 6093 N N . GLU A 1 776 ? -31.647 -15.586 18.402 1.00 94.88 776 GLU A N 1
ATOM 6094 C CA . GLU A 1 776 ? -32.268 -14.829 17.308 1.00 94.88 776 GLU A CA 1
ATOM 6095 C C . GLU A 1 776 ? -32.037 -13.314 17.461 1.00 94.88 776 GLU A C 1
ATOM 6097 O O . GLU A 1 776 ? -31.717 -12.649 16.469 1.00 94.88 776 GLU A O 1
ATOM 6102 N N . GLU A 1 777 ? -32.117 -12.781 18.684 1.00 95.75 777 GLU A N 1
ATOM 6103 C CA . GLU A 1 777 ? -31.776 -11.387 18.994 1.00 95.75 777 GLU A CA 1
ATOM 6104 C C . GLU A 1 777 ? -30.287 -11.088 18.790 1.00 95.75 777 GLU A C 1
ATOM 6106 O O . GLU A 1 777 ? -29.947 -10.080 18.171 1.00 95.75 777 GLU A O 1
ATOM 6111 N N . LEU A 1 778 ? -29.391 -11.973 19.242 1.00 95.12 778 LEU A N 1
ATOM 6112 C CA . LEU A 1 778 ? -27.946 -11.855 19.015 1.00 95.12 778 LEU A CA 1
ATOM 6113 C C . LEU A 1 778 ? -27.646 -11.707 17.519 1.00 95.12 778 LEU A C 1
ATOM 6115 O O . LEU A 1 778 ? -26.954 -10.769 17.112 1.00 95.12 778 LEU A O 1
ATOM 6119 N N . ILE A 1 779 ? -28.210 -12.589 16.688 1.00 95.56 779 ILE A N 1
ATOM 6120 C CA . ILE A 1 779 ? -28.051 -12.522 15.230 1.00 95.56 779 ILE A CA 1
ATOM 6121 C C . ILE A 1 779 ? -28.660 -11.233 14.671 1.00 95.56 779 ILE A C 1
ATOM 6123 O O . ILE A 1 779 ? -28.041 -10.589 13.825 1.00 95.56 779 ILE A O 1
ATOM 6127 N N . HIS A 1 780 ? -29.824 -10.807 15.167 1.00 94.81 780 HIS A N 1
ATOM 6128 C CA . HIS A 1 780 ? -30.446 -9.554 14.741 1.00 94.81 780 HIS A CA 1
ATOM 6129 C C . HIS A 1 780 ? -29.556 -8.331 15.010 1.00 94.81 780 HIS A C 1
ATOM 6131 O O . HIS A 1 780 ? -29.384 -7.492 14.121 1.00 94.81 780 HIS A O 1
ATOM 6137 N N . TYR A 1 781 ? -28.959 -8.228 16.201 1.00 94.81 781 TYR A N 1
ATOM 6138 C CA . TYR A 1 781 ? -28.039 -7.138 16.532 1.00 94.81 781 TYR A CA 1
ATOM 6139 C C . TYR A 1 781 ? -26.783 -7.172 15.654 1.00 94.81 781 TYR A C 1
ATOM 6141 O O . TYR A 1 781 ? -26.366 -6.125 15.152 1.00 94.81 781 TYR A O 1
ATOM 6149 N N . ALA A 1 782 ? -26.219 -8.357 15.397 1.00 92.62 782 ALA A N 1
ATOM 6150 C CA . ALA A 1 782 ? -25.063 -8.516 14.514 1.00 92.62 782 ALA A CA 1
ATOM 6151 C C . ALA A 1 782 ? -25.373 -8.110 13.058 1.00 92.62 782 ALA A C 1
ATOM 6153 O O . ALA A 1 782 ? -24.580 -7.402 12.430 1.00 92.62 782 ALA A O 1
ATOM 6154 N N . GLU A 1 783 ? -26.555 -8.459 12.537 1.00 91.88 783 GLU A N 1
ATOM 6155 C CA . GLU A 1 783 ? -27.026 -8.033 11.209 1.00 91.88 783 GLU A CA 1
ATOM 6156 C C . GLU A 1 783 ? -27.081 -6.509 11.078 1.00 91.88 783 GLU A C 1
ATOM 6158 O O . GLU A 1 783 ? -26.761 -5.976 10.015 1.00 91.88 783 GLU A O 1
ATOM 6163 N N . GLN A 1 784 ? -27.461 -5.787 12.141 1.00 89.62 784 GLN A N 1
ATOM 6164 C CA . GLN A 1 784 ? -27.485 -4.321 12.113 1.00 89.62 784 GLN A CA 1
ATOM 6165 C C . GLN A 1 784 ? -26.086 -3.712 11.955 1.00 89.62 784 GLN A C 1
ATOM 6167 O O . GLN A 1 784 ? -25.966 -2.641 11.358 1.00 89.62 784 GLN A O 1
ATOM 6172 N N . VAL A 1 785 ? -25.045 -4.377 12.467 1.00 85.75 785 VAL A N 1
ATOM 6173 C CA . VAL A 1 785 ? -23.654 -3.898 12.400 1.00 85.75 785 VAL A CA 1
ATOM 6174 C C . VAL A 1 785 ? -23.019 -4.213 11.040 1.00 85.75 785 VAL A C 1
ATOM 6176 O O . VAL A 1 785 ? -22.318 -3.364 10.492 1.00 85.75 785 VAL A O 1
ATOM 6179 N N . ILE A 1 786 ? -23.309 -5.385 10.461 1.00 81.75 786 ILE A N 1
ATOM 6180 C CA . ILE A 1 786 ? -22.682 -5.897 9.222 1.00 81.75 786 ILE A CA 1
ATOM 6181 C C . ILE A 1 786 ? -23.344 -5.347 7.928 1.00 81.75 786 ILE A C 1
ATOM 6183 O O . ILE A 1 786 ? -22.890 -5.637 6.822 1.00 81.75 786 ILE A O 1
ATOM 6187 N N . LYS A 1 787 ? -24.390 -4.503 8.013 1.00 67.56 787 LYS A N 1
ATOM 6188 C CA . LYS A 1 787 ? -25.120 -4.000 6.825 1.00 67.56 787 LYS A CA 1
ATOM 6189 C C . LYS A 1 787 ? -24.189 -3.394 5.752 1.00 67.56 787 LYS A C 1
ATOM 6191 O O . LYS A 1 787 ? -23.447 -2.455 6.057 1.00 67.56 787 LYS A O 1
ATOM 6196 N N . PRO A 1 788 ? -24.290 -3.822 4.475 1.00 50.03 788 PRO A N 1
ATOM 6197 C CA . PRO A 1 788 ? -23.472 -3.287 3.391 1.00 50.03 788 PRO A CA 1
ATOM 6198 C C . PRO A 1 788 ? -23.850 -1.826 3.124 1.00 50.03 788 PRO A C 1
ATOM 6200 O O . PRO A 1 788 ? -24.915 -1.527 2.576 1.00 50.03 788 PRO A O 1
ATOM 6203 N N . LYS A 1 789 ? -22.991 -0.885 3.523 1.00 46.09 789 LYS A N 1
ATOM 6204 C CA . LYS A 1 789 ? -23.159 0.525 3.160 1.00 46.09 789 LYS A CA 1
ATOM 6205 C C . LYS A 1 789 ? -22.779 0.710 1.689 1.00 46.09 789 LYS A C 1
ATOM 6207 O O . LYS A 1 789 ? -21.690 0.332 1.277 1.00 46.09 789 LYS A O 1
ATOM 6212 N N . LYS A 1 790 ? -23.678 1.327 0.909 1.00 38.53 790 LYS A N 1
ATOM 6213 C CA . LYS A 1 790 ? -23.478 1.704 -0.508 1.00 38.53 790 LYS A CA 1
ATOM 6214 C C . LYS A 1 790 ? -22.354 2.729 -0.732 1.00 38.53 790 LYS A C 1
ATOM 6216 O O . LYS A 1 790 ? -21.972 2.966 -1.869 1.00 38.53 790 LYS A O 1
ATOM 6221 N N . GLU A 1 791 ? -21.822 3.307 0.339 1.00 44.25 791 GLU A N 1
ATOM 6222 C CA . GLU A 1 791 ? -20.712 4.253 0.343 1.00 44.25 791 GLU A CA 1
ATOM 6223 C C . GLU A 1 791 ? -19.842 3.933 1.563 1.00 44.25 791 GLU A C 1
ATOM 6225 O O . GLU A 1 791 ? -20.304 4.139 2.683 1.00 44.25 791 GLU A O 1
ATOM 6230 N N . MET A 1 792 ? -18.629 3.399 1.390 1.00 36.56 792 MET A N 1
ATOM 6231 C CA . MET A 1 792 ? -17.519 3.567 2.344 1.00 36.56 792 MET A CA 1
ATOM 6232 C C . MET A 1 792 ? -16.237 2.906 1.831 1.00 36.56 792 MET A C 1
ATOM 6234 O O . MET A 1 792 ? -16.285 1.996 1.010 1.00 36.56 792 MET A O 1
ATOM 6238 N N . GLY A 1 793 ? -15.103 3.446 2.286 1.00 41.50 793 GLY A N 1
ATOM 6239 C CA . GLY A 1 793 ? -13.744 3.086 1.884 1.00 41.50 793 GLY A CA 1
ATOM 6240 C C . GLY A 1 793 ? -13.316 1.653 2.216 1.00 41.50 793 GLY A C 1
ATOM 6241 O O . GLY A 1 793 ? -14.136 0.775 2.467 1.00 41.50 793 GLY A O 1
ATOM 6242 N N . SER A 1 794 ? -12.003 1.419 2.161 1.00 43.00 794 SER A N 1
ATOM 6243 C CA . SER A 1 794 ? -11.401 0.090 2.292 1.00 43.00 794 SER A CA 1
ATOM 6244 C C . SER A 1 794 ? -11.902 -0.677 3.533 1.00 43.00 794 SER A C 1
ATOM 6246 O O . SER A 1 794 ? -12.067 -0.079 4.600 1.00 43.00 794 SER A O 1
ATOM 6248 N N . PRO A 1 795 ? -12.167 -1.994 3.413 1.00 49.72 795 PRO A N 1
ATOM 6249 C CA . PRO A 1 795 ? -12.657 -2.815 4.521 1.00 49.72 795 PRO A CA 1
ATOM 6250 C C . PRO A 1 795 ? -11.672 -2.811 5.700 1.00 49.72 795 PRO A C 1
ATOM 6252 O O . PRO A 1 795 ? -10.462 -2.881 5.499 1.00 49.72 795 PRO A O 1
ATOM 6255 N N . GLN A 1 796 ? -12.180 -2.753 6.936 1.00 57.16 796 GLN A N 1
ATOM 6256 C CA . GLN A 1 796 ? -11.356 -2.819 8.150 1.00 57.16 796 GLN A CA 1
ATOM 6257 C C . GLN A 1 796 ? -10.834 -4.254 8.336 1.00 57.16 796 GLN A C 1
ATOM 6259 O O . GLN A 1 796 ? -11.612 -5.197 8.478 1.00 57.16 796 GLN A O 1
ATOM 6264 N N . LEU A 1 797 ? -9.512 -4.434 8.271 1.00 58.47 797 LEU A N 1
ATOM 6265 C CA . LEU A 1 797 ? -8.884 -5.756 8.109 1.00 58.47 797 LEU A CA 1
ATOM 6266 C C . LEU A 1 797 ? -8.522 -6.434 9.426 1.00 58.47 797 LEU A C 1
ATOM 6268 O O . LEU A 1 797 ? -8.431 -7.659 9.478 1.00 58.47 797 LEU A O 1
ATOM 6272 N N . LEU A 1 798 ? -8.312 -5.641 10.477 1.00 63.25 798 LEU A N 1
ATOM 6273 C CA . LEU A 1 798 ? -7.990 -6.107 11.817 1.00 63.25 798 LEU A CA 1
ATOM 6274 C C . LEU A 1 798 ? -8.610 -5.178 12.858 1.00 63.25 798 LEU A C 1
ATOM 6276 O O . LEU A 1 798 ? -8.453 -3.959 12.786 1.00 63.25 798 LEU A O 1
ATOM 6280 N N . SER A 1 799 ? -9.242 -5.784 13.855 1.00 64.94 799 SER A N 1
ATOM 6281 C CA . SER A 1 799 ? -9.664 -5.148 15.092 1.00 64.94 799 SER A CA 1
ATOM 6282 C C . SER A 1 799 ? -8.942 -5.780 16.286 1.00 64.94 799 SER A C 1
ATOM 6284 O O . SER A 1 799 ? -8.766 -6.997 16.349 1.00 64.94 799 SER A O 1
ATOM 6286 N N . PHE A 1 800 ? -8.529 -4.946 17.242 1.00 61.75 800 PHE A N 1
ATOM 6287 C CA . PHE A 1 800 ? -8.045 -5.372 18.567 1.00 61.75 800 PHE A CA 1
ATOM 6288 C C . PHE A 1 800 ? -9.168 -5.469 19.600 1.00 61.75 800 PHE A C 1
ATOM 6290 O O . PHE A 1 800 ? -8.924 -5.638 20.793 1.00 61.75 800 PHE A O 1
ATOM 6297 N N . ASP A 1 801 ? -10.401 -5.318 19.139 1.00 68.25 801 ASP A N 1
ATOM 6298 C CA . ASP A 1 801 ? -11.582 -5.288 19.969 1.00 68.25 801 ASP A CA 1
ATOM 6299 C C . ASP A 1 801 ? -12.345 -6.614 19.896 1.00 68.25 801 ASP A C 1
ATOM 6301 O O . ASP A 1 801 ? -12.320 -7.288 18.866 1.00 68.25 801 ASP A O 1
ATOM 6305 N N . VAL A 1 802 ? -13.047 -6.962 20.976 1.00 70.12 802 VAL A N 1
ATOM 6306 C CA . VAL A 1 802 ? -14.039 -8.042 20.967 1.00 70.12 802 VAL A CA 1
ATOM 6307 C C . VAL A 1 802 ? -15.296 -7.465 20.324 1.00 70.12 802 VAL A C 1
ATOM 6309 O O . VAL A 1 802 ? -15.914 -6.563 20.897 1.00 70.12 802 VAL A O 1
ATOM 6312 N N . GLN A 1 803 ? -15.667 -7.932 19.131 1.00 80.31 803 GLN A N 1
ATOM 6313 C CA . GLN A 1 803 ? -16.844 -7.411 18.434 1.00 80.31 803 GLN A CA 1
ATOM 6314 C C . GLN A 1 803 ? -17.861 -8.514 18.172 1.00 80.31 803 GLN A C 1
ATOM 6316 O O . GLN A 1 803 ? -18.762 -8.704 18.987 1.00 80.31 803 GLN A O 1
ATOM 6321 N N . LEU A 1 804 ? -17.757 -9.212 17.043 1.00 86.38 804 LEU A N 1
ATOM 6322 C CA . LEU A 1 804 ? -18.811 -10.083 16.530 1.00 86.38 804 LEU A CA 1
ATOM 6323 C C . LEU A 1 804 ? -18.331 -11.514 16.276 1.00 86.38 804 LEU A C 1
ATOM 6325 O O . LEU A 1 804 ? -19.154 -12.424 16.356 1.00 86.38 804 LEU A O 1
ATOM 6329 N N . LEU A 1 805 ? -17.043 -11.742 15.984 1.00 85.06 805 LEU A N 1
ATOM 6330 C CA . LEU A 1 805 ? -16.561 -13.056 15.536 1.00 85.06 805 LEU A CA 1
ATOM 6331 C C . LEU A 1 805 ? -16.794 -14.160 16.571 1.00 85.06 805 LEU A C 1
ATOM 6333 O O . LEU A 1 805 ? -17.381 -15.186 16.233 1.00 85.06 805 LEU A O 1
ATOM 6337 N N . GLY A 1 806 ? -16.392 -13.943 17.826 1.00 82.50 806 GLY A N 1
ATOM 6338 C CA . GLY A 1 806 ? -16.596 -14.917 18.907 1.00 82.50 806 GLY A CA 1
ATOM 6339 C C . GLY A 1 806 ? -18.079 -15.260 19.133 1.00 82.50 806 GLY A C 1
ATOM 6340 O O . GLY A 1 806 ? -18.445 -16.433 19.047 1.00 82.50 806 GLY A O 1
ATOM 6341 N N . PRO A 1 807 ? -18.955 -14.263 19.361 1.00 88.81 807 PRO A N 1
ATOM 6342 C CA . PRO A 1 807 ? -20.400 -14.467 19.506 1.00 88.81 807 PRO A CA 1
ATOM 6343 C C . PRO A 1 807 ? -21.084 -15.151 18.312 1.00 88.81 807 PRO A C 1
ATOM 6345 O O . PRO A 1 807 ? -21.910 -16.044 18.508 1.00 88.81 807 PRO A O 1
ATOM 6348 N N . LEU A 1 808 ? -20.747 -14.766 17.076 1.00 90.69 808 LEU A N 1
ATOM 6349 C CA . LEU A 1 808 ? -21.315 -15.373 15.867 1.00 90.69 808 LEU A CA 1
ATOM 6350 C C . LEU A 1 808 ? -20.874 -16.828 15.704 1.00 90.69 808 LEU A C 1
ATOM 6352 O O . LEU A 1 808 ? -21.685 -17.685 15.354 1.00 90.69 808 LEU A O 1
ATOM 6356 N N . PHE A 1 809 ? -19.605 -17.114 15.990 1.00 86.69 809 PHE A N 1
ATOM 6357 C CA . PHE A 1 809 ? -19.080 -18.473 15.974 1.00 86.69 809 PHE A CA 1
ATOM 6358 C C . PHE A 1 809 ? -19.739 -19.339 17.048 1.00 86.69 809 PHE A C 1
ATOM 6360 O O . PHE A 1 809 ? -20.209 -20.432 16.742 1.00 86.69 809 PHE A O 1
ATOM 6367 N N . TYR A 1 810 ? -19.882 -18.821 18.271 1.00 85.94 810 TYR A N 1
ATOM 6368 C CA . TYR A 1 810 ? -20.630 -19.487 19.338 1.00 85.94 810 TYR A CA 1
ATOM 6369 C C . TYR A 1 810 ? -22.062 -19.826 18.905 1.00 85.94 810 TYR A C 1
ATOM 6371 O O . TYR A 1 810 ? -22.482 -20.976 19.026 1.00 85.94 810 TYR A O 1
ATOM 6379 N N . ALA A 1 811 ? -22.789 -18.863 18.329 1.00 90.44 811 ALA A N 1
ATOM 6380 C CA . ALA A 1 811 ? -24.150 -19.079 17.844 1.00 90.44 811 ALA A CA 1
ATOM 6381 C C . ALA A 1 811 ? -24.218 -20.126 16.716 1.00 90.44 811 ALA A C 1
ATOM 6383 O O . ALA A 1 811 ? -25.116 -20.968 16.720 1.00 90.44 811 ALA A O 1
ATOM 6384 N N . ALA A 1 812 ? -23.265 -20.118 15.776 1.00 89.38 812 ALA A N 1
ATOM 6385 C CA . ALA A 1 812 ? -23.202 -21.090 14.681 1.00 89.38 812 ALA A CA 1
ATOM 6386 C C . ALA A 1 812 ? -22.949 -22.528 15.170 1.00 89.38 812 ALA A C 1
ATOM 6388 O O . ALA A 1 812 ? -23.456 -23.479 14.569 1.00 89.38 812 ALA A O 1
ATOM 6389 N N . LEU A 1 813 ? -22.185 -22.688 16.255 1.00 84.12 813 LEU A N 1
ATOM 6390 C CA . LEU A 1 813 ? -21.856 -23.991 16.830 1.00 84.12 813 LEU A CA 1
ATOM 6391 C C . LEU A 1 813 ? -22.921 -24.503 17.802 1.00 84.12 813 LEU A C 1
ATOM 6393 O O . LEU A 1 813 ? -23.302 -25.669 17.728 1.00 84.12 813 LEU A O 1
ATOM 6397 N N . LYS A 1 814 ? -23.388 -23.666 18.733 1.00 84.19 814 LYS A N 1
ATOM 6398 C CA . LYS A 1 814 ? -24.241 -24.095 19.855 1.00 84.19 814 LYS A CA 1
ATOM 6399 C C . LYS A 1 814 ? -25.734 -24.059 19.554 1.00 84.19 814 LYS A C 1
ATOM 6401 O O . LYS A 1 814 ? -26.494 -24.780 20.190 1.00 84.19 814 LYS A O 1
ATOM 6406 N N . CYS A 1 815 ? -26.177 -23.275 18.574 1.00 87.19 815 CYS A N 1
ATOM 6407 C CA . CYS A 1 815 ? -27.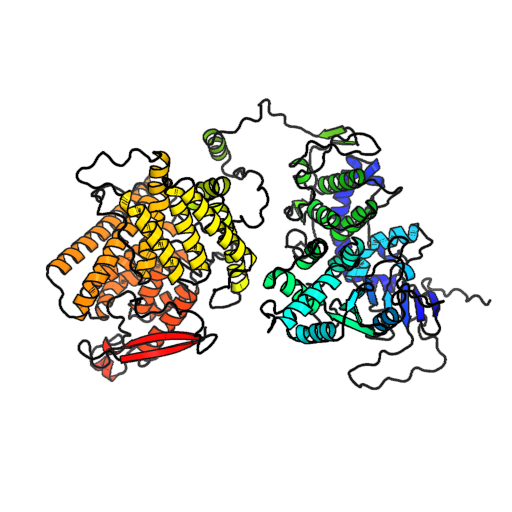569 -23.333 18.142 1.00 87.19 815 CYS A CA 1
ATOM 6408 C C . CYS A 1 815 ? -27.814 -24.606 17.325 1.00 87.19 815 CYS A C 1
ATOM 6410 O O . CYS A 1 815 ? -27.068 -24.866 16.388 1.00 87.19 815 CYS A O 1
ATOM 6412 N N . ARG A 1 816 ? -28.891 -25.351 17.603 1.00 85.19 816 ARG A N 1
ATOM 6413 C CA . ARG A 1 816 ? -29.317 -26.497 16.777 1.00 85.19 816 ARG A CA 1
ATOM 6414 C C . ARG A 1 816 ? -30.333 -26.132 15.689 1.00 85.19 816 ARG A C 1
ATOM 6416 O O . ARG A 1 816 ? -30.606 -26.929 14.798 1.00 85.19 816 ARG A O 1
ATOM 6423 N N . HIS A 1 817 ? -30.873 -24.910 15.703 1.00 85.00 817 HIS A N 1
ATOM 6424 C CA . HIS A 1 817 ? -31.840 -24.463 14.699 1.00 85.00 817 HIS A CA 1
ATOM 6425 C C . HIS A 1 817 ? -31.160 -24.055 13.386 1.00 85.00 817 HIS A C 1
ATOM 6427 O O . HIS A 1 817 ? -30.569 -22.977 13.279 1.00 85.00 817 HIS A O 1
ATOM 6433 N N . ALA A 1 818 ? -31.354 -24.875 12.352 1.00 83.25 818 ALA A N 1
ATOM 6434 C CA . ALA A 1 818 ? -30.829 -24.721 10.992 1.00 83.25 818 ALA A CA 1
ATOM 6435 C C . ALA A 1 818 ? -30.851 -23.280 10.432 1.00 83.25 818 ALA A C 1
ATOM 6437 O O . ALA A 1 818 ? -29.872 -22.830 9.832 1.00 83.25 818 ALA A O 1
ATOM 6438 N N . ALA A 1 819 ? -31.953 -22.544 10.626 1.00 86.25 819 ALA A N 1
ATOM 6439 C CA . ALA A 1 819 ? -32.116 -21.180 10.116 1.00 86.25 819 ALA A CA 1
ATOM 6440 C C . ALA A 1 819 ? -31.208 -20.158 10.823 1.00 86.25 819 ALA A C 1
ATOM 6442 O O . ALA A 1 819 ? -30.606 -19.305 10.170 1.00 86.25 819 ALA A O 1
ATOM 6443 N N . VAL A 1 820 ? -31.084 -20.255 12.150 1.00 90.00 820 VAL A N 1
ATOM 6444 C CA . VAL A 1 820 ? -30.230 -19.364 12.950 1.00 90.00 820 VAL A CA 1
ATOM 6445 C C . VAL A 1 820 ? -28.761 -19.661 12.659 1.00 90.00 820 VAL A C 1
ATOM 6447 O O . VAL A 1 820 ? -27.995 -18.731 12.413 1.00 90.00 820 VAL A O 1
ATOM 6450 N N . ARG A 1 821 ? -28.387 -20.947 12.566 1.00 90.06 821 ARG A N 1
ATOM 6451 C CA . ARG A 1 821 ? -27.022 -21.374 12.214 1.00 90.06 821 ARG A CA 1
ATOM 6452 C C . ARG A 1 821 ? -26.576 -20.850 10.854 1.00 90.06 821 ARG A C 1
ATOM 6454 O O . ARG A 1 821 ? -25.496 -20.280 10.749 1.00 90.06 821 ARG A O 1
ATOM 6461 N N . ARG A 1 822 ? -27.414 -20.990 9.819 1.00 90.00 822 ARG A N 1
ATOM 6462 C CA . ARG A 1 822 ? -27.112 -20.493 8.462 1.00 90.00 822 ARG A CA 1
ATOM 6463 C C . ARG A 1 822 ? -26.962 -18.969 8.431 1.00 90.00 822 ARG A C 1
ATOM 6465 O O . ARG A 1 822 ? -26.060 -18.475 7.762 1.00 90.00 822 ARG A O 1
ATOM 6472 N N . ARG A 1 823 ? -27.788 -18.227 9.183 1.00 93.56 823 ARG A N 1
ATOM 6473 C CA . ARG A 1 823 ? -27.634 -16.765 9.339 1.00 93.56 823 ARG A CA 1
ATOM 6474 C C . ARG A 1 823 ? -26.324 -16.408 10.040 1.00 93.56 823 ARG A C 1
ATOM 6476 O O . ARG A 1 823 ? -25.595 -15.562 9.538 1.00 93.56 823 ARG A O 1
ATOM 6483 N N . ALA A 1 824 ? -25.993 -17.074 11.147 1.00 92.19 824 ALA A N 1
ATOM 6484 C CA . ALA A 1 824 ? -24.729 -16.873 11.857 1.00 92.19 824 ALA A CA 1
ATOM 6485 C C . ALA A 1 824 ? -23.514 -17.157 10.958 1.00 92.19 824 ALA A C 1
ATOM 6487 O O . ALA A 1 824 ? -22.575 -16.365 10.909 1.00 92.19 824 ALA A O 1
ATOM 6488 N N . LEU A 1 825 ? -23.573 -18.251 10.194 1.00 90.81 825 LEU A N 1
ATOM 6489 C CA . LEU A 1 825 ? -22.533 -18.653 9.255 1.00 90.81 825 LEU A CA 1
ATOM 6490 C C . LEU A 1 825 ? -22.339 -17.621 8.134 1.00 90.81 825 LEU A C 1
ATOM 6492 O O . LEU A 1 825 ? -21.210 -17.253 7.814 1.00 90.81 825 LEU A O 1
ATOM 6496 N N . GLU A 1 826 ? -23.429 -17.109 7.567 1.00 90.75 826 GLU A N 1
ATOM 6497 C CA . GLU A 1 826 ? -23.364 -16.061 6.547 1.00 90.75 826 GLU A CA 1
ATOM 6498 C C . GLU A 1 826 ? -22.804 -14.747 7.112 1.00 90.75 826 GLU A C 1
ATOM 6500 O O . GLU A 1 826 ? -22.013 -14.075 6.453 1.00 90.75 826 GLU A O 1
ATOM 6505 N N . LEU A 1 827 ? -23.133 -14.399 8.359 1.00 90.19 827 LEU A N 1
ATOM 6506 C CA . LEU A 1 827 ? -22.549 -13.232 9.019 1.00 90.19 827 LEU A CA 1
ATOM 6507 C C . LEU A 1 827 ? -21.052 -13.407 9.289 1.00 90.19 827 LEU A C 1
ATOM 6509 O O . LEU A 1 827 ? -20.317 -12.450 9.080 1.00 90.19 827 LEU A O 1
ATOM 6513 N N . LEU A 1 828 ? -20.573 -14.599 9.671 1.00 87.12 828 LEU A N 1
ATOM 6514 C CA . LEU A 1 828 ? -19.129 -14.876 9.786 1.00 87.12 828 LEU A CA 1
ATOM 6515 C C . LEU A 1 828 ? -18.399 -14.656 8.457 1.00 87.12 828 LEU A C 1
ATOM 6517 O O . LEU A 1 828 ? -17.294 -14.121 8.445 1.00 87.12 828 LEU A O 1
ATOM 6521 N N . ARG A 1 829 ? -19.033 -15.012 7.333 1.00 84.38 829 ARG A N 1
ATOM 6522 C CA . ARG A 1 829 ? -18.494 -14.784 5.984 1.00 84.38 829 ARG A CA 1
ATOM 6523 C C . ARG A 1 829 ? -18.383 -13.294 5.632 1.00 84.38 829 ARG A C 1
ATOM 6525 O O . ARG A 1 829 ? -17.511 -12.915 4.853 1.00 84.38 829 ARG A O 1
ATOM 6532 N N . LEU A 1 830 ? -19.285 -12.468 6.165 1.00 82.75 830 LEU A N 1
ATOM 6533 C CA . LEU A 1 830 ? -19.383 -11.026 5.896 1.00 82.75 830 LEU A CA 1
ATOM 6534 C C . LEU A 1 830 ? -18.699 -10.147 6.958 1.00 82.75 830 LEU A C 1
ATOM 6536 O O . LEU A 1 830 ? -18.535 -8.945 6.742 1.00 82.75 830 LEU A O 1
ATOM 6540 N N . ALA A 1 831 ? -18.336 -10.722 8.102 1.00 76.69 831 ALA A N 1
ATOM 6541 C CA . ALA A 1 831 ? -17.727 -10.036 9.232 1.00 76.69 831 ALA A CA 1
ATOM 6542 C C . ALA A 1 831 ? -16.341 -9.446 8.883 1.00 76.69 831 ALA A C 1
ATOM 6544 O O . ALA A 1 831 ? -15.696 -9.880 7.921 1.00 76.69 831 ALA A O 1
ATOM 6545 N N . PRO A 1 832 ? -15.847 -8.456 9.659 1.00 68.38 832 PRO A N 1
ATOM 6546 C CA . PRO A 1 832 ? -14.461 -8.005 9.548 1.00 68.38 832 PRO A CA 1
ATOM 6547 C C . PRO A 1 832 ? -13.503 -9.196 9.642 1.00 68.38 832 PRO A C 1
ATOM 6549 O O . PRO A 1 832 ? -13.731 -10.129 10.408 1.00 68.38 832 PRO A O 1
ATOM 6552 N N . ARG A 1 833 ? -12.413 -9.168 8.863 1.00 72.12 833 ARG A N 1
ATOM 6553 C CA . ARG A 1 833 ? -11.573 -10.363 8.673 1.00 72.12 833 ARG A CA 1
ATOM 6554 C C . ARG A 1 833 ? -10.961 -10.896 9.967 1.00 72.12 833 ARG A C 1
ATOM 6556 O O . ARG A 1 833 ? -10.678 -12.094 10.034 1.00 72.12 833 ARG A O 1
ATOM 6563 N N . ARG A 1 834 ? -10.716 -10.035 10.965 1.00 75.12 834 ARG A N 1
ATOM 6564 C CA . ARG A 1 834 ? -9.945 -10.420 12.148 1.00 75.12 834 ARG A CA 1
ATOM 6565 C C . ARG A 1 834 ? -10.259 -9.630 13.426 1.00 75.12 834 ARG A C 1
ATOM 6567 O O . ARG A 1 834 ? -10.278 -8.401 13.393 1.00 75.12 834 ARG A O 1
ATOM 6574 N N . GLU A 1 835 ? -10.380 -10.343 14.549 1.00 79.00 835 GLU A N 1
ATOM 6575 C CA . GLU A 1 835 ? -10.535 -9.822 15.923 1.00 79.00 835 GLU A CA 1
ATOM 6576 C C . GLU A 1 835 ? -9.475 -10.458 16.848 1.00 79.00 835 GLU A C 1
ATOM 6578 O O . GLU A 1 835 ? -9.651 -11.545 17.401 1.00 79.00 835 GLU A O 1
ATOM 6583 N N . GLY A 1 836 ? -8.309 -9.822 16.977 1.00 75.75 836 GLY A N 1
ATOM 6584 C CA . GLY A 1 836 ? -7.169 -10.386 17.712 1.00 75.75 836 GLY A CA 1
ATOM 6585 C C . GLY A 1 836 ? -6.692 -11.739 17.152 1.00 75.75 836 GLY A C 1
ATOM 6586 O O . GLY A 1 836 ? -6.170 -11.814 16.035 1.00 75.75 836 GLY A O 1
ATOM 6587 N N . LEU A 1 837 ? -6.858 -12.817 17.929 1.00 71.19 837 LEU A N 1
ATOM 6588 C CA . LEU A 1 837 ? -6.563 -14.198 17.509 1.00 71.19 837 LEU A CA 1
ATOM 6589 C C . LEU A 1 837 ? -7.624 -14.801 16.576 1.00 71.19 837 LEU A C 1
ATOM 6591 O O . LEU A 1 837 ? -7.340 -15.773 15.880 1.00 71.19 837 LEU A O 1
ATOM 6595 N N . TRP A 1 838 ? -8.822 -14.222 16.527 1.00 74.62 838 TRP A N 1
ATOM 6596 C CA . TRP A 1 838 ? -9.943 -14.750 15.759 1.00 74.62 838 TRP A CA 1
ATOM 6597 C C . TRP A 1 838 ? -9.859 -14.342 14.293 1.00 74.62 838 TRP A C 1
ATOM 6599 O O . TRP A 1 838 ? -9.793 -13.153 13.989 1.00 74.62 838 TRP A O 1
ATOM 6609 N N . ASN A 1 839 ? -9.913 -15.315 13.383 1.00 76.00 839 ASN A N 1
ATOM 6610 C CA . ASN A 1 839 ? -9.956 -15.100 11.936 1.00 76.00 839 ASN A CA 1
ATOM 6611 C C . ASN A 1 839 ? -11.331 -15.516 11.395 1.00 76.00 839 ASN A C 1
ATOM 6613 O O . ASN A 1 839 ? -11.759 -16.652 11.602 1.00 76.00 839 ASN A O 1
ATOM 6617 N N . ALA A 1 840 ? -12.002 -14.601 10.694 1.00 79.31 840 ALA A N 1
ATOM 6618 C CA . ALA A 1 840 ? -13.361 -14.796 10.195 1.00 79.31 840 ALA A CA 1
ATOM 6619 C C . ALA A 1 840 ? -13.471 -15.958 9.196 1.00 79.31 840 ALA A C 1
ATOM 6621 O O . ALA A 1 840 ? -14.424 -16.732 9.259 1.00 79.31 840 ALA A O 1
ATOM 6622 N N . HIS A 1 841 ? -12.479 -16.120 8.310 1.00 77.56 841 HIS A N 1
ATOM 6623 C CA . HIS A 1 841 ? -12.460 -17.189 7.307 1.00 77.56 841 HIS A CA 1
ATOM 6624 C C . HIS A 1 841 ? -12.296 -18.561 7.956 1.00 77.56 841 HIS A C 1
ATOM 6626 O O . HIS A 1 841 ? -13.043 -19.484 7.640 1.00 77.56 841 HIS A O 1
ATOM 6632 N N . HIS A 1 842 ? -11.385 -18.687 8.925 1.00 76.06 842 HIS A N 1
ATOM 6633 C CA . HIS A 1 842 ? -11.227 -19.937 9.674 1.00 76.06 842 HIS A CA 1
ATOM 6634 C C . HIS A 1 842 ? -12.466 -20.254 10.511 1.00 76.06 842 HIS A C 1
ATOM 6636 O O . HIS A 1 842 ? -12.957 -21.377 10.461 1.00 76.06 842 HIS A O 1
ATOM 6642 N N . ALA A 1 843 ? -13.025 -19.264 11.215 1.00 79.25 843 ALA A N 1
ATOM 6643 C CA . ALA A 1 843 ? -14.268 -19.438 11.963 1.00 79.25 843 ALA A CA 1
ATOM 6644 C C . ALA A 1 843 ? -15.420 -19.890 11.047 1.00 79.25 843 ALA A C 1
ATOM 6646 O O . ALA A 1 843 ? -16.155 -20.811 11.392 1.00 79.25 843 ALA A O 1
ATOM 6647 N N . TYR A 1 844 ? -15.546 -19.300 9.855 1.00 84.56 844 TYR A N 1
ATOM 6648 C CA . TYR A 1 844 ? -16.530 -19.702 8.853 1.00 84.56 844 TYR A CA 1
ATOM 6649 C C . TYR A 1 844 ? -16.313 -21.140 8.363 1.00 84.56 844 TYR A C 1
ATOM 6651 O O . TYR A 1 844 ? -17.256 -21.927 8.392 1.00 84.56 844 TYR A O 1
ATOM 6659 N N . LEU A 1 845 ? -15.098 -21.508 7.937 1.00 79.94 845 LEU A N 1
ATOM 6660 C CA . LEU A 1 845 ? -14.806 -22.854 7.427 1.00 79.94 845 LEU A CA 1
ATOM 6661 C C . LEU A 1 845 ? -15.033 -23.931 8.492 1.00 79.94 845 LEU A C 1
ATOM 6663 O O . LEU A 1 845 ? -15.680 -24.940 8.210 1.00 79.94 845 LEU A O 1
ATOM 6667 N N . THR A 1 846 ? -14.564 -23.695 9.718 1.00 78.06 846 THR A N 1
ATOM 6668 C CA . THR A 1 846 ? -14.751 -24.624 10.835 1.00 78.06 846 THR A CA 1
ATOM 6669 C C . THR A 1 846 ? -16.226 -24.750 11.201 1.00 78.06 846 THR A C 1
ATOM 6671 O O . THR A 1 846 ? -16.735 -25.865 11.278 1.00 78.06 846 THR A O 1
ATOM 6674 N N . ALA A 1 847 ? -16.947 -23.634 11.369 1.00 84.62 847 ALA A N 1
ATOM 6675 C CA . ALA A 1 847 ? -18.374 -23.678 11.693 1.00 84.62 847 ALA A CA 1
ATOM 6676 C C . ALA A 1 847 ? -19.185 -24.353 10.585 1.00 84.62 847 ALA A C 1
ATOM 6678 O O . ALA A 1 847 ? -20.057 -25.167 10.877 1.00 84.62 847 ALA A O 1
ATOM 6679 N N . LYS A 1 848 ? -18.874 -24.060 9.316 1.00 86.56 848 LYS A N 1
ATOM 6680 C CA . LYS A 1 848 ? -19.492 -24.715 8.161 1.00 86.56 848 LYS A CA 1
ATOM 6681 C C . LYS A 1 848 ? -19.298 -26.226 8.230 1.00 86.56 848 LYS A C 1
ATOM 6683 O O . LYS A 1 848 ? -20.271 -26.953 8.068 1.00 86.56 848 LYS A O 1
ATOM 6688 N N . ARG A 1 849 ? -18.074 -26.692 8.497 1.00 83.62 849 ARG A N 1
ATOM 6689 C CA . ARG A 1 849 ? -17.786 -28.127 8.548 1.00 83.62 849 ARG A CA 1
ATOM 6690 C C . ARG A 1 849 ? -18.466 -28.820 9.728 1.00 83.62 849 ARG A C 1
ATOM 6692 O O . ARG A 1 849 ? -19.017 -29.896 9.541 1.00 83.62 849 ARG A O 1
ATOM 6699 N N . VAL A 1 850 ? -18.502 -28.188 10.903 1.00 81.50 850 VAL A N 1
ATOM 6700 C CA . VAL A 1 850 ? -19.273 -28.702 12.050 1.00 81.50 850 VAL A CA 1
ATOM 6701 C C . VAL A 1 850 ? -20.751 -28.833 11.688 1.00 81.50 850 VAL A C 1
ATOM 6703 O O . VAL A 1 850 ? -21.341 -29.876 11.936 1.00 81.50 850 VAL A O 1
ATOM 6706 N N . ILE A 1 851 ? -21.342 -27.813 11.058 1.00 84.06 851 ILE A N 1
ATOM 6707 C CA . ILE A 1 851 ? -22.739 -27.867 10.605 1.00 84.06 851 ILE A CA 1
ATOM 6708 C C . ILE A 1 851 ? -22.946 -29.029 9.624 1.00 84.06 851 ILE A C 1
ATOM 6710 O O . ILE A 1 851 ? -23.915 -29.758 9.762 1.00 84.06 851 ILE A O 1
ATOM 6714 N N . GLU A 1 852 ? -22.047 -29.229 8.658 1.00 83.81 852 GLU A N 1
ATOM 6715 C CA . GLU A 1 852 ? -22.146 -30.338 7.697 1.00 83.81 852 GLU A CA 1
ATOM 6716 C C . GLU A 1 852 ? -22.083 -31.719 8.360 1.00 83.81 852 GLU A C 1
ATOM 6718 O O . GLU A 1 852 ? -22.824 -32.604 7.949 1.00 83.81 852 GLU A O 1
ATOM 6723 N N . LEU A 1 853 ? -21.219 -31.899 9.365 1.00 79.75 853 LEU A N 1
ATOM 6724 C CA . LEU A 1 853 ? -21.087 -33.160 10.103 1.00 79.75 853 LEU A CA 1
ATOM 6725 C C . LEU A 1 853 ? -22.326 -33.446 10.961 1.00 79.75 853 LEU A C 1
ATOM 6727 O O . LEU A 1 853 ? -22.861 -34.549 10.933 1.00 79.75 853 LEU A O 1
ATOM 6731 N N . GLU A 1 854 ? -22.810 -32.445 11.697 1.00 81.56 854 GLU A N 1
ATOM 6732 C CA . GLU A 1 854 ? -23.985 -32.604 12.564 1.00 81.56 854 GLU A CA 1
ATOM 6733 C C . GLU A 1 854 ? -25.292 -32.730 11.764 1.00 81.56 854 GLU A C 1
ATOM 6735 O O . GLU A 1 854 ? -26.242 -33.364 12.217 1.00 81.56 854 GLU A O 1
ATOM 6740 N N . GLU A 1 855 ? -25.364 -32.121 10.575 1.00 82.75 855 GLU A N 1
ATOM 6741 C CA . GLU A 1 855 ? -26.543 -32.162 9.703 1.00 82.75 855 GLU A CA 1
ATOM 6742 C C . GLU A 1 855 ? -26.478 -33.281 8.634 1.00 82.75 855 GLU A C 1
ATOM 6744 O O . GLU A 1 855 ? -27.400 -33.379 7.825 1.00 82.75 855 GLU A O 1
ATOM 6749 N N . GLU A 1 856 ? -25.448 -34.144 8.618 1.00 77.69 856 GLU A N 1
ATOM 6750 C CA . GLU A 1 856 ? -25.222 -35.166 7.567 1.00 77.69 856 GLU A CA 1
ATOM 6751 C C . GLU A 1 856 ? -26.424 -36.106 7.366 1.00 77.69 856 GLU A C 1
ATOM 6753 O O . GLU A 1 856 ? -26.753 -36.488 6.242 1.00 77.69 856 GLU A O 1
ATOM 6758 N N . HIS A 1 857 ? -27.108 -36.440 8.461 1.00 72.25 857 HIS A N 1
ATOM 6759 C CA . HIS A 1 857 ? -28.231 -37.379 8.487 1.00 72.25 857 HIS A CA 1
ATOM 6760 C C . HIS A 1 857 ? -29.604 -36.683 8.444 1.00 72.25 857 HIS A C 1
ATOM 6762 O O . HIS A 1 857 ? -30.637 -37.346 8.566 1.00 72.25 857 HIS A O 1
ATOM 6768 N N . LEU A 1 858 ? -29.637 -35.354 8.287 1.00 73.38 858 LEU A N 1
ATOM 6769 C CA . LEU A 1 858 ? -30.879 -34.588 8.192 1.00 73.38 858 LEU A CA 1
ATOM 6770 C C . LEU A 1 858 ? -31.387 -34.525 6.749 1.00 73.38 858 LEU A C 1
ATOM 6772 O O . LEU A 1 858 ? -30.627 -34.498 5.780 1.00 73.38 858 LEU A O 1
ATOM 6776 N N . ASP A 1 859 ? -32.706 -34.447 6.592 1.00 67.25 859 ASP A N 1
ATOM 6777 C CA . ASP A 1 859 ? -33.319 -34.220 5.290 1.00 67.25 859 ASP A CA 1
ATOM 6778 C C . ASP A 1 859 ? -33.118 -32.773 4.788 1.00 67.25 859 ASP A C 1
ATOM 6780 O O . ASP A 1 859 ? -32.628 -31.879 5.481 1.00 67.25 859 ASP A O 1
ATOM 6784 N N . ARG A 1 860 ? -33.556 -32.496 3.553 1.00 64.31 860 ARG A N 1
ATOM 6785 C CA . ARG A 1 860 ? -33.474 -31.157 2.927 1.00 64.31 860 ARG A CA 1
ATOM 6786 C C . ARG A 1 860 ? -34.203 -30.038 3.695 1.00 64.31 860 ARG A C 1
ATOM 6788 O O . ARG A 1 860 ? -34.054 -28.869 3.338 1.00 64.31 860 ARG A O 1
ATOM 6795 N N . HIS A 1 861 ? -35.040 -30.382 4.670 1.00 61.69 861 HIS A N 1
ATOM 6796 C CA . HIS A 1 861 ? -35.770 -29.454 5.529 1.00 61.69 861 HIS A CA 1
ATOM 6797 C C . HIS A 1 861 ? -35.112 -29.303 6.914 1.00 61.69 861 HIS A C 1
ATOM 6799 O O . HIS A 1 861 ? -35.620 -28.538 7.734 1.00 61.69 861 HIS A O 1
ATOM 6805 N N . GLY A 1 862 ? -33.973 -29.967 7.150 1.00 60.94 862 GLY A N 1
ATOM 6806 C CA . GLY A 1 862 ? -33.235 -29.949 8.412 1.00 60.94 862 GLY A CA 1
ATOM 6807 C C . GLY A 1 862 ? -33.867 -30.828 9.490 1.00 60.94 862 GLY A C 1
ATOM 6808 O O . GLY A 1 862 ? -33.682 -30.550 10.673 1.00 60.94 862 GLY A O 1
ATOM 6809 N N . LEU A 1 863 ? -34.656 -31.834 9.100 1.00 63.25 863 LEU A N 1
ATOM 6810 C CA . LEU A 1 863 ? -35.331 -32.741 10.024 1.00 63.25 863 LEU A CA 1
ATOM 6811 C C . LEU A 1 863 ? -34.614 -34.100 10.095 1.00 63.25 863 LEU A C 1
ATOM 6813 O O . LEU A 1 863 ? -34.146 -34.580 9.061 1.00 63.25 863 LEU A O 1
ATOM 6817 N N . PRO A 1 864 ? -34.577 -34.750 11.274 1.00 64.31 864 PRO A N 1
ATOM 6818 C CA . PRO A 1 864 ? -34.089 -36.123 11.404 1.00 64.31 864 PRO A CA 1
ATOM 6819 C C . PRO A 1 864 ? -34.895 -37.124 10.561 1.00 64.31 864 PRO A C 1
ATOM 6821 O O . PRO A 1 864 ? -36.016 -36.832 10.118 1.00 64.31 864 PRO A O 1
ATOM 6824 N N . ASP A 1 865 ? -34.349 -38.328 10.366 1.00 66.00 865 ASP A N 1
ATOM 6825 C CA . ASP A 1 865 ? -35.034 -39.402 9.644 1.00 66.00 865 ASP A CA 1
ATOM 6826 C C . ASP A 1 865 ? -36.430 -39.725 10.230 1.00 66.00 865 ASP A C 1
ATOM 6828 O O . ASP A 1 865 ? -36.807 -39.317 11.333 1.00 66.00 865 ASP A O 1
ATOM 6832 N N . GLU A 1 866 ? -37.278 -40.393 9.442 1.00 58.50 866 GLU A N 1
ATOM 6833 C CA . GLU A 1 866 ? -38.677 -40.652 9.823 1.00 58.50 866 GLU A CA 1
ATOM 6834 C C . GLU A 1 866 ? -38.795 -41.439 11.142 1.00 58.50 866 GLU A C 1
ATOM 6836 O O . GLU A 1 866 ? -39.676 -41.154 11.954 1.00 58.50 866 GLU A O 1
ATOM 6841 N N . THR A 1 867 ? -37.852 -42.345 11.402 1.00 57.19 867 THR A N 1
ATOM 6842 C CA . THR A 1 867 ? -37.698 -43.099 12.654 1.00 57.19 867 THR A CA 1
ATOM 6843 C C . THR A 1 867 ? -37.402 -42.198 13.856 1.00 57.19 867 THR A C 1
ATOM 6845 O O . THR A 1 867 ? -38.075 -42.300 14.880 1.00 57.19 867 THR A O 1
ATOM 6848 N N . SER A 1 868 ? -36.469 -41.259 13.732 1.00 59.12 868 SER A N 1
ATOM 6849 C CA . SER A 1 868 ? -36.080 -40.316 14.790 1.00 59.12 868 SER A CA 1
ATOM 6850 C C . SER A 1 868 ? -37.187 -39.301 15.092 1.00 59.12 868 SER A C 1
ATOM 6852 O O . SER A 1 868 ? -37.423 -38.939 16.248 1.00 59.12 868 SER A O 1
ATOM 6854 N N . ARG A 1 869 ? -37.952 -38.899 14.068 1.00 60.47 869 ARG A N 1
ATOM 6855 C CA . ARG A 1 869 ? -39.138 -38.039 14.230 1.00 60.47 869 ARG A CA 1
ATOM 6856 C C . ARG A 1 869 ? -40.286 -38.739 14.955 1.00 60.47 869 ARG A C 1
ATOM 6858 O O . ARG A 1 869 ? -40.963 -38.100 15.759 1.00 60.47 869 ARG A O 1
ATOM 6865 N N . LEU A 1 870 ? -40.485 -40.039 14.719 1.00 55.12 870 LEU A N 1
ATOM 6866 C CA . LEU A 1 870 ? -41.461 -40.862 15.449 1.00 55.12 870 LEU A CA 1
ATOM 6867 C C . LEU A 1 870 ? -41.122 -40.985 16.947 1.00 55.12 870 LEU A C 1
ATOM 6869 O O . LEU A 1 870 ? -42.030 -41.155 17.759 1.00 55.12 870 LEU A O 1
ATOM 6873 N N . HIS A 1 871 ? -39.847 -40.823 17.318 1.00 57.22 871 HIS A N 1
ATOM 6874 C CA . HIS A 1 871 ? -39.380 -40.751 18.707 1.00 57.22 871 HIS A CA 1
ATOM 6875 C C . HIS A 1 871 ? -39.392 -39.331 19.309 1.00 57.22 871 HIS A C 1
ATOM 6877 O O . HIS A 1 871 ? -38.996 -39.152 20.459 1.00 57.22 871 HIS A O 1
ATOM 6883 N N . GLY A 1 872 ? -39.908 -38.330 18.585 1.00 54.28 872 GLY A N 1
ATOM 6884 C CA . GLY A 1 872 ? -40.168 -36.992 19.122 1.00 54.28 872 GLY A CA 1
ATOM 6885 C C . GLY A 1 872 ? -38.982 -36.024 19.103 1.00 54.28 872 GLY A C 1
ATOM 6886 O O . GLY A 1 872 ? -39.004 -35.057 19.861 1.00 54.28 872 GLY A O 1
ATOM 6887 N N . LEU A 1 873 ? -37.971 -36.242 18.254 1.00 55.97 873 LEU A N 1
ATOM 6888 C CA . LEU A 1 873 ? -36.810 -35.351 18.109 1.00 55.97 873 LEU A CA 1
ATOM 6889 C C . LEU A 1 873 ? -36.989 -34.396 16.904 1.00 55.97 873 LEU A C 1
ATOM 6891 O O . LEU A 1 873 ? -36.815 -34.817 15.760 1.00 55.97 873 LEU A O 1
ATOM 6895 N N . PRO A 1 874 ? -37.354 -33.110 17.107 1.00 61.66 874 PRO A N 1
ATOM 6896 C CA . PRO A 1 874 ? -37.494 -32.126 16.023 1.00 61.66 874 PRO A CA 1
ATOM 6897 C C . PRO A 1 874 ? -36.166 -31.465 15.606 1.00 61.66 874 PRO A C 1
ATOM 6899 O O . PRO A 1 874 ? -36.158 -30.638 14.696 1.00 61.66 874 PRO A O 1
ATOM 6902 N N . LEU A 1 875 ? -35.069 -31.782 16.295 1.00 69.12 875 LEU A N 1
ATOM 6903 C CA . LEU A 1 875 ? -33.724 -31.230 16.121 1.00 69.12 875 LEU A CA 1
ATOM 6904 C C . LEU A 1 875 ? -32.701 -32.379 16.166 1.00 69.12 875 LEU A C 1
ATOM 6906 O O . LEU A 1 875 ? -33.051 -33.439 16.693 1.00 69.12 875 LEU A O 1
ATOM 6910 N N . PRO A 1 876 ? -31.468 -32.182 15.654 1.00 68.12 876 PRO A N 1
ATOM 6911 C CA . PRO A 1 876 ? -30.390 -33.167 15.775 1.00 68.12 876 PRO A CA 1
ATOM 6912 C C . PRO A 1 876 ? -30.239 -33.639 17.219 1.00 68.12 876 PRO A C 1
ATOM 6914 O O . PRO A 1 876 ? -30.291 -32.817 18.143 1.00 68.12 876 PRO A O 1
ATOM 6917 N N . ASP A 1 877 ? -30.099 -34.946 17.412 1.00 71.31 877 ASP A N 1
ATOM 6918 C CA . ASP A 1 877 ? -29.877 -35.546 18.725 1.00 71.31 877 ASP A CA 1
ATOM 6919 C C . ASP A 1 877 ? -28.553 -35.072 19.346 1.00 71.31 877 ASP A C 1
ATOM 6921 O O . ASP A 1 877 ? -27.704 -34.483 18.685 1.00 71.31 877 ASP A O 1
ATOM 6925 N N . ASP A 1 878 ? -28.394 -35.274 20.654 1.00 73.44 878 ASP A N 1
ATOM 6926 C CA . ASP A 1 878 ? -27.155 -34.889 21.346 1.00 73.44 878 ASP A CA 1
ATOM 6927 C C . ASP A 1 878 ? -25.960 -35.727 20.839 1.00 73.44 878 ASP A C 1
ATOM 6929 O O . ASP A 1 878 ? -24.839 -35.241 20.792 1.00 73.44 878 ASP A O 1
ATOM 6933 N N . GLU A 1 879 ? -26.207 -36.960 20.380 1.00 73.88 879 GLU A N 1
ATOM 6934 C CA . GLU A 1 879 ? -25.188 -37.919 19.924 1.00 73.88 879 GLU A CA 1
ATOM 6935 C C . GLU A 1 879 ? -24.561 -37.551 18.567 1.00 73.88 879 GLU A C 1
ATOM 6937 O O . GLU A 1 879 ? -23.377 -37.822 18.350 1.00 73.88 879 GLU A O 1
ATOM 6942 N N . SER A 1 880 ? -25.308 -36.882 17.677 1.00 72.25 880 SER A N 1
ATOM 6943 C CA . SER A 1 880 ? -24.785 -36.329 16.415 1.00 72.25 880 SER A CA 1
ATOM 6944 C C . SER A 1 880 ? -24.002 -35.029 16.593 1.00 72.25 880 SER A C 1
ATOM 6946 O O . SER A 1 880 ? -23.414 -34.537 15.628 1.00 72.25 880 SER A O 1
ATOM 6948 N N . ARG A 1 881 ? -23.965 -34.457 17.804 1.00 79.38 881 ARG A N 1
ATOM 6949 C CA . ARG A 1 881 ? -23.261 -33.199 18.075 1.00 79.38 881 ARG A CA 1
ATOM 6950 C C . ARG A 1 881 ? -21.758 -33.411 18.131 1.00 79.38 881 ARG A C 1
ATOM 6952 O O . ARG A 1 881 ? -21.249 -34.380 18.700 1.00 79.38 881 ARG A O 1
ATOM 6959 N N . ILE A 1 882 ? -21.029 -32.434 17.603 1.00 75.56 882 ILE A N 1
ATOM 6960 C CA . ILE A 1 882 ? -19.595 -32.334 17.846 1.00 75.56 882 ILE A CA 1
ATOM 6961 C C . ILE A 1 882 ? -19.416 -31.804 19.272 1.00 75.56 882 ILE A C 1
ATOM 6963 O O . ILE A 1 882 ? -19.626 -30.619 19.554 1.00 75.56 882 ILE A O 1
ATOM 6967 N N . TYR A 1 883 ? -19.037 -32.698 20.184 1.00 67.94 883 TYR A N 1
ATOM 6968 C CA . TYR A 1 883 ? -18.723 -32.346 21.560 1.00 67.94 883 TYR A CA 1
ATOM 6969 C C . TYR A 1 883 ? -17.382 -31.632 21.598 1.00 67.94 883 TYR A C 1
ATOM 6971 O O . TYR A 1 883 ? -16.355 -32.156 21.178 1.00 67.94 883 TYR A O 1
ATOM 6979 N N . ASN A 1 884 ? -17.389 -30.443 22.177 1.00 59.34 884 ASN A N 1
ATOM 6980 C CA . ASN A 1 884 ? -16.173 -29.770 22.596 1.00 59.34 884 ASN A CA 1
ATOM 6981 C C . ASN A 1 884 ? -16.155 -29.891 24.114 1.00 59.34 884 ASN A C 1
ATOM 6983 O O . ASN A 1 884 ? -17.072 -29.365 24.739 1.00 59.34 884 ASN A O 1
ATOM 6987 N N . VAL A 1 885 ? -15.190 -30.626 24.679 1.00 40.69 885 VAL A N 1
ATOM 6988 C CA . VAL A 1 885 ? -15.028 -30.829 26.133 1.00 40.69 885 VAL A CA 1
ATOM 6989 C C . VAL A 1 885 ? -15.023 -29.462 26.819 1.00 40.69 885 VAL A C 1
ATOM 6991 O O . VAL A 1 885 ? -14.016 -28.767 26.808 1.00 40.69 885 VAL A O 1
ATOM 6994 N N . CYS A 1 886 ? -16.189 -29.052 27.311 1.00 35.97 886 CYS A N 1
ATOM 6995 C CA . CYS A 1 886 ? -16.463 -27.947 28.218 1.00 35.97 886 CYS A CA 1
ATOM 6996 C C . CYS A 1 886 ? -15.728 -26.599 28.082 1.00 35.97 886 CYS A C 1
ATOM 6998 O O . CYS A 1 886 ? -15.634 -25.820 29.032 1.00 35.97 886 CYS A O 1
ATOM 7000 N N . GLU A 1 887 ? -15.298 -26.247 26.882 1.00 40.81 887 GLU A N 1
ATOM 7001 C CA . GLU A 1 887 ? -14.655 -24.977 26.583 1.00 40.81 887 GLU A CA 1
ATOM 7002 C C . GLU A 1 887 ? -15.283 -24.443 25.284 1.00 40.81 887 GLU A C 1
ATOM 7004 O O . GLU A 1 887 ? -15.560 -25.217 24.363 1.00 40.81 887 GLU A O 1
ATOM 7009 N N . LEU A 1 888 ? -15.546 -23.127 25.168 1.00 37.97 888 LEU A N 1
ATOM 7010 C CA . LEU A 1 888 ? -15.607 -22.508 23.831 1.00 37.97 888 LEU A CA 1
ATOM 7011 C C . LEU A 1 888 ? -14.390 -23.050 23.095 1.00 37.97 888 LEU A C 1
ATOM 7013 O O . LEU A 1 888 ? -13.323 -22.994 23.695 1.00 37.97 888 LEU A O 1
ATOM 7017 N N . PRO A 1 889 ? -14.561 -23.610 21.895 1.00 35.50 889 PRO A N 1
ATOM 7018 C CA . PRO A 1 889 ? -13.886 -24.811 21.407 1.00 35.50 889 PRO A CA 1
ATOM 7019 C C . PRO A 1 889 ? -12.367 -24.699 21.402 1.00 35.50 889 PRO A C 1
ATOM 7021 O O . PRO A 1 889 ? -11.784 -24.607 20.337 1.00 35.50 889 PRO A O 1
ATOM 7024 N N . PHE A 1 890 ? -11.716 -24.679 22.561 1.00 41.84 890 PHE A N 1
ATOM 7025 C CA . PHE A 1 890 ? -10.313 -24.330 22.641 1.00 41.84 890 PHE A CA 1
ATOM 7026 C C . PHE A 1 890 ? -9.703 -24.674 24.015 1.00 41.84 890 PHE A C 1
ATOM 7028 O O . PHE A 1 890 ? -9.262 -23.783 24.740 1.00 41.84 890 PHE A O 1
ATOM 7035 N N . ASP A 1 891 ? -9.530 -25.965 24.320 1.00 31.61 891 ASP A N 1
ATOM 7036 C CA . ASP A 1 891 ? -8.373 -26.349 25.144 1.00 31.61 891 ASP A CA 1
ATOM 7037 C C . ASP A 1 891 ? -7.139 -26.240 24.249 1.00 31.61 891 ASP A C 1
ATOM 7039 O O . ASP A 1 891 ? -6.726 -27.157 23.528 1.00 31.61 891 ASP A O 1
ATOM 7043 N N . PHE A 1 892 ? -6.548 -25.054 24.264 1.00 41.72 892 PHE A N 1
ATOM 7044 C CA . PHE A 1 892 ? -5.338 -24.722 23.528 1.00 41.72 892 PHE A CA 1
ATOM 7045 C C . PHE A 1 892 ? -4.071 -25.433 24.036 1.00 41.72 892 PHE A C 1
ATOM 7047 O O . PHE A 1 892 ? -2.978 -25.121 23.559 1.00 41.72 892 PHE A O 1
ATOM 7054 N N . ARG A 1 893 ? -4.162 -26.388 24.976 1.00 32.66 893 ARG A N 1
ATOM 7055 C CA . ARG A 1 893 ? -3.035 -27.297 25.265 1.00 32.66 893 ARG A CA 1
ATOM 7056 C C . ARG A 1 893 ? -2.913 -28.441 24.261 1.00 32.66 893 ARG A C 1
ATOM 7058 O O . ARG A 1 893 ? -1.817 -28.978 24.118 1.00 32.66 893 ARG A O 1
ATOM 7065 N N . LYS A 1 894 ? -3.995 -28.799 23.560 1.00 33.41 894 LYS A N 1
ATOM 7066 C CA . LYS A 1 894 ? -3.972 -29.764 22.439 1.00 33.41 894 LYS A CA 1
ATOM 7067 C C . LYS A 1 894 ? -4.256 -29.134 21.083 1.00 33.41 894 LYS A C 1
ATOM 7069 O O . LYS A 1 894 ? -3.931 -29.725 20.060 1.00 33.41 894 LYS A O 1
ATOM 7074 N N . PHE A 1 895 ? -4.825 -27.938 21.079 1.00 34.03 895 PHE A N 1
ATOM 7075 C CA . PHE A 1 895 ? -5.016 -27.144 19.880 1.00 34.03 895 PHE A CA 1
ATOM 7076 C C . PHE A 1 895 ? -3.719 -26.348 19.644 1.00 34.03 895 PHE A C 1
ATOM 7078 O O . PHE A 1 895 ? -3.538 -25.227 20.131 1.00 34.03 895 PHE A O 1
ATOM 7085 N N . ASP A 1 896 ? -2.760 -27.004 18.980 1.00 29.81 896 ASP A N 1
ATOM 7086 C CA . ASP A 1 896 ? -1.594 -26.346 18.393 1.00 29.81 896 ASP A CA 1
ATOM 7087 C C . ASP A 1 896 ? -2.099 -25.164 17.561 1.00 29.81 896 ASP A C 1
ATOM 7089 O O . ASP A 1 896 ? -3.154 -25.214 16.927 1.00 29.81 896 ASP A O 1
ATOM 7093 N N . GLN A 1 897 ? -1.372 -24.062 17.567 1.00 33.72 897 GLN A N 1
ATOM 7094 C CA . GLN A 1 897 ? -1.745 -22.856 16.828 1.00 33.72 897 GLN A CA 1
ATOM 7095 C C . GLN A 1 897 ? -1.579 -23.016 15.321 1.00 33.72 897 GLN A C 1
ATOM 7097 O O . GLN A 1 897 ? -1.513 -22.035 14.580 1.00 33.72 897 GLN A O 1
ATOM 7102 N N . SER A 1 898 ? -1.552 -24.254 14.851 1.00 32.75 898 SER A N 1
ATOM 7103 C CA . SER A 1 898 ? -1.536 -24.628 13.462 1.00 32.75 898 SER A CA 1
ATOM 7104 C C . SER A 1 898 ? -2.920 -24.592 12.821 1.00 32.75 898 SER A C 1
ATOM 7106 O O . SER A 1 898 ? -3.251 -25.393 11.958 1.00 32.75 898 SER A O 1
ATOM 7108 N N . ILE A 1 899 ? -3.635 -23.486 13.042 1.00 39.62 899 ILE A N 1
ATOM 7109 C CA . ILE A 1 899 ? -4.342 -22.841 11.928 1.00 39.62 899 ILE A CA 1
ATOM 7110 C C . ILE A 1 899 ? -3.282 -22.098 11.089 1.00 39.62 899 ILE A C 1
ATOM 7112 O O . ILE A 1 899 ? -3.306 -20.886 10.887 1.00 39.62 899 ILE A O 1
ATOM 7116 N N . VAL A 1 900 ? -2.288 -22.857 10.646 1.00 36.91 900 VAL A N 1
ATOM 7117 C CA . VAL A 1 900 ? -1.398 -22.541 9.537 1.00 36.91 900 VAL A CA 1
ATOM 7118 C C . VAL A 1 900 ? -1.820 -23.538 8.459 1.00 36.91 900 VAL A C 1
ATOM 7120 O O . VAL A 1 900 ? -2.248 -24.640 8.809 1.00 36.91 900 VAL A O 1
ATOM 7123 N N . PRO A 1 901 ? -1.729 -23.201 7.162 1.00 43.03 901 PRO A N 1
ATOM 7124 C CA . PRO A 1 901 ? -1.684 -24.216 6.120 1.00 43.03 901 PRO A CA 1
ATOM 7125 C C . PRO A 1 901 ? -0.914 -25.441 6.620 1.00 43.03 901 PRO A C 1
ATOM 7127 O O . PRO A 1 901 ? 0.240 -25.285 7.027 1.00 43.03 901 PRO A O 1
ATOM 7130 N N . SER A 1 902 ? -1.574 -26.601 6.670 1.00 38.84 902 SER A N 1
ATOM 7131 C CA . SER A 1 902 ? -1.012 -27.819 7.243 1.00 38.84 902 SER A CA 1
ATOM 7132 C C . SER A 1 902 ? 0.404 -27.994 6.693 1.00 38.84 902 SER A C 1
ATOM 7134 O O . SER A 1 902 ? 0.583 -27.955 5.469 1.00 38.84 902 SER A O 1
ATOM 7136 N N . PRO A 1 903 ? 1.427 -28.160 7.552 1.00 40.44 903 PRO A N 1
ATOM 7137 C CA . PRO A 1 903 ? 2.787 -28.390 7.074 1.00 40.44 903 PRO A CA 1
ATOM 7138 C C . PRO A 1 903 ? 2.858 -29.680 6.245 1.00 40.44 903 PRO A C 1
ATOM 7140 O O . PRO A 1 903 ? 3.676 -29.788 5.334 1.00 40.44 903 PRO A O 1
ATOM 7143 N N . THR A 1 904 ? 1.962 -30.627 6.533 1.00 47.84 904 THR A N 1
ATOM 7144 C CA . THR A 1 904 ? 1.774 -31.882 5.804 1.00 47.84 904 THR A CA 1
ATOM 7145 C C . THR A 1 904 ? 1.067 -31.662 4.465 1.00 47.84 904 THR A C 1
ATOM 7147 O O . THR A 1 904 ? 1.449 -32.263 3.462 1.00 47.84 904 THR A O 1
ATOM 7150 N N . TYR A 1 905 ? 0.062 -30.778 4.431 1.00 49.03 905 TYR A N 1
ATOM 7151 C CA . TYR A 1 905 ? -0.754 -30.487 3.248 1.00 49.03 905 TYR A CA 1
ATOM 7152 C C . TYR A 1 905 ? -0.895 -28.971 3.009 1.00 49.03 905 TYR A C 1
ATOM 7154 O O . TYR A 1 905 ? -1.865 -28.347 3.464 1.00 49.03 905 TYR A O 1
ATOM 7162 N N . PRO A 1 906 ? 0.037 -28.361 2.251 1.00 50.31 906 PRO A N 1
ATOM 7163 C CA . PRO A 1 906 ? 0.010 -26.931 1.962 1.00 50.31 906 PRO A CA 1
ATOM 7164 C C . PRO A 1 906 ? -1.328 -26.486 1.347 1.00 50.31 906 PRO A C 1
ATOM 7166 O O . PRO A 1 906 ? -1.793 -27.060 0.364 1.00 50.31 906 PRO A O 1
ATOM 7169 N N . GLY A 1 907 ? -1.942 -25.445 1.916 1.00 56.44 907 GLY A N 1
ATOM 7170 C CA . GLY A 1 907 ? -3.241 -24.913 1.475 1.00 56.44 907 GLY A CA 1
ATOM 7171 C C . GLY A 1 907 ? -4.469 -25.590 2.100 1.00 56.44 907 GLY A C 1
ATOM 7172 O O . GLY A 1 907 ? -5.582 -25.396 1.614 1.00 56.44 907 GLY A O 1
ATOM 7173 N N . THR A 1 908 ? -4.291 -26.375 3.164 1.00 55.75 908 THR A N 1
ATOM 7174 C CA . THR A 1 908 ? -5.393 -26.970 3.941 1.00 55.75 908 THR A CA 1
ATOM 7175 C C . THR A 1 908 ? -5.294 -26.605 5.424 1.00 55.75 908 THR A C 1
ATOM 7177 O O . THR A 1 908 ? -4.213 -26.311 5.917 1.00 55.75 908 THR A O 1
ATOM 7180 N N . LEU A 1 909 ? -6.419 -26.594 6.125 1.00 62.78 909 LEU A N 1
ATOM 7181 C CA . LEU A 1 909 ? -6.600 -26.350 7.548 1.00 62.78 909 LEU A CA 1
ATOM 7182 C C . LEU A 1 909 ? -6.780 -27.695 8.249 1.00 62.78 909 LEU A C 1
ATOM 7184 O O . LEU A 1 909 ? -7.736 -28.405 7.955 1.00 62.78 909 LEU A O 1
ATOM 7188 N N . GLU A 1 910 ? -5.896 -28.042 9.175 1.00 63.09 910 GLU A N 1
ATOM 7189 C CA . GLU A 1 910 ? -6.063 -29.233 10.009 1.00 63.09 910 GLU A CA 1
ATOM 7190 C C . GLU A 1 910 ? -7.075 -28.948 11.130 1.00 63.09 910 GLU A C 1
ATOM 7192 O O . GLU A 1 910 ? -6.913 -27.997 11.893 1.00 63.09 910 GLU A O 1
ATOM 7197 N N . ALA A 1 911 ? -8.142 -29.742 11.210 1.00 65.88 911 ALA A N 1
ATOM 7198 C CA . ALA A 1 911 ? -9.205 -29.604 12.200 1.00 65.88 911 ALA A CA 1
ATOM 7199 C C . ALA A 1 911 ? -9.484 -30.951 12.874 1.00 65.88 911 ALA A C 1
ATOM 7201 O O . ALA A 1 911 ? -9.609 -31.978 12.206 1.00 65.88 911 ALA A O 1
ATOM 7202 N N . MET A 1 912 ? -9.596 -30.941 14.203 1.00 66.50 912 MET A N 1
ATOM 7203 C CA . MET A 1 912 ? -9.963 -32.111 15.000 1.00 66.50 912 MET A CA 1
ATOM 7204 C C . MET A 1 912 ? -11.385 -31.949 15.536 1.00 66.50 912 MET A C 1
ATOM 7206 O O . MET A 1 912 ? -11.686 -30.967 16.212 1.00 66.50 912 MET A O 1
ATOM 7210 N N . PHE A 1 913 ? -12.239 -32.928 15.265 1.00 74.12 913 PHE A N 1
ATOM 7211 C CA . PHE A 1 913 ? -13.623 -32.988 15.723 1.00 74.12 913 PHE A CA 1
ATOM 7212 C C . PHE A 1 913 ? -13.790 -34.147 16.701 1.00 74.12 913 PHE A C 1
ATOM 7214 O O . PHE A 1 913 ? -13.244 -35.229 16.476 1.00 74.12 913 PHE A O 1
ATOM 7221 N N . GLN A 1 914 ? -14.538 -33.933 17.782 1.00 73.69 914 GLN A N 1
ATOM 7222 C CA . GLN A 1 914 ? -14.818 -34.968 18.774 1.00 73.69 914 GLN A CA 1
ATOM 7223 C C . GLN A 1 914 ? -16.317 -35.244 18.866 1.00 73.69 914 GLN A C 1
ATOM 7225 O O . GLN A 1 914 ? -17.126 -34.321 18.886 1.00 73.69 914 GLN A O 1
ATOM 7230 N N . THR A 1 915 ? -16.692 -36.517 18.931 1.00 75.00 915 THR A N 1
ATOM 7231 C CA . THR A 1 915 ? -18.084 -36.972 19.055 1.00 75.00 915 THR A CA 1
ATOM 7232 C C . THR A 1 915 ? -18.209 -38.006 20.169 1.00 75.00 915 THR A C 1
ATOM 7234 O O . THR A 1 915 ? -17.229 -38.656 20.547 1.00 75.00 915 THR A O 1
ATOM 7237 N N . LYS A 1 916 ? -19.424 -38.162 20.705 1.00 75.50 916 LYS A N 1
ATOM 7238 C CA . LYS A 1 916 ? -19.787 -39.237 21.640 1.00 75.50 916 LYS A CA 1
ATOM 7239 C C . LYS A 1 916 ? -20.910 -40.086 21.033 1.00 75.50 916 LYS A C 1
ATOM 7241 O O . LYS A 1 916 ? -22.053 -39.993 21.476 1.00 75.50 916 LYS A O 1
ATOM 7246 N N . PRO A 1 917 ? -20.601 -40.939 20.040 1.00 73.75 917 PRO A N 1
ATOM 7247 C CA . PRO A 1 917 ? -21.613 -41.730 19.332 1.00 73.75 917 PRO A CA 1
ATOM 7248 C C . PRO A 1 917 ? -22.310 -42.775 20.221 1.00 73.75 917 PRO A C 1
ATOM 7250 O O . PRO A 1 917 ? -23.286 -43.383 19.806 1.00 73.75 917 PRO A O 1
ATOM 7253 N N . TRP A 1 918 ? -21.802 -43.007 21.436 1.00 76.38 918 TRP A N 1
ATOM 7254 C CA . TRP A 1 918 ? -22.358 -43.947 22.415 1.00 76.38 918 TRP A CA 1
ATOM 7255 C C . TRP A 1 918 ? -23.030 -43.236 23.605 1.00 76.38 918 TRP A C 1
ATOM 7257 O O . TRP A 1 918 ? -23.186 -43.830 24.674 1.00 76.38 918 TRP A O 1
ATOM 7267 N N . GLY A 1 919 ? -23.371 -41.953 23.449 1.00 73.12 919 GLY A N 1
ATOM 7268 C CA . GLY A 1 919 ? -23.994 -41.121 24.479 1.00 73.12 919 GLY A CA 1
ATOM 7269 C C . GLY A 1 919 ? -23.006 -40.480 25.462 1.00 73.12 919 GLY A C 1
ATOM 7270 O O . GLY A 1 919 ? -21.797 -40.711 25.425 1.00 73.12 919 GLY A O 1
ATOM 7271 N N . LEU A 1 920 ? -23.524 -39.661 26.386 1.00 71.38 920 LEU A N 1
ATOM 7272 C CA . LEU A 1 920 ? -22.732 -38.775 27.261 1.00 71.38 920 LEU A CA 1
ATOM 7273 C C . LEU A 1 920 ? -21.665 -39.472 28.127 1.00 71.38 920 LEU A C 1
ATOM 7275 O O . LEU A 1 920 ? -20.655 -38.846 28.460 1.00 71.38 920 LEU A O 1
ATOM 7279 N N . LEU A 1 921 ? -21.879 -40.739 28.494 1.00 73.94 921 LEU A N 1
ATOM 7280 C CA . LEU A 1 921 ? -20.949 -41.555 29.291 1.00 73.94 921 LEU A CA 1
ATOM 7281 C C . LEU A 1 921 ? -20.000 -42.413 28.430 1.00 73.94 921 LEU A C 1
ATOM 7283 O O . LEU A 1 921 ? -19.159 -43.122 28.978 1.00 73.94 921 LEU A O 1
ATOM 7287 N N . GLY A 1 922 ? -20.149 -42.376 27.104 1.00 70.69 922 GLY A N 1
ATOM 7288 C CA . GLY A 1 922 ? -19.315 -43.106 26.154 1.00 70.69 922 GLY A CA 1
ATOM 7289 C C . GLY A 1 922 ? -17.935 -42.478 25.943 1.00 70.69 922 GLY A C 1
ATOM 7290 O O . GLY A 1 922 ? -17.696 -41.315 26.275 1.00 70.69 922 GLY A O 1
ATOM 7291 N N . GLU A 1 923 ? -17.013 -43.256 25.368 1.00 74.94 923 GLU A N 1
ATOM 7292 C CA . GLU A 1 923 ? -15.686 -42.760 24.987 1.00 74.94 923 GLU A CA 1
ATOM 7293 C C . GLU A 1 923 ? -15.771 -41.737 23.845 1.00 74.94 923 GLU A C 1
ATOM 7295 O O . GLU A 1 923 ? -16.609 -41.845 22.948 1.00 74.94 923 GLU A O 1
ATOM 7300 N N . PHE A 1 924 ? -14.863 -40.756 23.863 1.00 75.12 924 PHE A N 1
ATOM 7301 C CA . PHE A 1 924 ? -14.723 -39.800 22.769 1.00 75.12 924 PHE A CA 1
ATOM 7302 C C . PHE A 1 924 ? -14.172 -40.481 21.520 1.00 75.12 924 PHE A C 1
ATOM 7304 O O . PHE A 1 924 ? -13.089 -41.069 21.546 1.00 75.12 924 PHE A O 1
ATOM 7311 N N . GLN A 1 925 ? -14.858 -40.297 20.398 1.00 75.94 925 GLN A N 1
ATOM 7312 C CA . GLN A 1 925 ? -14.297 -40.553 19.081 1.00 75.94 925 GLN A CA 1
ATOM 7313 C C . GLN A 1 925 ? -13.705 -39.252 18.539 1.00 75.94 925 GLN A C 1
ATOM 7315 O O . GLN A 1 925 ? -14.332 -38.201 18.615 1.00 75.94 925 GLN A O 1
ATOM 7320 N N . THR A 1 926 ? -12.478 -39.308 18.020 1.00 73.94 926 THR A N 1
ATOM 7321 C CA . THR A 1 926 ? -11.795 -38.143 17.439 1.00 73.94 926 THR A CA 1
ATOM 7322 C C . THR A 1 926 ? -11.589 -38.357 15.944 1.00 73.94 926 THR A C 1
ATOM 7324 O O . THR A 1 926 ? -11.110 -39.414 15.533 1.00 73.94 926 THR A O 1
ATOM 7327 N N . ILE A 1 927 ? -11.939 -37.354 15.145 1.00 72.81 927 ILE A N 1
ATOM 7328 C CA . ILE A 1 927 ? -11.776 -37.326 13.690 1.00 72.81 927 ILE A CA 1
ATOM 7329 C C . ILE A 1 927 ? -10.866 -36.147 13.348 1.00 72.81 927 ILE A C 1
ATOM 7331 O O . ILE A 1 927 ? -11.160 -35.017 13.729 1.00 72.81 927 ILE A O 1
ATOM 7335 N N . THR A 1 928 ? -9.773 -36.401 12.629 1.00 70.94 928 THR A N 1
ATOM 7336 C CA . THR A 1 928 ? -8.890 -35.349 12.102 1.00 70.94 928 THR A CA 1
ATOM 7337 C C . THR A 1 928 ? -9.141 -35.186 10.608 1.00 70.94 928 THR A C 1
ATOM 7339 O O . THR A 1 928 ? -9.034 -36.155 9.856 1.00 70.94 928 THR A O 1
ATOM 7342 N N . GLU A 1 929 ? -9.449 -33.968 10.166 1.00 69.44 929 GLU A N 1
ATOM 7343 C CA . GLU A 1 929 ? -9.663 -33.627 8.758 1.00 69.44 929 GLU A CA 1
ATOM 7344 C C . GLU A 1 929 ? -8.770 -32.466 8.307 1.00 69.44 929 GLU A C 1
ATOM 7346 O O . GLU A 1 929 ? -8.385 -31.609 9.099 1.00 69.44 929 GLU A O 1
ATOM 7351 N N . TYR A 1 930 ? -8.487 -32.414 7.002 1.00 70.69 930 TYR A N 1
ATOM 7352 C CA . TYR A 1 930 ? -7.741 -31.333 6.356 1.00 70.69 930 TYR A CA 1
ATOM 7353 C C . TYR A 1 930 ? -8.673 -30.558 5.410 1.00 70.69 930 TYR A C 1
ATOM 7355 O O . TYR A 1 930 ? -8.946 -30.983 4.287 1.00 70.69 930 TYR A O 1
ATOM 7363 N N . ILE A 1 931 ? -9.191 -29.418 5.867 1.00 67.19 931 ILE A N 1
ATOM 7364 C CA . ILE A 1 931 ? -10.177 -28.585 5.167 1.00 67.19 931 ILE A CA 1
ATOM 7365 C C . ILE A 1 931 ? -9.454 -27.632 4.213 1.00 67.19 931 ILE A C 1
ATOM 7367 O O . ILE A 1 931 ? -8.630 -26.833 4.631 1.00 67.19 931 ILE A O 1
ATOM 7371 N N . LYS A 1 932 ? -9.749 -27.661 2.916 1.00 66.94 932 LYS A N 1
ATOM 7372 C CA . LYS A 1 932 ? -9.080 -26.777 1.947 1.00 66.94 932 LYS A CA 1
ATOM 7373 C C . LYS A 1 932 ? -9.384 -25.289 2.219 1.00 66.94 932 LYS A C 1
ATOM 7375 O O . LYS A 1 932 ? -10.553 -24.939 2.378 1.00 66.94 932 LYS A O 1
ATOM 7380 N N . LEU A 1 933 ? -8.336 -24.455 2.269 1.00 56.84 933 LEU A N 1
ATOM 7381 C CA . LEU A 1 933 ? -8.399 -23.018 2.596 1.00 56.84 933 LEU A CA 1
ATOM 7382 C C . LEU A 1 933 ? -8.891 -22.139 1.444 1.00 56.84 933 LEU A C 1
ATOM 7384 O O . LEU A 1 933 ? -8.545 -22.429 0.274 1.00 56.84 933 LEU A O 1
#

Organism: NCBI:txid2664923

pLDDT: mean 77.12, std 16.85, range [26.7, 97.38]

Radius of gyration: 35.45 Å; chains: 1; bounding box: 77×85×116 Å

Sequence (933 aa):
MAEPSPSPNGDATGVERVENDLFKISLTEQNKANLFADALDRLACTHEEAEITLHNLQAWAPNVAKSFSQRTSSTIIQTPFRVICSKHPVENPIGTATEPTPQGTHPFDASFTIRQYLAISYSWHNSQWPATPHSAPAPGSIWPVGKRFAEAIVSERGHVREGIWMDQICINQENNSEKQLAIACMDVIYRTCRKLVVLLEDVELTEDEADLCRKYEAFAYKLDHRPQDTTEATLLISLHDKVAAARWWQRSWCFHEFVVGEPWSDKRHQTVHNTVFVIGLGKTKTLRVEWSTLHSILATVTLQLGHRNEHSQYLNPILAGFSNRTSPLMESRHPRAGALISSFMARFNAVCQTACTMPGDRQSVCINLIGIGLAYFRQHEPTEDEVYHLAVLLSLAAGEKVVLSFVNSEPLKVSGKLSRMNRSIAAADTTLDKFALGNIKGIHKVSADRLELDMMFFTGSFTGCSEEEINATYRIFPGAIKSTLPPLKTEAMRMPAFHGQFDSEFWSKLVLQLSHSEPSIRHAVSAISLIYRDVESSLQHPAGFVNANPEARKEWSFAIKSLSARIETHPNSTLVPLVCCLLFTCIEFLRGNAESSMIHIHSGFSILAPLRPNGEGSQDSTSGFLAQDLNDIEDYIVPMFSRLSVLCCLAGRVTPAIYAHSDEAESPHKDLDSARRRLFDISDTCIRFIRATGPKADAFQIGVEDLIEQAKLQTRLDAWHQRLEDLLQRMKTTGKPVNQNAVNILLVNYKAIYIWTGVCTTSQETATDSYRADLEELIHYAEQVIKPKKEMGSPQLLSFDVQLLGPLFYAALKCRHAAVRRRALELLRLAPRREGLWNAHHAYLTAKRVIELEEEHLDRHGLPDETSRLHGLPLPDDESRIYNVCELPFDFRKFDQSIVPSPTYPGTLEAMFQTKPWGLLGEFQTITEYIKL

InterPro domains:
  IPR010730 Heterokaryon incompatibility [PF06985] (117-257)
  IPR021858 Fungal transcription factor [PF11951] (501-843)

Secondary structure (DSSP, 8-state):
--PPPPPSSS----EEE-SSSEEEEEPPHHHHHHHHHHHHHHHHHTHHHHHHHHHHHHHH-HHHHTTEEE--HHHHHHS--EEEEESSPP--SS--PPPPPPTTS-SS-TT-----EEEEE-PPPBTTBPPPTTTSBPTT-S-SSBHHHHHHHHHT-SSTT-EEE-HHHHS-TT-HHHHHHHHTTHHHHHHH-SEEEEEEEEEEE-HHHHHHHHHHHTTTT-TT---SSHHHHHHHHHHHHHHHT-GGGG-HHHHHHHHHH-TTSGGGGSTTT--EEEEEETTTEEEEEEHHHHHHHHHIIIIIS----TTGGGTHHHHT---TTT-GGGS-SS--TT-EE--HHHHHHHHHTS----HHHHHHHHHHHHT-SEEE--SSPPPHHHHHHHHHHHHHHHT--GGGTSEEEEEEEETTEEEEEEEETTTT---PPPEE-S--TTEEEE-SS-EEE-----SS--PPPPHHHHHHHHHH-TTSPP-PPP----TT--------SS-HHIIIIIIHHHHHH-HHHHHHHHHHHHHHHHHHHGGGSTT------HHHHHHHHHHHHHHHHHHHH-TT--HHHHHHHHHHHHHHHHHT-HHHHHHHHHHHHHHHGGGS--SS--TTS-TT--HHHHHHIIIIIHHHHHHHHHHHHHHT-----S----SGGGSPPSSHHHHHHHHHHHHHHHHHHHHHHHHHHHTT---HHHHHHHHHHHHHHHHHHHHHHHHHHHHHHTTPPP-HHHHHHHHHHHHHHHHHHHHTT-S-GGGGGGGHHHHHHHHHHHHHHH---SS--SPP--BSS--SHHHHHHHHHH---HHHHHHHHHHHHHS-SEETTEEHHHHHHHHHHHHHHHTTT--TTSPPPHHHHHTT-SS--STTSB---SSSS--TTTS-S--SS-SSSTTEEEEEEEE-TT-TTSPPEEEEEEEE-